Protein AF-A0A2A4SSK1-F1 (afdb_monomer)

Nearest PDB structures (foldseek):
  8apn-assembly1_AN  TM=1.372E-01  e=5.037E+00  Polytomella magna

pLDDT: mean 87.69, std 10.66, range [35.97, 97.88]

Foldseek 3Di:
DDPDQLVNLQQVLCVVVVHHPQQWDWDADDDDPPDPDPGAWIWIQRLLLQKIKTDDSDAFAKIWIFGHDDAPVNVVVDDPVVQCVDPRTQDIQTDDPPCSVVSSVVSNVSSPPDDDDGNDRANVVLLVVLLVVCVVDDPVNLLVDDLVNQVVQQVVCCVVPVGGPQVSCVNRVNDDPNHRQDVSVDSLSSLSVCCSRRNDDPSSVVVVVLVVLQVVLVVCCVPPNLVVVLVVCVVVVVDLLVLLVDDLVSLVVQQVSCCVRRVGGPLRVCVVLVHDDPPDRADVSVDSLSSLSSSCSRVNDDPNSVLLVVLVVLQVVLLPDDLVVNLVVVVVLCVVVVNDLLCLLVDDLVNLVVVQVSCCNRRVHGPFVSCVSNVNQDPVGRTQDVSPDSVSSLSVSCSNVPDDVSSVVVVVLVVLQVVLLPDDLVRNLVVVVVLCVVVVNDLVCLLVDDLVRLVVQQVSCCVRRVGGPQVSCVSSVVADPVRDRQDVSVDSVSSVSVSCSSVVPVPPDDDPPPPDDDDPDDRVVVVVVLVVLLVVLLPDDLLVVLVVVVVQCVVVVNDPVNLLVQDLVSLVVVQVSCCVRNVHGPQVSCVSSVVQPPVNDRQDLSPDSVSSLSVSCVSVPPDVVSVLVVQLVVLLVVLLPDDLVRVLVVVLVVCVVVVNDLVNLLVDDLVNQVVQQVVCCSRRVGGPQVSQVSNVHADPVRHGQDVSPDSLSSLVVSCSNPNDDPVSVVVVVLVVLQVVLVPDDPVRNLVVVLVVCVVVVVALVNLLVDDLVRLVVQQVSCCVRRVHGPQVVQVVNLPADPVSHGQDLSVDSLSSLSSNCSRVNDDPVSVQVVQLQVLLVVLVPDDLLVVLVVVQVLVVVVPQNDLVSQLPDDLVRQVVSQVVCCSRNVHGVQVLQVSLVHADPVRHRQDVNPDSVSSNVSSVSSVCSNDPD

Solvent-accessible surface area (backbone atoms only — not comparable to full-atom values): 52052 Å² total; per-residue (Å²): 133,81,94,69,59,52,61,61,52,49,53,52,42,34,48,77,69,78,39,54,81,82,48,47,49,83,46,78,56,80,66,57,88,89,50,101,56,93,67,43,53,31,41,38,34,26,72,42,68,40,27,25,36,38,44,41,72,53,87,73,46,51,32,40,36,30,57,34,49,80,29,71,65,56,66,73,76,48,53,78,70,57,49,69,70,34,94,41,49,71,50,76,49,68,51,50,92,98,38,59,67,62,41,39,51,52,51,48,54,56,68,60,57,84,76,75,90,53,87,60,84,48,54,55,71,59,51,53,52,50,30,61,72,45,63,88,55,51,72,65,56,62,73,64,55,48,73,65,52,45,51,52,50,26,51,52,40,25,71,76,71,74,45,37,56,53,52,48,34,56,62,64,66,47,60,55,97,91,38,80,44,48,37,82,85,27,71,68,36,37,44,56,52,41,35,72,54,66,14,67,48,70,64,56,51,55,49,50,50,42,52,49,34,30,55,50,40,58,57,43,41,77,76,50,31,62,63,52,52,47,49,53,33,49,75,72,63,52,36,80,74,48,60,81,66,55,50,54,68,55,35,48,51,50,24,48,52,34,29,76,69,36,50,36,36,56,52,53,48,36,55,75,67,72,49,71,44,100,90,46,85,45,46,44,55,86,29,69,67,38,33,44,54,50,47,39,69,63,73,40,89,48,69,70,52,54,53,48,51,51,28,51,50,38,32,50,58,54,67,71,43,53,76,69,53,45,32,53,51,51,49,54,54,34,55,76,68,72,57,47,78,81,49,60,87,68,58,46,64,68,53,42,49,54,51,26,52,51,41,25,71,71,38,45,44,45,60,47,53,50,34,56,75,68,70,45,62,49,99,92,39,84,69,48,51,42,70,85,28,70,67,39,37,45,54,52,44,42,69,55,70,39,90,47,69,65,57,51,54,49,48,53,32,50,48,32,39,48,59,52,66,74,37,52,74,68,51,41,44,54,50,51,52,50,53,33,55,76,69,72,47,48,74,80,51,62,77,60,53,48,66,68,53,31,50,49,51,27,52,52,38,25,70,70,37,49,44,37,54,41,56,50,31,58,75,69,68,49,55,50,100,81,76,48,81,41,41,45,59,86,29,73,65,41,34,47,54,52,43,47,68,70,50,79,71,62,91,80,60,94,72,80,74,87,80,80,78,89,86,86,86,74,57,73,55,56,58,51,44,49,56,45,44,38,53,49,55,69,68,42,53,74,68,52,45,32,53,53,50,50,53,51,34,53,74,72,67,49,44,73,77,51,62,76,65,48,47,59,69,52,30,50,51,50,27,52,52,41,25,69,75,50,73,46,37,57,52,57,47,36,59,76,66,64,58,59,56,99,78,76,52,82,56,46,43,51,85,32,70,67,38,32,48,54,52,49,50,68,55,51,64,92,43,66,68,57,54,53,50,50,53,24,52,49,40,35,53,54,52,68,72,41,52,76,67,53,46,33,53,54,50,46,52,53,34,53,78,67,73,46,48,78,71,52,59,78,63,55,47,62,70,51,38,52,52,48,24,48,54,39,25,68,65,39,62,44,36,58,53,54,48,29,58,78,68,69,42,54,44,100,82,73,41,72,39,47,40,70,84,30,71,67,35,36,45,53,53,43,39,71,53,70,43,90,48,71,69,54,54,52,50,49,54,29,51,51,31,36,56,56,53,68,70,43,53,76,67,51,46,47,51,53,50,38,52,50,33,54,76,70,63,50,42,76,68,49,56,78,64,54,46,81,66,54,43,54,50,52,35,47,54,41,25,70,70,39,46,45,41,61,50,56,52,26,49,77,69,66,38,52,42,102,82,72,44,63,32,49,42,87,84,30,73,71,37,33,43,55,53,43,40,69,57,74,38,91,45,71,67,53,55,53,52,48,53,16,48,50,45,32,51,55,49,67,74,41,54,73,51,54,39,28,46,51,52,51,51,54,37,38,76,72,73,33,78,42,66,67,51,51,33,64,52,49,68,68,54,33,53,49,52,32,50,50,38,29,67,58,35,65,43,38,62,44,54,52,30,57,74,72,70,42,57,43,102,81,76,43,71,41,48,38,62,82,38,58,68,38,24,34,54,51,38,51,54,37,47,45,60,64,55,69,132

Sequence (933 aa):
KVKFPKLSLFLSALREMDVFTDDIILRYGEVNKSEARNESYMAIEIPRLDKTVFLSNEYGEASFIFTGFISDKDLMDHGKQDFLQSPQFLSRIEFVEGKEDEWKVKMKEVLQREVGEKNEKVDLDLLESVREFFSYLGAEEWMGLSQKEKKELNQKVQRQYGFGIDSLCNQLGLNRKNKRLKPLGSSEAMMALGRCVLGSHKVFDEYQQQFNKKAQFDKLFINNGMSELVSFLNEHGYKVNKCMELTEKEREELDQKLKDNYGYGIRSVCTKLDLQGNKKQMNPIQSLEDMMIFGRRVFGPHVVFDEYETRLKKRRLFDALSDEEKRGSIVKFLEKNDYKVEWWMLLTEKEKKILEDRIYEEYGFKLSSLCTKLQLNRTNRPYLSPLTSSEDMMILGRNIFKSHQAFDEYKQKHNKIKRFDDLSHKNKRESIVRFLVKNSYITDELMELTQSEKKELDRKIQAEYGFGIISLCSKIELNLKHGRTMNPVNSAEDMLDFVEYISADNSTRSYDRSKLKPRIDKTSDEYKQKGQKIKRFDKLSHENKKKEIVAFLEKNGYIVAELIKLTVDKKKELDKKIQKEYGFGMISLCLKIKLNWESERNLNPVNSSEDMLDFIEYILENNNKITDYRKIFNEVKRFDNLSHEGKKSEIVEFLANNKYSVEEWMRLTEKQKKNLDFKIQEKYGFGICSLCTKLGLKTSNETWLKPITSPEDMMNLGKELFGSHAVFDECESRLRKIKRFDKLSHDDKKNDIVQFLKKNKYEAERLMNLTGKEKRELEKNIQEKYGVGIMFLCSAFELKGKHGRTLSPLSSLKEMLEFGEYFLGSHQIFTDYKKRFEKADWFNDLTEEKQAKEIIAFFERNGHKTKEKIIALNQKEKRRLDREMYNEYSFRMFSVCTKFGLQTNQSKNLAPVRTSSDMKILGEKIFNICFPS

Structure (mmCIF, N/CA/C/O backbone):
data_AF-A0A2A4SSK1-F1
#
_entry.id   AF-A0A2A4SSK1-F1
#
loop_
_atom_site.group_PDB
_atom_site.id
_atom_site.type_symbol
_atom_site.label_atom_id
_atom_site.label_alt_id
_atom_site.label_comp_id
_atom_site.label_asym_id
_atom_site.label_entity_id
_atom_site.label_seq_id
_atom_site.pdbx_PDB_ins_code
_atom_site.Cartn_x
_atom_site.Cartn_y
_atom_site.Cartn_z
_atom_site.occupancy
_atom_site.B_iso_or_equiv
_atom_site.auth_seq_id
_atom_site.auth_comp_id
_atom_site.auth_asym_id
_atom_site.auth_atom_id
_atom_site.pdbx_PDB_model_num
ATOM 1 N N . LYS A 1 1 ? -24.415 -63.038 -41.655 1.00 43.59 1 LYS A N 1
ATOM 2 C CA . LYS A 1 1 ? -23.078 -63.673 -41.532 1.00 43.59 1 LYS A CA 1
ATOM 3 C C . LYS A 1 1 ? -22.097 -62.798 -42.298 1.00 43.59 1 LYS A C 1
ATOM 5 O O . LYS A 1 1 ? -22.197 -62.749 -43.516 1.00 43.59 1 LYS A O 1
ATOM 10 N N . VAL A 1 2 ? -21.272 -62.026 -41.592 1.00 43.03 2 VAL A N 1
ATOM 11 C CA . VAL A 1 2 ? -20.353 -61.042 -42.190 1.00 43.03 2 VAL A CA 1
ATOM 12 C C . VAL A 1 2 ? -19.301 -61.774 -43.034 1.00 43.03 2 VAL A C 1
ATOM 14 O O . VAL A 1 2 ? -18.765 -62.785 -42.586 1.00 43.03 2 VAL A O 1
ATOM 17 N N . LYS A 1 3 ? -19.045 -61.304 -44.263 1.00 51.12 3 LYS A N 1
ATOM 18 C CA . LYS A 1 3 ? -18.131 -61.952 -45.227 1.00 51.12 3 LYS A CA 1
ATOM 19 C C . LYS A 1 3 ? -16.642 -61.757 -44.883 1.00 51.12 3 LYS A C 1
ATOM 21 O O . LYS A 1 3 ? -15.837 -62.582 -45.296 1.00 51.12 3 LYS A O 1
ATOM 26 N N . PHE A 1 4 ? -16.294 -60.732 -44.092 1.00 57.28 4 PHE A N 1
ATOM 27 C CA . PHE A 1 4 ? -14.943 -60.477 -43.571 1.00 57.28 4 PHE A CA 1
ATOM 28 C C . PHE A 1 4 ? -14.992 -59.857 -42.160 1.00 57.28 4 PHE A C 1
ATOM 30 O O . PHE A 1 4 ? -15.533 -58.763 -42.006 1.00 57.28 4 PHE A O 1
ATOM 37 N N . PRO A 1 5 ? -14.432 -60.500 -41.119 1.00 76.19 5 PRO A N 1
ATOM 38 C CA . PRO A 1 5 ? -14.308 -59.887 -39.798 1.00 76.19 5 PRO A CA 1
ATOM 39 C C . PRO A 1 5 ? -13.372 -58.671 -39.846 1.00 76.19 5 PRO A C 1
ATOM 41 O O . PRO A 1 5 ? -12.261 -58.771 -40.372 1.00 76.19 5 PRO A O 1
ATOM 44 N N . LYS A 1 6 ? -13.780 -57.539 -39.260 1.00 86.25 6 LYS A N 1
ATOM 45 C CA . LYS A 1 6 ? -13.001 -56.286 -39.218 1.00 86.25 6 LYS A CA 1
ATOM 46 C C . LYS A 1 6 ? -11.592 -56.485 -38.637 1.00 86.25 6 LYS A C 1
ATOM 48 O O . LYS A 1 6 ? -10.630 -55.913 -39.144 1.00 86.25 6 LYS A O 1
ATOM 53 N N . LEU A 1 7 ? -11.448 -57.368 -37.645 1.00 88.44 7 LEU A N 1
ATOM 54 C CA . LEU A 1 7 ? -10.152 -57.809 -37.115 1.00 88.44 7 LEU A CA 1
ATOM 55 C C . LEU A 1 7 ? -9.247 -58.453 -38.175 1.00 88.44 7 LEU A C 1
ATOM 57 O O . LEU A 1 7 ? -8.063 -58.143 -38.228 1.00 88.44 7 LEU A O 1
ATOM 61 N N . SER A 1 8 ? -9.776 -59.299 -39.062 1.00 87.75 8 SER A N 1
ATOM 62 C CA . SER A 1 8 ? -8.974 -59.915 -40.131 1.00 87.75 8 SER A CA 1
ATOM 63 C C . SER A 1 8 ? -8.438 -58.866 -41.106 1.00 87.75 8 SER A C 1
ATOM 65 O O . SER A 1 8 ? -7.302 -58.966 -41.571 1.00 87.75 8 SER A O 1
ATOM 67 N N . LEU A 1 9 ? -9.252 -57.854 -41.407 1.00 89.88 9 LEU A N 1
ATOM 68 C CA . LEU A 1 9 ? -8.865 -56.741 -42.267 1.00 89.88 9 LEU A CA 1
ATOM 69 C C . LEU A 1 9 ? -7.806 -55.858 -41.593 1.00 89.88 9 LEU A C 1
ATOM 71 O O . LEU A 1 9 ? -6.830 -55.471 -42.232 1.00 89.88 9 LEU A O 1
ATOM 75 N N . PHE A 1 10 ? -7.960 -55.607 -40.290 1.00 92.81 10 PHE A N 1
ATOM 76 C CA . PHE A 1 10 ? -6.982 -54.900 -39.468 1.00 92.81 10 PHE A CA 1
ATOM 77 C C . PHE A 1 10 ? -5.632 -55.627 -39.408 1.00 92.81 10 PHE A C 1
ATOM 79 O O . PHE A 1 10 ? -4.602 -55.031 -39.706 1.00 92.81 10 PHE A O 1
ATOM 86 N N . LEU A 1 11 ? -5.625 -56.932 -39.113 1.00 91.81 11 LEU A N 1
ATOM 87 C CA . LEU A 1 11 ? -4.401 -57.742 -39.092 1.00 91.81 11 LEU A CA 1
ATOM 88 C C . LEU A 1 11 ? -3.728 -57.796 -40.471 1.00 91.81 11 LEU A C 1
ATOM 90 O O . LEU A 1 11 ? -2.504 -57.781 -40.566 1.00 91.81 11 LEU A O 1
ATOM 94 N N . SER A 1 12 ? -4.511 -57.813 -41.555 1.00 90.75 12 SER A N 1
ATOM 95 C CA . SER A 1 12 ? -3.971 -57.678 -42.911 1.00 90.75 12 SER A CA 1
ATOM 96 C C . SER A 1 12 ? -3.333 -56.304 -43.144 1.00 90.75 12 SER A C 1
ATOM 98 O O . SER A 1 12 ? -2.280 -56.240 -43.773 1.00 90.75 12 SER A O 1
ATOM 100 N N . ALA A 1 13 ? -3.928 -55.224 -42.625 1.00 91.25 13 ALA A N 1
ATOM 101 C CA . ALA A 1 13 ? -3.355 -53.879 -42.685 1.00 91.25 13 ALA A CA 1
ATOM 102 C C . ALA A 1 13 ? -2.010 -53.800 -41.945 1.00 91.25 13 ALA A C 1
ATOM 104 O O . ALA A 1 13 ? -1.060 -53.243 -42.486 1.00 91.25 13 ALA A O 1
ATOM 105 N N . LEU A 1 14 ? -1.920 -54.401 -40.752 1.00 91.50 14 LEU A N 1
ATOM 106 C CA . LEU A 1 14 ? -0.688 -54.464 -39.961 1.00 91.50 14 LEU A CA 1
ATOM 107 C C . LEU A 1 14 ? 0.422 -55.244 -40.673 1.00 91.50 14 LEU A C 1
ATOM 109 O O . LEU A 1 14 ? 1.539 -54.743 -40.775 1.00 91.50 14 LEU A O 1
ATOM 113 N N . ARG A 1 15 ? 0.108 -56.409 -41.258 1.00 90.19 15 ARG A N 1
ATOM 114 C CA . ARG A 1 15 ? 1.088 -57.211 -42.018 1.00 90.19 15 ARG A CA 1
ATOM 115 C C . ARG A 1 15 ? 1.689 -56.449 -43.197 1.00 90.19 15 ARG A C 1
ATOM 117 O O . ARG A 1 15 ? 2.874 -56.586 -43.473 1.00 90.19 15 ARG A O 1
ATOM 124 N N . GLU A 1 16 ? 0.899 -55.622 -43.879 1.00 89.94 16 GLU A N 1
ATOM 125 C CA . GLU A 1 16 ? 1.403 -54.757 -44.957 1.00 89.94 16 GLU A CA 1
ATOM 126 C C . GLU A 1 16 ? 2.324 -53.629 -44.468 1.00 89.94 16 GLU A C 1
ATOM 128 O O . GLU A 1 16 ? 2.972 -52.978 -45.285 1.00 89.94 16 GLU A O 1
ATOM 133 N N . MET A 1 17 ? 2.362 -53.373 -43.161 1.00 87.12 17 MET A N 1
ATOM 134 C CA . MET A 1 17 ? 3.274 -52.432 -42.510 1.00 87.12 17 MET A CA 1
ATOM 135 C C . MET A 1 17 ? 4.403 -53.147 -41.755 1.00 87.12 17 MET A C 1
ATOM 137 O O . MET A 1 17 ? 5.052 -52.514 -40.928 1.00 87.12 17 MET A O 1
ATOM 141 N N . ASP A 1 18 ? 4.622 -54.443 -42.015 1.00 86.81 18 ASP A N 1
ATOM 142 C CA . ASP A 1 18 ? 5.613 -55.272 -41.314 1.00 86.81 18 ASP A CA 1
ATOM 143 C C . ASP A 1 18 ? 5.344 -55.411 -39.800 1.00 86.81 18 ASP A C 1
ATOM 145 O O . ASP A 1 18 ? 6.266 -55.608 -39.017 1.00 86.81 18 ASP A O 1
ATOM 149 N N . VAL A 1 19 ? 4.079 -55.297 -39.372 1.00 87.19 19 VAL A N 1
ATOM 150 C CA . VAL A 1 19 ? 3.639 -55.522 -37.984 1.00 87.19 19 VAL A CA 1
ATOM 151 C C . VAL A 1 19 ? 2.878 -56.842 -37.910 1.00 87.19 19 VAL A C 1
ATOM 153 O O . VAL A 1 19 ? 1.855 -57.033 -38.578 1.00 87.19 19 VAL A O 1
ATOM 156 N N . PHE A 1 20 ? 3.376 -57.764 -37.094 1.00 88.81 20 PHE A N 1
ATOM 157 C CA . PHE A 1 20 ? 2.837 -59.112 -36.956 1.00 88.81 20 PHE A CA 1
ATOM 158 C C . PHE A 1 20 ? 2.065 -59.280 -35.641 1.00 88.81 20 PHE A C 1
ATOM 160 O O . PHE A 1 20 ? 1.947 -58.367 -34.828 1.00 88.81 20 PHE A O 1
ATOM 167 N N . THR A 1 21 ? 1.446 -60.444 -35.446 1.00 85.94 21 THR A N 1
ATOM 168 C CA . THR A 1 21 ? 0.624 -60.716 -34.254 1.00 85.94 21 THR A CA 1
ATOM 169 C C . THR A 1 21 ? 1.437 -60.822 -32.965 1.00 85.94 21 THR A C 1
ATOM 171 O O . THR A 1 21 ? 0.868 -60.700 -31.892 1.00 85.94 21 THR A O 1
ATOM 174 N N . ASP A 1 22 ? 2.744 -61.047 -33.063 1.00 86.31 22 ASP A N 1
ATOM 175 C CA . ASP A 1 22 ? 3.711 -61.008 -31.962 1.00 86.31 22 ASP A CA 1
ATOM 176 C C . ASP A 1 22 ? 4.267 -59.595 -31.701 1.00 86.31 22 ASP A C 1
ATOM 178 O O . ASP A 1 22 ? 5.152 -59.435 -30.868 1.00 86.31 22 ASP A O 1
ATOM 182 N N . ASP A 1 23 ? 3.749 -58.573 -32.393 1.00 85.12 23 ASP A N 1
ATOM 183 C CA . ASP A 1 23 ? 4.034 -57.154 -32.143 1.00 85.12 23 ASP A CA 1
ATOM 184 C C . ASP A 1 23 ? 2.845 -56.424 -31.481 1.00 85.12 23 ASP A C 1
ATOM 186 O O . ASP A 1 23 ? 2.881 -55.198 -31.327 1.00 85.12 23 ASP A O 1
ATOM 190 N N . ILE A 1 24 ? 1.773 -57.146 -31.126 1.00 90.38 24 ILE A N 1
ATOM 191 C CA . ILE A 1 24 ? 0.551 -56.568 -30.557 1.00 90.38 24 ILE A CA 1
ATOM 192 C C . ILE A 1 24 ? 0.181 -57.194 -29.214 1.00 90.38 24 ILE A C 1
ATOM 194 O O . ILE A 1 24 ? 0.320 -58.397 -29.016 1.00 90.38 24 ILE A O 1
ATOM 198 N N . ILE A 1 25 ? -0.373 -56.374 -28.323 1.00 88.06 25 ILE A N 1
ATOM 199 C CA . ILE A 1 25 ? -0.982 -56.810 -27.063 1.00 88.06 25 ILE A CA 1
ATOM 200 C C . ILE A 1 25 ? -2.492 -56.595 -27.183 1.00 88.06 25 ILE A C 1
ATOM 202 O O . ILE A 1 25 ? -2.958 -55.509 -27.540 1.00 88.06 25 ILE A O 1
ATOM 206 N N . LEU A 1 26 ? -3.267 -57.646 -26.914 1.00 88.75 26 LEU A N 1
ATOM 207 C CA . LEU A 1 26 ? -4.725 -57.638 -27.031 1.00 88.75 26 LEU A CA 1
ATOM 208 C C . LEU A 1 26 ? -5.368 -57.660 -25.648 1.00 88.75 26 LEU A C 1
ATOM 210 O O . LEU A 1 26 ? -5.142 -58.581 -24.869 1.00 88.75 26 LEU A O 1
ATOM 214 N N . ARG A 1 27 ? -6.232 -56.681 -25.378 1.00 87.44 27 ARG A N 1
ATOM 215 C CA . ARG A 1 27 ? -7.066 -56.633 -24.172 1.00 87.44 27 ARG A CA 1
ATOM 216 C C . ARG A 1 27 ? -8.541 -56.628 -24.559 1.00 87.44 27 ARG A C 1
ATOM 218 O O . ARG A 1 27 ? -8.952 -55.907 -25.472 1.00 87.44 27 ARG A O 1
ATOM 225 N N . TYR A 1 28 ? -9.333 -57.432 -23.858 1.00 83.69 28 TYR A N 1
ATOM 226 C CA . TYR A 1 28 ? -10.761 -57.615 -24.113 1.00 83.69 28 TYR A CA 1
ATOM 227 C C . TYR A 1 28 ? -11.566 -57.112 -22.918 1.00 83.69 28 TYR A C 1
ATOM 229 O O . TYR A 1 28 ? -11.265 -57.471 -21.782 1.00 83.69 28 TYR A O 1
ATOM 237 N N . GLY A 1 29 ? -12.591 -56.300 -23.174 1.00 75.31 29 GLY A N 1
ATOM 238 C CA . GLY A 1 29 ? -13.561 -55.920 -22.147 1.00 75.31 29 GLY A CA 1
ATOM 239 C C . GLY A 1 29 ? -14.663 -56.969 -21.993 1.00 75.31 29 GLY A C 1
ATOM 240 O O . GLY A 1 29 ? -14.989 -57.680 -22.946 1.00 75.31 29 GLY A O 1
ATOM 241 N N . GLU A 1 30 ? -15.285 -57.034 -20.819 1.00 77.56 30 GLU A N 1
ATOM 242 C CA . GLU A 1 30 ? -16.499 -57.830 -20.624 1.00 77.56 30 GLU A CA 1
ATOM 243 C C . GLU A 1 30 ? -17.695 -57.188 -21.347 1.00 77.56 30 GLU A C 1
ATOM 245 O O . GLU A 1 30 ? -17.847 -55.966 -21.380 1.00 77.56 30 GLU A O 1
ATOM 250 N N . VAL A 1 31 ? -18.561 -58.010 -21.945 1.00 73.19 31 VAL A N 1
ATOM 251 C CA . VAL A 1 31 ? -19.781 -57.524 -22.603 1.00 73.19 31 VAL A CA 1
ATOM 252 C C . VAL A 1 31 ? -20.844 -57.262 -21.541 1.00 73.19 31 VAL A C 1
ATOM 254 O O . VAL A 1 31 ? -21.348 -58.195 -20.909 1.00 73.19 31 VAL A O 1
ATOM 257 N N . ASN A 1 32 ? -21.223 -55.997 -21.362 1.00 68.06 32 ASN A N 1
ATOM 258 C CA . ASN A 1 32 ? -22.322 -55.647 -20.476 1.00 68.06 32 ASN A CA 1
ATOM 259 C C . ASN A 1 32 ? -23.671 -55.975 -21.139 1.00 68.06 32 ASN A C 1
ATOM 261 O O . ASN A 1 32 ? -24.077 -55.334 -22.106 1.00 68.06 32 ASN A O 1
ATOM 265 N N . LYS A 1 33 ? -24.400 -56.951 -20.581 1.00 68.94 33 LYS A N 1
ATOM 266 C CA . LYS A 1 33 ? -25.699 -57.421 -21.099 1.00 68.94 33 LYS A CA 1
ATOM 267 C C . LYS A 1 33 ? -26.804 -56.353 -21.094 1.00 68.94 33 LYS A C 1
ATOM 269 O O . LYS A 1 33 ? -27.858 -56.595 -21.675 1.00 68.94 33 LYS A O 1
ATOM 274 N N . SER A 1 34 ? -26.606 -55.217 -20.417 1.00 65.06 34 SER A N 1
ATOM 275 C CA . SER A 1 34 ? -27.559 -54.099 -20.409 1.00 65.06 34 SER A CA 1
ATOM 276 C C . SER A 1 34 ? -27.351 -53.085 -21.539 1.00 65.06 34 SER A C 1
ATOM 278 O O . SER A 1 34 ? -28.144 -52.153 -21.659 1.00 65.06 34 SER A O 1
ATOM 280 N N . GLU A 1 35 ? -26.292 -53.212 -22.341 1.00 66.00 35 GLU A N 1
ATOM 281 C CA . GLU A 1 35 ? -26.021 -52.310 -23.462 1.00 66.00 35 GLU A CA 1
ATOM 282 C C . GLU A 1 35 ? -26.612 -52.842 -24.775 1.00 66.00 35 GLU A C 1
ATOM 284 O O . GLU A 1 35 ? -26.790 -54.041 -24.959 1.00 66.00 35 GLU A O 1
ATOM 289 N N . ALA A 1 36 ? -26.909 -51.945 -25.722 1.00 64.50 36 ALA A N 1
ATOM 290 C CA . ALA A 1 36 ? -27.471 -52.303 -27.032 1.00 64.50 36 ALA A CA 1
ATOM 291 C C . ALA A 1 36 ? -26.479 -53.039 -27.963 1.00 64.50 36 ALA A C 1
ATOM 293 O O . ALA A 1 36 ? -26.831 -53.366 -29.096 1.00 64.50 36 ALA A O 1
ATOM 294 N N . ARG A 1 37 ? -25.242 -53.258 -27.504 1.00 65.88 37 ARG A N 1
ATOM 295 C CA . ARG A 1 37 ? -24.160 -53.916 -28.241 1.00 65.88 37 ARG A CA 1
ATOM 296 C C . ARG A 1 37 ? -24.057 -55.383 -27.848 1.00 65.88 37 ARG A C 1
ATOM 298 O O . ARG A 1 37 ? -24.218 -55.734 -26.684 1.00 65.88 37 ARG A O 1
ATOM 305 N N . ASN A 1 38 ? -23.729 -56.223 -28.818 1.00 71.25 38 ASN A N 1
ATOM 306 C CA . ASN A 1 38 ? -23.483 -57.651 -28.638 1.00 71.25 38 ASN A CA 1
ATOM 307 C C . ASN A 1 38 ? -21.996 -57.970 -28.412 1.00 71.25 38 ASN A C 1
ATOM 309 O O . ASN A 1 38 ? -21.686 -59.069 -27.955 1.00 71.25 38 ASN A O 1
ATOM 313 N N . GLU A 1 39 ? -21.081 -57.036 -28.703 1.00 76.38 39 GLU A N 1
ATOM 314 C CA . GLU A 1 39 ? -19.639 -57.189 -28.467 1.00 76.38 39 GLU A CA 1
ATOM 315 C C . GLU A 1 39 ? -19.010 -55.936 -27.836 1.00 76.38 39 GLU A C 1
ATOM 317 O O . GLU A 1 39 ? -19.406 -54.798 -28.104 1.00 76.38 39 GLU A O 1
ATOM 322 N N . SER A 1 40 ? -17.987 -56.148 -27.006 1.00 80.56 40 SER A N 1
ATOM 323 C CA . SER A 1 40 ? -17.143 -55.089 -26.455 1.00 80.56 40 SER A CA 1
ATOM 324 C C . SER A 1 40 ? -16.073 -54.666 -27.470 1.00 80.56 40 SER A C 1
ATOM 326 O O . SER A 1 40 ? -15.743 -55.385 -28.416 1.00 80.56 40 SER A O 1
ATOM 328 N N . TYR A 1 41 ? -15.509 -53.472 -27.285 1.00 84.75 41 TYR A N 1
ATOM 329 C CA . TYR A 1 41 ? -14.323 -53.073 -28.037 1.00 84.75 41 TYR A CA 1
ATOM 330 C C . TYR A 1 41 ? -13.101 -53.860 -27.546 1.00 84.75 41 TYR A C 1
ATOM 332 O O . TYR A 1 41 ? -12.867 -53.976 -26.345 1.00 84.75 41 TYR A O 1
ATOM 340 N N . MET A 1 42 ? -12.290 -54.340 -28.484 1.00 88.56 42 MET A N 1
ATOM 341 C CA . MET A 1 42 ? -10.950 -54.857 -28.221 1.00 88.56 42 MET A CA 1
ATOM 342 C C . MET A 1 42 ? -9.965 -53.694 -28.214 1.00 88.56 42 MET A C 1
ATOM 344 O O . MET A 1 42 ? -9.954 -52.899 -29.157 1.00 88.56 42 MET A O 1
ATOM 348 N N . ALA A 1 43 ? -9.126 -53.604 -27.187 1.00 90.75 43 ALA A N 1
ATOM 349 C CA . ALA A 1 43 ? -8.001 -52.681 -27.162 1.00 90.75 43 ALA A CA 1
ATOM 350 C C . ALA A 1 43 ? -6.766 -53.397 -27.712 1.00 90.75 43 ALA A C 1
ATOM 352 O O . ALA A 1 43 ? -6.272 -54.351 -27.113 1.00 90.75 43 ALA A O 1
ATOM 353 N N . ILE A 1 44 ? -6.293 -52.945 -28.869 1.00 92.50 44 ILE A N 1
ATOM 354 C CA . ILE A 1 44 ? -5.130 -53.496 -29.556 1.00 92.50 44 ILE A CA 1
ATOM 355 C C . ILE A 1 44 ? -3.986 -52.506 -29.405 1.00 92.50 44 ILE A C 1
ATOM 357 O O . ILE A 1 44 ? -3.956 -51.470 -30.071 1.00 92.50 44 ILE A O 1
ATOM 361 N N . GLU A 1 45 ? -3.066 -52.800 -28.501 1.00 90.25 45 GLU A N 1
ATOM 362 C CA . GLU A 1 45 ? -1.843 -52.027 -28.340 1.00 90.25 45 GLU A CA 1
ATOM 363 C C . GLU A 1 45 ? -0.796 -52.523 -29.336 1.00 90.25 45 GLU A C 1
ATOM 365 O O . GLU A 1 45 ? -0.596 -53.724 -29.499 1.00 90.25 45 GLU A O 1
ATOM 370 N N . ILE A 1 46 ? -0.121 -51.585 -29.995 1.00 89.81 46 ILE A N 1
ATOM 371 C CA . ILE A 1 46 ? 0.962 -51.843 -30.938 1.00 89.81 46 ILE A CA 1
ATOM 372 C C . ILE A 1 46 ? 2.195 -51.079 -30.434 1.00 89.81 46 ILE A C 1
ATOM 374 O O . ILE A 1 46 ? 2.440 -49.952 -30.886 1.00 89.81 46 ILE A O 1
ATOM 378 N N . PRO A 1 47 ? 2.981 -51.641 -29.492 1.00 85.44 47 PRO A N 1
ATOM 379 C CA . PRO A 1 47 ? 4.100 -50.931 -28.865 1.00 85.44 47 PRO A CA 1
ATOM 380 C C . PRO A 1 47 ? 5.141 -50.432 -29.868 1.00 85.44 47 PRO A C 1
ATOM 382 O O . PRO A 1 47 ? 5.674 -49.335 -29.716 1.00 85.44 47 PRO A O 1
ATOM 385 N N . ARG A 1 48 ? 5.375 -51.196 -30.944 1.00 83.00 48 ARG A N 1
ATOM 386 C CA . ARG A 1 48 ? 6.289 -50.821 -32.033 1.00 83.00 48 ARG A CA 1
ATOM 387 C C . ARG A 1 48 ? 5.903 -49.504 -32.710 1.00 83.00 48 ARG A C 1
ATOM 389 O O . ARG A 1 48 ? 6.786 -48.755 -33.108 1.00 83.00 48 ARG A O 1
ATOM 396 N N . LEU A 1 49 ? 4.605 -49.214 -32.816 1.00 83.81 49 LEU A N 1
ATOM 397 C CA . LEU A 1 49 ? 4.090 -47.974 -33.409 1.00 83.81 49 LEU A CA 1
ATOM 398 C C . LEU A 1 49 ? 3.757 -46.904 -32.362 1.00 83.81 49 LEU A C 1
ATOM 400 O O . LEU A 1 49 ? 3.380 -45.795 -32.735 1.00 83.81 49 LEU A O 1
ATOM 404 N N . ASP A 1 50 ? 3.869 -47.232 -31.072 1.00 82.12 50 ASP A N 1
ATOM 405 C CA . ASP A 1 50 ? 3.378 -46.411 -29.964 1.00 82.12 50 ASP A CA 1
ATOM 406 C C . ASP A 1 50 ? 1.911 -45.992 -30.179 1.00 82.12 50 ASP A C 1
ATOM 408 O O . ASP A 1 50 ? 1.566 -44.811 -30.101 1.00 82.12 50 ASP A O 1
ATOM 412 N N . LYS A 1 51 ? 1.043 -46.955 -30.533 1.00 89.00 51 LYS A N 1
ATOM 413 C CA . LYS A 1 51 ? -0.394 -46.733 -30.784 1.00 89.00 51 LYS A CA 1
ATOM 414 C C . LYS A 1 51 ? -1.268 -47.728 -30.026 1.00 89.00 51 LYS A C 1
ATOM 416 O O . LYS A 1 51 ? -0.914 -48.896 -29.896 1.00 89.00 51 LYS A O 1
ATOM 421 N N . THR A 1 52 ? -2.464 -47.286 -29.643 1.00 91.19 52 THR A N 1
ATOM 422 C CA . THR A 1 52 ? -3.550 -48.158 -29.171 1.00 91.19 52 THR A CA 1
ATOM 423 C C . THR A 1 52 ? -4.775 -47.985 -30.068 1.00 91.19 52 THR A C 1
ATOM 425 O O . THR A 1 52 ? -5.196 -46.860 -30.346 1.00 91.19 52 THR A O 1
ATOM 428 N N . VAL A 1 53 ? -5.356 -49.092 -30.534 1.00 92.25 53 VAL A N 1
ATOM 429 C CA . VAL A 1 53 ? -6.541 -49.118 -31.402 1.00 92.25 53 VAL A CA 1
ATOM 430 C C . VAL A 1 53 ? -7.699 -49.790 -30.677 1.00 92.25 53 VAL A C 1
ATOM 432 O O . VAL A 1 53 ? -7.606 -50.962 -30.330 1.00 92.25 53 VAL A O 1
ATOM 435 N N . PHE A 1 54 ? -8.823 -49.091 -30.513 1.00 90.88 54 PHE A N 1
ATOM 436 C CA . PHE A 1 54 ? -10.078 -49.729 -30.121 1.00 90.88 54 PHE A CA 1
ATOM 437 C C . PHE A 1 54 ? -10.830 -50.215 -31.356 1.00 90.88 54 PHE A C 1
ATOM 439 O O . PHE A 1 54 ? -11.209 -49.428 -32.234 1.00 90.88 54 PHE A O 1
ATOM 446 N N . LEU A 1 55 ? -11.072 -51.523 -31.404 1.00 90.31 55 LEU A N 1
ATOM 447 C CA . LEU A 1 55 ? -11.701 -52.215 -32.519 1.00 90.31 55 LEU A CA 1
ATOM 448 C C . LEU A 1 55 ? -12.887 -53.058 -32.034 1.00 90.31 55 LEU A C 1
ATOM 450 O O . LEU A 1 55 ? -12.705 -53.983 -31.255 1.00 90.31 55 LEU A O 1
ATOM 454 N N . SER A 1 56 ? -14.090 -52.777 -32.533 1.00 86.56 56 SER A N 1
ATOM 455 C CA . SER A 1 56 ? -15.248 -53.681 -32.427 1.00 86.56 56 SER A CA 1
ATOM 456 C C . SER A 1 56 ? -15.483 -54.368 -33.774 1.00 86.56 56 SER A C 1
ATOM 458 O O . SER A 1 56 ? -15.347 -53.705 -34.808 1.00 86.56 56 SER A O 1
ATOM 460 N N . ASN A 1 57 ? -15.813 -55.668 -33.777 1.00 81.75 57 ASN A N 1
ATOM 461 C CA . ASN A 1 57 ? -16.194 -56.379 -35.005 1.00 81.75 57 ASN A CA 1
ATOM 462 C C . ASN A 1 57 ? -17.658 -56.129 -35.402 1.00 81.75 57 ASN A C 1
ATOM 464 O O . ASN A 1 57 ? -18.064 -56.566 -36.482 1.00 81.75 57 ASN A O 1
ATOM 468 N N . GLU A 1 58 ? -18.433 -55.412 -34.581 1.00 78.94 58 GLU A N 1
ATOM 469 C CA . GLU A 1 58 ? -19.799 -55.039 -34.925 1.00 78.94 58 GLU A CA 1
ATOM 470 C C . GLU A 1 58 ? -19.843 -54.085 -36.116 1.00 78.94 58 GLU A C 1
ATOM 472 O O . GLU A 1 58 ? -19.052 -53.148 -36.270 1.00 78.94 58 GLU A O 1
ATOM 477 N N . TYR A 1 59 ? -20.822 -54.334 -36.973 1.00 72.06 59 TYR A N 1
ATOM 478 C CA . TYR A 1 59 ? -21.042 -53.546 -38.164 1.00 72.06 59 TYR A CA 1
ATOM 479 C C . TYR A 1 59 ? -21.697 -52.199 -37.813 1.00 72.06 59 TYR A C 1
ATOM 481 O O . TYR A 1 59 ? -22.652 -52.154 -37.042 1.00 72.06 59 TYR A O 1
ATOM 489 N N . GLY A 1 60 ? -21.173 -51.096 -38.361 1.00 73.75 60 GLY A N 1
ATOM 490 C CA . GLY A 1 60 ? -21.582 -49.725 -38.019 1.00 73.75 60 GLY A CA 1
ATOM 491 C C . GLY A 1 60 ? -20.800 -49.086 -36.861 1.00 73.75 60 GLY A C 1
ATOM 492 O O . GLY A 1 60 ? -20.864 -47.869 -36.679 1.00 73.75 60 GLY A O 1
ATOM 493 N N . GLU A 1 61 ? -19.996 -49.852 -36.116 1.00 84.25 61 GLU A N 1
ATOM 494 C CA . GLU A 1 61 ? -19.121 -49.303 -35.076 1.00 84.25 61 GLU A CA 1
ATOM 495 C C . GLU A 1 61 ? -17.784 -48.819 -35.674 1.00 84.25 61 GLU A C 1
ATOM 497 O O . GLU A 1 61 ? -17.109 -49.498 -36.460 1.00 84.25 61 GLU A O 1
ATOM 502 N N . ALA A 1 62 ? -17.379 -47.603 -35.302 1.00 88.62 62 ALA A N 1
ATOM 503 C CA . ALA A 1 62 ? -16.125 -47.000 -35.755 1.00 88.62 62 ALA A CA 1
ATOM 504 C C . ALA A 1 62 ? -14.914 -47.584 -35.011 1.00 88.62 62 ALA A C 1
ATOM 506 O O . ALA A 1 62 ? -15.045 -48.156 -33.938 1.00 88.62 62 ALA A O 1
ATOM 507 N N . SER A 1 63 ? -13.720 -47.435 -35.575 1.00 91.50 63 SER A N 1
ATOM 508 C CA . SER A 1 63 ? -12.457 -47.687 -34.869 1.00 91.50 63 SER A CA 1
ATOM 509 C C . SER A 1 63 ? -11.869 -46.391 -34.344 1.00 91.50 63 SER A C 1
ATOM 511 O O . SER A 1 63 ? -11.969 -45.365 -35.015 1.00 91.50 63 SER A O 1
ATOM 513 N N . PHE A 1 64 ? -11.241 -46.447 -33.174 1.00 91.06 64 PHE A N 1
ATOM 514 C CA . PHE A 1 64 ? -10.628 -45.288 -32.524 1.00 91.06 64 PHE A CA 1
ATOM 515 C C . PHE A 1 64 ? -9.142 -45.549 -32.337 1.00 91.06 64 PHE A C 1
ATOM 517 O O . PHE A 1 64 ? -8.768 -46.638 -31.912 1.00 91.06 64 PHE A O 1
ATOM 524 N N . ILE A 1 65 ? -8.308 -44.573 -32.679 1.00 90.81 65 ILE A N 1
ATOM 525 C CA . ILE A 1 65 ? -6.851 -44.708 -32.651 1.00 90.81 65 ILE A CA 1
ATOM 526 C C . ILE A 1 65 ? -6.282 -43.627 -31.739 1.00 90.81 65 ILE A C 1
ATOM 528 O O . ILE A 1 65 ? -6.651 -42.456 -31.863 1.00 90.81 65 ILE A O 1
ATOM 532 N N . PHE A 1 66 ? -5.370 -44.030 -30.861 1.00 87.31 66 PHE A N 1
ATOM 533 C CA . PHE A 1 66 ? -4.698 -43.181 -29.885 1.00 87.31 66 PHE A CA 1
ATOM 534 C C . PHE A 1 66 ? -3.184 -43.310 -30.022 1.00 87.31 66 PHE A C 1
ATOM 536 O O . PHE A 1 66 ? -2.680 -44.375 -30.388 1.00 87.31 66 PHE A O 1
ATOM 543 N N . THR A 1 67 ? -2.461 -42.237 -29.712 1.00 85.12 67 THR A N 1
ATOM 544 C CA . THR A 1 67 ? -1.014 -42.288 -29.477 1.00 85.12 67 THR A CA 1
ATOM 545 C C . THR A 1 67 ? -0.741 -42.807 -28.071 1.00 85.12 67 THR A C 1
ATOM 547 O O . THR A 1 67 ? -1.386 -42.382 -27.115 1.00 85.12 67 THR A O 1
ATOM 550 N N . GLY A 1 68 ? 0.253 -43.679 -27.947 1.00 81.06 68 GLY A N 1
ATOM 551 C CA . GLY A 1 68 ? 0.702 -44.242 -26.687 1.00 81.06 68 GLY A CA 1
ATOM 552 C C . GLY A 1 68 ? -0.046 -45.495 -26.247 1.00 81.06 68 GLY A C 1
ATOM 553 O O . GLY A 1 68 ? -1.001 -45.969 -26.875 1.00 81.06 68 GLY A O 1
ATOM 554 N N . PHE A 1 69 ? 0.407 -46.005 -25.107 1.00 83.00 69 PHE A N 1
ATOM 555 C CA . PHE A 1 69 ? -0.283 -47.009 -24.309 1.00 83.00 69 PHE A CA 1
ATOM 556 C C . PHE A 1 69 ? -1.332 -46.343 -23.404 1.00 83.00 69 PHE A C 1
ATOM 558 O O . PHE A 1 69 ? -1.034 -45.356 -22.718 1.00 83.00 69 PHE A O 1
ATOM 565 N N . ILE A 1 70 ? -2.545 -46.904 -23.393 1.00 81.25 70 ILE A N 1
ATOM 566 C CA . ILE A 1 70 ? -3.630 -46.544 -22.466 1.00 81.25 70 ILE A CA 1
ATOM 567 C C . ILE A 1 70 ? -3.635 -47.551 -21.312 1.00 81.25 70 ILE A C 1
ATOM 569 O O . ILE A 1 70 ? -3.759 -48.754 -21.563 1.00 81.25 70 ILE A O 1
ATOM 573 N N . SER A 1 71 ? -3.508 -47.071 -20.072 1.00 77.81 71 SER A N 1
ATOM 574 C CA . SER A 1 71 ? -3.454 -47.923 -18.878 1.00 77.81 71 SER A CA 1
ATOM 575 C C . SER A 1 71 ? -4.795 -48.611 -18.591 1.00 77.81 71 SER A C 1
ATOM 577 O O . SER A 1 71 ? -5.849 -48.099 -18.965 1.00 77.81 71 SER A O 1
ATOM 579 N N . ASP A 1 72 ? -4.783 -49.755 -17.899 1.00 76.62 72 ASP A N 1
ATOM 580 C CA . ASP A 1 72 ? -6.027 -50.452 -17.529 1.00 76.62 72 ASP A CA 1
ATOM 581 C C . ASP A 1 72 ? -6.917 -49.595 -16.625 1.00 76.62 72 ASP A C 1
ATOM 583 O O . ASP A 1 72 ? -8.135 -49.601 -16.764 1.00 76.62 72 ASP A O 1
ATOM 587 N N . LYS A 1 73 ? -6.311 -48.791 -15.746 1.00 73.69 73 LYS A N 1
ATOM 588 C CA . LYS A 1 73 ? -7.045 -47.830 -14.924 1.00 73.69 73 LYS A CA 1
ATOM 589 C C . LYS A 1 73 ? -7.793 -46.818 -15.791 1.00 73.69 73 LYS A C 1
ATOM 591 O O . LYS A 1 73 ? -8.979 -46.599 -15.576 1.00 73.69 73 LYS A O 1
ATOM 596 N N . ASP A 1 74 ? -7.136 -46.249 -16.801 1.00 74.94 74 ASP A N 1
ATOM 597 C CA . ASP A 1 74 ? -7.790 -45.288 -17.692 1.00 74.94 74 ASP A CA 1
ATOM 598 C C . ASP A 1 74 ? -8.897 -45.940 -18.524 1.00 74.94 74 ASP A C 1
ATOM 600 O O . ASP A 1 74 ? -9.926 -45.306 -18.742 1.00 74.94 74 ASP A O 1
ATOM 604 N N . LEU A 1 75 ? -8.718 -47.199 -18.949 1.00 75.81 75 LEU A N 1
ATOM 605 C CA . LEU A 1 75 ? -9.761 -47.975 -19.633 1.00 75.81 75 LEU A CA 1
ATOM 606 C C . LEU A 1 75 ? -11.008 -48.193 -18.767 1.00 75.81 75 LEU A C 1
ATOM 608 O O . LEU A 1 75 ? -12.110 -48.243 -19.309 1.00 75.81 75 LEU A O 1
ATOM 612 N N . MET A 1 76 ? -10.834 -48.339 -17.451 1.00 73.38 76 MET A N 1
ATOM 613 C CA . MET A 1 76 ? -11.927 -48.578 -16.503 1.00 73.38 76 MET A CA 1
ATOM 614 C C . MET A 1 76 ? -12.589 -47.279 -16.023 1.00 73.38 76 MET A C 1
ATOM 616 O O . MET A 1 76 ? -13.799 -47.261 -15.802 1.00 73.38 76 MET A O 1
ATOM 620 N N . ASP A 1 77 ? -11.816 -46.200 -15.876 1.00 72.31 77 ASP A N 1
ATOM 621 C CA . 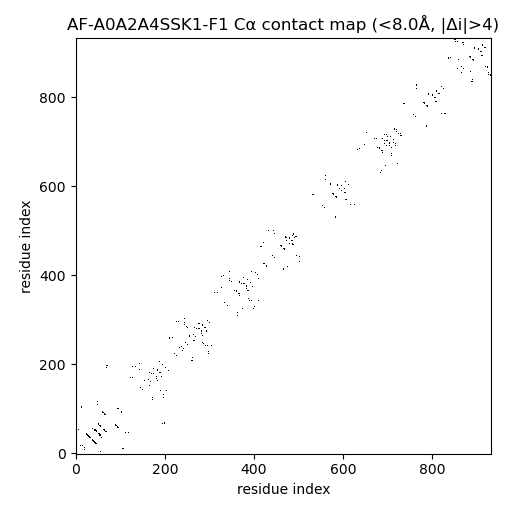ASP A 1 77 ? -12.277 -44.935 -15.289 1.00 72.31 77 ASP A CA 1
ATOM 622 C C . ASP A 1 77 ? -12.908 -43.972 -16.318 1.00 72.31 77 ASP A C 1
ATOM 624 O O . ASP A 1 77 ? -13.654 -43.071 -15.927 1.00 72.31 77 ASP A O 1
ATOM 628 N N . HIS A 1 78 ? -12.634 -44.135 -17.620 1.00 72.19 78 HIS A N 1
ATOM 629 C CA . HIS A 1 78 ? -13.051 -43.186 -18.661 1.00 72.19 78 HIS A CA 1
ATOM 630 C C . HIS A 1 78 ? -14.008 -43.791 -19.692 1.00 72.19 78 HIS A C 1
ATOM 632 O O . HIS A 1 78 ? -13.817 -44.894 -20.206 1.00 72.19 78 HIS A O 1
ATOM 638 N N . GLY A 1 79 ? -15.026 -43.016 -20.070 1.00 70.69 79 GLY A N 1
ATOM 639 C CA . GLY A 1 79 ? -15.934 -43.359 -21.154 1.00 70.69 79 GLY A CA 1
ATOM 640 C C . GLY A 1 79 ? -15.396 -42.961 -22.531 1.00 70.69 79 GLY A C 1
ATOM 641 O O . GLY A 1 79 ? -14.458 -42.179 -22.688 1.00 70.69 79 GLY A O 1
ATOM 642 N N . LYS A 1 80 ? -16.069 -43.436 -23.587 1.00 70.00 80 LYS A N 1
ATOM 643 C CA . LYS A 1 80 ? -15.747 -43.113 -24.992 1.00 70.00 80 LYS A CA 1
ATOM 644 C C . LYS A 1 80 ? -15.622 -41.604 -25.266 1.00 70.00 80 LYS A C 1
ATOM 646 O O . LYS A 1 80 ? -14.803 -41.210 -26.089 1.00 70.00 80 LYS A O 1
ATOM 651 N N . GLN A 1 81 ? -16.443 -40.770 -24.622 1.00 74.81 81 GLN A N 1
ATOM 652 C CA . GLN A 1 81 ? -16.425 -39.313 -24.817 1.00 74.81 81 GLN A CA 1
ATOM 653 C C . GLN A 1 81 ? -15.195 -38.649 -24.194 1.00 74.81 81 GLN A C 1
ATOM 655 O O . GLN A 1 81 ? -14.656 -37.714 -24.782 1.00 74.81 81 GLN A O 1
ATOM 660 N N . ASP A 1 82 ? -14.716 -39.165 -23.064 1.00 74.56 82 ASP A N 1
ATOM 661 C CA . ASP A 1 82 ? -13.539 -38.633 -22.378 1.00 74.56 82 ASP A CA 1
ATOM 662 C C . ASP A 1 82 ? -12.279 -38.896 -23.208 1.00 74.56 82 ASP A C 1
ATOM 664 O O . ASP A 1 82 ? -11.454 -38.008 -23.422 1.00 74.56 82 ASP A O 1
ATOM 668 N N . PHE A 1 83 ? -12.191 -40.090 -23.802 1.00 75.25 83 PHE A N 1
ATOM 669 C CA . PHE A 1 83 ? -11.112 -40.438 -24.719 1.00 75.25 83 PHE A CA 1
ATOM 670 C C . PHE A 1 83 ? -11.089 -39.560 -25.975 1.00 75.25 83 PHE A C 1
ATOM 672 O O . PHE A 1 83 ? -10.012 -39.164 -26.407 1.00 75.25 83 PHE A O 1
ATOM 679 N N . LEU A 1 84 ? -12.242 -39.188 -26.544 1.00 77.44 84 LEU A N 1
ATOM 680 C CA . LEU A 1 84 ? -12.292 -38.287 -27.708 1.00 77.44 84 LEU A CA 1
ATOM 681 C C . LEU A 1 84 ? -11.780 -36.870 -27.407 1.00 77.44 84 LEU A C 1
ATOM 683 O O . LEU A 1 84 ? -11.368 -36.171 -28.331 1.00 77.44 84 LEU A O 1
ATOM 687 N N . GLN A 1 85 ? -11.804 -36.446 -26.142 1.00 76.94 85 GLN A N 1
ATOM 688 C CA . GLN A 1 85 ? -11.254 -35.162 -25.697 1.00 76.94 85 GLN A CA 1
ATOM 689 C C . GLN A 1 85 ? -9.779 -35.259 -25.280 1.00 76.94 85 GLN A C 1
ATOM 691 O O . GLN A 1 85 ? -9.145 -34.235 -25.015 1.00 76.94 85 GLN A O 1
ATOM 696 N N . SER A 1 86 ? -9.219 -36.471 -25.224 1.00 74.19 86 SER A N 1
ATOM 697 C CA . SER A 1 86 ? -7.831 -36.691 -24.834 1.00 74.19 86 SER A CA 1
ATOM 698 C C . SER A 1 86 ? -6.869 -36.121 -25.882 1.00 74.19 86 SER A C 1
ATOM 700 O O . SER A 1 86 ? -7.058 -36.358 -27.078 1.00 74.19 86 SER A O 1
ATOM 702 N N . PRO A 1 87 ? -5.768 -35.462 -25.470 1.00 72.94 87 PRO A N 1
ATOM 703 C CA . PRO A 1 87 ? -4.702 -35.065 -26.391 1.00 72.94 87 PRO A CA 1
ATOM 704 C C . PRO A 1 87 ? -4.027 -36.259 -27.092 1.00 72.94 87 PRO A C 1
ATOM 706 O O . PRO A 1 87 ? -3.278 -36.056 -28.042 1.00 72.94 87 PRO A O 1
ATOM 709 N N . GLN A 1 88 ? -4.278 -37.494 -26.641 1.00 76.88 88 GLN A N 1
ATOM 710 C CA . GLN A 1 88 ? -3.786 -38.725 -27.268 1.00 76.88 88 GLN A CA 1
ATOM 711 C C . GLN A 1 88 ? -4.674 -39.211 -28.422 1.00 76.88 88 GLN A C 1
ATOM 713 O O . GLN A 1 88 ? -4.246 -40.080 -29.177 1.00 76.88 88 GLN A O 1
ATOM 718 N N . PHE A 1 89 ? -5.903 -38.704 -28.566 1.00 84.88 89 PHE A N 1
ATOM 719 C CA . PHE A 1 89 ? -6.817 -39.136 -29.622 1.00 84.88 89 PHE A CA 1
ATOM 720 C C . PHE A 1 89 ? -6.332 -38.676 -31.000 1.00 84.88 89 PHE A C 1
ATOM 722 O O . PHE A 1 89 ? -6.143 -37.485 -31.242 1.00 84.88 89 PHE A O 1
ATOM 729 N N . LEU A 1 90 ? -6.167 -39.626 -31.924 1.00 85.50 90 LEU A N 1
ATOM 730 C CA . LEU A 1 90 ? -5.694 -39.348 -33.280 1.00 85.50 90 LEU A CA 1
ATOM 731 C C . LEU A 1 90 ? -6.816 -39.336 -34.309 1.00 85.50 90 LEU A C 1
ATOM 733 O O . LEU A 1 90 ? -6.863 -38.457 -35.172 1.00 85.50 90 LEU A O 1
ATOM 737 N N . SER A 1 91 ? -7.671 -40.362 -34.304 1.00 89.50 91 SER A N 1
ATOM 738 C CA . SER A 1 91 ? -8.678 -40.511 -35.353 1.00 89.50 91 SER A CA 1
ATOM 739 C C . SER A 1 91 ? -9.807 -41.470 -34.997 1.00 89.50 91 SER A C 1
ATOM 741 O O . SER A 1 91 ? -9.632 -42.428 -34.241 1.00 89.50 91 SER A O 1
ATOM 743 N N . ARG A 1 92 ? -10.960 -41.229 -35.631 1.00 91.69 92 ARG A N 1
ATOM 744 C CA . ARG A 1 92 ? -12.123 -42.116 -35.684 1.00 91.69 92 ARG A CA 1
ATOM 745 C C . ARG A 1 92 ? -12.333 -42.545 -37.137 1.00 91.69 92 ARG A C 1
ATOM 747 O O . ARG A 1 92 ? -12.542 -41.692 -37.995 1.00 91.69 92 ARG A O 1
ATOM 754 N N . ILE A 1 93 ? -12.331 -43.850 -37.402 1.00 90.94 93 ILE A N 1
ATOM 755 C CA . ILE A 1 93 ? -12.483 -44.412 -38.753 1.00 90.94 93 ILE A CA 1
ATOM 756 C C . ILE A 1 93 ? -13.745 -45.277 -38.818 1.00 90.94 93 ILE A C 1
ATOM 758 O O . ILE A 1 93 ? -13.825 -46.327 -38.178 1.00 90.94 93 ILE A O 1
ATOM 762 N N . GLU A 1 94 ? -14.741 -44.834 -39.582 1.00 88.50 94 GLU A N 1
ATOM 763 C CA . GLU A 1 94 ? -16.021 -45.534 -39.755 1.00 88.50 94 GLU A CA 1
ATOM 764 C C . GLU A 1 94 ? -15.896 -46.736 -40.693 1.00 88.50 94 GLU A C 1
ATOM 766 O O . GLU A 1 94 ? -15.275 -46.632 -41.749 1.00 88.50 94 GLU A O 1
ATOM 771 N N . PHE A 1 95 ? -16.498 -47.867 -40.314 1.00 86.88 95 PHE A N 1
ATOM 772 C CA . PHE A 1 95 ? -16.513 -49.094 -41.110 1.00 86.88 95 PHE A CA 1
ATOM 773 C C . PHE A 1 95 ? -17.865 -49.247 -41.816 1.00 86.88 95 PHE A C 1
ATOM 775 O O . PHE A 1 95 ? -18.893 -49.355 -41.150 1.00 86.88 95 PHE A O 1
ATOM 782 N N . VAL A 1 96 ? -17.850 -49.229 -43.151 1.00 84.19 96 VAL A N 1
ATOM 783 C CA . VAL A 1 96 ? -19.038 -49.214 -44.025 1.00 84.19 96 VAL A CA 1
ATOM 784 C C . VAL A 1 96 ? -18.939 -50.371 -45.031 1.00 84.19 96 VAL A C 1
ATOM 786 O O . VAL A 1 96 ? -17.859 -50.594 -45.578 1.00 84.19 96 VAL A O 1
ATOM 789 N N . GLU A 1 97 ? -20.035 -51.100 -45.285 1.00 80.56 97 GLU A N 1
ATOM 790 C CA . GLU A 1 97 ? -20.109 -52.204 -46.270 1.00 80.56 97 GLU A CA 1
ATOM 791 C C . GLU A 1 97 ? -19.679 -51.714 -47.636 1.00 80.56 97 GLU A C 1
ATOM 793 O O . GLU A 1 97 ? -20.074 -50.633 -48.081 1.00 80.56 97 GLU A O 1
ATOM 798 N N . GLY A 1 98 ? -18.924 -52.564 -48.327 1.00 82.62 98 GLY A N 1
ATOM 799 C CA . GLY A 1 98 ? -18.457 -52.290 -49.679 1.00 82.62 98 GLY A CA 1
ATOM 800 C C . GLY A 1 98 ? -17.344 -51.243 -49.737 1.00 82.62 98 GLY A C 1
ATOM 801 O O . GLY A 1 98 ? -16.917 -50.883 -50.832 1.00 82.62 98 GLY A O 1
ATOM 802 N N . LYS A 1 99 ? -16.882 -50.740 -48.583 1.00 87.69 99 LYS A N 1
ATOM 803 C CA . LYS A 1 99 ? -15.775 -49.781 -48.432 1.00 87.69 99 LYS A CA 1
ATOM 804 C C . LYS A 1 99 ? -14.657 -50.321 -47.538 1.00 87.69 99 LYS A C 1
ATOM 806 O O . LYS A 1 99 ? -13.925 -49.556 -46.907 1.00 87.69 99 LYS A O 1
ATOM 811 N N . GLU A 1 100 ? -14.509 -51.637 -47.473 1.00 88.50 100 GLU A N 1
ATOM 812 C CA . GLU A 1 100 ? -13.515 -52.311 -46.640 1.00 88.50 100 GLU A CA 1
ATOM 813 C C . GLU A 1 100 ? -12.086 -51.874 -47.010 1.00 88.50 100 GLU A C 1
ATOM 815 O O . GLU A 1 100 ? -11.290 -51.539 -46.131 1.00 88.50 100 GLU A O 1
ATOM 820 N N . ASP A 1 101 ? -11.777 -51.772 -48.304 1.00 87.56 101 ASP A N 1
ATOM 821 C CA . ASP A 1 101 ? -10.461 -51.322 -48.771 1.00 87.56 101 ASP A CA 1
ATOM 822 C C . ASP A 1 101 ? -10.184 -49.850 -48.418 1.00 87.56 101 ASP A C 1
ATOM 824 O O . ASP A 1 101 ? -9.081 -49.520 -47.979 1.00 87.56 101 ASP A O 1
ATOM 828 N N . GLU A 1 102 ? -11.187 -48.964 -48.511 1.00 89.25 102 GLU A N 1
ATOM 829 C CA . GLU A 1 102 ? -11.051 -47.562 -48.077 1.00 89.25 102 GLU A CA 1
ATOM 830 C C . GLU A 1 102 ? -10.742 -47.471 -46.575 1.00 89.25 102 GLU A C 1
ATOM 832 O O . GLU A 1 102 ? -9.898 -46.677 -46.150 1.00 89.25 102 GLU A O 1
ATOM 837 N N . TRP A 1 103 ? -11.419 -48.289 -45.762 1.00 91.94 103 TRP A N 1
ATOM 838 C CA . TRP A 1 103 ? -11.175 -48.358 -44.323 1.00 91.94 103 TRP A CA 1
ATOM 839 C C . TRP A 1 103 ? -9.750 -48.831 -44.023 1.00 91.94 103 TRP A C 1
ATOM 841 O O . TRP A 1 103 ? -9.060 -48.227 -43.198 1.00 91.94 103 TRP A O 1
ATOM 851 N N . LYS A 1 104 ? -9.285 -49.870 -44.728 1.00 91.44 104 LYS A N 1
ATOM 852 C CA . LYS A 1 104 ? -7.935 -50.427 -44.584 1.00 91.44 104 LYS A CA 1
ATOM 853 C C . LYS A 1 104 ? -6.855 -49.400 -44.933 1.00 91.44 104 LYS A C 1
ATOM 855 O O . LYS A 1 104 ? -5.894 -49.259 -44.179 1.00 91.44 104 LYS A O 1
ATOM 860 N N . VAL A 1 105 ? -7.024 -48.654 -46.028 1.00 90.94 105 VAL A N 1
ATOM 861 C CA . VAL A 1 105 ? -6.094 -47.584 -46.432 1.00 90.94 105 VAL A CA 1
ATOM 862 C C . VAL A 1 105 ? -6.029 -46.488 -45.366 1.00 90.94 105 VAL A C 1
ATOM 864 O O . VAL A 1 105 ? -4.939 -46.175 -44.890 1.00 90.94 105 VAL A O 1
ATOM 867 N N . LYS A 1 106 ? -7.179 -45.976 -44.903 1.00 91.81 106 LYS A N 1
ATOM 868 C CA . LYS A 1 106 ? -7.224 -44.946 -43.847 1.00 91.81 106 LYS A CA 1
ATOM 869 C C . LYS A 1 106 ? -6.603 -45.421 -42.534 1.00 91.81 106 LYS A C 1
ATOM 871 O O . LYS A 1 106 ? -5.918 -44.651 -41.866 1.00 91.81 106 LYS A O 1
ATOM 876 N N . MET A 1 107 ? -6.829 -46.680 -42.156 1.00 92.62 107 MET A N 1
ATOM 877 C CA . MET A 1 107 ? -6.225 -47.272 -40.962 1.00 92.62 107 MET A CA 1
ATOM 878 C C . MET A 1 107 ? -4.694 -47.239 -41.047 1.00 92.62 107 MET A C 1
ATOM 880 O O . MET A 1 107 ? -4.045 -46.771 -40.115 1.00 92.62 107 MET A O 1
ATOM 884 N N . LYS A 1 108 ? -4.118 -47.654 -42.184 1.00 91.44 108 LYS A N 1
ATOM 885 C CA . LYS A 1 108 ? -2.666 -47.586 -42.414 1.00 91.44 108 LYS A CA 1
ATOM 886 C C . LYS A 1 108 ? -2.148 -46.151 -42.359 1.00 91.44 108 LYS A C 1
ATOM 888 O O . LYS A 1 108 ? -1.174 -45.891 -41.662 1.00 91.44 108 LYS A O 1
ATOM 893 N N . GLU A 1 109 ? -2.822 -45.218 -43.032 1.00 89.44 109 GLU A N 1
ATOM 894 C CA . GLU A 1 109 ? -2.430 -43.802 -43.042 1.00 89.44 109 GLU A CA 1
ATOM 895 C C . GLU A 1 109 ? -2.363 -43.204 -41.632 1.00 89.44 109 GLU A C 1
ATOM 897 O O . GLU A 1 109 ? -1.420 -42.479 -41.317 1.00 89.44 109 GLU A O 1
ATOM 902 N N . VAL A 1 110 ? -3.342 -43.500 -40.769 1.00 89.12 110 VAL A N 1
ATOM 903 C CA . VAL A 1 110 ? -3.354 -42.981 -39.394 1.00 89.12 110 VAL A CA 1
ATOM 904 C C . VAL A 1 110 ? -2.309 -43.675 -38.523 1.00 89.12 110 VAL A C 1
ATOM 906 O O . VAL A 1 110 ? -1.629 -42.995 -37.757 1.00 89.12 110 VAL A O 1
ATOM 909 N N . LEU A 1 111 ? -2.138 -44.994 -38.649 1.00 88.06 111 LEU A N 1
ATOM 910 C CA . LEU A 1 111 ? -1.110 -45.727 -37.901 1.00 88.06 111 LEU A CA 1
ATOM 911 C C . LEU A 1 111 ? 0.315 -45.295 -38.281 1.00 88.06 111 LEU A C 1
ATOM 913 O O . LEU A 1 111 ? 1.207 -45.339 -37.441 1.00 88.06 111 LEU A O 1
ATOM 917 N N . GLN A 1 112 ? 0.517 -44.834 -39.518 1.00 84.31 112 GLN A N 1
ATOM 918 C CA . GLN A 1 112 ? 1.788 -44.289 -40.008 1.00 84.31 112 GLN A CA 1
ATOM 919 C C . GLN A 1 112 ? 1.964 -42.785 -39.729 1.00 84.31 112 GLN A C 1
ATOM 921 O O . GLN A 1 112 ? 3.045 -42.234 -39.955 1.00 84.31 112 GLN A O 1
ATOM 926 N N . ARG A 1 113 ? 0.927 -42.086 -39.250 1.00 72.06 113 ARG A N 1
ATOM 927 C CA . ARG A 1 113 ? 1.000 -40.654 -38.940 1.00 72.06 113 ARG A CA 1
ATOM 928 C C . ARG A 1 113 ? 1.818 -40.453 -37.653 1.00 72.06 113 ARG A C 1
ATOM 930 O O . ARG A 1 113 ? 1.523 -41.055 -36.624 1.00 72.06 113 ARG A O 1
ATOM 937 N N . GLU A 1 114 ? 2.821 -39.572 -37.722 1.00 63.78 114 GLU A N 1
ATOM 938 C CA . GLU A 1 114 ? 3.763 -39.227 -36.632 1.00 63.78 114 GLU A CA 1
ATOM 939 C C . GLU A 1 114 ? 4.857 -40.264 -36.292 1.00 63.78 114 GLU A C 1
ATOM 941 O O . GLU A 1 114 ? 5.257 -40.385 -35.135 1.00 63.78 114 GLU A O 1
ATOM 946 N N . VAL A 1 115 ? 5.422 -40.978 -37.272 1.00 52.59 115 VAL A N 1
ATOM 947 C CA . VAL A 1 115 ? 6.612 -41.816 -37.014 1.00 52.59 115 VAL A CA 1
ATOM 948 C C . VAL A 1 115 ? 7.868 -40.944 -36.873 1.00 52.59 115 VAL A C 1
ATOM 950 O O . VAL A 1 115 ? 8.539 -40.605 -37.847 1.00 52.59 115 VAL A O 1
ATOM 953 N N . GLY A 1 116 ? 8.211 -40.594 -35.634 1.00 47.44 116 GLY A N 1
ATOM 954 C CA . GLY A 1 116 ? 9.591 -40.319 -35.245 1.00 47.44 116 GLY A CA 1
ATOM 955 C C . GLY A 1 116 ? 10.288 -41.638 -34.907 1.00 47.44 116 GLY A C 1
ATOM 956 O O . GLY A 1 116 ? 10.039 -42.182 -33.843 1.00 47.44 116 GLY A O 1
ATOM 957 N N . GLU A 1 117 ? 11.125 -42.149 -35.814 1.00 49.50 117 GLU A N 1
ATOM 958 C CA . GLU A 1 117 ? 12.143 -43.197 -35.584 1.00 49.50 117 GLU A CA 1
ATOM 959 C C . GLU A 1 117 ? 11.793 -44.310 -34.565 1.00 49.50 117 GLU A C 1
ATOM 961 O O . GLU A 1 117 ? 12.507 -44.464 -33.579 1.00 49.50 117 GLU A O 1
ATOM 966 N N . LYS A 1 118 ? 10.764 -45.137 -34.795 1.00 57.25 118 LYS A N 1
ATOM 967 C CA . LYS A 1 118 ? 10.701 -46.484 -34.190 1.00 57.25 118 LYS A CA 1
ATOM 968 C C . LYS A 1 118 ? 10.038 -47.488 -35.126 1.00 57.25 118 LYS A C 1
ATOM 970 O O . LYS A 1 118 ? 8.826 -47.607 -35.170 1.00 57.25 118 LYS A O 1
ATOM 975 N N . ASN A 1 119 ? 10.873 -48.224 -35.855 1.00 57.00 119 ASN A N 1
ATOM 976 C CA . ASN A 1 119 ? 10.498 -49.468 -36.534 1.00 57.00 119 ASN A CA 1
ATOM 977 C C . ASN A 1 119 ? 11.178 -50.682 -35.879 1.00 57.00 119 ASN A C 1
ATOM 979 O O . ASN A 1 119 ? 11.127 -51.775 -36.439 1.00 57.00 119 ASN A O 1
ATOM 983 N N . GLU A 1 120 ? 11.833 -50.511 -34.727 1.00 69.19 120 GLU A N 1
ATOM 984 C CA . GLU A 1 120 ? 12.506 -51.603 -34.022 1.00 69.19 120 GLU A CA 1
ATOM 985 C C . GLU A 1 120 ? 11.481 -52.442 -33.255 1.00 69.19 120 GLU A C 1
ATOM 987 O O . GLU A 1 120 ? 10.591 -51.903 -32.595 1.00 69.19 120 GLU A O 1
ATOM 992 N N . LYS A 1 121 ? 11.599 -53.767 -33.373 1.00 77.81 121 LYS A N 1
ATOM 993 C CA . LYS A 1 121 ? 10.759 -54.719 -32.648 1.00 77.81 121 LYS A CA 1
ATOM 994 C C . LYS A 1 121 ? 10.943 -54.524 -31.141 1.00 77.81 121 LYS A C 1
ATOM 996 O O . LYS A 1 121 ? 12.076 -54.475 -30.663 1.00 77.81 121 LYS A O 1
ATOM 1001 N N . VAL A 1 122 ? 9.835 -54.418 -30.414 1.00 81.19 122 VAL A N 1
ATOM 1002 C CA . VAL A 1 122 ? 9.823 -54.358 -28.947 1.00 81.19 122 VAL A CA 1
ATOM 1003 C C . VAL A 1 122 ? 9.633 -55.777 -28.424 1.00 81.19 122 VAL A C 1
ATOM 1005 O O . VAL A 1 122 ? 8.766 -56.497 -28.910 1.00 81.19 122 VAL A O 1
ATOM 1008 N N . ASP A 1 123 ? 10.444 -56.181 -27.450 1.00 85.94 123 ASP A N 1
ATOM 1009 C CA . ASP A 1 123 ? 10.267 -57.450 -26.743 1.00 85.94 123 ASP A CA 1
ATOM 1010 C C . ASP A 1 123 ? 9.016 -57.357 -25.850 1.00 85.94 123 ASP A C 1
ATOM 1012 O O . ASP A 1 123 ? 9.031 -56.679 -24.817 1.00 85.94 123 ASP A O 1
ATOM 1016 N N . LEU A 1 124 ? 7.910 -57.959 -26.303 1.00 85.38 124 LEU A N 1
ATOM 1017 C CA . LEU A 1 124 ? 6.622 -57.894 -25.609 1.00 85.38 124 LEU A CA 1
ATOM 1018 C C . LEU A 1 124 ? 6.641 -58.657 -24.285 1.00 85.38 124 LEU A C 1
ATOM 1020 O O . LEU A 1 124 ? 6.116 -58.139 -23.302 1.00 85.38 124 LEU A O 1
ATOM 1024 N N . ASP A 1 125 ? 7.296 -59.820 -24.237 1.00 85.69 125 ASP A N 1
ATOM 1025 C CA . ASP A 1 125 ? 7.403 -60.632 -23.021 1.00 85.69 125 ASP A CA 1
ATOM 1026 C C . ASP A 1 125 ? 8.135 -59.845 -21.928 1.00 85.69 125 ASP A C 1
ATOM 1028 O O . ASP A 1 125 ? 7.711 -59.788 -20.768 1.00 85.69 125 ASP A O 1
ATOM 1032 N N . LEU A 1 126 ? 9.221 -59.166 -22.312 1.00 87.38 126 LEU A N 1
ATOM 1033 C CA . LEU A 1 126 ? 9.935 -58.282 -21.404 1.00 87.38 126 LEU A CA 1
ATOM 1034 C C . LEU A 1 126 ? 9.077 -57.084 -20.983 1.00 87.38 126 LEU A C 1
ATOM 1036 O O . LEU A 1 126 ? 9.074 -56.734 -19.803 1.00 87.38 126 LEU A O 1
ATOM 1040 N N . LEU A 1 127 ? 8.374 -56.434 -21.915 1.00 86.81 127 LEU A N 1
ATOM 1041 C CA . LEU A 1 127 ? 7.535 -55.275 -21.606 1.00 86.81 127 LEU A CA 1
ATOM 1042 C C . LEU A 1 127 ? 6.420 -55.639 -20.616 1.00 86.81 127 LEU A C 1
ATOM 1044 O O . LEU A 1 127 ? 6.253 -54.929 -19.625 1.00 86.81 127 LEU A O 1
ATOM 1048 N N . GLU A 1 128 ? 5.695 -56.735 -20.842 1.00 85.75 128 GLU A N 1
ATOM 1049 C CA . GLU A 1 128 ? 4.638 -57.208 -19.941 1.00 85.75 128 GLU A CA 1
ATOM 1050 C C . GLU A 1 128 ? 5.195 -57.572 -18.562 1.00 85.75 128 GLU A C 1
ATOM 1052 O O . GLU A 1 128 ? 4.684 -57.090 -17.549 1.00 85.75 128 GLU A O 1
ATOM 1057 N N . SER A 1 129 ? 6.307 -58.313 -18.510 1.00 89.44 129 SER A N 1
ATOM 1058 C CA . SER A 1 129 ? 6.965 -58.658 -17.244 1.00 89.44 129 SER A CA 1
ATOM 1059 C C . SER A 1 129 ? 7.405 -57.409 -16.469 1.00 89.44 129 SER A C 1
ATOM 1061 O O . SER A 1 129 ? 7.199 -57.289 -15.258 1.00 89.44 129 SER A O 1
ATOM 1063 N N . VAL A 1 130 ? 7.951 -56.414 -17.170 1.00 88.62 130 VAL A N 1
ATOM 1064 C CA . VAL A 1 130 ? 8.375 -55.139 -16.585 1.00 88.62 130 VAL A CA 1
ATOM 1065 C C . VAL A 1 130 ? 7.183 -54.324 -16.079 1.00 88.62 130 VAL A C 1
ATOM 1067 O O . VAL A 1 130 ? 7.280 -53.723 -15.005 1.00 88.62 130 VAL A O 1
ATOM 1070 N N . ARG A 1 131 ? 6.060 -54.310 -16.805 1.00 88.25 131 ARG A N 1
ATOM 1071 C CA . ARG A 1 131 ? 4.812 -53.670 -16.359 1.00 88.25 131 ARG A CA 1
ATOM 1072 C C . ARG A 1 131 ? 4.288 -54.303 -15.082 1.00 88.25 131 ARG A C 1
ATOM 1074 O O . ARG A 1 131 ? 3.990 -53.582 -14.133 1.00 88.25 131 ARG A O 1
ATOM 1081 N N . GLU A 1 132 ? 4.251 -55.630 -15.029 1.00 86.25 132 GLU A N 1
ATOM 1082 C CA . GLU A 1 132 ? 3.853 -56.364 -13.830 1.00 86.25 132 GLU A CA 1
ATOM 1083 C C . GLU A 1 132 ? 4.781 -56.033 -12.655 1.00 86.25 132 GLU A C 1
ATOM 1085 O O . GLU A 1 132 ? 4.319 -55.673 -11.571 1.00 86.25 132 GLU A O 1
ATOM 1090 N N . PHE A 1 133 ? 6.095 -56.045 -12.882 1.00 89.56 133 PHE A N 1
ATOM 1091 C CA . PHE A 1 133 ? 7.081 -55.712 -11.857 1.00 89.56 133 PHE A CA 1
ATOM 1092 C C . PHE A 1 133 ? 6.926 -54.294 -11.300 1.00 89.56 133 PHE A C 1
ATOM 1094 O O . PHE A 1 133 ? 7.141 -54.088 -10.109 1.00 89.56 133 PHE A O 1
ATOM 1101 N N . PHE A 1 134 ? 6.564 -53.313 -12.130 1.00 90.50 134 PHE A N 1
ATOM 1102 C CA . PHE A 1 134 ? 6.373 -51.924 -11.706 1.00 90.50 134 PHE A CA 1
ATOM 1103 C C . PHE A 1 134 ? 4.933 -51.570 -11.326 1.00 90.50 134 PHE A C 1
ATOM 1105 O O . PHE A 1 134 ? 4.694 -50.430 -10.935 1.00 90.50 134 PHE A O 1
ATOM 1112 N N . SER A 1 135 ? 3.998 -52.520 -11.372 1.00 85.12 135 SER A N 1
ATOM 1113 C CA . SER A 1 135 ? 2.578 -52.302 -11.053 1.00 85.12 135 SER A CA 1
ATOM 1114 C C . SER A 1 135 ? 2.338 -51.722 -9.653 1.00 85.12 135 SER A C 1
ATOM 1116 O O . SER A 1 135 ? 1.320 -51.075 -9.416 1.00 85.12 135 SER A O 1
ATOM 1118 N N . TYR A 1 136 ? 3.292 -51.902 -8.734 1.00 85.50 136 TYR A N 1
ATOM 1119 C CA . TYR A 1 136 ? 3.239 -51.338 -7.386 1.00 85.50 136 TYR A CA 1
ATOM 1120 C C . TYR A 1 136 ? 3.539 -49.830 -7.316 1.00 85.50 136 TYR A C 1
ATOM 1122 O O . TYR A 1 136 ? 3.384 -49.259 -6.241 1.00 85.50 136 TYR A O 1
ATOM 1130 N N . LEU A 1 137 ? 4.004 -49.196 -8.403 1.00 88.19 137 LEU A N 1
ATOM 1131 C CA . LEU A 1 137 ? 4.326 -47.765 -8.452 1.00 88.19 137 LEU A CA 1
ATOM 1132 C C . LEU A 1 137 ? 3.310 -46.991 -9.287 1.00 88.19 137 LEU A C 1
ATOM 1134 O O . LEU A 1 137 ? 3.172 -47.212 -10.490 1.00 88.19 137 LEU A O 1
ATOM 1138 N N . GLY A 1 138 ? 2.680 -45.992 -8.672 1.00 85.75 138 GLY A N 1
ATOM 1139 C CA . GLY A 1 138 ? 1.886 -45.006 -9.406 1.00 85.75 138 GLY A CA 1
ATOM 1140 C C . GLY A 1 138 ? 2.755 -44.022 -10.201 1.00 85.75 138 GLY A C 1
ATOM 1141 O O . GLY A 1 138 ? 3.923 -43.793 -9.883 1.00 85.75 138 GLY A O 1
ATOM 1142 N N . ALA A 1 139 ? 2.180 -43.357 -11.210 1.00 85.44 139 ALA A N 1
ATOM 1143 C CA . ALA A 1 139 ? 2.888 -42.338 -11.997 1.00 85.44 139 ALA A CA 1
ATOM 1144 C C . ALA A 1 139 ? 3.367 -41.133 -11.152 1.00 85.44 139 ALA A C 1
ATOM 1146 O O . ALA A 1 139 ? 4.410 -40.542 -11.444 1.00 85.44 139 ALA A O 1
ATOM 1147 N N . GLU A 1 140 ? 2.633 -40.782 -10.089 1.00 85.81 140 GLU A N 1
ATOM 1148 C CA . GLU A 1 140 ? 3.023 -39.745 -9.119 1.00 85.81 140 GLU A CA 1
ATOM 1149 C C . GLU A 1 140 ? 4.272 -40.155 -8.330 1.00 85.81 140 GLU A C 1
ATOM 1151 O O . GLU A 1 140 ? 5.259 -39.416 -8.294 1.00 85.81 140 GLU A O 1
ATOM 1156 N N . GLU A 1 141 ? 4.263 -41.364 -7.765 1.00 90.19 141 GLU A N 1
ATOM 1157 C CA . GLU A 1 141 ? 5.398 -41.934 -7.034 1.00 90.19 141 GLU A CA 1
ATOM 1158 C C . GLU A 1 141 ? 6.619 -42.067 -7.944 1.00 90.19 141 GLU A C 1
ATOM 1160 O O . GLU A 1 141 ? 7.724 -41.689 -7.556 1.00 90.19 141 GLU A O 1
ATOM 1165 N N . TRP A 1 142 ? 6.410 -42.512 -9.187 1.00 92.25 142 TRP A N 1
ATOM 1166 C CA . TRP A 1 142 ? 7.450 -42.663 -10.201 1.00 92.25 142 TRP A CA 1
ATOM 1167 C C . TRP A 1 142 ? 8.217 -41.363 -10.457 1.00 92.25 142 TRP A C 1
ATOM 1169 O O . TRP A 1 142 ? 9.453 -41.346 -10.484 1.00 92.25 142 TRP A O 1
ATOM 1179 N N . MET A 1 143 ? 7.493 -40.254 -10.631 1.00 91.81 143 MET A N 1
ATOM 1180 C CA . MET A 1 143 ? 8.106 -38.941 -10.840 1.00 91.81 143 MET A CA 1
ATOM 1181 C C . MET A 1 143 ? 8.658 -38.329 -9.547 1.00 91.81 143 MET A C 1
ATOM 1183 O O . MET A 1 143 ? 9.568 -37.497 -9.617 1.00 91.81 143 MET A O 1
ATOM 1187 N N . GLY A 1 144 ? 8.159 -38.768 -8.389 1.00 89.38 144 GLY A N 1
ATOM 1188 C CA . GLY A 1 144 ? 8.608 -38.362 -7.058 1.00 89.38 144 GLY A CA 1
ATOM 1189 C C . GLY A 1 144 ? 9.893 -39.037 -6.565 1.00 89.38 144 GLY A C 1
ATOM 1190 O O . GLY A 1 144 ? 10.476 -38.558 -5.593 1.00 89.38 144 GLY A O 1
ATOM 1191 N N . LEU A 1 145 ? 10.372 -40.096 -7.231 1.00 90.69 145 LEU A N 1
ATOM 1192 C CA . LEU A 1 145 ? 11.549 -40.850 -6.786 1.00 90.69 145 LEU A CA 1
ATOM 1193 C C . LEU A 1 145 ? 12.795 -39.961 -6.631 1.00 90.69 145 LEU A C 1
ATOM 1195 O O . LEU A 1 145 ? 13.301 -39.349 -7.582 1.00 90.69 145 LEU A O 1
ATOM 1199 N N . SER A 1 146 ? 13.363 -39.967 -5.429 1.00 89.81 146 SER A N 1
ATOM 1200 C CA . SER A 1 146 ? 14.655 -39.365 -5.117 1.00 89.81 146 SER A CA 1
ATOM 1201 C C . SER A 1 146 ? 15.805 -40.094 -5.821 1.00 89.81 146 SER A C 1
ATOM 1203 O O . SER A 1 146 ? 15.693 -41.229 -6.281 1.00 89.81 146 SER A O 1
ATOM 1205 N N . GLN A 1 147 ? 16.984 -39.469 -5.863 1.00 88.75 147 GLN A N 1
ATOM 1206 C CA . GLN A 1 147 ? 18.187 -40.102 -6.424 1.00 88.75 147 GLN A CA 1
ATOM 1207 C C . GLN A 1 147 ? 18.592 -41.394 -5.699 1.00 88.75 147 GLN A C 1
ATOM 1209 O O . GLN A 1 147 ? 19.182 -42.285 -6.309 1.00 88.75 147 GLN A O 1
ATOM 1214 N N . LYS A 1 148 ? 18.281 -41.506 -4.404 1.00 91.81 148 LYS A N 1
ATOM 1215 C CA . LYS A 1 148 ? 18.520 -42.727 -3.633 1.00 91.81 148 LYS A CA 1
ATOM 1216 C C . LYS A 1 148 ? 17.542 -43.822 -4.059 1.00 91.81 148 LYS A C 1
ATOM 1218 O O . LYS A 1 148 ? 17.982 -44.910 -4.414 1.00 91.81 148 LYS A O 1
ATOM 1223 N N . GLU A 1 149 ? 16.254 -43.504 -4.125 1.00 92.69 149 GLU A N 1
ATOM 1224 C CA . GLU A 1 149 ? 15.210 -44.457 -4.523 1.00 92.69 149 GLU A CA 1
ATOM 1225 C C . GLU A 1 149 ? 15.377 -44.914 -5.975 1.00 92.69 149 GLU A C 1
ATOM 1227 O O . GLU A 1 149 ? 15.226 -46.095 -6.260 1.00 92.69 149 GLU A O 1
ATOM 1232 N N . LYS A 1 150 ? 15.804 -44.033 -6.890 1.00 93.12 150 LYS A N 1
ATOM 1233 C CA . LYS A 1 150 ? 16.158 -44.418 -8.270 1.00 93.12 150 LYS A CA 1
ATOM 1234 C C . LYS A 1 150 ? 17.277 -45.461 -8.315 1.00 93.12 150 LYS A C 1
ATOM 1236 O O . LYS A 1 150 ? 17.219 -46.397 -9.111 1.00 93.12 150 LYS A O 1
ATOM 1241 N N . LYS A 1 151 ? 18.298 -45.328 -7.459 1.00 92.62 151 LYS A N 1
ATOM 1242 C CA . LYS A 1 151 ? 19.387 -46.316 -7.354 1.00 92.62 151 LYS A CA 1
ATOM 1243 C C . LYS A 1 151 ? 18.900 -47.635 -6.761 1.00 92.62 151 LYS A C 1
ATOM 1245 O O . LYS A 1 151 ? 19.302 -48.689 -7.245 1.00 92.62 151 LYS A O 1
ATOM 1250 N N . GLU A 1 152 ? 18.040 -47.583 -5.749 1.00 93.44 152 GLU A N 1
ATOM 1251 C CA . GLU A 1 152 ? 17.420 -48.774 -5.159 1.00 93.44 152 GLU A CA 1
ATOM 1252 C C . GLU A 1 152 ? 16.531 -49.497 -6.179 1.00 93.44 152 GLU A C 1
ATOM 1254 O O . GLU A 1 152 ? 16.651 -50.710 -6.347 1.00 93.44 152 GLU A O 1
ATOM 1259 N N . LEU A 1 153 ? 15.717 -48.755 -6.934 1.00 92.50 153 LEU A N 1
ATOM 1260 C CA . LEU A 1 153 ? 14.904 -49.286 -8.025 1.00 92.50 153 LEU A CA 1
ATOM 1261 C C . LEU A 1 153 ? 15.783 -49.966 -9.078 1.00 92.50 153 LEU A C 1
ATOM 1263 O O . LEU A 1 153 ? 15.520 -51.103 -9.457 1.00 92.50 153 LEU A O 1
ATOM 1267 N N . ASN A 1 154 ? 16.883 -49.325 -9.480 1.00 94.44 154 ASN A N 1
ATOM 1268 C CA . ASN A 1 154 ? 17.842 -49.905 -10.418 1.00 94.44 154 ASN A CA 1
ATOM 1269 C C . ASN A 1 154 ? 18.448 -51.218 -9.919 1.00 94.44 154 ASN A C 1
ATOM 1271 O O . ASN A 1 154 ? 18.603 -52.149 -10.703 1.00 94.44 154 ASN A O 1
ATOM 1275 N N . GLN A 1 155 ? 18.765 -51.313 -8.626 1.00 94.12 155 GLN A N 1
ATOM 1276 C CA . GLN A 1 155 ? 19.249 -52.558 -8.031 1.00 94.12 155 GLN A CA 1
ATOM 1277 C C . GLN A 1 155 ? 18.174 -53.649 -8.027 1.00 94.12 155 GLN A C 1
ATOM 1279 O O . GLN A 1 155 ? 18.502 -54.808 -8.264 1.00 94.12 155 GLN A O 1
ATOM 1284 N N . LYS A 1 156 ? 16.903 -53.305 -7.775 1.00 93.69 156 LYS A N 1
ATOM 1285 C CA . LYS A 1 156 ? 15.799 -54.275 -7.835 1.00 93.69 156 LYS A CA 1
ATOM 1286 C C . LYS A 1 156 ? 15.609 -54.813 -9.257 1.00 93.69 156 LYS A C 1
ATOM 1288 O O . LYS A 1 156 ? 15.567 -56.026 -9.424 1.00 93.69 156 LYS A O 1
ATOM 1293 N N . VAL A 1 157 ? 15.595 -53.934 -10.264 1.00 92.19 157 VAL A N 1
ATOM 1294 C CA . VAL A 1 157 ? 15.531 -54.328 -11.687 1.00 92.19 157 VAL A CA 1
ATOM 1295 C C . VAL A 1 157 ? 16.723 -55.220 -12.046 1.00 92.19 157 VAL A C 1
ATOM 1297 O O . VAL A 1 157 ? 16.540 -56.284 -12.626 1.00 92.19 157 VAL A O 1
ATOM 1300 N N . GLN A 1 158 ? 17.930 -54.858 -11.601 1.00 93.19 158 GLN A N 1
ATOM 1301 C CA . GLN A 1 158 ? 19.133 -55.656 -11.841 1.00 93.19 158 GLN A CA 1
ATOM 1302 C C . GLN A 1 158 ? 19.079 -57.048 -11.206 1.00 93.19 158 GLN A C 1
ATOM 1304 O O . GLN A 1 158 ? 19.564 -57.998 -11.813 1.00 93.19 158 GLN A O 1
ATOM 1309 N N . ARG A 1 159 ? 18.496 -57.194 -10.011 1.00 93.44 159 ARG A N 1
ATOM 1310 C CA . ARG A 1 159 ? 18.311 -58.509 -9.373 1.00 93.44 159 ARG A CA 1
ATOM 1311 C C . ARG A 1 159 ? 17.266 -59.357 -10.089 1.00 93.44 159 ARG A C 1
ATOM 1313 O O . ARG A 1 159 ? 17.470 -60.557 -10.202 1.00 93.44 159 ARG A O 1
ATOM 1320 N N . GLN A 1 160 ? 16.177 -58.737 -10.542 1.00 93.12 160 GLN A N 1
ATOM 1321 C CA . GLN A 1 160 ? 15.067 -59.443 -11.176 1.00 93.12 160 GLN A CA 1
ATOM 1322 C C . GLN A 1 160 ? 15.405 -59.892 -12.602 1.00 93.12 160 GLN A C 1
ATOM 1324 O O . GLN A 1 160 ? 15.115 -61.023 -12.970 1.00 93.12 160 GLN A O 1
ATOM 1329 N N . TYR A 1 161 ? 16.037 -59.018 -13.388 1.00 90.50 161 TYR A N 1
ATOM 1330 C CA . TYR A 1 161 ? 16.219 -59.223 -14.827 1.00 90.50 161 TYR A CA 1
ATOM 1331 C C . TYR A 1 161 ? 17.684 -59.371 -15.264 1.00 90.50 161 TYR A C 1
ATOM 1333 O O . TYR A 1 161 ? 17.969 -59.606 -16.434 1.00 90.50 161 TYR A O 1
ATOM 1341 N N . GLY A 1 162 ? 18.645 -59.207 -14.349 1.00 90.50 162 GLY A N 1
ATOM 1342 C CA . GLY A 1 162 ? 20.078 -59.280 -14.660 1.00 90.50 162 GLY A CA 1
ATOM 1343 C C . GLY A 1 162 ? 20.667 -58.011 -15.293 1.00 90.50 162 GLY A C 1
ATOM 1344 O O . GLY A 1 162 ? 21.866 -57.964 -15.563 1.00 90.50 162 GLY A O 1
ATOM 1345 N N . PHE A 1 163 ? 19.872 -56.955 -15.491 1.00 91.81 163 PHE A N 1
ATOM 1346 C CA . PHE A 1 163 ? 20.315 -55.674 -16.052 1.00 91.81 163 PHE A CA 1
ATOM 1347 C C . PHE A 1 163 ? 19.660 -54.475 -15.347 1.00 91.81 163 PHE A C 1
ATOM 1349 O O . PHE A 1 163 ? 18.599 -54.587 -14.750 1.00 91.81 163 PHE A O 1
ATOM 1356 N N . GLY A 1 164 ? 20.302 -53.304 -15.387 1.00 92.88 164 GLY A N 1
ATOM 1357 C CA . GLY A 1 164 ? 19.785 -52.085 -14.744 1.00 92.88 164 GLY A CA 1
ATOM 1358 C C . GLY A 1 164 ? 18.766 -51.307 -15.589 1.00 92.88 164 GLY A C 1
ATOM 1359 O O . GLY A 1 164 ? 18.583 -51.576 -16.773 1.00 92.88 164 GLY A O 1
ATOM 1360 N N . ILE A 1 165 ? 18.177 -50.262 -15.006 1.00 92.31 165 ILE A N 1
ATOM 1361 C CA . ILE A 1 165 ? 17.189 -49.358 -15.623 1.00 92.31 165 ILE A CA 1
ATOM 1362 C C . ILE A 1 165 ? 17.715 -48.690 -16.903 1.00 92.31 165 ILE A C 1
ATOM 1364 O O . ILE A 1 165 ? 16.993 -48.592 -17.891 1.00 92.31 165 ILE A O 1
ATOM 1368 N N . ASP A 1 166 ? 18.979 -48.260 -16.921 1.00 90.44 166 ASP A N 1
ATOM 1369 C CA . ASP A 1 166 ? 19.582 -47.676 -18.129 1.00 90.44 166 ASP A CA 1
ATOM 1370 C C . ASP A 1 166 ? 19.632 -48.698 -19.286 1.00 90.44 166 ASP A C 1
ATOM 1372 O O . ASP A 1 166 ? 19.493 -48.334 -20.454 1.00 90.44 166 ASP A O 1
ATOM 1376 N N . SER A 1 167 ? 19.833 -49.986 -18.971 1.00 88.81 167 SER A N 1
ATOM 1377 C CA . SER A 1 167 ? 19.825 -51.077 -19.954 1.00 88.81 167 SER A CA 1
ATOM 1378 C C . SER A 1 167 ? 18.405 -51.433 -20.378 1.00 88.81 167 SER A C 1
ATOM 1380 O O . SER A 1 167 ? 18.166 -51.628 -21.568 1.00 88.81 167 SER A O 1
ATOM 1382 N N . LEU A 1 168 ? 17.471 -51.435 -19.423 1.00 89.81 168 LEU A N 1
ATOM 1383 C CA . LEU A 1 168 ? 16.049 -51.650 -19.662 1.00 89.81 168 LEU A CA 1
ATOM 1384 C C . LEU A 1 168 ? 15.509 -50.656 -20.698 1.00 89.81 168 LEU A C 1
ATOM 1386 O O . LEU A 1 168 ? 14.837 -51.065 -21.635 1.00 89.81 168 LEU A O 1
ATOM 1390 N N . CYS A 1 169 ? 15.871 -49.370 -20.609 1.00 88.62 169 CYS A N 1
ATOM 1391 C CA . CYS A 1 169 ? 15.491 -48.397 -21.638 1.00 88.62 169 CYS A CA 1
ATOM 1392 C C . CYS A 1 169 ? 15.929 -48.815 -23.045 1.00 88.62 169 CYS A C 1
ATOM 1394 O O . CYS A 1 169 ? 15.162 -48.635 -23.982 1.00 88.62 169 CYS A O 1
ATOM 1396 N N . ASN A 1 170 ? 17.129 -49.378 -23.209 1.00 84.31 170 ASN A N 1
ATOM 1397 C CA . ASN A 1 170 ? 17.603 -49.801 -24.529 1.00 84.31 170 ASN A CA 1
ATOM 1398 C C . ASN A 1 170 ? 16.858 -51.047 -25.022 1.00 84.31 170 ASN A C 1
ATOM 1400 O O . ASN A 1 170 ? 16.541 -51.123 -26.201 1.00 84.31 170 ASN A O 1
ATOM 1404 N N . GLN A 1 171 ? 16.568 -51.999 -24.131 1.00 85.25 171 GLN A N 1
ATOM 1405 C CA . GLN A 1 171 ? 15.822 -53.214 -24.478 1.00 85.25 171 GLN A CA 1
ATOM 1406 C C . GLN A 1 171 ? 14.361 -52.922 -24.834 1.00 85.25 171 GLN A C 1
ATOM 1408 O O . GLN A 1 171 ? 13.804 -53.573 -25.706 1.00 85.25 171 GLN A O 1
ATOM 1413 N N . LEU A 1 172 ? 13.773 -51.883 -24.236 1.00 84.38 172 LEU A N 1
ATOM 1414 C CA . LEU A 1 172 ? 12.457 -51.356 -24.611 1.00 84.38 172 LEU A CA 1
ATOM 1415 C C . LEU A 1 172 ? 12.518 -50.371 -25.800 1.00 84.38 172 LEU A C 1
ATOM 1417 O O . LEU A 1 172 ? 11.546 -49.670 -26.089 1.00 84.38 172 LEU A O 1
ATOM 1421 N N . GLY A 1 173 ? 13.674 -50.235 -26.462 1.00 78.81 173 GLY A N 1
ATOM 1422 C CA . GLY A 1 173 ? 13.854 -49.351 -27.618 1.00 78.81 173 GLY A CA 1
ATOM 1423 C C . GLY A 1 173 ? 13.654 -47.858 -27.314 1.00 78.81 173 GLY A C 1
ATOM 1424 O O . GLY A 1 173 ? 13.292 -47.078 -28.194 1.00 78.81 173 GLY A O 1
ATOM 1425 N N . LEU A 1 174 ? 13.815 -47.412 -26.066 1.00 82.56 174 LEU A N 1
ATOM 1426 C CA . LEU A 1 174 ? 13.662 -46.015 -25.650 1.00 82.56 174 LEU A CA 1
ATOM 1427 C C . LEU A 1 174 ? 14.947 -45.216 -25.930 1.00 82.56 174 LEU A C 1
ATOM 1429 O O . LEU A 1 174 ? 15.791 -45.024 -25.053 1.00 82.56 174 LEU A O 1
ATOM 1433 N N . ASN A 1 175 ? 15.068 -44.706 -27.157 1.00 75.81 175 ASN A N 1
ATOM 1434 C CA . ASN A 1 175 ? 16.164 -43.838 -27.596 1.00 75.81 175 ASN A CA 1
ATOM 1435 C C . ASN A 1 175 ? 15.653 -42.450 -28.014 1.00 75.81 175 ASN A C 1
ATOM 1437 O O . ASN A 1 175 ? 14.515 -42.299 -28.451 1.00 75.81 175 ASN A O 1
ATOM 1441 N N . ARG A 1 176 ? 16.500 -41.414 -27.903 1.00 67.75 176 ARG A N 1
ATOM 1442 C CA . ARG A 1 176 ? 16.182 -40.058 -28.392 1.00 67.75 176 ARG A CA 1
ATOM 1443 C C . ARG A 1 176 ? 17.293 -39.542 -29.295 1.00 67.75 176 ARG A C 1
ATOM 1445 O O . ARG A 1 176 ? 18.401 -39.317 -28.810 1.00 67.75 176 ARG A O 1
ATOM 1452 N N . LYS A 1 177 ? 17.002 -39.296 -30.579 1.00 68.25 177 LYS A N 1
ATOM 1453 C CA . LYS A 1 177 ? 17.989 -38.820 -31.574 1.00 68.25 177 LYS A CA 1
ATOM 1454 C C . LYS A 1 177 ? 19.279 -39.659 -31.545 1.00 68.25 177 LYS A C 1
ATOM 1456 O O . LYS A 1 177 ? 20.373 -39.106 -31.419 1.00 68.25 177 LYS A O 1
ATOM 1461 N N . ASN A 1 178 ? 19.140 -40.986 -31.534 1.00 67.75 178 ASN A N 1
ATOM 1462 C CA . ASN A 1 178 ? 20.243 -41.954 -31.421 1.00 67.75 178 ASN A CA 1
ATOM 1463 C C . ASN A 1 178 ? 21.090 -41.873 -30.133 1.00 67.75 178 ASN A C 1
ATOM 1465 O O . ASN A 1 178 ? 22.191 -42.420 -30.075 1.00 67.75 178 ASN A O 1
ATOM 1469 N N . LYS A 1 179 ? 20.604 -41.211 -29.074 1.00 78.69 179 LYS A N 1
ATOM 1470 C CA . LYS A 1 179 ? 21.244 -41.215 -27.751 1.00 78.69 179 LYS A CA 1
ATOM 1471 C C . LYS A 1 179 ? 20.467 -42.092 -26.775 1.00 78.69 179 LYS A C 1
ATOM 1473 O O . LYS A 1 179 ? 19.253 -41.938 -26.630 1.00 78.69 179 LYS A O 1
ATOM 1478 N N . ARG A 1 180 ? 21.210 -42.945 -26.062 1.00 82.25 180 ARG A N 1
ATOM 1479 C CA . ARG A 1 180 ? 20.698 -43.763 -24.956 1.00 82.25 180 ARG A CA 1
ATOM 1480 C C . ARG A 1 180 ? 20.157 -42.867 -23.848 1.00 82.25 180 ARG A C 1
ATOM 1482 O O . ARG A 1 180 ? 20.836 -41.925 -23.420 1.00 82.25 180 ARG A O 1
ATOM 1489 N N . LEU A 1 181 ? 18.954 -43.170 -23.374 1.00 87.25 181 LEU A N 1
ATOM 1490 C CA . LEU A 1 181 ? 18.378 -42.504 -22.214 1.00 87.25 181 LEU A CA 1
ATOM 1491 C C . LEU A 1 181 ? 19.114 -42.928 -20.935 1.00 87.25 181 LEU A C 1
ATOM 1493 O O . LEU A 1 181 ? 19.576 -44.057 -20.811 1.00 87.25 181 LEU A O 1
ATOM 1497 N N . LYS A 1 182 ? 19.233 -41.999 -19.980 1.00 90.44 182 LYS A N 1
ATOM 1498 C CA . LYS A 1 182 ? 19.851 -42.237 -18.664 1.00 90.44 182 LYS A CA 1
ATOM 1499 C C . LYS A 1 182 ? 18.882 -41.844 -17.545 1.00 90.44 182 LYS A C 1
ATOM 1501 O O . LYS A 1 182 ? 19.023 -40.746 -16.991 1.00 90.44 182 LYS A O 1
ATOM 1506 N N . PRO A 1 183 ? 17.868 -42.673 -17.238 1.00 89.56 183 PRO A N 1
ATOM 1507 C CA . PRO A 1 183 ? 16.819 -42.331 -16.275 1.00 89.56 183 PRO A CA 1
ATOM 1508 C C . PRO A 1 183 ? 17.349 -41.970 -14.882 1.00 89.56 183 PRO A C 1
ATOM 1510 O O . PRO A 1 183 ? 16.848 -41.049 -14.236 1.00 89.56 183 PRO A O 1
ATOM 1513 N N . LEU A 1 184 ? 18.444 -42.588 -14.438 1.00 89.31 184 LEU A N 1
ATOM 1514 C CA . LEU A 1 184 ? 19.029 -42.275 -13.130 1.00 89.31 184 LEU A CA 1
ATOM 1515 C C . LEU A 1 184 ? 19.437 -40.798 -12.998 1.00 89.31 184 LEU A C 1
ATOM 1517 O O . LEU A 1 184 ? 19.203 -40.171 -11.965 1.00 89.31 184 LEU A O 1
ATOM 1521 N N . GLY A 1 185 ? 19.986 -40.211 -14.064 1.00 85.88 185 GLY A N 1
ATOM 1522 C CA . GLY A 1 185 ? 20.451 -38.821 -14.077 1.00 85.88 185 GLY A CA 1
ATOM 1523 C C . GLY A 1 185 ? 19.453 -37.808 -14.640 1.00 85.88 185 GLY A C 1
ATOM 1524 O O . GLY A 1 185 ? 19.688 -36.608 -14.523 1.00 85.88 185 GLY A O 1
ATOM 1525 N N . SER A 1 186 ? 18.361 -38.257 -15.262 1.00 87.12 186 SER A N 1
ATOM 1526 C CA . SER A 1 186 ? 17.442 -37.383 -15.991 1.00 87.12 186 SER A CA 1
ATOM 1527 C C . SER A 1 186 ? 15.989 -37.732 -15.703 1.00 87.12 186 SER A C 1
ATOM 1529 O O . SER A 1 186 ? 15.509 -38.814 -16.035 1.00 87.12 186 SER A O 1
ATOM 1531 N N . SER A 1 187 ? 15.260 -36.778 -15.129 1.00 86.88 187 SER A N 1
ATOM 1532 C CA . SER A 1 187 ? 13.817 -36.906 -14.925 1.00 86.88 187 SER A CA 1
ATOM 1533 C C . SER A 1 187 ? 13.039 -36.978 -16.241 1.00 86.88 187 SER A C 1
ATOM 1535 O O . SER A 1 187 ? 12.009 -37.634 -16.290 1.00 86.88 187 SER A O 1
ATOM 1537 N N . GLU A 1 188 ? 13.553 -36.384 -17.322 1.00 86.12 188 GLU A N 1
ATOM 1538 C CA . GLU A 1 188 ? 12.964 -36.535 -18.660 1.00 86.12 188 GLU A CA 1
ATOM 1539 C C . GLU A 1 188 ? 13.085 -37.987 -19.152 1.00 86.12 188 GLU A C 1
ATOM 1541 O O . GLU A 1 188 ? 12.127 -38.553 -19.670 1.00 86.12 188 GLU A O 1
ATOM 1546 N N . ALA A 1 189 ? 14.238 -38.626 -18.926 1.00 89.44 189 ALA A N 1
ATOM 1547 C CA . ALA A 1 189 ? 14.424 -40.039 -19.248 1.00 89.44 189 ALA A CA 1
ATOM 1548 C C . ALA A 1 189 ? 13.581 -40.958 -18.342 1.00 89.44 189 ALA A C 1
ATOM 1550 O O . ALA A 1 189 ? 13.040 -41.945 -18.831 1.00 89.44 189 ALA A O 1
ATOM 1551 N N . MET A 1 190 ? 13.414 -40.617 -17.055 1.00 92.38 190 MET A N 1
ATOM 1552 C CA . MET A 1 190 ? 12.476 -41.328 -16.167 1.00 92.38 190 MET A CA 1
ATOM 1553 C C . MET A 1 190 ? 11.037 -41.205 -16.638 1.00 92.38 190 MET A C 1
ATOM 1555 O O . MET A 1 190 ? 10.322 -42.196 -16.613 1.00 92.38 190 MET A O 1
ATOM 1559 N N . MET A 1 191 ? 10.608 -40.022 -17.071 1.00 91.00 191 MET A N 1
ATOM 1560 C CA . MET A 1 191 ? 9.266 -39.818 -17.605 1.00 91.00 191 MET A CA 1
ATOM 1561 C C . MET A 1 191 ? 9.053 -40.631 -18.887 1.00 91.00 191 MET A C 1
ATOM 1563 O O . MET A 1 191 ? 8.011 -41.257 -19.030 1.00 91.00 191 MET A O 1
ATOM 1567 N N . ALA A 1 192 ? 10.033 -40.676 -19.797 1.00 87.81 192 ALA A N 1
ATOM 1568 C CA . ALA A 1 192 ? 9.940 -41.487 -21.013 1.00 87.81 192 ALA A CA 1
ATOM 1569 C C . ALA A 1 192 ? 9.814 -42.991 -20.706 1.00 87.81 192 ALA A C 1
ATOM 1571 O O . ALA A 1 192 ? 8.978 -43.670 -21.297 1.00 87.81 192 ALA A O 1
ATOM 1572 N N . LEU A 1 193 ? 10.597 -43.501 -19.748 1.00 90.69 193 LEU A N 1
ATOM 1573 C CA . LEU A 1 193 ? 10.459 -44.878 -19.265 1.00 90.69 193 LEU A CA 1
ATOM 1574 C C . LEU A 1 193 ? 9.114 -45.104 -18.563 1.00 90.69 193 LEU A C 1
ATOM 1576 O O . LEU A 1 193 ? 8.451 -46.100 -18.824 1.00 90.69 193 LEU A O 1
ATOM 1580 N N . GLY A 1 194 ? 8.685 -44.156 -17.730 1.00 89.88 194 GLY A N 1
ATOM 1581 C CA . GLY A 1 194 ? 7.402 -44.196 -17.034 1.00 89.88 194 GLY A CA 1
ATOM 1582 C C . GLY A 1 194 ? 6.222 -44.273 -17.998 1.00 89.88 194 GLY A C 1
ATOM 1583 O O . GLY A 1 194 ? 5.360 -45.114 -17.804 1.00 89.88 194 GLY A O 1
ATOM 1584 N N . ARG A 1 195 ? 6.219 -43.489 -19.085 1.00 85.69 195 ARG A N 1
ATOM 1585 C CA . ARG A 1 195 ? 5.187 -43.565 -20.137 1.00 85.69 195 ARG A CA 1
ATOM 1586 C C . ARG A 1 195 ? 5.144 -44.927 -20.832 1.00 85.69 195 ARG A C 1
ATOM 1588 O O . ARG A 1 195 ? 4.070 -45.410 -21.157 1.00 85.69 195 ARG A O 1
ATOM 1595 N N . CYS A 1 196 ? 6.302 -45.546 -21.053 1.00 85.56 196 CYS A N 1
ATOM 1596 C CA . CYS A 1 196 ? 6.391 -46.863 -21.687 1.00 85.56 196 CYS A CA 1
ATOM 1597 C C . CYS A 1 196 ? 5.824 -47.976 -20.788 1.00 85.56 196 CYS A C 1
ATOM 1599 O O . CYS A 1 196 ? 5.095 -48.853 -21.255 1.00 85.56 196 CYS A O 1
ATOM 1601 N N . VAL A 1 197 ? 6.131 -47.905 -19.491 1.00 87.38 197 VAL A N 1
ATOM 1602 C CA . VAL A 1 197 ? 5.735 -48.907 -18.496 1.00 87.38 197 VAL A CA 1
ATOM 1603 C C . VAL A 1 197 ? 4.309 -48.663 -17.996 1.00 87.38 197 VAL A C 1
ATOM 1605 O O . VAL A 1 197 ? 3.450 -49.521 -18.128 1.00 87.38 197 VAL A O 1
ATOM 1608 N N . LEU A 1 198 ? 4.038 -47.489 -17.435 1.00 84.56 198 LEU A N 1
ATOM 1609 C CA . LEU A 1 198 ? 2.781 -47.166 -16.751 1.00 84.56 198 LEU A CA 1
ATOM 1610 C C . LEU A 1 198 ? 1.707 -46.610 -17.694 1.00 84.56 198 LEU A C 1
ATOM 1612 O O . LEU A 1 198 ? 0.560 -46.438 -17.290 1.00 84.56 198 LEU A O 1
ATOM 1616 N N . GLY A 1 199 ? 2.072 -46.326 -18.943 1.00 79.00 199 GLY A N 1
ATOM 1617 C CA . GLY A 1 199 ? 1.187 -45.709 -19.920 1.00 79.00 199 GLY A CA 1
ATOM 1618 C C . GLY A 1 199 ? 1.125 -44.203 -19.812 1.00 79.00 199 GLY A C 1
ATOM 1619 O O . GLY A 1 199 ? 1.854 -43.545 -19.060 1.00 79.00 199 GLY A O 1
ATOM 1620 N N . SER A 1 200 ? 0.265 -43.640 -20.645 1.00 74.44 200 SER A N 1
ATOM 1621 C CA . SER A 1 200 ? 0.058 -42.205 -20.669 1.00 74.44 200 SER A CA 1
ATOM 1622 C C . SER A 1 200 ? -0.689 -41.773 -19.409 1.00 74.44 200 SER A C 1
ATOM 1624 O O . SER A 1 200 ? -1.734 -42.319 -19.089 1.00 74.44 200 SER A O 1
ATOM 1626 N N . HIS A 1 201 ? -0.156 -40.790 -18.685 1.00 79.44 201 HIS A N 1
ATOM 1627 C CA . HIS A 1 201 ? -0.738 -40.314 -17.432 1.00 79.44 201 HIS A CA 1
ATOM 1628 C C . HIS A 1 201 ? -0.605 -38.795 -17.341 1.00 79.44 201 HIS A C 1
ATOM 1630 O O . HIS A 1 201 ? 0.431 -38.238 -17.722 1.00 79.44 201 HIS A O 1
ATOM 1636 N N . LYS A 1 202 ? -1.605 -38.128 -16.751 1.00 78.75 202 LYS A N 1
ATOM 1637 C CA . LYS A 1 202 ? -1.656 -36.661 -16.610 1.00 78.75 202 LYS A CA 1
ATOM 1638 C C . LYS A 1 202 ? -0.372 -36.072 -16.014 1.00 78.75 202 LYS A C 1
ATOM 1640 O O . LYS A 1 202 ? 0.138 -35.071 -16.504 1.00 78.75 202 LYS A O 1
ATOM 1645 N N . VAL A 1 203 ? 0.200 -36.739 -15.011 1.00 81.94 203 VAL A N 1
ATOM 1646 C CA . VAL A 1 203 ? 1.473 -36.354 -14.366 1.00 81.94 203 VAL A CA 1
ATOM 1647 C C . VAL A 1 203 ? 2.624 -36.251 -15.370 1.00 81.94 203 VAL A C 1
ATOM 1649 O O . VAL A 1 203 ? 3.412 -35.307 -15.320 1.00 81.94 203 VAL A O 1
ATOM 1652 N N . PHE A 1 204 ? 2.734 -37.198 -16.306 1.00 85.31 204 PHE A N 1
ATOM 1653 C CA . PHE A 1 204 ? 3.780 -37.156 -17.325 1.00 85.31 204 PHE A CA 1
ATOM 1654 C C . PHE A 1 204 ? 3.534 -36.040 -18.342 1.00 85.31 204 PHE A C 1
ATOM 1656 O O . PHE A 1 204 ? 4.494 -35.490 -18.884 1.00 85.31 204 PHE A O 1
ATOM 1663 N N . ASP A 1 205 ? 2.278 -35.704 -18.629 1.00 79.69 205 ASP A N 1
ATOM 1664 C CA . ASP A 1 205 ? 1.927 -34.597 -19.522 1.00 79.69 205 ASP A CA 1
ATOM 1665 C C . ASP A 1 205 ? 2.214 -33.239 -18.877 1.00 79.69 205 ASP A C 1
ATOM 1667 O O . ASP A 1 205 ? 2.865 -32.392 -19.491 1.00 79.69 205 ASP A O 1
ATOM 1671 N N . GLU A 1 206 ? 1.835 -33.057 -17.612 1.00 80.50 206 GLU A N 1
ATOM 1672 C CA . GLU A 1 206 ? 2.164 -31.868 -16.820 1.00 80.50 206 GLU A CA 1
ATOM 1673 C C . GLU A 1 206 ? 3.686 -31.671 -16.722 1.00 80.50 206 GLU A C 1
ATOM 1675 O O . GLU A 1 206 ? 4.196 -30.567 -16.944 1.00 80.50 206 GLU A O 1
ATOM 1680 N N . TYR A 1 207 ? 4.440 -32.750 -16.480 1.00 84.38 207 TYR A N 1
ATOM 1681 C CA . TYR A 1 207 ? 5.902 -32.696 -16.432 1.00 84.38 207 TYR A CA 1
ATOM 1682 C C . TYR A 1 207 ? 6.522 -32.314 -17.785 1.00 84.38 207 TYR A C 1
ATOM 1684 O O . TYR A 1 207 ? 7.412 -31.460 -17.853 1.00 84.38 207 TYR A O 1
ATOM 1692 N N . GLN A 1 208 ? 6.033 -32.899 -18.883 1.00 83.12 208 GLN A N 1
ATOM 1693 C CA . GLN A 1 208 ? 6.484 -32.563 -20.235 1.00 83.12 208 GLN A CA 1
ATOM 1694 C C . GLN A 1 208 ? 6.194 -31.095 -20.575 1.00 83.12 208 GLN A C 1
ATOM 1696 O O . GLN A 1 208 ? 7.040 -30.422 -21.170 1.00 83.12 208 GLN A O 1
ATOM 1701 N N . GLN A 1 209 ? 5.034 -30.568 -20.172 1.00 80.94 209 GLN A N 1
ATOM 1702 C CA . GLN A 1 209 ? 4.694 -29.156 -20.354 1.00 80.94 209 GLN A CA 1
ATOM 1703 C C . GLN A 1 209 ? 5.651 -28.236 -19.588 1.00 80.94 209 GLN A C 1
ATOM 1705 O O . GLN A 1 209 ? 6.149 -27.268 -20.166 1.00 80.94 209 GLN A O 1
ATOM 1710 N N . GLN A 1 210 ? 5.972 -28.545 -18.326 1.00 80.19 210 GLN A N 1
ATOM 1711 C CA . GLN A 1 210 ? 6.955 -27.777 -17.550 1.00 80.19 210 GLN A CA 1
ATOM 1712 C C . GLN A 1 210 ? 8.339 -27.789 -18.209 1.00 80.19 210 GLN A C 1
ATOM 1714 O O . GLN A 1 210 ? 8.995 -26.749 -18.309 1.00 80.19 210 GLN A O 1
ATOM 1719 N N . PHE A 1 211 ? 8.776 -28.947 -18.709 1.00 81.81 211 PHE A N 1
ATOM 1720 C CA . PHE A 1 211 ? 10.044 -29.066 -19.423 1.00 81.81 211 PHE A CA 1
ATOM 1721 C C . PHE A 1 211 ? 10.056 -28.244 -20.719 1.00 81.81 211 PHE A C 1
ATOM 1723 O O . PHE A 1 211 ? 11.030 -27.546 -21.007 1.00 81.81 211 PHE A O 1
ATOM 1730 N N . ASN A 1 212 ? 8.957 -28.268 -21.476 1.00 80.56 212 ASN A N 1
ATOM 1731 C CA . ASN A 1 212 ? 8.812 -27.482 -22.698 1.00 80.56 212 ASN A CA 1
ATOM 1732 C C . ASN A 1 212 ? 8.842 -25.974 -22.408 1.00 80.56 212 ASN A C 1
ATOM 1734 O O . ASN A 1 212 ? 9.554 -25.250 -23.105 1.00 80.56 212 ASN A O 1
ATOM 1738 N N . LYS A 1 213 ? 8.155 -25.509 -21.354 1.00 80.19 213 LYS A N 1
ATOM 1739 C CA . LYS A 1 213 ? 8.220 -24.111 -20.887 1.00 80.19 213 LYS A CA 1
ATOM 1740 C C . LYS A 1 213 ? 9.650 -23.706 -20.534 1.00 80.19 213 LYS A C 1
ATOM 1742 O O . LYS A 1 213 ? 10.132 -22.676 -20.994 1.00 80.19 213 LYS A O 1
ATOM 1747 N N . LYS A 1 214 ? 10.363 -24.559 -19.795 1.00 81.06 214 LYS A N 1
ATOM 1748 C CA . LYS A 1 214 ? 11.768 -24.339 -19.429 1.00 81.06 214 LYS A CA 1
ATOM 1749 C C . LYS A 1 214 ? 12.673 -24.208 -20.658 1.00 81.06 214 LYS A C 1
ATOM 1751 O O . LYS A 1 214 ? 13.493 -23.297 -20.729 1.00 81.06 214 LYS A O 1
ATOM 1756 N N . ALA A 1 215 ? 12.502 -25.089 -21.644 1.00 81.25 215 ALA A N 1
ATOM 1757 C CA . ALA A 1 215 ? 13.264 -25.057 -22.891 1.00 81.25 215 ALA A CA 1
ATOM 1758 C C . ALA A 1 215 ? 12.925 -23.834 -23.763 1.00 81.25 215 ALA A C 1
ATOM 1760 O O . ALA A 1 215 ? 13.808 -23.293 -24.430 1.00 81.25 215 ALA A O 1
ATOM 1761 N N . GLN A 1 216 ? 11.663 -23.394 -23.768 1.00 80.44 216 GLN A N 1
ATOM 1762 C CA . GLN A 1 216 ? 11.250 -22.148 -24.415 1.00 80.44 216 GLN A CA 1
ATOM 1763 C C . GLN A 1 216 ? 11.899 -20.944 -23.737 1.00 80.44 216 GLN A C 1
ATOM 1765 O O . GLN A 1 216 ? 12.516 -20.136 -24.428 1.00 80.44 216 GLN A O 1
ATOM 1770 N N . PHE A 1 217 ? 11.845 -20.867 -22.405 1.00 77.19 217 PHE A N 1
ATOM 1771 C CA . PHE A 1 217 ? 12.493 -19.794 -21.663 1.00 77.19 217 PHE A CA 1
ATOM 1772 C C . PHE A 1 217 ? 14.002 -19.781 -21.893 1.00 77.19 217 PHE A C 1
ATOM 1774 O O . PHE A 1 217 ? 14.548 -18.726 -22.164 1.00 77.19 217 PHE A O 1
ATOM 1781 N N . ASP A 1 218 ? 14.688 -20.927 -21.886 1.00 80.56 218 ASP A N 1
ATOM 1782 C CA . ASP A 1 218 ? 16.127 -20.975 -22.186 1.00 80.56 218 ASP A CA 1
ATOM 1783 C C . ASP A 1 218 ? 16.464 -20.405 -23.574 1.00 80.56 218 ASP A C 1
ATOM 1785 O O . ASP A 1 218 ? 17.465 -19.704 -23.726 1.00 80.56 218 ASP A O 1
ATOM 1789 N N . LYS A 1 219 ? 15.619 -20.656 -24.584 1.00 80.81 219 LYS A N 1
ATOM 1790 C CA . LYS A 1 219 ? 15.778 -20.074 -25.927 1.00 80.81 219 LYS A CA 1
ATOM 1791 C C . LYS A 1 219 ? 15.506 -18.571 -25.941 1.00 80.81 219 LYS A C 1
ATOM 1793 O O . LYS A 1 219 ? 16.240 -17.827 -26.588 1.00 80.81 219 LYS A O 1
ATOM 1798 N N . LEU A 1 220 ? 14.458 -18.129 -25.248 1.00 75.25 220 LEU A N 1
ATOM 1799 C CA . LEU A 1 220 ? 14.099 -16.714 -25.132 1.00 75.25 220 LEU A CA 1
ATOM 1800 C C . LEU A 1 220 ? 15.162 -15.933 -24.360 1.00 75.25 220 LEU A C 1
ATOM 1802 O O . LEU A 1 220 ? 15.528 -14.822 -24.743 1.00 75.25 220 LEU A O 1
ATOM 1806 N N . PHE A 1 221 ? 15.724 -16.550 -23.324 1.00 78.06 221 PHE A N 1
ATOM 1807 C CA . PHE A 1 221 ? 16.672 -15.924 -22.426 1.00 78.06 221 PHE A CA 1
ATOM 1808 C C . PHE A 1 221 ? 17.969 -15.525 -23.132 1.00 78.06 221 PHE A C 1
ATOM 1810 O O . PHE A 1 221 ? 18.478 -14.434 -22.892 1.00 78.06 221 PHE A O 1
ATOM 1817 N N . ILE A 1 222 ? 18.441 -16.360 -24.064 1.00 75.56 222 ILE A N 1
ATOM 1818 C CA . ILE A 1 222 ? 19.619 -16.089 -24.904 1.00 75.56 222 ILE A CA 1
ATOM 1819 C C . ILE A 1 222 ? 19.408 -14.857 -25.799 1.00 75.56 222 ILE A C 1
ATOM 1821 O O . ILE A 1 222 ? 20.352 -14.106 -26.030 1.00 75.56 222 ILE A O 1
ATOM 1825 N N . ASN A 1 223 ? 18.183 -14.633 -26.282 1.00 72.06 223 ASN A N 1
ATOM 1826 C CA . ASN A 1 223 ? 17.905 -13.603 -27.283 1.00 72.06 223 ASN A CA 1
ATOM 1827 C C . ASN A 1 223 ? 17.416 -12.277 -26.677 1.00 72.06 223 ASN A C 1
ATOM 1829 O O . ASN A 1 223 ? 17.794 -11.227 -27.179 1.00 72.06 223 ASN A O 1
ATOM 1833 N N . ASN A 1 224 ? 16.578 -12.313 -25.631 1.00 81.75 224 ASN A N 1
ATOM 1834 C CA . ASN A 1 224 ? 15.896 -11.135 -25.063 1.00 81.75 224 ASN A CA 1
ATOM 1835 C C . ASN A 1 224 ? 15.527 -11.271 -23.566 1.00 81.75 224 ASN A C 1
ATOM 1837 O O . ASN A 1 224 ? 14.727 -10.480 -23.052 1.00 81.75 224 ASN A O 1
ATOM 1841 N N . GLY A 1 225 ? 16.114 -12.231 -22.844 1.00 79.31 225 GLY A N 1
ATOM 1842 C CA . GLY A 1 225 ? 15.648 -12.672 -21.519 1.00 79.31 225 GLY A CA 1
ATOM 1843 C C . GLY A 1 225 ? 15.434 -11.590 -20.468 1.00 79.31 225 GLY A C 1
ATOM 1844 O O . GLY A 1 225 ? 14.484 -11.659 -19.693 1.00 79.31 225 GLY A O 1
ATOM 1845 N N . MET A 1 226 ? 16.285 -10.563 -20.455 1.00 88.19 226 MET A N 1
ATOM 1846 C CA . MET A 1 226 ? 16.165 -9.459 -19.499 1.00 88.19 226 MET A CA 1
ATOM 1847 C C . MET A 1 226 ? 14.908 -8.622 -19.726 1.00 88.19 226 MET A C 1
ATOM 1849 O O . MET A 1 226 ? 14.224 -8.276 -18.768 1.00 88.19 226 MET A O 1
ATOM 1853 N N . SER A 1 227 ? 14.587 -8.311 -20.984 1.00 88.50 227 SER A N 1
ATOM 1854 C CA . SER A 1 227 ? 13.414 -7.496 -21.319 1.00 88.50 227 SER A CA 1
ATOM 1855 C C . SER A 1 227 ? 12.109 -8.213 -20.973 1.00 88.50 227 SER A C 1
ATOM 1857 O O . SER A 1 227 ? 11.196 -7.606 -20.416 1.00 88.50 227 SER A O 1
ATOM 1859 N N . GLU A 1 228 ? 12.059 -9.521 -21.217 1.00 89.44 228 GLU A N 1
ATOM 1860 C CA . GLU A 1 228 ? 10.913 -10.364 -20.900 1.00 89.44 228 GLU A CA 1
ATOM 1861 C C . GLU A 1 228 ? 10.732 -10.517 -19.388 1.00 89.44 228 GLU A C 1
ATOM 1863 O O . GLU A 1 228 ? 9.633 -10.309 -18.879 1.00 89.44 228 GLU A O 1
ATOM 1868 N N . LEU A 1 229 ? 11.819 -10.770 -18.649 1.00 92.38 229 LEU A N 1
ATOM 1869 C CA . LEU A 1 229 ? 11.783 -10.839 -17.189 1.00 92.38 229 LEU A CA 1
ATOM 1870 C C . LEU A 1 229 ? 11.312 -9.512 -16.570 1.00 92.38 229 LEU A C 1
ATOM 1872 O O . LEU A 1 229 ? 10.513 -9.515 -15.634 1.00 92.38 229 LEU A O 1
ATOM 1876 N N . VAL A 1 230 ? 11.756 -8.370 -17.104 1.00 93.81 230 VAL A N 1
ATOM 1877 C CA . VAL A 1 230 ? 11.274 -7.047 -16.676 1.00 93.81 230 VAL A CA 1
ATOM 1878 C C . VAL A 1 230 ? 9.788 -6.864 -17.002 1.00 93.81 230 VAL A C 1
ATOM 1880 O O . VAL A 1 230 ? 9.056 -6.350 -16.154 1.00 93.81 230 VAL A O 1
ATOM 1883 N N . SER A 1 231 ? 9.323 -7.279 -18.188 1.00 92.81 231 SER A N 1
ATOM 1884 C CA . SER A 1 231 ? 7.897 -7.217 -18.554 1.00 92.81 231 SER A CA 1
ATOM 1885 C C . SER A 1 231 ? 7.057 -8.034 -17.582 1.00 92.81 231 SER A C 1
ATOM 1887 O O . SER A 1 231 ? 6.132 -7.502 -16.974 1.00 92.81 231 SER A O 1
ATOM 1889 N N . PHE A 1 232 ? 7.463 -9.278 -17.329 1.00 94.31 232 PHE A N 1
ATOM 1890 C CA . PHE A 1 232 ? 6.797 -10.180 -16.401 1.00 94.31 232 PHE A CA 1
ATOM 1891 C C . PHE A 1 232 ? 6.664 -9.599 -14.996 1.00 94.31 232 PHE A C 1
ATOM 1893 O O . PHE A 1 232 ? 5.573 -9.587 -14.421 1.00 94.31 232 PHE A O 1
ATOM 1900 N N . LEU A 1 233 ? 7.768 -9.095 -14.436 1.00 94.88 233 LEU A N 1
ATOM 1901 C CA . LEU A 1 233 ? 7.754 -8.504 -13.101 1.00 94.88 233 LEU A CA 1
ATOM 1902 C C . LEU A 1 233 ? 6.840 -7.275 -13.057 1.00 94.88 233 LEU A C 1
ATOM 1904 O O . LEU A 1 233 ? 6.083 -7.109 -12.102 1.00 94.88 233 LEU A O 1
ATOM 1908 N N . ASN A 1 234 ? 6.853 -6.445 -14.101 1.00 92.75 234 ASN A N 1
ATOM 1909 C CA . ASN A 1 234 ? 5.988 -5.272 -14.188 1.00 92.75 234 ASN A CA 1
ATOM 1910 C C . ASN A 1 234 ? 4.500 -5.634 -14.317 1.00 92.75 234 ASN A C 1
ATOM 1912 O O . ASN A 1 234 ? 3.676 -5.004 -13.650 1.00 92.75 234 ASN A O 1
ATOM 1916 N N . GLU A 1 235 ? 4.162 -6.634 -15.132 1.00 94.31 235 GLU A N 1
ATOM 1917 C CA . GLU A 1 235 ? 2.796 -7.144 -15.326 1.00 94.31 235 GLU A CA 1
ATOM 1918 C C . GLU A 1 235 ? 2.205 -7.695 -14.025 1.00 94.31 235 GLU A C 1
ATOM 1920 O O . GLU A 1 235 ? 1.036 -7.462 -13.727 1.00 94.31 235 GLU A O 1
ATOM 1925 N N . HIS A 1 236 ? 3.035 -8.326 -13.193 1.00 93.25 236 HIS A N 1
ATOM 1926 C CA . HIS A 1 236 ? 2.629 -8.865 -11.894 1.00 93.25 236 HIS A CA 1
ATOM 1927 C C . HIS A 1 236 ? 2.785 -7.864 -10.733 1.00 93.25 236 HIS A C 1
ATOM 1929 O O . HIS A 1 236 ? 2.659 -8.237 -9.568 1.00 93.25 236 HIS A O 1
ATOM 1935 N N . GLY A 1 237 ? 3.059 -6.587 -11.026 1.00 92.88 237 GLY A N 1
ATOM 1936 C CA . GLY A 1 237 ? 3.132 -5.517 -10.026 1.00 92.88 237 GLY A CA 1
ATOM 1937 C C . GLY A 1 237 ? 4.435 -5.453 -9.217 1.00 92.88 237 GLY A C 1
ATOM 1938 O O . GLY A 1 237 ? 4.571 -4.580 -8.357 1.00 92.88 237 GLY A O 1
ATOM 1939 N N . TYR A 1 238 ? 5.426 -6.295 -9.516 1.00 94.19 238 TYR A N 1
ATOM 1940 C CA . TYR A 1 238 ? 6.757 -6.301 -8.899 1.00 94.19 238 TYR A CA 1
ATOM 1941 C C . TYR A 1 238 ? 7.665 -5.212 -9.493 1.00 94.19 238 TYR A C 1
ATOM 1943 O O . TYR A 1 238 ? 8.740 -5.483 -10.022 1.00 94.19 238 TYR A O 1
ATOM 1951 N N . LYS A 1 239 ? 7.230 -3.952 -9.408 1.00 93.12 239 LYS A N 1
ATOM 1952 C CA . LYS A 1 239 ? 8.014 -2.786 -9.851 1.00 93.12 239 LYS A CA 1
ATOM 1953 C C . LYS A 1 239 ? 9.267 -2.596 -8.989 1.00 93.12 239 LYS A C 1
ATOM 1955 O O . LYS A 1 239 ? 9.324 -3.062 -7.851 1.00 93.12 239 LYS A O 1
ATOM 1960 N N . VAL A 1 240 ? 10.220 -1.807 -9.489 1.00 91.81 240 VAL A N 1
ATOM 1961 C CA . VAL A 1 240 ? 11.513 -1.531 -8.832 1.00 91.81 240 VAL A CA 1
ATOM 1962 C C . VAL A 1 240 ? 11.397 -1.151 -7.344 1.00 91.81 240 VAL A C 1
ATOM 1964 O O . VAL A 1 240 ? 12.109 -1.721 -6.523 1.00 91.81 240 VAL A O 1
ATOM 1967 N N . ASN A 1 241 ? 10.445 -0.287 -6.966 1.00 89.56 241 ASN A N 1
ATOM 1968 C CA . ASN A 1 241 ? 10.230 0.103 -5.563 1.00 89.56 241 ASN A CA 1
ATOM 1969 C C . ASN A 1 241 ? 9.702 -1.060 -4.712 1.00 89.56 241 ASN A C 1
ATOM 1971 O O . ASN A 1 241 ? 10.186 -1.303 -3.610 1.00 89.56 241 ASN A O 1
ATOM 1975 N N . LYS A 1 242 ? 8.751 -1.827 -5.257 1.00 92.31 242 LYS A N 1
ATOM 1976 C CA . LYS A 1 242 ? 8.103 -2.941 -4.558 1.00 92.31 242 LYS A CA 1
ATOM 1977 C C . LYS A 1 242 ? 9.067 -4.109 -4.331 1.00 92.31 242 LYS A C 1
ATOM 1979 O O . LYS A 1 242 ? 8.925 -4.816 -3.341 1.00 92.31 242 LYS A O 1
ATOM 1984 N N . CYS A 1 243 ? 10.075 -4.275 -5.191 1.00 91.56 243 CYS A N 1
ATOM 1985 C CA . CYS A 1 243 ? 11.099 -5.322 -5.098 1.00 91.56 243 CYS A CA 1
ATOM 1986 C C . CYS A 1 243 ? 11.803 -5.360 -3.725 1.00 91.56 243 CYS A C 1
ATOM 1988 O O . CYS A 1 243 ? 11.986 -6.434 -3.153 1.00 91.56 243 CYS A O 1
ATOM 1990 N N . MET A 1 244 ? 12.127 -4.191 -3.158 1.00 93.38 244 MET A N 1
ATOM 1991 C CA . MET A 1 244 ? 12.783 -4.082 -1.845 1.00 93.38 244 MET A CA 1
ATOM 1992 C C . MET A 1 244 ? 11.813 -4.096 -0.657 1.00 93.38 244 MET A C 1
ATOM 1994 O O . MET A 1 244 ? 12.249 -4.165 0.492 1.00 93.38 244 MET A O 1
ATOM 1998 N N . GLU A 1 245 ? 10.509 -4.049 -0.924 1.00 92.44 245 GLU A N 1
ATOM 1999 C CA . GLU A 1 245 ? 9.440 -4.061 0.079 1.00 92.44 245 GLU A CA 1
ATOM 2000 C C . GLU A 1 245 ? 8.787 -5.439 0.232 1.00 92.44 245 GLU A C 1
ATOM 2002 O O . GLU A 1 245 ? 7.947 -5.617 1.115 1.00 92.44 245 GLU A O 1
ATOM 2007 N N . LEU A 1 246 ? 9.140 -6.409 -0.621 1.00 92.31 246 LEU A N 1
ATOM 2008 C CA . LEU A 1 246 ? 8.566 -7.749 -0.556 1.00 92.31 246 LEU A CA 1
ATOM 2009 C C . LEU A 1 246 ? 8.893 -8.407 0.784 1.00 92.31 246 LEU A C 1
ATOM 2011 O O . LEU A 1 246 ? 10.052 -8.487 1.194 1.00 92.31 246 LEU A O 1
ATOM 2015 N N . THR A 1 247 ? 7.865 -8.930 1.436 1.00 92.06 247 THR A N 1
ATOM 2016 C CA . THR A 1 247 ? 7.975 -9.870 2.552 1.00 92.06 247 THR A CA 1
ATOM 2017 C C . THR A 1 247 ? 8.525 -11.217 2.075 1.00 92.06 247 THR A C 1
ATOM 2019 O O . THR A 1 247 ? 8.550 -11.502 0.881 1.00 92.06 247 THR A O 1
ATOM 2022 N N . GLU A 1 248 ? 8.971 -12.075 2.996 1.00 92.06 248 GLU A N 1
ATOM 2023 C CA . GLU A 1 248 ? 9.445 -13.425 2.642 1.00 92.06 248 GLU A CA 1
ATOM 2024 C C . GLU A 1 248 ? 8.374 -14.229 1.890 1.00 92.06 248 GLU A C 1
ATOM 2026 O O . GLU A 1 248 ? 8.658 -14.752 0.818 1.00 92.06 248 GLU A O 1
ATOM 2031 N N . LYS A 1 249 ? 7.120 -14.185 2.362 1.00 93.75 249 LYS A N 1
ATOM 2032 C CA . LYS A 1 249 ? 5.970 -14.817 1.700 1.00 93.75 249 LYS A CA 1
ATOM 2033 C C . LYS A 1 249 ? 5.730 -14.281 0.283 1.00 93.75 249 LYS A C 1
ATOM 2035 O O . LYS A 1 249 ? 5.489 -15.057 -0.633 1.00 93.75 249 LYS A O 1
ATOM 2040 N N . GLU A 1 250 ? 5.813 -12.965 0.073 1.00 95.19 250 GLU A N 1
ATOM 2041 C CA . GLU A 1 250 ? 5.665 -12.387 -1.274 1.00 95.19 250 GLU A CA 1
ATOM 2042 C C . GLU A 1 250 ? 6.835 -12.775 -2.201 1.00 95.19 250 GLU A C 1
ATOM 2044 O O . GLU A 1 250 ? 6.647 -12.894 -3.412 1.00 95.19 250 GLU A O 1
ATOM 2049 N N . ARG A 1 251 ? 8.044 -12.991 -1.659 1.00 96.06 251 ARG A N 1
ATOM 2050 C CA . ARG A 1 251 ? 9.189 -13.497 -2.436 1.00 96.06 251 ARG A CA 1
ATOM 2051 C C . ARG A 1 251 ? 9.037 -14.978 -2.791 1.00 96.06 251 ARG A C 1
ATOM 2053 O O . ARG A 1 251 ? 9.442 -15.364 -3.883 1.00 96.06 251 ARG A O 1
ATOM 2060 N N . GLU A 1 252 ? 8.442 -15.787 -1.917 1.00 95.12 252 GLU A N 1
ATOM 2061 C CA . GLU A 1 252 ? 8.053 -17.173 -2.226 1.00 95.12 252 GLU A CA 1
ATOM 2062 C C . GLU A 1 252 ? 6.971 -17.226 -3.310 1.00 95.12 252 GLU A C 1
ATOM 2064 O O . GLU A 1 252 ? 7.065 -18.021 -4.242 1.00 95.12 252 GLU A O 1
ATOM 2069 N N . GLU A 1 253 ? 5.981 -16.335 -3.242 1.00 96.00 253 GLU A N 1
ATOM 2070 C CA . GLU A 1 253 ? 4.952 -16.212 -4.277 1.00 96.00 253 GLU A CA 1
ATOM 2071 C C . GLU A 1 253 ? 5.559 -15.818 -5.632 1.00 96.00 253 GLU A C 1
ATOM 2073 O O . GLU A 1 253 ? 5.212 -16.399 -6.660 1.00 96.00 253 GLU A O 1
ATOM 2078 N N . LEU A 1 254 ? 6.503 -14.871 -5.642 1.00 95.50 254 LEU A N 1
ATOM 2079 C CA . LEU A 1 254 ? 7.247 -14.514 -6.849 1.00 95.50 254 LEU A CA 1
ATOM 2080 C C . LEU A 1 254 ? 8.057 -15.704 -7.393 1.00 95.50 254 LEU A C 1
ATOM 2082 O O . LEU A 1 254 ? 8.052 -15.944 -8.600 1.00 95.50 254 LEU A O 1
ATOM 2086 N N . ASP A 1 255 ? 8.734 -16.462 -6.526 1.00 95.81 255 ASP A N 1
ATOM 2087 C CA . ASP A 1 255 ? 9.459 -17.677 -6.918 1.00 95.81 255 ASP A CA 1
ATOM 2088 C C . ASP A 1 255 ? 8.526 -18.707 -7.570 1.00 95.81 255 ASP A C 1
ATOM 2090 O O . ASP A 1 255 ? 8.876 -19.277 -8.606 1.00 95.81 255 ASP A O 1
ATOM 2094 N N . GLN A 1 256 ? 7.323 -18.894 -7.021 1.00 94.38 256 GLN A N 1
ATOM 2095 C CA . GLN A 1 256 ? 6.324 -19.798 -7.584 1.00 94.38 256 GLN A CA 1
ATOM 2096 C C . GLN A 1 256 ? 5.778 -19.295 -8.925 1.00 94.38 256 GLN A C 1
ATOM 2098 O O . GLN A 1 256 ? 5.751 -20.049 -9.893 1.00 94.38 256 GLN A O 1
ATOM 2103 N N . LYS A 1 257 ? 5.445 -18.005 -9.039 1.00 94.81 257 LYS A N 1
ATOM 2104 C CA . LYS A 1 257 ? 4.981 -17.410 -10.302 1.00 94.81 257 LYS A CA 1
ATOM 2105 C C . LYS A 1 257 ? 6.018 -17.542 -11.418 1.00 94.81 257 LYS A C 1
ATOM 2107 O O . LYS A 1 257 ? 5.653 -17.826 -12.559 1.00 94.81 257 LYS A O 1
ATOM 2112 N N . LEU A 1 258 ? 7.305 -17.370 -11.107 1.00 92.44 258 LEU A N 1
ATOM 2113 C CA . LEU A 1 258 ? 8.383 -17.607 -12.070 1.00 92.44 258 LEU A CA 1
ATOM 2114 C C . LEU A 1 258 ? 8.461 -19.092 -12.472 1.00 92.44 258 LEU A C 1
ATOM 2116 O O . LEU A 1 258 ? 8.616 -19.389 -13.658 1.00 92.44 258 LEU A O 1
ATOM 2120 N N . LYS A 1 259 ? 8.281 -20.031 -11.530 1.00 90.31 259 LYS A N 1
ATOM 2121 C CA . LYS A 1 259 ? 8.223 -21.473 -11.838 1.00 90.31 259 LYS A CA 1
ATOM 2122 C C . LYS A 1 259 ? 7.057 -21.816 -12.759 1.00 90.31 259 LYS A C 1
ATOM 2124 O O . LYS A 1 259 ? 7.259 -22.537 -13.731 1.00 90.31 259 LYS A O 1
ATOM 2129 N N . ASP A 1 260 ? 5.874 -21.276 -12.498 1.00 87.19 260 ASP A N 1
ATOM 2130 C CA . ASP A 1 260 ? 4.661 -21.614 -13.249 1.00 87.19 260 ASP A CA 1
ATOM 2131 C C . ASP A 1 260 ? 4.707 -21.095 -14.697 1.00 87.19 260 ASP A C 1
ATOM 2133 O O . ASP A 1 260 ? 4.245 -21.769 -15.629 1.00 87.19 260 ASP A O 1
ATOM 2137 N N . ASN A 1 261 ? 5.300 -19.912 -14.896 1.00 88.44 261 ASN A N 1
ATOM 2138 C CA . ASN A 1 261 ? 5.395 -19.265 -16.205 1.00 88.44 261 ASN A CA 1
ATOM 2139 C C . ASN A 1 261 ? 6.620 -19.723 -17.007 1.00 88.44 261 ASN A C 1
ATOM 2141 O O . ASN A 1 261 ? 6.501 -19.993 -18.200 1.00 88.44 261 ASN A O 1
ATOM 2145 N N . TYR A 1 262 ? 7.775 -19.875 -16.355 1.00 85.44 262 TYR A N 1
ATOM 2146 C CA . TYR A 1 262 ? 9.058 -20.096 -17.033 1.00 85.44 262 TYR A CA 1
ATOM 2147 C C . TYR A 1 262 ? 9.736 -21.430 -16.705 1.00 85.44 262 TYR A C 1
ATOM 2149 O O . TYR A 1 262 ? 10.782 -21.743 -17.270 1.00 85.44 262 TYR A O 1
ATOM 2157 N N . GLY A 1 263 ? 9.187 -22.228 -15.786 1.00 83.56 263 GLY A N 1
ATOM 2158 C CA . GLY A 1 263 ? 9.825 -23.461 -15.312 1.00 83.56 263 GLY A CA 1
ATOM 2159 C C . GLY A 1 263 ? 11.061 -23.220 -14.433 1.00 83.56 263 GLY A C 1
ATOM 2160 O O . GLY A 1 263 ? 11.828 -24.152 -14.177 1.00 83.56 263 GLY A O 1
ATOM 2161 N N . TYR A 1 264 ? 11.275 -21.981 -13.973 1.00 87.25 264 TYR A N 1
ATOM 2162 C CA . TYR A 1 264 ? 12.430 -21.565 -13.181 1.00 87.25 264 TYR A CA 1
ATOM 2163 C C . TYR A 1 264 ? 12.011 -20.753 -11.958 1.00 87.25 264 TYR A C 1
ATOM 2165 O O . TYR A 1 264 ? 11.307 -19.764 -12.087 1.00 87.25 264 TYR A O 1
ATOM 2173 N N . GLY A 1 265 ? 12.510 -21.118 -10.776 1.00 92.44 265 GLY A N 1
ATOM 2174 C CA . GLY A 1 265 ? 12.417 -20.254 -9.596 1.00 92.44 265 GLY A CA 1
ATOM 2175 C C . GLY A 1 265 ? 13.418 -19.098 -9.647 1.00 92.44 265 GLY A C 1
ATOM 2176 O O . GLY A 1 265 ? 14.391 -19.135 -10.408 1.00 92.44 265 GLY A O 1
ATOM 2177 N N . ILE A 1 266 ? 13.248 -18.104 -8.776 1.00 94.31 266 ILE A N 1
ATOM 2178 C CA . ILE A 1 266 ? 14.084 -16.896 -8.716 1.00 94.31 266 ILE A CA 1
ATOM 2179 C C . ILE A 1 266 ? 15.569 -17.232 -8.512 1.00 94.31 266 ILE A C 1
ATOM 2181 O O . ILE A 1 266 ? 16.437 -16.610 -9.117 1.00 94.31 266 ILE A O 1
ATOM 2185 N N . ARG A 1 267 ? 15.886 -18.286 -7.743 1.00 93.00 267 ARG A N 1
ATOM 2186 C CA . ARG A 1 267 ? 17.275 -18.758 -7.557 1.00 93.00 267 ARG A CA 1
ATOM 2187 C C . ARG A 1 267 ? 17.896 -19.277 -8.853 1.00 93.00 267 ARG A C 1
ATOM 2189 O O . ARG A 1 267 ? 19.074 -19.036 -9.127 1.00 93.00 267 ARG A O 1
ATOM 2196 N N . SER A 1 268 ? 17.115 -20.004 -9.650 1.00 90.56 268 SER A N 1
ATOM 2197 C CA . SER A 1 268 ? 17.571 -20.508 -10.945 1.00 90.56 268 SER A CA 1
ATOM 2198 C C . SER A 1 268 ? 17.760 -19.367 -11.938 1.00 90.56 268 SER A C 1
ATOM 2200 O O . SER A 1 268 ? 18.754 -19.366 -12.659 1.00 90.56 268 SER A O 1
ATOM 2202 N N . VAL A 1 269 ? 16.877 -18.364 -11.907 1.00 90.69 269 VAL A N 1
ATOM 2203 C CA . VAL A 1 269 ? 17.038 -17.130 -12.688 1.00 90.69 269 VAL A CA 1
ATOM 2204 C C . VAL A 1 269 ? 18.323 -16.396 -12.286 1.00 90.69 269 VAL A C 1
ATOM 2206 O O . VAL A 1 269 ? 19.110 -16.050 -13.160 1.00 90.69 269 VAL A O 1
ATOM 2209 N N . CYS A 1 270 ? 18.621 -16.237 -10.989 1.00 92.25 270 CYS A N 1
ATOM 2210 C CA . CYS A 1 270 ? 19.894 -15.651 -10.538 1.00 92.25 270 CYS A CA 1
ATOM 2211 C C . CYS A 1 270 ? 21.116 -16.413 -11.065 1.00 92.25 270 CYS A C 1
ATOM 2213 O O . CYS A 1 270 ? 22.082 -15.791 -11.494 1.00 92.25 270 CYS A O 1
ATOM 2215 N N . THR A 1 271 ? 21.058 -17.749 -11.065 1.00 89.38 271 THR A N 1
ATOM 2216 C CA . THR A 1 271 ? 22.146 -18.596 -11.582 1.00 89.38 271 THR A CA 1
ATOM 2217 C C . THR A 1 271 ? 22.329 -18.394 -13.089 1.00 89.38 271 THR A C 1
ATOM 2219 O O . THR A 1 271 ? 23.454 -18.319 -13.559 1.00 89.38 271 THR A O 1
ATOM 2222 N N . LYS A 1 272 ? 21.234 -18.253 -13.845 1.00 88.25 272 LYS A N 1
ATOM 2223 C CA . LYS A 1 272 ? 21.261 -17.961 -15.289 1.00 88.25 272 LYS A CA 1
ATOM 2224 C C . LYS A 1 272 ? 21.771 -16.556 -15.613 1.00 88.25 272 LYS A C 1
ATOM 2226 O O . LYS A 1 272 ? 22.265 -16.333 -16.709 1.00 88.25 272 LYS A O 1
ATOM 2231 N N . LEU A 1 273 ? 21.644 -15.624 -14.673 1.00 87.75 273 LEU A N 1
ATOM 2232 C CA . LEU A 1 273 ? 22.166 -14.262 -14.779 1.00 87.75 273 LEU A CA 1
ATOM 2233 C C . LEU A 1 273 ? 23.626 -14.131 -14.320 1.00 87.75 273 LEU A C 1
ATOM 2235 O O . LEU A 1 273 ? 24.112 -13.002 -14.217 1.00 87.75 273 LEU A O 1
ATOM 2239 N N . ASP A 1 274 ? 24.287 -15.251 -14.005 1.00 89.00 274 ASP A N 1
ATOM 2240 C CA . ASP A 1 274 ? 25.627 -15.315 -13.413 1.00 89.00 274 ASP A CA 1
ATOM 2241 C C . ASP A 1 274 ? 25.773 -14.444 -12.155 1.00 89.00 274 ASP A C 1
ATOM 2243 O O . ASP A 1 274 ? 26.839 -13.907 -11.849 1.00 89.00 274 ASP A O 1
ATOM 2247 N N . LEU A 1 275 ? 24.683 -14.291 -11.396 1.00 88.06 275 LEU A N 1
ATOM 2248 C CA . LEU A 1 275 ? 24.700 -13.513 -10.169 1.00 88.06 275 LEU A CA 1
ATOM 2249 C C . LEU A 1 275 ? 25.224 -14.366 -9.013 1.00 88.06 275 LEU A C 1
ATOM 2251 O O . LEU A 1 275 ? 24.677 -15.423 -8.683 1.00 88.06 275 LEU A O 1
ATOM 2255 N N . GLN A 1 276 ? 26.284 -13.877 -8.376 1.00 81.62 276 GLN A N 1
ATOM 2256 C CA . GLN A 1 276 ? 26.886 -14.485 -7.197 1.00 81.62 276 GLN A CA 1
ATOM 2257 C C . GLN A 1 276 ? 26.725 -13.554 -5.995 1.00 81.62 276 GLN A C 1
ATOM 2259 O O . GLN A 1 276 ? 26.973 -12.352 -6.090 1.00 81.62 276 GLN A O 1
ATOM 2264 N N . GLY A 1 277 ? 26.311 -14.116 -4.857 1.00 77.25 277 GLY A N 1
ATOM 2265 C CA . GLY A 1 277 ? 26.317 -13.411 -3.576 1.00 77.25 277 GLY A CA 1
ATOM 2266 C C . GLY A 1 277 ? 27.708 -13.442 -2.937 1.00 77.25 277 GLY A C 1
ATOM 2267 O O . GLY A 1 277 ? 28.686 -13.866 -3.555 1.00 77.25 277 GLY A O 1
ATOM 2268 N N . ASN A 1 278 ? 27.805 -13.066 -1.659 1.00 66.38 278 ASN A N 1
ATOM 2269 C CA . ASN A 1 278 ? 29.049 -13.122 -0.879 1.00 66.38 278 ASN A CA 1
ATOM 2270 C C . ASN A 1 278 ? 29.517 -14.584 -0.648 1.00 66.38 278 ASN A C 1
ATOM 2272 O O . ASN A 1 278 ? 29.382 -15.127 0.448 1.00 66.38 278 ASN A O 1
ATOM 2276 N N . LYS A 1 279 ? 30.089 -15.213 -1.686 1.00 60.38 279 LYS A N 1
ATOM 2277 C CA . LYS A 1 279 ? 30.701 -16.561 -1.727 1.00 60.38 279 LYS A CA 1
ATOM 2278 C C . LYS A 1 279 ? 29.748 -17.770 -1.663 1.00 60.38 279 LYS A C 1
ATOM 2280 O O . LYS A 1 279 ? 30.209 -18.888 -1.442 1.00 60.38 279 LYS A O 1
ATOM 2285 N N . LYS A 1 280 ? 28.439 -17.589 -1.870 1.00 76.06 280 LYS A N 1
ATOM 2286 C CA . LYS A 1 280 ? 27.445 -18.681 -1.956 1.00 76.06 280 LYS A CA 1
ATOM 2287 C C . LYS A 1 280 ? 26.453 -18.438 -3.094 1.00 76.06 280 LYS A C 1
ATOM 2289 O O . LYS A 1 280 ? 26.313 -17.312 -3.573 1.00 76.06 280 LYS A O 1
ATOM 2294 N N . GLN A 1 281 ? 25.759 -19.502 -3.504 1.00 84.56 281 GLN A N 1
ATOM 2295 C CA . GLN A 1 281 ? 24.607 -19.408 -4.400 1.00 84.56 281 GLN A CA 1
ATOM 2296 C C . GLN A 1 281 ? 23.576 -18.442 -3.801 1.00 84.56 281 GLN A C 1
ATOM 2298 O O . GLN A 1 281 ? 23.242 -18.555 -2.620 1.00 84.56 281 GLN A O 1
ATOM 2303 N N . MET A 1 282 ? 23.101 -17.491 -4.608 1.00 91.69 282 MET A N 1
ATOM 2304 C CA . MET A 1 282 ? 22.149 -16.483 -4.149 1.00 91.69 282 MET A CA 1
ATOM 2305 C C . MET A 1 282 ? 20.830 -17.105 -3.707 1.00 91.69 282 MET A C 1
ATOM 2307 O O . MET A 1 282 ? 20.309 -18.041 -4.321 1.00 91.69 282 MET A O 1
ATOM 2311 N N . ASN A 1 283 ? 20.251 -16.516 -2.669 1.00 93.50 283 ASN A N 1
ATOM 2312 C CA . ASN A 1 283 ? 18.952 -16.873 -2.143 1.00 93.50 283 ASN A CA 1
ATOM 2313 C C . ASN A 1 283 ? 18.099 -15.615 -1.896 1.00 93.50 283 ASN A C 1
ATOM 2315 O O . ASN A 1 283 ? 17.879 -15.236 -0.741 1.00 93.50 283 ASN A O 1
ATOM 2319 N N . PRO A 1 284 ? 17.564 -14.993 -2.968 1.00 93.25 284 PRO A N 1
ATOM 2320 C CA . PRO A 1 284 ? 16.745 -13.782 -2.860 1.00 93.25 284 PRO A CA 1
ATOM 2321 C C . PRO A 1 284 ? 15.512 -13.940 -1.963 1.00 93.25 284 PRO A C 1
ATOM 2323 O O . PRO A 1 284 ? 15.032 -12.967 -1.396 1.00 93.25 284 PRO A O 1
ATOM 2326 N N . ILE A 1 285 ? 15.016 -15.169 -1.786 1.00 92.62 285 ILE A N 1
ATOM 2327 C CA . ILE A 1 285 ? 13.869 -15.465 -0.918 1.00 92.62 285 ILE A CA 1
ATOM 2328 C C . ILE A 1 285 ? 14.202 -15.149 0.549 1.00 92.62 285 ILE A C 1
ATOM 2330 O O . ILE A 1 285 ? 13.418 -14.489 1.229 1.00 92.62 285 ILE A O 1
ATOM 2334 N N . GLN A 1 286 ? 15.386 -15.546 1.023 1.00 91.25 286 GLN A N 1
ATOM 2335 C CA . GLN A 1 286 ? 15.790 -15.397 2.430 1.00 91.25 286 GLN A CA 1
ATOM 2336 C C . GLN A 1 286 ? 16.679 -14.172 2.688 1.00 91.25 286 GLN A C 1
ATOM 2338 O O . GLN A 1 286 ? 16.789 -13.717 3.826 1.00 91.25 286 GLN A O 1
ATOM 2343 N N . SER A 1 287 ? 17.316 -13.623 1.651 1.00 92.06 287 SER A N 1
ATOM 2344 C CA . SER A 1 287 ? 18.270 -12.518 1.764 1.00 92.06 287 SER A CA 1
ATOM 2345 C C . SER A 1 287 ? 17.798 -11.300 0.975 1.00 92.06 287 SER A C 1
ATOM 2347 O O . SER A 1 287 ? 17.762 -11.309 -0.253 1.00 92.06 287 SER A O 1
ATOM 2349 N N . LEU A 1 288 ? 17.496 -10.209 1.687 1.00 91.06 288 LEU A N 1
ATOM 2350 C CA . LEU A 1 288 ? 17.200 -8.914 1.062 1.00 91.06 288 LEU A CA 1
ATOM 2351 C C . LEU A 1 288 ? 18.412 -8.326 0.323 1.00 91.06 288 LEU A C 1
ATOM 2353 O O . LEU A 1 288 ? 18.226 -7.593 -0.642 1.00 91.06 288 LEU A O 1
ATOM 2357 N N . GLU A 1 289 ? 19.639 -8.653 0.739 1.00 93.00 289 GLU A N 1
ATOM 2358 C CA . GLU A 1 289 ? 20.848 -8.263 0.001 1.00 93.00 289 GLU A CA 1
ATOM 2359 C C . GLU A 1 289 ? 20.889 -8.966 -1.362 1.00 93.00 289 GLU A C 1
ATOM 2361 O O . GLU A 1 289 ? 21.112 -8.318 -2.383 1.00 93.0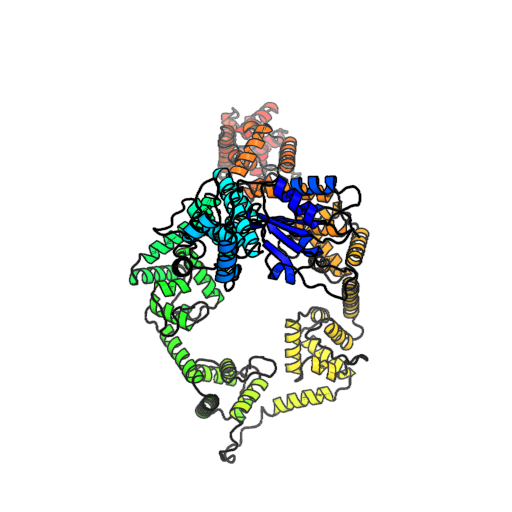0 289 GLU A O 1
ATOM 2366 N N . ASP A 1 290 ? 20.576 -10.263 -1.398 1.00 94.88 290 ASP A N 1
ATOM 2367 C CA . ASP A 1 290 ? 20.512 -11.009 -2.656 1.00 94.88 290 ASP A CA 1
ATOM 2368 C C . ASP A 1 290 ? 19.349 -10.513 -3.526 1.00 94.88 290 ASP A C 1
ATOM 2370 O O . ASP A 1 290 ? 19.488 -10.401 -4.743 1.00 94.88 290 ASP A O 1
ATOM 2374 N N . MET A 1 291 ? 18.217 -10.154 -2.909 1.00 95.38 291 MET A N 1
ATOM 2375 C CA . MET A 1 291 ? 17.090 -9.534 -3.608 1.00 95.38 291 MET A CA 1
ATOM 2376 C C . MET A 1 291 ? 17.462 -8.173 -4.208 1.00 95.38 291 MET A C 1
ATOM 2378 O O . MET A 1 291 ? 17.072 -7.884 -5.335 1.00 95.38 291 MET A O 1
ATOM 2382 N N . MET A 1 292 ? 18.254 -7.355 -3.507 1.00 95.50 292 MET A N 1
ATOM 2383 C CA . MET A 1 292 ? 18.771 -6.090 -4.035 1.00 95.50 292 MET A CA 1
ATOM 2384 C C . MET A 1 292 ? 19.686 -6.325 -5.241 1.00 95.50 292 MET A C 1
ATOM 2386 O O . MET A 1 292 ? 19.534 -5.648 -6.254 1.00 95.50 292 MET A O 1
ATOM 2390 N N . ILE A 1 293 ? 20.617 -7.282 -5.159 1.00 94.94 293 ILE A N 1
ATOM 2391 C CA . ILE A 1 293 ? 21.529 -7.614 -6.268 1.00 94.94 293 ILE A CA 1
ATOM 2392 C C . ILE A 1 293 ? 20.730 -8.110 -7.481 1.00 94.94 293 ILE A C 1
ATOM 2394 O O . ILE A 1 293 ? 20.960 -7.650 -8.601 1.00 94.94 293 ILE A O 1
ATOM 2398 N N . PHE A 1 294 ? 19.754 -8.994 -7.254 1.00 95.31 294 PHE A N 1
ATOM 2399 C CA . PHE A 1 294 ? 18.821 -9.447 -8.283 1.00 95.31 294 PHE A CA 1
ATOM 2400 C C . PHE A 1 294 ? 18.047 -8.271 -8.894 1.00 95.31 294 PHE A C 1
ATOM 2402 O O . PHE A 1 294 ? 18.087 -8.072 -10.105 1.00 95.31 294 PHE A O 1
ATOM 2409 N N . GLY A 1 295 ? 17.412 -7.440 -8.065 1.00 95.94 295 GLY A N 1
ATOM 2410 C CA . GLY A 1 295 ? 16.641 -6.279 -8.499 1.00 95.94 295 GLY A CA 1
ATOM 2411 C C . GLY A 1 295 ? 17.473 -5.283 -9.304 1.00 95.94 295 GLY A C 1
ATOM 2412 O O . GLY A 1 295 ? 17.050 -4.875 -10.381 1.00 95.94 295 GLY A O 1
ATOM 2413 N N . ARG A 1 296 ? 18.684 -4.946 -8.847 1.00 95.88 296 ARG A N 1
ATOM 2414 C CA . ARG A 1 296 ? 19.602 -4.047 -9.563 1.00 95.88 296 ARG A CA 1
ATOM 2415 C C . ARG A 1 296 ? 20.051 -4.638 -10.898 1.00 95.88 296 ARG A C 1
ATOM 2417 O O . ARG A 1 296 ? 20.200 -3.897 -11.866 1.00 95.88 296 ARG A O 1
ATOM 2424 N N . ARG A 1 297 ? 20.246 -5.960 -10.988 1.00 94.94 297 ARG A N 1
ATOM 2425 C CA . ARG A 1 297 ? 20.557 -6.612 -12.270 1.00 94.94 297 ARG A CA 1
ATOM 2426 C C . ARG A 1 297 ? 19.386 -6.525 -13.242 1.00 94.94 297 ARG A C 1
ATOM 2428 O O . ARG A 1 297 ? 19.618 -6.283 -14.421 1.00 94.94 297 ARG A O 1
ATOM 2435 N N . VAL A 1 298 ? 18.168 -6.743 -12.748 1.00 94.31 298 VAL A N 1
ATOM 2436 C CA . VAL A 1 298 ? 16.951 -6.814 -13.564 1.00 94.31 298 VAL A CA 1
ATOM 2437 C C . VAL A 1 298 ? 16.469 -5.436 -14.009 1.00 94.31 298 VAL A C 1
ATOM 2439 O O . VAL A 1 298 ? 16.224 -5.234 -15.192 1.00 94.31 298 VAL A O 1
ATOM 2442 N N . PHE A 1 299 ? 16.377 -4.478 -13.089 1.00 94.75 299 PHE A N 1
ATOM 2443 C CA . PHE A 1 299 ? 15.830 -3.142 -13.351 1.00 94.75 299 PHE A CA 1
ATOM 2444 C C . PHE A 1 299 ? 16.892 -2.079 -13.665 1.00 94.75 299 PHE A C 1
ATOM 2446 O O . PHE A 1 299 ? 16.538 -0.971 -14.059 1.00 94.75 299 PHE A O 1
ATOM 2453 N N . GLY A 1 300 ? 18.177 -2.396 -13.494 1.00 94.25 300 GLY A N 1
ATOM 2454 C CA . GLY A 1 300 ? 19.268 -1.428 -13.591 1.00 94.25 300 GLY A CA 1
ATOM 2455 C C . GLY A 1 300 ? 19.471 -0.602 -12.309 1.00 94.25 300 GLY A C 1
ATOM 2456 O O . GLY A 1 300 ? 18.864 -0.885 -11.269 1.00 94.25 300 GLY A O 1
ATOM 2457 N N . PRO A 1 301 ? 20.366 0.405 -12.351 1.00 94.38 301 PRO A N 1
ATOM 2458 C CA . PRO A 1 301 ? 20.595 1.326 -11.239 1.00 94.38 301 PRO A CA 1
ATOM 2459 C C . PRO A 1 301 ? 19.312 2.074 -10.859 1.00 94.38 301 PRO A C 1
ATOM 2461 O O . PRO A 1 301 ? 18.597 2.574 -11.725 1.00 94.38 301 PRO A O 1
ATOM 2464 N N . HIS A 1 302 ? 19.019 2.158 -9.562 1.00 96.38 302 HIS A N 1
ATOM 2465 C CA . HIS A 1 302 ? 17.840 2.855 -9.056 1.00 96.38 302 HIS A CA 1
ATOM 2466 C C . HIS A 1 302 ? 18.075 3.329 -7.620 1.00 96.38 302 HIS A C 1
ATOM 2468 O O . HIS A 1 302 ? 18.656 2.593 -6.817 1.00 96.38 302 HIS A O 1
ATOM 2474 N N . VAL A 1 303 ? 17.536 4.506 -7.276 1.00 93.12 303 VAL A N 1
ATOM 2475 C CA . VAL A 1 303 ? 17.734 5.160 -5.968 1.00 93.12 303 VAL A CA 1
ATOM 2476 C C . VAL A 1 303 ? 17.395 4.247 -4.787 1.00 93.12 303 VAL A C 1
ATOM 2478 O O . VAL A 1 303 ? 18.133 4.195 -3.814 1.00 93.12 303 VAL A O 1
ATOM 2481 N N . VAL A 1 304 ? 16.345 3.429 -4.906 1.00 93.38 304 VAL A N 1
ATOM 2482 C CA . VAL A 1 304 ? 15.935 2.473 -3.859 1.00 93.38 304 VAL A CA 1
ATOM 2483 C C . VAL A 1 304 ? 17.022 1.434 -3.548 1.00 93.38 304 VAL A C 1
ATOM 2485 O O . VAL A 1 304 ? 17.209 1.064 -2.385 1.00 93.38 304 VAL A O 1
ATOM 2488 N N . PHE A 1 305 ? 17.763 0.966 -4.560 1.00 95.44 305 PHE A N 1
ATOM 2489 C CA . PHE A 1 305 ? 18.879 0.042 -4.344 1.00 95.44 305 PHE A CA 1
ATOM 2490 C C . PHE A 1 305 ? 20.074 0.764 -3.721 1.00 95.44 305 PHE A C 1
ATOM 2492 O O . PHE A 1 305 ? 20.705 0.216 -2.824 1.00 95.44 305 PHE A O 1
ATOM 2499 N N . ASP A 1 306 ? 20.345 2.002 -4.133 1.00 93.19 306 ASP A N 1
ATOM 2500 C CA . ASP A 1 306 ? 21.451 2.808 -3.601 1.00 93.19 306 ASP A CA 1
ATOM 2501 C C . ASP A 1 306 ? 21.210 3.209 -2.135 1.00 93.19 306 ASP A C 1
ATOM 2503 O O . ASP A 1 306 ? 22.111 3.128 -1.295 1.00 93.19 306 ASP A O 1
ATOM 2507 N N . GLU A 1 307 ? 19.970 3.553 -1.786 1.00 91.44 307 GLU A N 1
ATOM 2508 C CA . GLU A 1 307 ? 19.524 3.787 -0.412 1.00 91.44 307 GLU A CA 1
ATOM 2509 C C . GLU A 1 307 ? 19.634 2.521 0.443 1.00 91.44 307 GLU A C 1
ATOM 2511 O O . GLU A 1 307 ? 20.062 2.573 1.600 1.00 91.44 307 GLU A O 1
ATOM 2516 N N . TYR A 1 308 ? 19.246 1.359 -0.093 1.00 92.50 308 TYR A N 1
ATOM 2517 C CA . TYR A 1 308 ? 19.420 0.089 0.612 1.00 92.50 308 TYR A CA 1
ATOM 2518 C C . TYR A 1 308 ? 20.900 -0.262 0.799 1.00 92.50 308 TYR A C 1
ATOM 2520 O O . TYR A 1 308 ? 21.300 -0.629 1.901 1.00 92.50 308 TYR A O 1
ATOM 2528 N N . GLU A 1 309 ? 21.730 -0.091 -0.228 1.00 93.56 309 GLU A N 1
ATOM 2529 C CA . GLU A 1 309 ? 23.171 -0.330 -0.152 1.00 93.56 309 GLU A CA 1
ATOM 2530 C C . GLU A 1 309 ? 23.836 0.596 0.877 1.00 93.56 309 GLU A C 1
ATOM 2532 O O . GLU A 1 309 ? 24.652 0.151 1.685 1.00 93.56 309 GLU A O 1
ATOM 2537 N N . THR A 1 310 ? 23.442 1.870 0.912 1.00 91.56 310 THR A N 1
ATOM 2538 C CA . THR A 1 310 ? 23.914 2.843 1.908 1.00 91.56 310 THR A CA 1
ATOM 2539 C C . THR A 1 310 ? 23.518 2.420 3.324 1.00 91.56 310 THR A C 1
ATOM 2541 O O . THR A 1 310 ? 24.353 2.433 4.232 1.00 91.56 310 THR A O 1
ATOM 2544 N N . ARG A 1 311 ? 22.273 1.965 3.522 1.00 90.94 311 ARG A N 1
ATOM 2545 C CA . ARG A 1 311 ? 21.814 1.405 4.807 1.00 90.94 311 ARG A CA 1
ATOM 2546 C C . ARG A 1 311 ? 22.590 0.150 5.197 1.00 90.94 311 ARG A C 1
ATOM 2548 O O . ARG A 1 311 ? 22.976 0.003 6.354 1.00 90.94 311 ARG A O 1
ATOM 2555 N N . LEU A 1 312 ? 22.865 -0.736 4.246 1.00 90.62 312 LEU A N 1
ATOM 2556 C CA . LEU A 1 312 ? 23.642 -1.949 4.482 1.00 90.62 312 LEU A CA 1
ATOM 2557 C C . LEU A 1 312 ? 25.089 -1.620 4.872 1.00 90.62 312 LEU A C 1
ATOM 2559 O O . LEU A 1 312 ? 25.626 -2.242 5.788 1.00 90.62 312 LEU A O 1
ATOM 2563 N N . LYS A 1 313 ? 25.702 -0.610 4.239 1.00 92.38 313 LYS A N 1
ATOM 2564 C CA . LYS A 1 313 ? 27.027 -0.088 4.612 1.00 92.38 313 LYS A CA 1
ATOM 2565 C C . LYS A 1 313 ? 27.025 0.450 6.043 1.00 92.38 313 LYS A C 1
ATOM 2567 O O . LYS A 1 313 ? 27.862 0.023 6.832 1.00 92.38 313 LYS A O 1
ATOM 2572 N N . LYS A 1 314 ? 26.054 1.295 6.412 1.00 92.69 314 LYS A N 1
ATOM 2573 C CA . LYS A 1 314 ? 25.878 1.786 7.795 1.00 92.69 314 LYS A CA 1
ATOM 2574 C C . LYS A 1 314 ? 25.745 0.638 8.801 1.00 92.69 314 LYS A C 1
ATOM 2576 O O . LYS A 1 314 ? 26.440 0.620 9.814 1.00 92.69 314 LYS A O 1
ATOM 2581 N N . ARG A 1 315 ? 24.925 -0.368 8.482 1.00 93.06 315 ARG A N 1
ATOM 2582 C CA . ARG A 1 315 ? 24.749 -1.566 9.313 1.00 93.06 315 ARG A CA 1
ATOM 2583 C C . ARG A 1 315 ? 26.052 -2.346 9.487 1.00 93.06 315 ARG A C 1
ATOM 2585 O O . ARG A 1 315 ? 26.359 -2.740 10.605 1.00 93.06 315 ARG A O 1
ATOM 2592 N N . ARG A 1 316 ? 26.815 -2.566 8.410 1.00 92.25 316 ARG A N 1
ATOM 2593 C CA . ARG A 1 316 ? 28.113 -3.264 8.458 1.00 92.25 316 ARG A CA 1
ATOM 2594 C C . ARG A 1 316 ? 29.146 -2.499 9.278 1.00 92.25 316 ARG A C 1
ATOM 2596 O O . ARG A 1 316 ? 29.875 -3.121 10.039 1.00 92.25 316 ARG A O 1
ATOM 2603 N N . LEU A 1 317 ? 29.173 -1.170 9.154 1.00 94.75 317 LEU A N 1
ATOM 2604 C CA . LEU A 1 317 ? 30.026 -0.315 9.981 1.00 94.75 317 LEU A CA 1
ATOM 2605 C C . LEU A 1 317 ? 29.679 -0.465 11.464 1.00 94.75 317 LEU A C 1
ATOM 2607 O O . LEU A 1 317 ? 30.580 -0.650 12.270 1.00 94.75 317 LEU A O 1
ATOM 2611 N N . PHE A 1 318 ? 28.390 -0.466 11.817 1.00 95.19 318 PHE A N 1
ATOM 2612 C CA . PHE A 1 318 ? 27.960 -0.713 13.194 1.00 95.19 318 PHE A CA 1
ATOM 2613 C C . PHE A 1 318 ? 28.295 -2.136 13.672 1.00 95.19 318 PHE A C 1
ATOM 2615 O O . PHE A 1 318 ? 28.706 -2.325 14.812 1.00 95.19 318 PHE A O 1
ATOM 2622 N N . ASP A 1 319 ? 28.137 -3.146 12.813 1.00 93.69 319 ASP A N 1
ATOM 2623 C CA . ASP A 1 319 ? 28.442 -4.544 13.143 1.00 93.69 319 ASP A CA 1
ATOM 2624 C C . ASP A 1 319 ? 29.934 -4.799 13.376 1.00 93.69 319 ASP A C 1
ATOM 2626 O O . ASP A 1 319 ? 30.273 -5.688 14.156 1.00 93.69 319 ASP A O 1
ATOM 2630 N N . ALA A 1 320 ? 30.800 -4.003 12.745 1.00 95.31 320 ALA A N 1
ATOM 2631 C CA . ALA A 1 320 ? 32.247 -4.052 12.925 1.00 95.31 320 ALA A CA 1
ATOM 2632 C C . ALA A 1 320 ? 32.733 -3.417 14.242 1.00 95.31 320 ALA A C 1
ATOM 2634 O O . ALA A 1 320 ? 33.881 -3.636 14.619 1.00 95.31 320 ALA A O 1
ATOM 2635 N N . LEU A 1 321 ? 31.887 -2.647 14.937 1.00 95.75 321 LEU A N 1
ATOM 2636 C CA . LEU A 1 321 ? 32.219 -2.065 16.238 1.00 95.75 321 LEU A CA 1
ATOM 2637 C C . LEU A 1 321 ? 32.263 -3.144 17.333 1.00 95.75 321 LEU A C 1
ATOM 2639 O O . LEU A 1 321 ? 31.466 -4.090 17.331 1.00 95.75 321 LEU A O 1
ATOM 2643 N N . SER A 1 322 ? 33.142 -2.963 18.318 1.00 95.88 322 SER A N 1
ATOM 2644 C CA . SER A 1 322 ? 33.095 -3.725 19.573 1.00 95.88 322 SER A CA 1
ATOM 2645 C C . SER A 1 322 ? 31.815 -3.421 20.367 1.00 95.88 322 SER A C 1
ATOM 2647 O O . SER A 1 322 ? 31.131 -2.424 20.126 1.00 95.88 322 SER A O 1
ATOM 2649 N N . ASP A 1 323 ? 31.458 -4.266 21.337 1.00 93.44 323 ASP A N 1
ATOM 2650 C CA . ASP A 1 323 ? 30.208 -4.101 22.093 1.00 93.44 323 ASP A CA 1
ATOM 2651 C C . ASP A 1 323 ? 30.183 -2.810 22.940 1.00 93.44 323 ASP A C 1
ATOM 2653 O O . ASP A 1 323 ? 29.131 -2.176 23.076 1.00 93.44 323 ASP A O 1
ATOM 2657 N N . GLU A 1 324 ? 31.326 -2.365 23.467 1.00 93.44 324 GLU A N 1
ATOM 2658 C CA . GLU A 1 324 ? 31.480 -1.061 24.127 1.00 93.44 324 GLU A CA 1
ATOM 2659 C C . GLU A 1 324 ? 31.304 0.110 23.147 1.00 93.44 324 GLU A C 1
ATOM 2661 O O . GLU A 1 324 ? 30.601 1.075 23.459 1.00 93.44 324 GLU A O 1
ATOM 2666 N N . GLU A 1 325 ? 31.886 0.029 21.948 1.00 96.62 325 GLU A N 1
ATOM 2667 C CA . GLU A 1 325 ? 31.757 1.067 20.918 1.00 96.62 325 GLU A CA 1
ATOM 2668 C C . GLU A 1 325 ? 30.331 1.162 20.371 1.00 96.62 325 GLU A C 1
ATOM 2670 O O . GLU A 1 325 ? 29.822 2.269 20.177 1.00 96.62 325 GLU A O 1
ATOM 2675 N N . LYS A 1 326 ? 29.650 0.022 20.181 1.00 96.50 326 LYS A N 1
ATOM 2676 C CA . LYS A 1 326 ? 28.225 -0.019 19.819 1.00 96.50 326 LYS A CA 1
ATOM 2677 C C . LYS A 1 326 ? 27.393 0.734 20.847 1.00 96.50 326 LYS A C 1
ATOM 2679 O O . LYS A 1 326 ? 26.609 1.608 20.479 1.00 96.50 326 LYS A O 1
ATOM 2684 N N . ARG A 1 327 ? 27.593 0.446 22.138 1.00 95.44 327 ARG A N 1
ATOM 2685 C CA . ARG A 1 327 ? 26.892 1.137 23.232 1.00 95.44 327 ARG A CA 1
ATOM 2686 C C . ARG A 1 327 ? 27.193 2.633 23.242 1.00 95.44 327 ARG A C 1
ATOM 2688 O O . ARG A 1 327 ? 26.261 3.431 23.280 1.00 95.44 327 ARG A O 1
ATOM 2695 N N . GLY A 1 328 ? 28.465 3.016 23.125 1.00 95.50 328 GLY A N 1
ATOM 2696 C CA . GLY A 1 328 ? 28.874 4.421 23.058 1.00 95.50 328 GLY A CA 1
ATOM 2697 C C . GLY A 1 328 ? 28.281 5.171 21.860 1.00 95.50 328 GLY A C 1
ATOM 2698 O O . GLY A 1 328 ? 27.872 6.322 21.999 1.00 95.50 328 GLY A O 1
ATOM 2699 N N . SER A 1 329 ? 28.182 4.520 20.696 1.00 96.81 329 SER A N 1
ATOM 2700 C CA . SER A 1 329 ? 27.536 5.085 19.506 1.00 96.81 329 SER A CA 1
ATOM 2701 C C . SER A 1 329 ? 26.051 5.361 19.752 1.00 96.81 329 SER A C 1
ATOM 2703 O O . SER A 1 329 ? 25.585 6.468 19.488 1.00 96.81 329 SER A O 1
ATOM 2705 N N . ILE A 1 330 ? 25.329 4.396 20.333 1.00 97.19 330 ILE A N 1
ATOM 2706 C CA . ILE A 1 330 ? 23.901 4.547 20.638 1.00 97.19 330 ILE A CA 1
ATOM 2707 C C . ILE A 1 330 ? 23.662 5.643 21.680 1.00 97.19 330 ILE A C 1
ATOM 2709 O O . ILE A 1 330 ? 22.755 6.446 21.493 1.00 97.19 330 ILE A O 1
ATOM 2713 N N . VAL A 1 331 ? 24.481 5.736 22.734 1.00 95.88 331 VAL A N 1
ATOM 2714 C CA . VAL A 1 331 ? 24.364 6.817 23.733 1.00 95.88 331 VAL A CA 1
ATOM 2715 C C . VAL A 1 331 ? 24.489 8.190 23.066 1.00 95.88 331 VAL A C 1
ATOM 2717 O O . VAL A 1 331 ? 23.596 9.018 23.226 1.00 95.88 331 VAL A O 1
ATOM 2720 N N . LYS A 1 332 ? 25.517 8.402 22.231 1.00 96.31 332 LYS A N 1
ATOM 2721 C CA . LYS A 1 332 ? 25.700 9.665 21.491 1.00 96.31 332 LYS A CA 1
ATOM 2722 C C . LYS A 1 332 ? 24.513 9.987 20.579 1.00 96.31 332 LYS A C 1
ATOM 2724 O O . LYS A 1 332 ? 24.108 11.142 20.469 1.00 96.31 332 LYS A O 1
ATOM 2729 N N . PHE A 1 333 ? 23.950 8.976 19.915 1.00 96.94 333 PHE A N 1
ATOM 2730 C CA . PHE A 1 333 ? 22.757 9.144 19.085 1.00 96.94 333 PHE A CA 1
ATOM 2731 C C . PHE A 1 333 ? 21.531 9.559 19.909 1.00 96.94 333 PHE A C 1
ATOM 2733 O O . PHE A 1 333 ? 20.785 10.445 19.487 1.00 96.94 333 PHE A O 1
ATOM 2740 N N . LEU A 1 334 ? 21.324 8.941 21.074 1.00 95.44 334 LEU A N 1
ATOM 2741 C CA . LEU A 1 334 ? 20.202 9.249 21.960 1.00 95.44 334 LEU A CA 1
ATOM 2742 C C . LEU A 1 334 ? 20.324 10.661 22.545 1.00 95.44 334 LEU A C 1
ATOM 2744 O O . LEU A 1 334 ? 19.344 11.403 22.512 1.00 95.44 334 LEU A O 1
ATOM 2748 N N . GLU A 1 335 ? 21.524 11.064 22.969 1.00 93.81 335 GLU A N 1
ATOM 2749 C CA . GLU A 1 335 ? 21.822 12.423 23.443 1.00 93.81 335 GLU A CA 1
ATOM 2750 C C . GLU A 1 335 ? 21.562 13.477 22.359 1.00 93.81 335 GLU A C 1
ATOM 2752 O O . GLU A 1 335 ? 20.884 14.467 22.617 1.00 93.81 335 GLU A O 1
ATOM 2757 N N . LYS A 1 336 ? 22.007 13.234 21.116 1.00 96.19 336 LYS A N 1
ATOM 2758 C CA . LYS A 1 336 ? 21.750 14.120 19.962 1.00 96.19 336 LYS A CA 1
ATOM 2759 C C . LYS A 1 336 ? 20.254 14.311 19.667 1.00 96.19 336 LYS A C 1
ATOM 2761 O O . LYS A 1 336 ? 19.876 15.285 19.023 1.00 96.19 336 LYS A O 1
ATOM 2766 N N . ASN A 1 337 ? 19.415 13.366 20.086 1.00 94.69 337 ASN A N 1
ATOM 2767 C CA . ASN A 1 337 ? 17.974 13.352 19.843 1.00 94.69 337 ASN A CA 1
ATOM 2768 C C . ASN A 1 337 ? 17.140 13.673 21.099 1.00 94.69 337 ASN A C 1
ATOM 2770 O O . ASN A 1 337 ? 15.934 13.421 21.085 1.00 94.69 337 ASN A O 1
ATOM 2774 N N . ASP A 1 338 ? 17.767 14.202 22.156 1.00 92.94 338 ASP A N 1
ATOM 2775 C CA . ASP A 1 338 ? 17.147 14.580 23.434 1.00 92.94 338 ASP A CA 1
ATOM 2776 C C . ASP A 1 338 ? 16.453 13.428 24.192 1.00 92.94 338 ASP A C 1
ATOM 2778 O O . ASP A 1 338 ? 15.567 13.649 25.023 1.00 92.94 338 ASP A O 1
ATOM 2782 N N . TYR A 1 339 ? 16.867 12.177 23.962 1.00 93.50 339 TYR A N 1
ATOM 2783 C CA . TYR A 1 339 ? 16.388 11.040 24.749 1.00 93.50 339 TYR A CA 1
ATOM 2784 C C . TYR A 1 339 ? 17.186 10.912 26.047 1.00 93.50 339 TYR A C 1
ATOM 2786 O O . TYR A 1 339 ? 18.323 10.442 26.053 1.00 93.50 339 TYR A O 1
ATOM 2794 N N . LYS A 1 340 ? 16.560 11.291 27.165 1.00 92.38 340 LYS A N 1
ATOM 2795 C CA . LYS A 1 340 ? 17.136 11.158 28.509 1.00 92.38 340 LYS A CA 1
ATOM 2796 C C . LYS A 1 340 ? 16.778 9.821 29.163 1.00 92.38 340 LYS A C 1
ATOM 2798 O O . LYS A 1 340 ? 15.709 9.258 28.911 1.00 92.38 340 LYS A O 1
ATOM 2803 N N . VAL A 1 341 ? 17.652 9.329 30.043 1.00 92.19 341 VAL A N 1
ATOM 2804 C CA . VAL A 1 341 ? 17.472 8.043 30.744 1.00 92.19 341 VAL A CA 1
ATOM 2805 C C . VAL A 1 341 ? 16.205 8.026 31.609 1.00 92.19 341 VAL A C 1
ATOM 2807 O O . VAL A 1 341 ? 15.525 7.003 31.691 1.00 92.19 341 VAL A O 1
ATOM 2810 N N . GLU A 1 342 ? 15.820 9.170 32.181 1.00 88.19 342 GLU A N 1
ATOM 2811 C CA . GLU A 1 342 ? 14.612 9.336 32.994 1.00 88.19 342 GLU A CA 1
ATOM 2812 C C . GLU A 1 342 ? 13.329 9.178 32.169 1.00 88.19 342 GLU A C 1
ATOM 2814 O O . GLU A 1 342 ? 12.295 8.766 32.694 1.00 88.19 342 GLU A O 1
ATOM 2819 N N . TRP A 1 343 ? 13.384 9.475 30.869 1.00 90.50 343 TRP A N 1
ATOM 2820 C CA . TRP A 1 343 ? 12.235 9.386 29.966 1.00 90.50 343 TRP A CA 1
ATOM 2821 C C . TRP A 1 343 ? 12.136 8.034 29.267 1.00 90.50 343 TRP A C 1
ATOM 2823 O O . TRP A 1 343 ? 11.068 7.679 28.775 1.00 90.50 343 TRP A O 1
ATOM 2833 N N . TRP A 1 344 ? 13.210 7.242 29.269 1.00 93.81 344 TRP A N 1
ATOM 2834 C CA . TRP A 1 344 ? 13.280 5.962 28.562 1.00 93.81 344 TRP A CA 1
ATOM 2835 C C . TRP A 1 344 ? 12.141 5.004 28.932 1.00 93.81 344 TRP A C 1
ATOM 2837 O O . TRP A 1 344 ? 11.528 4.380 28.066 1.00 93.81 344 TRP A O 1
ATOM 2847 N N . MET A 1 345 ? 11.818 4.922 30.226 1.00 92.81 345 MET A N 1
ATOM 2848 C CA . MET A 1 345 ? 10.741 4.064 30.733 1.00 92.81 345 MET A CA 1
ATOM 2849 C C . MET A 1 345 ? 9.342 4.679 30.593 1.00 92.81 345 MET A C 1
ATOM 2851 O O . MET A 1 345 ? 8.354 3.994 30.863 1.00 92.81 345 MET A O 1
ATOM 2855 N N . LEU A 1 346 ? 9.255 5.946 30.180 1.00 91.19 346 LEU A N 1
ATOM 2856 C CA . LEU A 1 346 ? 8.010 6.691 29.982 1.00 91.19 346 LEU A CA 1
ATOM 2857 C C . LEU A 1 346 ? 7.583 6.757 28.510 1.00 91.19 346 LEU A C 1
ATOM 2859 O O . LEU A 1 346 ? 6.472 7.204 28.237 1.00 91.19 346 LEU A O 1
ATOM 2863 N N . LEU A 1 347 ? 8.425 6.287 27.581 1.00 91.94 347 LEU A N 1
ATOM 2864 C CA . LEU A 1 347 ? 8.120 6.291 26.152 1.00 91.94 347 LEU A CA 1
ATOM 2865 C C . LEU A 1 347 ? 6.835 5.509 25.852 1.00 91.94 347 LEU A C 1
ATOM 2867 O O . LEU A 1 347 ? 6.726 4.303 26.107 1.00 91.94 347 LEU A O 1
ATOM 2871 N N . THR A 1 348 ? 5.879 6.203 25.247 1.00 91.50 348 THR A N 1
ATOM 2872 C CA . THR A 1 348 ? 4.655 5.626 24.684 1.00 91.50 348 THR A CA 1
ATOM 2873 C C . THR A 1 348 ? 4.971 4.757 23.462 1.00 91.50 348 THR A C 1
ATOM 2875 O O . THR A 1 348 ? 6.022 4.897 22.841 1.00 91.50 348 THR A O 1
ATOM 2878 N N . GLU A 1 349 ? 4.055 3.877 23.041 1.00 90.25 349 GLU A N 1
ATOM 2879 C CA . GLU A 1 349 ? 4.249 3.059 21.825 1.00 90.25 349 GLU A CA 1
ATOM 2880 C C . GLU A 1 349 ? 4.529 3.907 20.574 1.00 90.25 349 GLU A C 1
ATOM 2882 O O . GLU A 1 349 ? 5.363 3.543 19.743 1.00 90.25 349 GLU A O 1
ATOM 2887 N N . LYS A 1 350 ? 3.879 5.074 20.464 1.00 92.31 350 LYS A N 1
ATOM 2888 C CA . LYS A 1 350 ? 4.105 6.019 19.366 1.00 92.31 350 LYS A CA 1
ATOM 2889 C C . LYS A 1 350 ? 5.525 6.586 19.398 1.00 92.31 350 LYS A C 1
ATOM 2891 O O . LYS A 1 350 ? 6.171 6.647 18.357 1.00 92.31 350 LYS A O 1
ATOM 2896 N N . GLU A 1 351 ? 6.023 6.973 20.570 1.00 95.12 351 GLU A N 1
ATOM 2897 C CA . GLU A 1 351 ? 7.389 7.489 20.723 1.00 95.12 351 GLU A CA 1
ATOM 2898 C C . GLU A 1 351 ? 8.439 6.394 20.519 1.00 95.12 351 GLU A C 1
ATOM 2900 O O . GLU A 1 351 ? 9.449 6.639 19.867 1.00 95.12 351 GLU A O 1
ATOM 2905 N N . LYS A 1 352 ? 8.176 5.160 20.973 1.00 95.94 352 LYS A N 1
ATOM 2906 C CA . LYS A 1 352 ? 9.037 4.004 20.677 1.00 95.94 352 LYS A CA 1
ATOM 2907 C C . LYS A 1 352 ? 9.137 3.739 19.174 1.00 95.94 352 LYS A C 1
ATOM 2909 O O . LYS A 1 352 ? 10.215 3.402 18.695 1.00 95.94 352 LYS A O 1
ATOM 2914 N N . LYS A 1 353 ? 8.040 3.915 18.427 1.00 94.88 353 LYS A N 1
ATOM 2915 C CA . LYS A 1 353 ? 8.038 3.796 16.963 1.00 94.88 353 LYS A CA 1
ATOM 2916 C C . LYS A 1 353 ? 8.869 4.898 16.302 1.00 94.88 353 LYS A C 1
ATOM 2918 O O . LYS A 1 353 ? 9.695 4.594 15.455 1.00 94.88 353 LYS A O 1
ATOM 2923 N N . ILE A 1 354 ? 8.723 6.147 16.752 1.00 95.56 354 ILE A N 1
ATOM 2924 C CA . ILE A 1 354 ? 9.556 7.268 16.281 1.00 95.56 354 ILE A CA 1
ATOM 2925 C C . ILE A 1 354 ? 11.042 6.994 16.557 1.00 95.56 354 ILE A C 1
ATOM 2927 O O . ILE A 1 354 ? 11.884 7.237 15.696 1.00 95.56 354 ILE A O 1
ATOM 2931 N N . LEU A 1 355 ? 11.378 6.474 17.741 1.00 95.69 355 LEU A N 1
ATOM 2932 C CA . LEU A 1 355 ? 12.745 6.078 18.074 1.00 95.69 355 LEU A CA 1
ATOM 2933 C C . LEU A 1 355 ? 13.250 4.952 17.158 1.00 95.69 355 LEU A C 1
ATOM 2935 O O . LEU A 1 355 ? 14.371 5.038 16.663 1.00 95.69 355 LEU A O 1
ATOM 2939 N N . GLU A 1 356 ? 12.441 3.917 16.914 1.00 96.25 356 GLU A N 1
ATOM 2940 C CA . GLU A 1 356 ? 12.783 2.830 15.989 1.00 96.25 356 GLU A CA 1
ATOM 2941 C C . GLU A 1 356 ? 13.069 3.350 14.575 1.00 96.25 356 GLU A C 1
ATOM 2943 O O . GLU A 1 356 ? 14.082 2.963 13.991 1.00 96.25 356 GLU A O 1
ATOM 2948 N N . ASP A 1 357 ? 12.230 4.251 14.060 1.00 94.25 357 ASP A N 1
ATOM 2949 C CA . ASP A 1 357 ? 12.398 4.853 12.735 1.00 94.25 357 ASP A CA 1
ATOM 2950 C C . ASP A 1 357 ? 13.706 5.665 12.657 1.00 94.25 357 ASP A C 1
ATOM 2952 O O . ASP A 1 357 ? 14.486 5.495 11.721 1.00 94.25 357 ASP A O 1
ATOM 2956 N N . ARG A 1 358 ? 14.033 6.462 13.687 1.00 95.69 358 ARG A N 1
ATOM 2957 C CA . ARG A 1 358 ? 15.299 7.220 13.727 1.00 95.69 358 ARG A CA 1
ATOM 2958 C C . ARG A 1 358 ? 16.536 6.322 13.841 1.00 95.69 358 ARG A C 1
ATOM 2960 O O . ARG A 1 358 ? 17.551 6.601 13.206 1.00 95.69 358 ARG A O 1
ATOM 2967 N N . ILE A 1 359 ? 16.481 5.240 14.627 1.00 94.94 359 ILE A N 1
ATOM 2968 C CA . ILE A 1 359 ? 17.580 4.253 14.679 1.00 94.94 359 ILE A CA 1
ATOM 2969 C C . ILE A 1 359 ? 17.740 3.576 13.316 1.00 94.94 359 ILE A C 1
ATOM 2971 O O . ILE A 1 359 ? 18.864 3.351 12.860 1.00 94.94 359 ILE A O 1
ATOM 2975 N N . TYR A 1 360 ? 16.627 3.285 12.646 1.00 93.00 360 TYR A N 1
ATOM 2976 C CA . TYR A 1 360 ? 16.638 2.703 11.314 1.00 93.00 360 TYR A CA 1
ATOM 2977 C C . TYR A 1 360 ? 17.288 3.630 10.278 1.00 93.00 360 TYR A C 1
ATOM 2979 O O . TYR A 1 360 ? 18.100 3.163 9.479 1.00 93.00 360 TYR A O 1
ATOM 2987 N N . GLU A 1 361 ? 17.002 4.930 10.315 1.00 91.50 361 GLU A N 1
ATOM 2988 C CA . GLU A 1 361 ? 17.637 5.935 9.451 1.00 91.50 361 GLU A CA 1
ATOM 2989 C C . GLU A 1 361 ? 19.146 6.083 9.718 1.00 91.50 361 GLU A C 1
ATOM 2991 O O . GLU A 1 361 ? 19.954 6.127 8.778 1.00 91.50 361 GLU A O 1
ATOM 2996 N N . GLU A 1 362 ? 19.545 6.129 10.993 1.00 95.44 362 GLU A N 1
ATOM 2997 C CA . GLU A 1 362 ? 20.942 6.336 11.387 1.00 95.44 362 GLU A CA 1
ATOM 2998 C C . GLU A 1 362 ? 21.804 5.103 11.083 1.00 95.44 362 GLU A C 1
ATOM 3000 O O . GLU A 1 362 ? 22.853 5.232 10.449 1.00 95.44 362 GLU A O 1
ATOM 3005 N N . TYR A 1 363 ? 21.337 3.908 11.464 1.00 94.56 363 TYR A N 1
ATOM 3006 C CA . TYR A 1 363 ? 22.145 2.684 11.486 1.00 94.56 363 TYR A CA 1
ATOM 3007 C C . TYR A 1 363 ? 21.695 1.585 10.512 1.00 94.56 363 TYR A C 1
ATOM 3009 O O . TYR A 1 363 ? 22.402 0.591 10.333 1.00 94.56 363 TYR A O 1
ATOM 3017 N N . GLY A 1 364 ? 20.537 1.727 9.860 1.00 92.12 364 GLY A N 1
ATOM 3018 C CA . GLY A 1 364 ? 20.030 0.754 8.885 1.00 92.12 364 GLY A CA 1
ATOM 3019 C C . GLY A 1 364 ? 19.381 -0.497 9.494 1.00 92.12 364 GLY A C 1
ATOM 3020 O O . GLY A 1 364 ? 19.244 -1.512 8.805 1.00 92.12 364 GLY A O 1
ATOM 3021 N N . PHE A 1 365 ? 19.000 -0.474 10.775 1.00 93.81 365 PHE A N 1
ATOM 3022 C CA . PHE A 1 365 ? 18.303 -1.578 11.445 1.00 93.81 365 PHE A CA 1
ATOM 3023 C C . PHE A 1 365 ? 17.330 -1.086 12.526 1.00 93.81 365 PHE A C 1
ATOM 3025 O O . PHE A 1 365 ? 17.446 0.026 13.018 1.00 93.81 365 PHE A O 1
ATOM 3032 N N . LYS A 1 366 ? 16.346 -1.921 12.880 1.00 94.62 366 LYS A N 1
ATOM 3033 C CA . LYS A 1 366 ? 15.271 -1.587 13.832 1.00 94.62 366 LYS A CA 1
ATOM 3034 C C . LYS A 1 366 ? 15.663 -1.825 15.295 1.00 94.62 366 LYS A C 1
ATOM 3036 O O . LYS A 1 366 ? 16.670 -2.477 15.574 1.00 94.62 366 LYS A O 1
ATOM 3041 N N . LEU A 1 367 ? 14.818 -1.385 16.229 1.00 94.75 367 LEU A N 1
ATOM 3042 C CA . LEU A 1 367 ? 15.035 -1.490 17.677 1.00 94.75 367 LEU A CA 1
ATOM 3043 C C . LEU A 1 367 ? 15.198 -2.949 18.147 1.00 94.75 367 LEU A C 1
ATOM 3045 O O . LEU A 1 367 ? 16.067 -3.256 18.957 1.00 94.75 367 LEU A O 1
ATOM 3049 N N . SER A 1 368 ? 14.412 -3.876 17.593 1.00 92.81 368 SER A N 1
ATOM 3050 C CA . SER A 1 368 ? 14.550 -5.314 17.877 1.00 92.81 368 SER A CA 1
ATOM 3051 C C . SER A 1 368 ? 15.886 -5.885 17.390 1.00 92.81 368 SER A C 1
ATOM 3053 O O . SER A 1 368 ? 16.515 -6.689 18.073 1.00 92.81 368 SER A O 1
ATOM 3055 N N . SER A 1 369 ? 16.364 -5.428 16.228 1.00 93.19 369 SER A N 1
ATOM 3056 C CA . SER A 1 369 ? 17.673 -5.818 15.696 1.00 93.19 369 SER A CA 1
ATOM 3057 C C . SER A 1 369 ? 18.816 -5.248 16.530 1.00 93.19 369 SER A C 1
ATOM 3059 O O . SER A 1 369 ? 19.838 -5.914 16.678 1.00 93.19 369 SER A O 1
ATOM 3061 N N . LEU A 1 370 ? 18.646 -4.050 17.101 1.00 95.25 370 LEU A N 1
ATOM 3062 C CA . LEU A 1 370 ? 19.612 -3.471 18.032 1.00 95.25 370 LEU A CA 1
ATOM 3063 C C . LEU A 1 370 ? 19.823 -4.385 19.247 1.00 95.25 370 LEU A C 1
ATOM 3065 O O . LEU A 1 370 ? 20.966 -4.634 19.618 1.00 95.25 370 LEU A O 1
ATOM 3069 N N . CYS A 1 371 ? 18.754 -4.954 19.816 1.00 94.75 371 CYS A N 1
ATOM 3070 C CA . CYS A 1 371 ? 18.865 -5.915 20.916 1.00 94.75 371 CYS A CA 1
ATOM 3071 C C . CYS A 1 371 ? 19.745 -7.117 20.556 1.00 94.75 371 CYS A C 1
ATOM 3073 O O . CYS A 1 371 ? 20.667 -7.440 21.300 1.00 94.75 371 CYS A O 1
ATOM 3075 N N . THR A 1 372 ? 19.515 -7.741 19.398 1.00 92.12 372 THR A N 1
ATOM 3076 C CA . THR A 1 372 ? 20.334 -8.874 18.934 1.00 92.12 372 THR A CA 1
ATOM 3077 C C . THR A 1 372 ? 21.786 -8.465 18.689 1.00 92.12 372 THR A C 1
ATOM 3079 O O . THR A 1 372 ? 22.701 -9.208 19.032 1.00 92.12 372 THR A O 1
ATOM 3082 N N . LYS A 1 373 ? 22.020 -7.268 18.137 1.00 93.50 373 LYS A N 1
ATOM 3083 C CA . LYS A 1 373 ? 23.372 -6.739 17.883 1.00 93.50 373 LYS A CA 1
ATOM 3084 C C . LYS A 1 373 ? 24.159 -6.430 19.156 1.00 93.50 373 LYS A C 1
ATOM 3086 O O . LYS A 1 373 ? 25.384 -6.464 19.117 1.00 93.50 373 LYS A O 1
ATOM 3091 N N . LEU A 1 374 ? 23.455 -6.152 20.251 1.00 93.69 374 LEU A N 1
ATOM 3092 C CA . LEU A 1 374 ? 24.000 -5.995 21.601 1.00 93.69 374 LEU A CA 1
ATOM 3093 C C . LEU A 1 374 ? 23.979 -7.310 22.406 1.00 93.69 374 LEU A C 1
ATOM 3095 O O . LEU A 1 374 ? 24.201 -7.288 23.614 1.00 93.69 374 LEU A O 1
ATOM 3099 N N . GLN A 1 375 ? 23.689 -8.443 21.751 1.00 93.19 375 GLN A N 1
ATOM 3100 C CA . GLN A 1 375 ? 23.638 -9.786 22.346 1.00 93.19 375 GLN A CA 1
ATOM 3101 C C . GLN A 1 375 ? 22.659 -9.899 23.530 1.00 93.19 375 GLN A C 1
ATOM 3103 O O . GLN A 1 375 ? 22.877 -10.638 24.492 1.00 93.19 375 GLN A O 1
ATOM 3108 N N . LEU A 1 376 ? 21.561 -9.144 23.471 1.00 90.44 376 LEU A N 1
ATOM 3109 C CA . LEU A 1 376 ? 20.544 -9.115 24.512 1.00 90.44 376 LEU A CA 1
ATOM 3110 C C . LEU A 1 376 ? 19.486 -10.183 24.262 1.00 90.44 376 LEU A C 1
ATOM 3112 O O . LEU A 1 376 ? 18.593 -10.013 23.430 1.00 90.44 376 LEU A O 1
ATOM 3116 N N . ASN A 1 377 ? 19.559 -11.256 25.045 1.00 84.31 377 ASN A N 1
ATOM 3117 C CA . ASN A 1 377 ? 18.662 -12.401 24.946 1.00 84.31 377 ASN A CA 1
ATOM 3118 C C . ASN A 1 377 ? 18.005 -12.659 26.312 1.00 84.31 377 ASN A C 1
ATOM 3120 O O . ASN A 1 377 ? 18.596 -12.373 27.356 1.00 84.31 377 ASN A O 1
ATOM 3124 N N . ARG A 1 378 ? 16.802 -13.249 26.332 1.00 78.75 378 ARG A N 1
ATOM 3125 C CA . ARG A 1 378 ? 16.251 -13.858 27.556 1.00 78.75 378 ARG A CA 1
ATOM 3126 C C . ARG A 1 378 ? 16.513 -15.357 27.535 1.00 78.75 378 ARG A C 1
ATOM 3128 O O . ARG A 1 378 ? 16.433 -15.979 26.482 1.00 78.75 378 ARG A O 1
ATOM 3135 N N . THR A 1 379 ? 16.676 -15.959 28.709 1.00 77.69 379 THR A N 1
ATOM 3136 C CA . THR A 1 379 ? 16.715 -17.424 28.871 1.00 77.69 379 THR A CA 1
ATOM 3137 C C . THR A 1 379 ? 15.494 -18.123 28.267 1.00 77.69 379 THR A C 1
ATOM 3139 O O . THR A 1 379 ? 15.629 -19.209 27.721 1.00 77.69 379 THR A O 1
ATOM 3142 N N . ASN A 1 380 ? 14.320 -17.478 28.292 1.00 76.19 380 ASN A N 1
ATOM 3143 C CA . ASN A 1 380 ? 13.062 -18.076 27.826 1.00 76.19 380 ASN A CA 1
ATOM 3144 C C . ASN A 1 380 ? 12.589 -17.561 26.453 1.00 76.19 380 ASN A C 1
ATOM 3146 O O . ASN A 1 380 ? 11.572 -18.036 25.951 1.00 76.19 380 ASN A O 1
ATOM 3150 N N . ARG A 1 381 ? 13.255 -16.554 25.864 1.00 78.62 381 ARG A N 1
ATOM 3151 C CA . ARG A 1 381 ? 12.900 -15.989 24.548 1.00 78.62 381 ARG A CA 1
ATOM 3152 C C . ARG A 1 381 ? 14.158 -15.506 23.817 1.00 78.62 381 ARG A C 1
ATOM 3154 O O . ARG A 1 381 ? 14.820 -14.599 24.326 1.00 78.62 381 ARG A O 1
ATOM 3161 N N . PRO A 1 382 ? 14.456 -16.035 22.616 1.00 78.44 382 PRO A N 1
ATOM 3162 C CA . PRO A 1 382 ? 15.660 -15.659 21.876 1.00 78.44 382 PRO A CA 1
ATOM 3163 C C . PRO A 1 382 ? 15.633 -14.216 21.348 1.00 78.44 382 PRO A C 1
ATOM 3165 O O . PRO A 1 382 ? 16.686 -13.679 21.025 1.00 78.44 382 PRO A O 1
ATOM 3168 N N . TYR A 1 383 ? 14.462 -13.568 21.293 1.00 87.75 383 TYR A N 1
ATOM 3169 C CA . TYR A 1 383 ? 14.307 -12.214 20.757 1.00 87.75 383 TYR A CA 1
ATOM 3170 C C . TYR A 1 383 ? 13.572 -11.293 21.737 1.00 87.75 383 TYR A C 1
ATOM 3172 O O . TYR A 1 383 ? 12.533 -11.660 22.290 1.00 87.75 383 TYR A O 1
ATOM 3180 N N . LEU A 1 384 ? 14.112 -10.085 21.919 1.00 91.56 384 LEU A N 1
ATOM 3181 C CA . LEU A 1 384 ? 13.470 -8.984 22.639 1.00 91.56 384 LEU A CA 1
ATOM 3182 C C . LEU A 1 384 ? 12.588 -8.170 21.678 1.00 91.56 384 LEU A C 1
ATOM 3184 O O . LEU A 1 384 ? 12.967 -7.930 20.531 1.00 91.56 384 LEU A O 1
ATOM 3188 N N . SER A 1 385 ? 11.435 -7.699 22.157 1.00 93.62 385 SER A N 1
ATOM 3189 C CA . SER A 1 385 ? 10.510 -6.830 21.417 1.00 93.62 385 SER A CA 1
ATOM 3190 C C . SER A 1 385 ? 10.251 -5.537 22.199 1.00 93.62 385 SER A C 1
ATOM 3192 O O . SER A 1 385 ? 9.186 -5.369 22.802 1.00 93.62 385 SER A O 1
ATOM 3194 N N . PRO A 1 386 ? 11.203 -4.584 22.223 1.00 93.44 386 PRO A N 1
ATOM 3195 C CA . PRO A 1 386 ? 11.097 -3.420 23.104 1.00 93.44 386 PRO A CA 1
ATOM 3196 C C . PRO A 1 386 ? 9.979 -2.447 22.695 1.00 93.44 386 PRO A C 1
ATOM 3198 O O . PRO A 1 386 ? 9.478 -1.686 23.530 1.00 93.44 386 PRO A O 1
ATOM 3201 N N . LEU A 1 387 ? 9.523 -2.529 21.438 1.00 92.12 387 LEU A N 1
ATOM 3202 C CA . LEU A 1 387 ? 8.368 -1.789 20.934 1.00 92.12 387 LEU A CA 1
ATOM 3203 C C . LEU A 1 387 ? 7.098 -2.131 21.736 1.00 92.12 387 LEU A C 1
ATOM 3205 O O . LEU A 1 387 ? 6.391 -1.229 22.179 1.00 92.12 387 LEU A O 1
ATOM 3209 N N . THR A 1 388 ? 6.866 -3.420 22.004 1.00 90.44 388 THR A N 1
ATOM 3210 C CA . THR A 1 388 ? 5.649 -3.932 22.661 1.00 90.44 388 THR A CA 1
ATOM 3211 C C . THR A 1 388 ? 5.856 -4.323 24.128 1.00 90.44 388 THR A C 1
ATOM 3213 O O . THR A 1 388 ? 4.887 -4.491 24.861 1.00 90.44 388 THR A O 1
ATOM 3216 N N . SER A 1 389 ? 7.101 -4.483 24.584 1.00 92.25 389 SER A N 1
ATOM 3217 C CA . SER A 1 389 ? 7.438 -4.928 25.940 1.00 92.25 389 SER A CA 1
ATOM 3218 C C . SER A 1 389 ? 8.269 -3.876 26.666 1.00 92.25 389 SER A C 1
ATOM 3220 O O . SER A 1 389 ? 9.427 -3.623 26.334 1.00 92.25 389 SER A O 1
ATOM 3222 N N . SER A 1 390 ? 7.692 -3.262 27.699 1.00 89.81 390 SER A N 1
ATOM 3223 C CA . SER A 1 390 ? 8.420 -2.309 28.547 1.00 89.81 390 SER A CA 1
ATOM 3224 C C . SER A 1 390 ? 9.536 -2.975 29.358 1.00 89.81 390 SER A C 1
ATOM 3226 O O . SER A 1 390 ? 10.544 -2.337 29.637 1.00 89.81 390 SER A O 1
ATOM 3228 N N . GLU A 1 391 ? 9.423 -4.266 29.678 1.00 91.12 391 GLU A N 1
ATOM 3229 C CA . GLU A 1 391 ? 10.510 -5.009 30.322 1.00 91.12 391 GLU A CA 1
ATOM 3230 C C . GLU A 1 391 ? 11.694 -5.212 29.356 1.00 91.12 391 GLU A C 1
ATOM 3232 O O . GLU A 1 391 ? 12.843 -5.030 29.753 1.00 91.12 391 GLU A O 1
ATOM 3237 N N . ASP A 1 392 ? 11.436 -5.490 28.072 1.00 94.50 392 ASP A N 1
ATOM 3238 C CA . ASP A 1 392 ? 12.493 -5.559 27.047 1.00 94.50 392 ASP A CA 1
ATOM 3239 C C . ASP A 1 392 ? 13.138 -4.187 26.817 1.00 94.50 392 ASP A C 1
ATOM 3241 O O . ASP A 1 392 ? 14.355 -4.088 26.661 1.00 94.50 392 ASP A O 1
ATOM 3245 N N . MET A 1 393 ? 12.333 -3.121 26.877 1.00 95.19 393 MET A N 1
ATOM 3246 C CA . MET A 1 393 ? 12.818 -1.742 26.823 1.00 95.19 393 MET A CA 1
ATOM 3247 C C . MET A 1 393 ? 13.719 -1.407 28.018 1.00 95.19 393 MET A C 1
ATOM 3249 O O . MET A 1 393 ? 14.755 -0.771 27.839 1.00 95.19 393 MET A O 1
ATOM 3253 N N . MET A 1 394 ? 13.388 -1.885 29.223 1.00 94.69 394 MET A N 1
ATOM 3254 C CA . MET A 1 394 ? 14.252 -1.755 30.401 1.00 94.69 394 MET A CA 1
ATOM 3255 C C . MET A 1 394 ? 15.569 -2.525 30.226 1.00 94.69 394 MET A C 1
ATOM 3257 O O . MET A 1 394 ? 16.621 -1.992 30.572 1.00 94.69 394 MET A O 1
ATOM 3261 N N . ILE A 1 395 ? 15.536 -3.763 29.717 1.00 94.19 395 ILE A N 1
ATOM 3262 C CA . ILE A 1 395 ? 16.751 -4.568 29.483 1.00 94.19 395 ILE A CA 1
ATOM 3263 C C . ILE A 1 395 ? 17.680 -3.847 28.500 1.00 94.19 395 ILE A C 1
ATOM 3265 O O . ILE A 1 395 ? 18.870 -3.692 28.782 1.00 94.19 395 ILE A O 1
ATOM 3269 N N . LEU A 1 396 ? 17.122 -3.349 27.392 1.00 95.62 396 LEU A N 1
ATOM 3270 C CA . LEU A 1 396 ? 17.852 -2.541 26.418 1.00 95.62 396 LEU A CA 1
ATOM 3271 C C . LEU A 1 396 ? 18.423 -1.266 27.063 1.00 95.62 396 LEU A C 1
ATOM 3273 O O . LEU A 1 396 ? 19.610 -0.984 26.917 1.00 95.62 396 LEU A O 1
ATOM 3277 N N . GLY A 1 397 ? 17.613 -0.547 27.845 1.00 95.38 397 GLY A N 1
ATOM 3278 C CA . GLY A 1 397 ? 18.024 0.670 28.548 1.00 95.38 397 GLY A CA 1
ATOM 3279 C C . GLY A 1 397 ? 19.168 0.441 29.540 1.00 95.38 397 GLY A C 1
ATOM 3280 O O . GLY A 1 397 ? 20.160 1.159 29.494 1.00 95.38 397 GLY A O 1
ATOM 3281 N N . ARG A 1 398 ? 19.094 -0.600 30.380 1.00 94.50 398 ARG A N 1
ATOM 3282 C CA . ARG A 1 398 ? 20.174 -0.965 31.321 1.00 94.50 398 ARG A CA 1
ATOM 3283 C C . ARG A 1 398 ? 21.479 -1.308 30.608 1.00 94.50 398 ARG A C 1
ATOM 3285 O O . ARG A 1 398 ? 22.551 -1.059 31.152 1.00 94.50 398 ARG A O 1
ATOM 3292 N N . ASN A 1 399 ? 21.403 -1.911 29.422 1.00 95.44 399 ASN A N 1
ATOM 3293 C CA . ASN A 1 399 ? 22.595 -2.232 28.647 1.00 95.44 399 ASN A CA 1
ATOM 3294 C C . ASN A 1 399 ? 23.250 -0.969 28.061 1.00 95.44 399 ASN A C 1
ATOM 3296 O O . ASN A 1 399 ? 24.471 -0.852 28.127 1.00 95.44 399 ASN A O 1
ATOM 3300 N N . ILE A 1 400 ? 22.445 -0.026 27.556 1.00 94.94 400 ILE A N 1
ATOM 3301 C CA . ILE A 1 400 ? 22.906 1.229 26.939 1.00 94.94 400 ILE A CA 1
ATOM 3302 C C . ILE A 1 400 ? 23.393 2.234 27.996 1.00 94.94 400 ILE A C 1
ATOM 3304 O O . ILE A 1 400 ? 24.523 2.707 27.926 1.00 94.94 400 ILE A O 1
ATOM 3308 N N . PHE A 1 401 ? 22.557 2.546 28.989 1.00 93.56 401 PHE A N 1
ATOM 3309 C CA . PHE A 1 401 ? 22.789 3.614 29.972 1.00 93.56 401 PHE A CA 1
ATOM 3310 C C . PHE A 1 401 ? 23.456 3.133 31.268 1.00 93.56 401 PHE A C 1
ATOM 3312 O O . PHE A 1 401 ? 23.640 3.922 32.192 1.00 93.56 401 PHE A O 1
ATOM 3319 N N . LYS A 1 402 ? 23.821 1.846 31.350 1.00 91.69 402 LYS A N 1
ATOM 3320 C CA . LYS A 1 402 ? 24.276 1.181 32.583 1.00 91.69 402 LYS A CA 1
ATOM 3321 C C . LYS A 1 402 ? 23.182 1.195 33.669 1.00 91.69 402 LYS A C 1
ATOM 3323 O O . LYS A 1 402 ? 21.993 1.375 33.393 1.00 91.69 402 LYS A O 1
ATOM 3328 N N . SER A 1 403 ? 23.552 0.901 34.915 1.00 88.06 403 SER A N 1
ATOM 3329 C CA . SER A 1 403 ? 22.632 0.953 36.055 1.00 88.06 403 SER A CA 1
ATOM 3330 C C . SER A 1 403 ? 22.174 2.389 36.313 1.00 88.06 403 SER A C 1
ATOM 3332 O O . SER A 1 403 ? 23.003 3.267 36.535 1.00 88.06 403 SER A O 1
ATOM 3334 N N . HIS A 1 404 ? 20.860 2.605 36.330 1.00 93.38 404 HIS A N 1
ATOM 3335 C CA . HIS A 1 404 ? 20.237 3.886 36.647 1.00 93.38 404 HIS A CA 1
ATOM 3336 C C . HIS A 1 404 ? 19.045 3.657 37.580 1.00 93.38 404 HIS A C 1
ATOM 3338 O O . HIS A 1 404 ? 18.305 2.683 37.396 1.00 93.38 404 HIS A O 1
ATOM 3344 N N . GLN A 1 405 ? 18.822 4.574 38.528 1.00 90.75 405 GLN A N 1
ATOM 3345 C CA . GLN A 1 405 ? 17.754 4.472 39.530 1.00 90.75 405 GLN A CA 1
ATOM 3346 C C . GLN A 1 405 ? 16.377 4.241 38.888 1.00 90.75 405 GLN A C 1
ATOM 3348 O O . GLN A 1 405 ? 15.632 3.375 39.336 1.00 90.75 405 GLN A O 1
ATOM 3353 N N . ALA A 1 406 ? 16.080 4.915 37.771 1.00 88.44 406 ALA A N 1
ATOM 3354 C CA . ALA A 1 406 ? 14.824 4.736 37.032 1.00 88.44 406 ALA A CA 1
ATOM 3355 C C . ALA A 1 406 ? 14.560 3.271 36.610 1.00 88.44 406 ALA A C 1
ATOM 3357 O O . ALA A 1 406 ? 13.421 2.799 36.641 1.00 88.44 406 ALA A O 1
ATOM 3358 N N . PHE A 1 407 ? 15.603 2.511 36.247 1.00 92.88 407 PHE A N 1
ATOM 3359 C CA . PHE A 1 407 ? 15.449 1.095 35.904 1.00 92.88 407 PHE A CA 1
ATOM 3360 C C . PHE A 1 407 ? 15.271 0.216 37.136 1.00 92.88 407 PHE A C 1
ATOM 3362 O O . PHE A 1 407 ? 14.635 -0.835 37.041 1.00 92.88 407 PHE A O 1
ATOM 3369 N N . ASP A 1 408 ? 15.868 0.578 38.269 1.00 90.12 408 ASP A N 1
ATOM 3370 C CA . ASP A 1 408 ? 15.705 -0.150 39.526 1.00 90.12 408 ASP A CA 1
ATOM 3371 C C . ASP A 1 408 ? 14.319 0.084 40.121 1.00 90.12 408 ASP A C 1
ATOM 3373 O O . ASP A 1 408 ? 13.663 -0.884 40.498 1.00 90.12 408 ASP A O 1
ATOM 3377 N N . GLU A 1 409 ? 13.811 1.314 40.074 1.00 88.38 409 GLU A N 1
ATOM 3378 C CA . GLU A 1 409 ? 12.427 1.649 40.419 1.00 88.38 409 GLU A CA 1
ATOM 3379 C C . GLU A 1 409 ? 11.433 0.893 39.536 1.00 88.38 409 GLU A C 1
ATOM 3381 O O . GLU A 1 409 ? 10.503 0.261 40.045 1.00 88.38 409 GLU A O 1
ATOM 3386 N N . TYR A 1 410 ? 11.656 0.869 38.215 1.00 89.25 410 TYR A N 1
ATOM 3387 C CA . TYR A 1 410 ? 10.819 0.078 37.317 1.00 89.25 410 TYR A CA 1
ATOM 3388 C C . TYR A 1 410 ? 10.910 -1.421 37.624 1.00 89.25 410 TYR A C 1
ATOM 3390 O O . TYR A 1 410 ? 9.880 -2.086 37.683 1.00 89.25 410 TYR A O 1
ATOM 3398 N N . LYS A 1 411 ? 12.109 -1.970 37.863 1.00 90.19 411 LYS A N 1
ATOM 3399 C CA . LYS A 1 411 ? 12.288 -3.392 38.205 1.00 90.19 411 LYS A CA 1
ATOM 3400 C C . LYS A 1 411 ? 11.611 -3.741 39.529 1.00 90.19 411 LYS A C 1
ATOM 3402 O O . LYS A 1 411 ? 10.975 -4.786 39.621 1.00 90.19 411 LYS A O 1
ATOM 3407 N N . GLN A 1 412 ? 11.705 -2.882 40.542 1.00 88.50 412 GLN A N 1
ATOM 3408 C CA . GLN A 1 412 ? 11.002 -3.052 41.814 1.00 88.50 412 GLN A CA 1
ATOM 3409 C C . GLN A 1 412 ? 9.488 -3.021 41.613 1.00 88.50 412 GLN A C 1
ATOM 3411 O O . GLN A 1 412 ? 8.795 -3.918 42.092 1.00 88.50 412 GLN A O 1
ATOM 3416 N N . LYS A 1 413 ? 8.984 -2.038 40.857 1.00 87.62 413 LYS A N 1
ATOM 3417 C CA . LYS A 1 413 ? 7.574 -1.944 40.474 1.00 87.62 413 LYS A CA 1
ATOM 3418 C C . LYS A 1 413 ? 7.135 -3.221 39.762 1.00 87.62 413 LYS A C 1
ATOM 3420 O O . LYS A 1 413 ? 6.234 -3.888 40.245 1.00 87.62 413 LYS A O 1
ATOM 3425 N N . HIS A 1 414 ? 7.824 -3.624 38.699 1.00 86.75 414 HIS A N 1
ATOM 3426 C CA . HIS A 1 414 ? 7.548 -4.834 37.924 1.00 86.75 414 HIS A CA 1
ATOM 3427 C C . HIS A 1 414 ? 7.591 -6.110 38.778 1.00 86.75 414 HIS A C 1
ATOM 3429 O O . HIS A 1 414 ? 6.727 -6.968 38.641 1.00 86.75 414 HIS A O 1
ATOM 3435 N N . ASN A 1 415 ? 8.543 -6.230 39.705 1.00 88.62 415 ASN A N 1
ATOM 3436 C CA . ASN A 1 415 ? 8.607 -7.356 40.636 1.00 88.62 415 ASN A CA 1
ATOM 3437 C C . ASN A 1 415 ? 7.405 -7.391 41.587 1.00 88.62 415 ASN A C 1
ATOM 3439 O O . ASN A 1 415 ? 6.921 -8.479 41.884 1.00 88.62 415 ASN A O 1
ATOM 3443 N N . LYS A 1 416 ? 6.903 -6.235 42.048 1.00 89.44 416 LYS A N 1
ATOM 3444 C CA . LYS A 1 416 ? 5.644 -6.164 42.811 1.00 89.44 416 LYS A CA 1
ATOM 3445 C C . LYS A 1 416 ? 4.463 -6.637 41.962 1.00 89.44 416 LYS A C 1
ATOM 3447 O O . LYS A 1 416 ? 3.689 -7.465 42.433 1.00 89.44 416 LYS A O 1
ATOM 3452 N N . ILE A 1 417 ? 4.397 -6.201 40.698 1.00 88.88 417 ILE A N 1
ATOM 3453 C CA . ILE A 1 417 ? 3.360 -6.639 39.753 1.00 88.88 417 ILE A CA 1
ATOM 3454 C C . ILE A 1 417 ? 3.398 -8.157 39.569 1.00 88.88 417 ILE A C 1
ATOM 3456 O O . ILE A 1 417 ? 2.386 -8.824 39.752 1.00 88.88 417 ILE A O 1
ATOM 3460 N N . LYS A 1 418 ? 4.577 -8.705 39.261 1.00 88.50 418 LYS A N 1
ATOM 3461 C CA . LYS A 1 418 ? 4.767 -10.134 39.012 1.00 88.50 418 LYS A CA 1
ATOM 3462 C C . LYS A 1 418 ? 4.452 -10.976 40.246 1.00 88.50 418 LYS A C 1
ATOM 3464 O O . LYS A 1 418 ? 3.723 -11.949 40.140 1.00 88.50 418 LYS A O 1
ATOM 3469 N N . ARG A 1 419 ? 4.917 -10.554 41.430 1.00 90.75 419 ARG A N 1
ATOM 3470 C CA . ARG A 1 419 ? 4.573 -11.215 42.700 1.00 90.75 419 ARG A CA 1
ATOM 3471 C C . ARG A 1 419 ? 3.069 -11.285 42.919 1.00 90.75 419 ARG A C 1
ATOM 3473 O O . ARG A 1 419 ? 2.612 -12.278 43.460 1.00 90.75 419 ARG A O 1
ATOM 3480 N N . PHE A 1 420 ? 2.325 -10.247 42.537 1.00 92.81 420 PHE A N 1
ATOM 3481 C CA . PHE A 1 420 ? 0.868 -10.257 42.617 1.00 92.81 420 PHE A CA 1
ATOM 3482 C C . PHE A 1 420 ? 0.236 -11.159 41.547 1.00 92.81 420 PHE A C 1
ATOM 3484 O O . PHE A 1 420 ? -0.704 -11.889 41.847 1.00 92.81 420 PHE A O 1
ATOM 3491 N N . ASP A 1 421 ? 0.746 -11.136 40.314 1.00 89.56 421 ASP A N 1
ATOM 3492 C CA . ASP A 1 421 ? 0.246 -11.975 39.217 1.00 89.56 421 ASP A CA 1
ATOM 3493 C C . ASP A 1 421 ? 0.452 -13.474 39.473 1.00 89.56 421 ASP A C 1
ATOM 3495 O O . ASP A 1 421 ? -0.430 -14.258 39.128 1.00 89.56 421 ASP A O 1
ATOM 3499 N N . ASP A 1 422 ? 1.554 -13.842 40.133 1.00 91.88 422 ASP A N 1
ATOM 3500 C CA . ASP A 1 422 ? 1.902 -15.218 40.514 1.00 91.88 422 ASP A CA 1
ATOM 3501 C C . ASP A 1 422 ? 1.020 -15.765 41.663 1.00 91.88 422 ASP A C 1
ATOM 3503 O O . ASP A 1 422 ? 1.067 -16.956 41.981 1.00 91.88 422 ASP A O 1
ATOM 3507 N N . LEU A 1 423 ? 0.200 -14.924 42.308 1.00 92.50 423 LEU A N 1
ATOM 3508 C CA . LEU A 1 423 ? -0.761 -15.375 43.316 1.00 92.50 423 LEU A CA 1
ATOM 3509 C C . LEU A 1 423 ? -1.961 -16.067 42.651 1.00 92.50 423 LEU A C 1
ATOM 3511 O O . LEU A 1 423 ? -2.518 -15.585 41.665 1.00 92.50 423 LEU A O 1
ATOM 3515 N N . SER A 1 424 ? -2.443 -17.155 43.258 1.00 91.44 424 SER A N 1
ATOM 3516 C CA . SER A 1 424 ? -3.753 -17.727 42.913 1.00 91.44 424 SER A CA 1
ATOM 3517 C C . SER A 1 424 ? -4.871 -16.697 43.126 1.00 91.44 424 SER A C 1
ATOM 3519 O O . SER A 1 424 ? -4.718 -15.776 43.928 1.00 91.44 424 SER A O 1
ATOM 3521 N N . HIS A 1 425 ? -6.028 -16.853 42.473 1.00 87.88 425 HIS A N 1
ATOM 3522 C CA . HIS A 1 425 ? -7.165 -15.929 42.643 1.00 87.88 425 HIS A CA 1
ATOM 3523 C C . HIS A 1 425 ? -7.544 -15.697 44.115 1.00 87.88 425 HIS A C 1
ATOM 3525 O O . HIS A 1 425 ? -7.737 -14.554 44.541 1.00 87.88 425 HIS A O 1
ATOM 3531 N N . LYS A 1 426 ? -7.564 -16.775 44.911 1.00 90.38 426 LYS A N 1
ATOM 3532 C CA . LYS A 1 426 ? -7.790 -16.719 46.360 1.00 90.38 426 LYS A CA 1
ATOM 3533 C C . LYS A 1 426 ? -6.716 -15.885 47.066 1.00 90.38 426 LYS A C 1
ATOM 3535 O O . LYS A 1 426 ? -7.042 -14.974 47.820 1.00 90.38 426 LYS A O 1
ATOM 3540 N N . ASN A 1 427 ? -5.442 -16.128 46.762 1.00 92.12 427 ASN A N 1
ATOM 3541 C CA . ASN A 1 427 ? -4.329 -15.410 47.384 1.00 92.12 427 ASN A CA 1
ATOM 3542 C C . ASN A 1 427 ? -4.261 -13.935 46.949 1.00 92.12 427 ASN A C 1
ATOM 3544 O O . ASN A 1 427 ? -3.922 -13.083 47.770 1.00 92.12 427 ASN A O 1
ATOM 3548 N N . LYS A 1 428 ? -4.614 -13.609 45.695 1.00 93.31 428 LYS A N 1
ATOM 3549 C CA . LYS A 1 428 ? -4.763 -12.222 45.214 1.00 93.31 428 LYS A CA 1
ATOM 3550 C C . LYS A 1 428 ? -5.790 -11.488 46.063 1.00 93.31 428 LYS A C 1
ATOM 3552 O O . LYS A 1 428 ? -5.514 -10.409 46.577 1.00 93.31 428 LYS A O 1
ATOM 3557 N N . ARG A 1 429 ? -6.951 -12.109 46.273 1.00 90.50 429 ARG A N 1
ATOM 3558 C CA . ARG A 1 429 ? -8.018 -11.557 47.106 1.00 90.50 429 ARG A CA 1
ATOM 3559 C C . ARG A 1 429 ? -7.597 -11.393 48.568 1.00 90.50 429 ARG A C 1
ATOM 3561 O O . ARG A 1 429 ? -7.759 -10.309 49.115 1.00 90.50 429 ARG A O 1
ATOM 3568 N N . GLU A 1 430 ? -7.007 -12.412 49.190 1.00 91.88 430 GLU A N 1
ATOM 3569 C CA . GLU A 1 430 ? -6.500 -12.318 50.569 1.00 91.88 430 GLU A CA 1
ATOM 3570 C C . GLU A 1 430 ? -5.413 -11.248 50.731 1.00 91.88 430 GLU A C 1
ATOM 3572 O O . GLU A 1 430 ? -5.327 -10.602 51.777 1.00 91.88 430 GLU A O 1
ATOM 3577 N N . SER A 1 431 ? -4.566 -11.066 49.713 1.00 93.44 431 SER A N 1
ATOM 3578 C CA . SER A 1 431 ? -3.573 -9.994 49.683 1.00 93.44 431 SER A CA 1
ATOM 3579 C C . SER A 1 431 ? -4.251 -8.625 49.682 1.00 93.44 431 SER A C 1
ATOM 3581 O O . SER A 1 431 ? -3.871 -7.777 50.488 1.00 93.44 431 SER A O 1
ATOM 3583 N N . ILE A 1 432 ? -5.287 -8.435 48.853 1.00 93.75 432 ILE A N 1
ATOM 3584 C CA . ILE A 1 432 ? -6.083 -7.200 48.808 1.00 93.75 432 ILE A CA 1
ATOM 3585 C C . ILE A 1 432 ? -6.757 -6.945 50.162 1.00 93.75 432 ILE A C 1
ATOM 3587 O O . ILE A 1 432 ? -6.621 -5.853 50.704 1.00 93.75 432 ILE A O 1
ATOM 3591 N N . VAL A 1 433 ? -7.415 -7.949 50.757 1.00 91.38 433 VAL A N 1
ATOM 3592 C CA . VAL A 1 433 ? -8.048 -7.829 52.087 1.00 91.38 433 VAL A CA 1
ATOM 3593 C C . VAL A 1 433 ? -7.024 -7.397 53.137 1.00 91.38 433 VAL A C 1
ATOM 3595 O O . VAL A 1 433 ? -7.260 -6.442 53.873 1.00 91.38 433 VAL A O 1
ATOM 3598 N N . ARG A 1 434 ? -5.860 -8.059 53.194 1.00 92.38 434 ARG A N 1
ATOM 3599 C CA . ARG A 1 434 ? -4.789 -7.709 54.141 1.00 92.38 434 ARG A CA 1
ATOM 3600 C C . ARG A 1 434 ? -4.280 -6.287 53.936 1.00 92.38 434 ARG A C 1
ATOM 3602 O O . ARG A 1 434 ? -4.053 -5.589 54.920 1.00 92.38 434 ARG A O 1
ATOM 3609 N N . PHE A 1 435 ? -4.112 -5.854 52.688 1.00 94.94 435 PHE A N 1
ATOM 3610 C CA . PHE A 1 435 ? -3.719 -4.483 52.371 1.00 94.94 435 PHE A CA 1
ATOM 3611 C C . PHE A 1 435 ? -4.763 -3.464 52.838 1.00 94.94 435 PHE A C 1
ATOM 3613 O O . PHE A 1 435 ? -4.393 -2.452 53.436 1.00 94.94 435 PHE A O 1
ATOM 3620 N N . LEU A 1 436 ? -6.047 -3.738 52.604 1.00 92.38 436 LEU A N 1
ATOM 3621 C CA . LEU A 1 436 ? -7.144 -2.861 53.009 1.00 92.38 436 LEU A CA 1
ATOM 3622 C C . LEU A 1 436 ? -7.215 -2.737 54.532 1.00 92.38 436 LEU A C 1
ATOM 3624 O O . LEU A 1 436 ? -7.169 -1.623 55.048 1.00 92.38 436 LEU A O 1
ATOM 3628 N N . VAL A 1 437 ? -7.175 -3.863 55.250 1.00 89.00 437 VAL A N 1
ATOM 3629 C CA . VAL A 1 437 ? -7.150 -3.895 56.722 1.00 89.00 437 VAL A CA 1
ATOM 3630 C C . VAL A 1 437 ? -5.922 -3.164 57.277 1.00 89.00 437 VAL A C 1
ATOM 3632 O O . VAL A 1 437 ? -6.055 -2.349 58.185 1.00 89.00 437 VAL A O 1
ATOM 3635 N N . LYS A 1 438 ? -4.729 -3.391 56.706 1.00 92.25 438 LYS A N 1
ATOM 3636 C CA . LYS A 1 438 ? -3.479 -2.712 57.105 1.00 92.25 438 LYS A CA 1
ATOM 3637 C C . LYS A 1 438 ? -3.560 -1.189 56.957 1.00 92.25 438 LYS A C 1
ATOM 3639 O O . LYS A 1 438 ? -2.898 -0.474 57.700 1.00 92.25 438 LYS A O 1
ATOM 3644 N N . ASN A 1 439 ? -4.339 -0.699 55.995 1.00 92.12 439 ASN A N 1
ATOM 3645 C CA . ASN A 1 439 ? -4.524 0.728 55.734 1.00 92.12 439 ASN A CA 1
ATOM 3646 C C . ASN A 1 439 ? -5.815 1.294 56.349 1.00 92.12 439 ASN A C 1
ATOM 3648 O O . ASN A 1 439 ? -6.206 2.405 55.990 1.00 92.12 439 ASN A O 1
ATOM 3652 N N . SER A 1 440 ? -6.448 0.553 57.266 1.00 90.69 440 SER A N 1
ATOM 3653 C CA . SER A 1 440 ? -7.690 0.930 57.951 1.00 90.69 440 SER A CA 1
ATOM 3654 C C . SER A 1 440 ? -8.873 1.187 57.013 1.00 90.69 440 SER A C 1
ATOM 3656 O O . SER A 1 440 ? -9.735 1.998 57.325 1.00 90.69 440 SER A O 1
ATOM 3658 N N . TYR A 1 441 ? -8.927 0.504 55.867 1.00 87.69 441 TYR A N 1
ATOM 3659 C CA . TYR A 1 441 ? -10.111 0.480 55.012 1.00 87.69 441 TYR A CA 1
ATOM 3660 C C . TYR A 1 441 ? -10.980 -0.721 55.398 1.00 87.69 441 TYR A C 1
ATOM 3662 O O . TYR A 1 441 ? -10.631 -1.866 55.098 1.00 87.69 441 TYR A O 1
ATOM 3670 N N . ILE A 1 442 ? -12.104 -0.469 56.070 1.00 80.00 442 ILE A N 1
ATOM 3671 C CA . ILE A 1 442 ? -13.117 -1.495 56.348 1.00 80.00 442 ILE A CA 1
ATOM 3672 C C . ILE A 1 442 ? -13.964 -1.690 55.082 1.00 80.00 442 ILE A C 1
ATOM 3674 O O . ILE A 1 442 ? -14.268 -0.727 54.382 1.00 80.00 442 ILE A O 1
ATOM 3678 N N . THR A 1 443 ? -14.349 -2.929 54.760 1.00 73.94 443 THR A N 1
ATOM 3679 C CA . THR A 1 443 ? -15.109 -3.254 53.535 1.00 73.94 443 THR A CA 1
ATOM 3680 C C . THR A 1 443 ? -16.395 -2.437 53.393 1.00 73.94 443 THR A C 1
ATOM 3682 O O . THR A 1 443 ? -16.700 -1.990 52.291 1.00 73.94 443 THR A O 1
ATOM 3685 N N . ASP A 1 444 ? -17.088 -2.170 54.502 1.00 71.69 444 ASP A N 1
ATOM 3686 C CA . ASP A 1 444 ? -18.314 -1.362 54.517 1.00 71.69 444 ASP A CA 1
ATOM 3687 C C . ASP A 1 444 ? -18.024 0.140 54.288 1.00 71.69 444 ASP A C 1
ATOM 3689 O O . ASP A 1 444 ? -18.829 0.844 53.684 1.00 71.69 444 ASP A O 1
ATOM 3693 N N . GLU A 1 445 ? -16.838 0.621 54.679 1.00 80.56 445 GLU A N 1
ATOM 3694 C CA . GLU A 1 445 ? -16.396 2.019 54.518 1.00 80.56 445 GLU A CA 1
ATOM 3695 C C . GLU A 1 445 ? -15.828 2.307 53.117 1.00 80.56 445 GLU A C 1
ATOM 3697 O O . GLU A 1 445 ? -15.807 3.457 52.674 1.00 80.56 445 GLU A O 1
ATOM 3702 N N . LEU A 1 446 ? -15.405 1.282 52.365 1.00 81.62 446 LEU A N 1
ATOM 3703 C CA . LEU A 1 446 ? -14.916 1.447 50.986 1.00 81.62 446 LEU A CA 1
ATOM 3704 C C . LEU A 1 446 ? -15.964 2.072 50.058 1.00 81.62 446 LEU A C 1
ATOM 3706 O O . LEU A 1 446 ? -15.621 2.825 49.140 1.00 81.62 446 LEU A O 1
ATOM 3710 N N . MET A 1 447 ? -17.240 1.791 50.324 1.00 83.69 447 MET A N 1
ATOM 3711 C CA . MET A 1 447 ? -18.376 2.358 49.600 1.00 83.69 447 MET A CA 1
ATOM 3712 C C . MET A 1 447 ? -18.626 3.832 49.926 1.00 83.69 447 MET A C 1
ATOM 3714 O O . MET A 1 447 ? -19.248 4.534 49.125 1.00 83.69 447 MET A O 1
ATOM 3718 N N . GLU A 1 448 ? -18.115 4.302 51.063 1.00 83.56 448 GLU A N 1
ATOM 3719 C CA . GLU A 1 448 ? -18.295 5.661 51.570 1.00 83.56 448 GLU A CA 1
ATOM 3720 C C . GLU A 1 448 ? -17.117 6.590 51.233 1.00 83.56 448 GLU A C 1
ATOM 3722 O O . GLU A 1 448 ? -17.208 7.793 51.475 1.00 83.56 448 GLU A O 1
ATOM 3727 N N . LEU A 1 449 ? -16.038 6.069 50.626 1.00 80.31 449 LEU A N 1
ATOM 3728 C CA . LEU A 1 449 ? -14.876 6.878 50.254 1.00 80.31 449 LEU A CA 1
ATOM 3729 C C . LEU A 1 449 ? -15.254 8.008 49.285 1.00 80.31 449 LEU A C 1
ATOM 3731 O O . LEU A 1 449 ? -15.790 7.788 48.19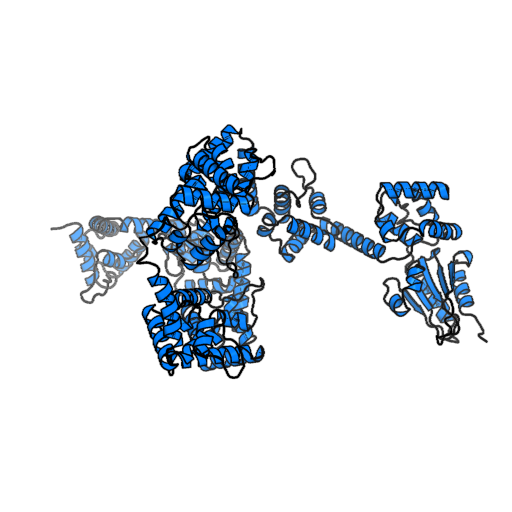1 1.00 80.31 449 LEU A O 1
ATOM 3735 N N . THR A 1 450 ? -14.871 9.229 49.644 1.00 88.19 450 THR A N 1
ATOM 3736 C CA . THR A 1 450 ? -14.921 10.402 48.768 1.00 88.19 450 THR A CA 1
ATOM 3737 C C . THR A 1 450 ? -13.999 10.233 47.559 1.00 88.19 450 THR A C 1
ATOM 3739 O O . THR A 1 450 ? -13.072 9.422 47.546 1.00 88.19 450 THR A O 1
ATOM 3742 N N . GLN A 1 451 ? -14.179 11.062 46.528 1.00 85.31 451 GLN A N 1
ATOM 3743 C CA . GLN A 1 451 ? -13.315 11.032 45.343 1.00 85.31 451 GLN A CA 1
ATOM 3744 C C . GLN A 1 451 ? -11.827 11.253 45.677 1.00 85.31 451 GLN A C 1
ATOM 3746 O O . GLN A 1 451 ? -10.951 10.653 45.052 1.00 85.31 451 GLN A O 1
ATOM 3751 N N . SER A 1 452 ? -11.525 12.117 46.651 1.00 86.44 452 SER A N 1
ATOM 3752 C CA . SER A 1 452 ? -10.163 12.339 47.150 1.00 86.44 452 SER A CA 1
ATOM 3753 C C . SER A 1 452 ? -9.603 11.109 47.855 1.00 86.44 452 SER A C 1
ATOM 3755 O O . SER A 1 452 ? -8.455 10.748 47.607 1.00 86.44 452 SER A O 1
ATOM 3757 N N . GLU A 1 453 ? -10.406 10.429 48.673 1.00 90.31 453 GLU A N 1
ATOM 3758 C CA . GLU A 1 453 ? -9.981 9.222 49.388 1.00 90.31 453 GLU A CA 1
ATOM 3759 C C . GLU A 1 453 ? -9.834 8.021 48.454 1.00 90.31 453 GLU A C 1
ATOM 3761 O O . GLU A 1 453 ? -8.914 7.230 48.627 1.00 90.31 453 GLU A O 1
ATOM 3766 N N . LYS A 1 454 ? -10.660 7.918 47.406 1.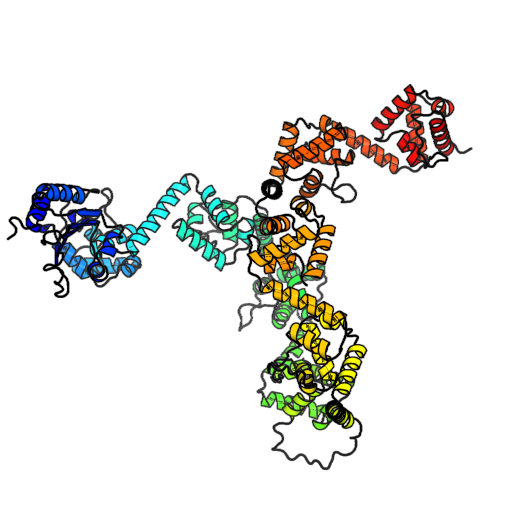00 92.06 454 LYS A N 1
ATOM 3767 C CA . LYS A 1 454 ? -10.494 6.927 46.332 1.00 92.06 454 LYS A CA 1
ATOM 3768 C C . LYS A 1 454 ? -9.195 7.128 45.560 1.00 92.06 454 LYS A C 1
ATOM 3770 O O . LYS A 1 454 ? -8.507 6.158 45.259 1.00 92.06 454 LYS A O 1
ATOM 3775 N N . LYS A 1 455 ? -8.832 8.382 45.264 1.00 91.38 455 LYS A N 1
ATOM 3776 C CA . LYS A 1 455 ? -7.526 8.710 44.666 1.00 91.38 455 LYS A CA 1
ATOM 3777 C C . LYS A 1 455 ? -6.374 8.381 45.613 1.00 91.38 455 LYS A C 1
ATOM 3779 O O . LYS A 1 455 ? -5.332 7.931 45.155 1.00 91.38 455 LYS A O 1
ATOM 3784 N N . GLU A 1 456 ? -6.544 8.602 46.913 1.00 93.88 456 GLU A N 1
ATOM 3785 C CA . GLU A 1 456 ? -5.534 8.237 47.908 1.00 93.88 456 GLU A CA 1
ATOM 3786 C C . GLU A 1 456 ? -5.388 6.714 48.047 1.00 93.88 456 GLU A C 1
ATOM 3788 O O . GLU A 1 456 ? -4.271 6.202 48.054 1.00 93.88 456 GLU A O 1
ATOM 3793 N N . LEU A 1 457 ? -6.499 5.972 48.058 1.00 93.94 457 LEU A N 1
ATOM 3794 C CA . LEU A 1 457 ? -6.500 4.512 47.999 1.00 93.94 457 LEU A CA 1
ATOM 3795 C C . LEU A 1 457 ? -5.790 4.016 46.732 1.00 93.94 457 LEU A C 1
ATOM 3797 O O . LEU A 1 457 ? -4.942 3.134 46.824 1.00 93.94 457 LEU A O 1
ATOM 3801 N N . ASP A 1 458 ? -6.076 4.605 45.568 1.00 94.75 458 ASP A N 1
ATOM 3802 C CA . ASP A 1 458 ? -5.406 4.279 44.303 1.00 94.75 458 ASP A CA 1
ATOM 3803 C C . ASP A 1 458 ? -3.886 4.505 44.380 1.00 94.75 458 ASP A C 1
ATOM 3805 O O . ASP A 1 458 ? -3.119 3.618 44.004 1.00 94.75 458 ASP A O 1
ATOM 3809 N N . ARG A 1 459 ? -3.432 5.625 44.967 1.00 93.69 459 ARG A N 1
ATOM 3810 C CA . ARG A 1 459 ? -1.999 5.878 45.223 1.00 93.69 459 ARG A CA 1
ATOM 3811 C C . ARG A 1 459 ? -1.382 4.843 46.161 1.00 93.69 459 ARG A C 1
ATOM 3813 O O . ARG A 1 459 ? -0.278 4.371 45.893 1.00 93.69 459 ARG A O 1
ATOM 3820 N N . LYS A 1 460 ? -2.069 4.472 47.246 1.00 95.00 460 LYS A N 1
ATOM 3821 C CA . LYS A 1 460 ? -1.588 3.454 48.197 1.00 95.00 460 LYS A CA 1
ATOM 3822 C C . LYS A 1 460 ? -1.514 2.068 47.553 1.00 95.00 460 LYS A C 1
ATOM 3824 O O . LYS A 1 460 ? -0.522 1.369 47.742 1.00 95.00 460 LYS A O 1
ATOM 3829 N N . ILE A 1 461 ? -2.509 1.694 46.745 1.00 92.44 461 ILE A N 1
ATOM 3830 C CA . ILE A 1 461 ? -2.507 0.455 45.949 1.00 92.44 461 ILE A CA 1
ATOM 3831 C C . ILE A 1 461 ? -1.339 0.486 44.955 1.00 92.44 461 ILE A C 1
ATOM 3833 O O . ILE A 1 461 ? -0.584 -0.481 44.860 1.00 92.44 461 ILE A O 1
ATOM 3837 N N . GLN A 1 462 ? -1.120 1.616 44.277 1.00 90.69 462 GLN A N 1
ATOM 3838 C CA . GLN A 1 462 ? 0.006 1.799 43.365 1.00 90.69 462 GLN A CA 1
ATOM 3839 C C . GLN A 1 462 ? 1.362 1.682 44.072 1.00 90.69 462 GLN A C 1
ATOM 3841 O O . GLN A 1 462 ? 2.285 1.084 43.513 1.00 90.69 462 GLN A O 1
ATOM 3846 N N . ALA A 1 463 ? 1.488 2.199 45.294 1.00 89.38 463 ALA A N 1
ATOM 3847 C CA . ALA A 1 463 ? 2.694 2.072 46.105 1.00 89.38 463 ALA A CA 1
ATOM 3848 C C . ALA A 1 463 ? 2.946 0.621 46.563 1.00 89.38 463 ALA A C 1
ATOM 3850 O O . ALA A 1 463 ? 4.089 0.154 46.500 1.00 89.38 463 ALA A O 1
ATOM 3851 N N . GLU A 1 464 ? 1.906 -0.109 46.978 1.00 93.94 464 GLU A N 1
ATOM 3852 C CA . GLU A 1 464 ? 2.011 -1.501 47.445 1.00 93.94 464 GLU A CA 1
ATOM 3853 C C . GLU A 1 464 ? 2.274 -2.476 46.285 1.00 93.94 464 GLU A C 1
ATOM 3855 O O . GLU A 1 464 ? 3.251 -3.226 46.313 1.00 93.94 464 GLU A O 1
ATOM 3860 N N . TYR A 1 465 ? 1.449 -2.431 45.236 1.00 91.19 465 TYR A N 1
ATOM 3861 C CA . TYR A 1 465 ? 1.417 -3.442 44.171 1.00 91.19 465 TYR A CA 1
ATOM 3862 C C . TYR A 1 465 ? 2.125 -3.024 42.878 1.00 91.19 465 TYR A C 1
ATOM 3864 O O . TYR A 1 465 ? 2.373 -3.855 42.005 1.00 91.19 465 TYR A O 1
ATOM 3872 N N . GLY A 1 466 ? 2.480 -1.746 42.732 1.00 87.94 466 GLY A N 1
ATOM 3873 C CA . GLY A 1 466 ? 3.093 -1.215 41.514 1.00 87.94 466 GLY A CA 1
ATOM 3874 C C . GLY A 1 466 ? 2.095 -0.888 40.396 1.00 87.94 466 GLY A C 1
ATOM 3875 O O . GLY A 1 466 ? 2.515 -0.526 39.299 1.00 87.94 466 GLY A O 1
ATOM 3876 N N . PHE A 1 467 ? 0.789 -0.969 40.643 1.00 91.06 467 PHE A N 1
ATOM 3877 C CA . PHE A 1 467 ? -0.271 -0.566 39.712 1.00 91.06 467 PHE A CA 1
ATOM 3878 C C . PHE A 1 467 ? -1.490 -0.041 40.485 1.00 91.06 467 PHE A C 1
ATOM 3880 O O . PHE A 1 467 ? -1.657 -0.390 41.645 1.00 91.06 467 PHE A O 1
ATOM 3887 N N . GLY A 1 468 ? -2.321 0.804 39.867 1.00 94.19 468 GLY A N 1
ATOM 3888 C CA . GLY A 1 468 ? -3.518 1.375 40.507 1.00 94.19 468 GLY A CA 1
ATOM 3889 C C . GLY A 1 468 ? -4.712 0.411 40.565 1.00 94.19 468 GLY A C 1
ATOM 3890 O O . GLY A 1 468 ? -4.695 -0.669 39.969 1.00 94.19 468 GLY A O 1
ATOM 3891 N N . ILE A 1 469 ? -5.788 0.821 41.236 1.00 94.25 469 ILE A N 1
ATOM 3892 C CA . ILE A 1 469 ? -6.992 0.017 41.503 1.00 94.25 469 ILE A CA 1
ATOM 3893 C C . ILE A 1 469 ? -7.723 -0.431 40.224 1.00 94.25 469 ILE A C 1
ATOM 3895 O O . ILE A 1 469 ? -8.314 -1.506 40.186 1.00 94.25 469 ILE A O 1
ATOM 3899 N N . ILE A 1 470 ? -7.625 0.343 39.138 1.00 91.81 470 ILE A N 1
ATOM 3900 C CA . ILE A 1 470 ? -8.171 -0.013 37.813 1.00 91.81 470 ILE A CA 1
ATOM 3901 C C . ILE A 1 470 ? -7.467 -1.264 37.262 1.00 91.81 470 ILE A C 1
ATOM 3903 O O . ILE A 1 470 ? -8.101 -2.236 36.845 1.00 91.81 470 ILE A O 1
ATOM 3907 N N . SER A 1 471 ? -6.131 -1.261 37.290 1.00 90.56 471 SER A N 1
ATOM 3908 C CA . SER A 1 471 ? -5.331 -2.415 36.872 1.00 90.56 471 SER A CA 1
ATOM 3909 C C . SER A 1 471 ? -5.478 -3.584 37.839 1.00 90.56 471 SER A C 1
ATOM 3911 O O . SER A 1 471 ? -5.480 -4.726 37.388 1.00 90.56 471 SER A O 1
ATOM 3913 N N . LEU A 1 472 ? -5.647 -3.314 39.138 1.00 92.88 472 LEU A N 1
ATOM 3914 C CA . LEU A 1 472 ? -5.944 -4.339 40.138 1.00 92.88 472 LEU A CA 1
ATOM 3915 C C . LEU A 1 472 ? -7.218 -5.111 39.771 1.00 92.88 472 LEU A C 1
ATOM 3917 O O . LEU A 1 472 ? -7.177 -6.337 39.728 1.00 92.88 472 LEU A O 1
ATOM 3921 N N . CYS A 1 473 ? -8.303 -4.410 39.424 1.00 92.06 473 CYS A N 1
ATOM 3922 C CA . CYS A 1 473 ? -9.561 -5.030 38.992 1.00 92.06 473 CYS A CA 1
ATOM 3923 C C . CYS A 1 473 ? -9.381 -5.906 37.749 1.00 92.06 473 CYS A C 1
ATOM 3925 O O . CYS A 1 473 ? -9.863 -7.033 37.701 1.00 92.06 473 CYS A O 1
ATOM 3927 N N . SER A 1 474 ? -8.611 -5.428 36.769 1.00 88.25 474 SER A N 1
ATOM 3928 C CA . SER A 1 474 ? -8.318 -6.213 35.563 1.00 88.25 474 SER A CA 1
ATOM 3929 C C . SER A 1 474 ? -7.526 -7.492 35.887 1.00 88.25 474 SER A C 1
ATOM 3931 O O . SER A 1 474 ? -7.782 -8.543 35.311 1.00 88.25 474 SER A O 1
ATOM 3933 N N . LYS A 1 475 ? -6.577 -7.422 36.833 1.00 91.25 475 LYS A N 1
ATOM 3934 C CA . LYS A 1 475 ? -5.697 -8.541 37.235 1.00 91.25 475 LYS A CA 1
ATOM 3935 C C . LYS A 1 475 ? -6.360 -9.606 38.104 1.00 91.25 475 LYS A C 1
ATOM 3937 O O . LYS A 1 475 ? -5.811 -10.704 38.239 1.00 91.25 475 LYS A O 1
ATOM 3942 N N . ILE A 1 476 ? -7.491 -9.270 38.714 1.00 92.12 476 ILE A N 1
ATOM 3943 C CA . ILE A 1 476 ? -8.362 -10.207 39.431 1.00 92.12 476 ILE A CA 1
ATOM 3944 C C . ILE A 1 476 ? -9.599 -10.569 38.595 1.00 92.12 476 ILE A C 1
ATOM 3946 O O . ILE A 1 476 ? -10.584 -11.038 39.152 1.00 92.12 476 ILE A O 1
ATOM 3950 N N . GLU A 1 477 ? -9.536 -10.347 37.274 1.00 89.75 477 GLU A N 1
ATOM 3951 C CA . GLU A 1 477 ? -10.560 -10.718 36.280 1.00 89.75 477 GLU A CA 1
ATOM 3952 C C . GLU A 1 477 ? -11.960 -10.180 36.592 1.00 89.75 477 GLU A C 1
ATOM 3954 O O . GLU A 1 477 ? -12.988 -10.704 36.170 1.00 89.75 477 GLU A O 1
ATOM 3959 N N . LEU A 1 478 ? -11.984 -9.067 37.310 1.00 85.25 478 LEU A N 1
ATOM 3960 C CA . LEU A 1 478 ? -13.174 -8.358 37.719 1.00 85.25 478 LEU A CA 1
ATOM 3961 C C . LEU A 1 478 ? -13.578 -7.442 36.559 1.00 85.25 478 LEU A C 1
ATOM 3963 O O . LEU A 1 478 ? -13.296 -6.242 36.527 1.00 85.25 478 LEU A O 1
ATOM 3967 N N . ASN A 1 479 ? -14.160 -8.065 35.537 1.00 76.25 479 ASN A N 1
ATOM 3968 C CA . ASN A 1 479 ? -14.701 -7.397 34.363 1.00 76.25 479 ASN A CA 1
ATOM 3969 C C . ASN A 1 479 ? -16.228 -7.387 34.443 1.00 76.25 479 ASN A C 1
ATOM 3971 O O . ASN A 1 479 ? -16.857 -8.400 34.744 1.00 76.25 479 ASN A O 1
ATOM 3975 N N . LEU A 1 480 ? -16.837 -6.251 34.105 1.00 67.25 480 LEU A N 1
ATOM 3976 C CA . LEU A 1 480 ? -18.287 -6.169 33.935 1.00 67.25 480 LEU A CA 1
ATOM 3977 C C . LEU A 1 480 ? -18.722 -7.094 32.783 1.00 67.25 480 LEU A C 1
ATOM 3979 O O . LEU A 1 480 ? -17.990 -7.236 31.799 1.00 67.25 480 LEU A O 1
ATOM 3983 N N . LYS A 1 481 ? -19.948 -7.644 32.843 1.00 64.19 481 LYS A N 1
ATOM 3984 C CA . LYS A 1 481 ? -20.540 -8.558 31.829 1.00 64.19 481 LYS A CA 1
ATOM 3985 C C . LYS A 1 481 ? -20.478 -8.055 30.372 1.00 64.19 481 LYS A C 1
ATOM 3987 O O . LYS A 1 481 ? -20.719 -8.824 29.449 1.00 64.19 481 LYS A O 1
ATOM 3992 N N . HIS A 1 482 ? -20.151 -6.783 30.151 1.00 64.00 482 HIS A N 1
ATOM 3993 C CA . HIS A 1 482 ? -20.056 -6.138 28.839 1.00 64.00 482 HIS A CA 1
ATOM 3994 C C . HIS A 1 482 ? -18.615 -5.856 28.365 1.00 64.00 482 HIS A C 1
ATOM 3996 O O . HIS A 1 482 ? -18.427 -5.078 27.432 1.00 64.00 482 HIS A O 1
ATOM 4002 N N . GLY A 1 483 ? -17.587 -6.424 29.008 1.00 72.94 483 GLY A N 1
ATOM 4003 C CA . GLY A 1 483 ? -16.182 -6.254 28.596 1.00 72.94 483 GLY A CA 1
ATOM 4004 C C . GLY A 1 483 ? -15.593 -4.862 28.872 1.00 72.94 483 GLY A C 1
ATOM 4005 O O . GLY A 1 483 ? -14.526 -4.522 28.365 1.00 72.94 483 GLY A O 1
ATOM 4006 N N . ARG A 1 484 ? -16.278 -4.034 29.671 1.00 81.25 484 ARG A N 1
ATOM 4007 C CA . ARG A 1 484 ? -15.777 -2.730 30.122 1.00 81.25 484 ARG A CA 1
ATOM 4008 C C . ARG A 1 484 ? -14.807 -2.915 31.295 1.00 81.25 484 ARG A C 1
ATOM 4010 O O . ARG A 1 484 ? -15.147 -3.575 32.272 1.00 81.25 484 ARG A O 1
ATOM 4017 N N . THR A 1 485 ? -13.651 -2.251 31.228 1.00 82.56 485 THR A N 1
ATOM 4018 C CA . THR A 1 485 ? -12.692 -2.156 32.340 1.00 82.56 485 THR A CA 1
ATOM 4019 C C . THR A 1 485 ? -13.297 -1.380 33.510 1.00 82.56 485 THR A C 1
ATOM 4021 O O . THR A 1 485 ? -13.779 -0.256 33.324 1.00 82.56 485 THR A O 1
ATOM 4024 N N . MET A 1 486 ? -13.249 -1.960 34.708 1.00 88.00 486 MET A N 1
ATOM 4025 C CA . MET A 1 486 ? -13.718 -1.302 35.926 1.00 88.00 486 MET A CA 1
ATOM 4026 C C . MET A 1 486 ? -12.834 -0.121 36.329 1.00 88.00 486 MET A C 1
ATOM 4028 O O . MET A 1 486 ? -11.609 -0.184 36.262 1.00 88.00 486 MET A O 1
ATOM 4032 N N . ASN A 1 487 ? -13.463 0.956 36.791 1.00 92.56 487 ASN A N 1
ATOM 4033 C CA . ASN A 1 487 ? -12.833 2.156 37.317 1.00 92.56 487 ASN A CA 1
ATOM 4034 C C . ASN A 1 487 ? -13.394 2.538 38.701 1.00 92.56 487 ASN A C 1
ATOM 4036 O O . ASN A 1 487 ? -14.135 3.522 38.809 1.00 92.56 487 ASN A O 1
ATOM 4040 N N . PRO A 1 488 ? -12.997 1.824 39.771 1.00 91.25 488 PRO A N 1
ATOM 4041 C CA . PRO A 1 488 ? -13.478 2.088 41.132 1.00 91.25 488 PRO A CA 1
ATOM 4042 C C . PRO A 1 488 ? -13.149 3.495 41.654 1.00 91.25 488 PRO A C 1
ATOM 4044 O O . PRO A 1 488 ? -13.825 4.005 42.546 1.00 91.25 488 PRO A O 1
ATOM 4047 N N . VAL A 1 489 ? -12.136 4.162 41.077 1.00 88.44 489 VAL A N 1
ATOM 4048 C CA . VAL A 1 489 ? -11.790 5.547 41.434 1.00 88.44 489 VAL A CA 1
ATOM 4049 C C . VAL A 1 489 ? -12.906 6.505 41.037 1.00 88.44 489 VAL A C 1
ATOM 4051 O O . VAL A 1 489 ? -13.212 7.418 41.791 1.00 88.44 489 VAL A O 1
ATOM 4054 N N . ASN A 1 490 ? -13.511 6.323 39.860 1.00 87.19 490 ASN A N 1
ATOM 4055 C CA . ASN A 1 490 ? -14.485 7.266 39.294 1.00 87.19 490 ASN A CA 1
ATOM 4056 C C . ASN A 1 490 ? -15.925 6.728 39.256 1.00 87.19 490 ASN A C 1
ATOM 4058 O O . ASN A 1 490 ? -16.843 7.482 38.930 1.00 87.19 490 ASN A O 1
ATOM 4062 N N . SER A 1 491 ? -16.129 5.443 39.548 1.00 87.56 491 SER A N 1
ATOM 4063 C CA . SER A 1 491 ? -17.426 4.769 39.505 1.00 87.56 491 SER A CA 1
ATOM 4064 C C . SER A 1 491 ? -17.715 4.109 40.845 1.00 87.56 491 SER A C 1
ATOM 4066 O O . SER A 1 491 ? -16.921 3.331 41.362 1.00 87.56 491 SER A O 1
ATOM 4068 N N . ALA A 1 492 ? -18.855 4.459 41.431 1.00 79.00 492 ALA A N 1
ATOM 4069 C CA . ALA A 1 492 ? -19.282 3.902 42.706 1.00 79.00 492 ALA A CA 1
ATOM 4070 C C . ALA A 1 492 ? -19.850 2.475 42.544 1.00 79.00 492 ALA A C 1
ATOM 4072 O O . ALA A 1 492 ? -19.706 1.665 43.447 1.00 79.00 492 ALA A O 1
ATOM 4073 N N . GLU A 1 493 ? -20.404 2.165 41.367 1.00 81.94 493 GLU A N 1
ATOM 4074 C CA . GLU A 1 493 ? -20.841 0.818 40.970 1.00 81.94 493 GLU A CA 1
ATOM 4075 C C . GLU A 1 493 ? -19.636 -0.126 40.840 1.00 81.94 493 GLU A C 1
ATOM 4077 O O . GLU A 1 493 ? -19.575 -1.136 41.523 1.00 81.94 493 GLU A O 1
ATOM 4082 N N . ASP A 1 494 ? -18.594 0.282 40.109 1.00 87.81 494 ASP A N 1
ATOM 4083 C CA . ASP A 1 494 ? -17.360 -0.507 39.969 1.00 87.81 494 ASP A CA 1
ATOM 4084 C C . ASP A 1 494 ? -16.637 -0.689 41.327 1.00 87.81 494 ASP A C 1
ATOM 4086 O O . ASP A 1 494 ? -15.907 -1.657 41.534 1.00 87.81 494 ASP A O 1
ATOM 4090 N N . MET A 1 495 ? -16.823 0.249 42.266 1.00 90.56 495 MET A N 1
ATOM 4091 C CA . MET A 1 495 ? -16.340 0.111 43.644 1.00 90.56 495 MET A CA 1
ATOM 4092 C C . MET A 1 495 ? -17.160 -0.910 44.440 1.00 90.56 495 MET A C 1
ATOM 4094 O O . MET A 1 495 ? -16.577 -1.651 45.226 1.00 90.56 495 MET A O 1
ATOM 4098 N N . LEU A 1 496 ? -18.477 -0.984 44.217 1.00 84.88 496 LEU A N 1
ATOM 4099 C CA . LEU A 1 496 ? -19.333 -2.010 44.812 1.00 84.88 496 LEU A CA 1
ATOM 4100 C C . LEU A 1 496 ? -18.915 -3.397 44.343 1.00 84.88 496 LEU A C 1
ATOM 4102 O O . LEU A 1 496 ? -18.664 -4.251 45.181 1.00 84.88 496 LEU A O 1
ATOM 4106 N N . ASP A 1 497 ? -18.740 -3.592 43.039 1.00 86.31 497 ASP A N 1
ATOM 4107 C CA . ASP A 1 497 ? -18.301 -4.875 42.479 1.00 86.31 497 ASP A CA 1
ATOM 4108 C C . ASP A 1 497 ? -16.928 -5.298 43.032 1.00 86.31 497 ASP A C 1
ATOM 4110 O O . ASP A 1 497 ? -16.692 -6.466 43.355 1.00 86.31 497 ASP A O 1
ATOM 4114 N N . PHE A 1 498 ? -16.016 -4.333 43.202 1.00 90.50 498 PHE A N 1
ATOM 4115 C CA . PHE A 1 498 ? -14.729 -4.563 43.857 1.00 90.50 498 PHE A CA 1
ATOM 4116 C C . PHE A 1 498 ? -14.902 -4.999 45.323 1.00 90.50 498 PHE A C 1
ATOM 4118 O O . PHE A 1 498 ? -14.279 -5.972 45.751 1.00 90.50 498 PHE A O 1
ATOM 4125 N N . VAL A 1 499 ? -15.770 -4.330 46.088 1.00 88.19 499 VAL A N 1
ATOM 4126 C CA . VAL A 1 499 ? -16.079 -4.668 47.489 1.00 88.19 499 VAL A CA 1
ATOM 4127 C C . VAL A 1 499 ? -16.776 -6.025 47.608 1.00 88.19 499 VAL A C 1
ATOM 4129 O O . VAL A 1 499 ? -16.420 -6.816 48.485 1.00 88.19 499 VAL A O 1
ATOM 4132 N N . GLU A 1 500 ? -17.722 -6.336 46.724 1.00 85.88 500 GLU A N 1
ATOM 4133 C CA . GLU A 1 500 ? -18.425 -7.618 46.676 1.00 85.88 500 GLU A CA 1
ATOM 4134 C C . GLU A 1 500 ? -17.452 -8.764 46.408 1.00 85.88 500 GLU A C 1
ATOM 4136 O O . GLU A 1 500 ? -17.442 -9.745 47.157 1.00 85.88 500 GLU A O 1
ATOM 4141 N N . TYR A 1 501 ? -16.555 -8.607 45.428 1.00 88.94 501 TYR A N 1
ATOM 4142 C CA . TYR A 1 501 ? -15.493 -9.580 45.171 1.00 88.94 501 TYR A CA 1
ATOM 4143 C C . TYR A 1 501 ? -14.635 -9.825 46.408 1.00 88.94 501 TYR A C 1
ATOM 4145 O O . TYR A 1 501 ? -14.305 -10.968 46.712 1.00 88.94 501 TYR A O 1
ATOM 4153 N N . ILE A 1 502 ? -14.287 -8.770 47.147 1.00 89.25 502 ILE A N 1
ATOM 4154 C CA . ILE A 1 502 ? -13.495 -8.875 48.376 1.00 89.25 502 ILE A CA 1
ATOM 4155 C C . ILE A 1 502 ? -14.299 -9.553 49.502 1.00 89.25 502 ILE A C 1
ATOM 4157 O O . ILE A 1 502 ? -13.707 -10.271 50.315 1.00 89.25 502 ILE A O 1
ATOM 4161 N N . SER A 1 503 ? -15.629 -9.423 49.513 1.00 82.38 503 SER A N 1
ATOM 4162 C CA . SER A 1 503 ? -16.528 -9.854 50.600 1.00 82.38 503 SER A CA 1
ATOM 4163 C C . SER A 1 503 ? -17.133 -11.259 50.447 1.00 82.38 503 SER A C 1
ATOM 4165 O O . SER A 1 503 ? -17.442 -11.892 51.456 1.00 82.38 503 SER A O 1
ATOM 4167 N N . ALA A 1 504 ? -17.237 -11.794 49.226 1.00 74.62 504 ALA A N 1
ATOM 4168 C CA . ALA A 1 504 ? -17.922 -13.042 48.839 1.00 74.62 504 ALA A CA 1
ATOM 4169 C C . ALA A 1 504 ? -17.481 -14.388 49.496 1.00 74.62 504 ALA A C 1
ATOM 4171 O O . ALA A 1 504 ? -17.824 -15.442 48.988 1.00 74.62 504 ALA A O 1
ATOM 4172 N N . ASP A 1 505 ? -16.694 -14.403 50.579 1.00 58.00 505 ASP A N 1
ATOM 4173 C CA . ASP A 1 505 ? -16.156 -15.636 51.215 1.00 58.00 505 ASP A CA 1
ATOM 4174 C C . ASP A 1 505 ? -15.991 -15.493 52.745 1.00 58.00 505 ASP A C 1
ATOM 4176 O O . ASP A 1 505 ? -15.491 -16.378 53.433 1.00 58.00 505 ASP A O 1
ATOM 4180 N N . ASN A 1 506 ? -16.465 -14.381 53.327 1.00 51.47 506 ASN A N 1
ATOM 4181 C CA . ASN A 1 506 ? -16.452 -14.168 54.779 1.00 51.47 506 ASN A CA 1
ATOM 4182 C C . ASN A 1 506 ? -17.579 -14.915 55.520 1.00 51.47 506 ASN A C 1
ATOM 4184 O O . ASN A 1 506 ? -17.835 -14.637 56.689 1.00 51.47 506 ASN A O 1
ATOM 4188 N N . SER A 1 507 ? -18.227 -15.903 54.897 1.00 46.19 507 SER A N 1
ATOM 4189 C CA . SER A 1 507 ? -19.217 -16.758 55.566 1.00 46.19 507 SER A CA 1
ATOM 4190 C C . SER A 1 507 ? -18.601 -17.722 56.596 1.00 46.19 507 SER A C 1
ATOM 4192 O O . SER A 1 507 ? -19.344 -18.451 57.246 1.00 46.19 507 SER A O 1
ATOM 4194 N N . THR A 1 508 ? -17.273 -17.715 56.808 1.00 40.44 508 THR A N 1
ATOM 4195 C CA . THR A 1 508 ? -16.587 -18.640 57.739 1.00 40.44 508 THR A CA 1
ATOM 4196 C C . THR A 1 508 ? -15.772 -18.010 58.878 1.00 40.44 508 THR A C 1
ATOM 4198 O O . THR A 1 508 ? -15.159 -18.752 59.644 1.00 40.44 508 THR A O 1
ATOM 4201 N N . ARG A 1 509 ? -15.780 -16.686 59.103 1.00 41.12 509 ARG A N 1
ATOM 4202 C CA . ARG A 1 509 ? -15.162 -16.109 60.322 1.00 41.12 509 ARG A CA 1
ATOM 4203 C C . ARG A 1 509 ? -16.026 -15.029 60.962 1.00 41.12 509 ARG A C 1
ATOM 4205 O O . ARG A 1 509 ? -16.188 -13.941 60.419 1.00 41.12 509 ARG A O 1
ATOM 4212 N N . SER A 1 510 ? -16.540 -15.342 62.153 1.00 37.66 510 SER A N 1
ATOM 4213 C CA . SER A 1 510 ? -17.263 -14.423 63.029 1.00 37.66 510 SER A CA 1
ATOM 4214 C C . SER A 1 510 ? -16.336 -13.297 63.500 1.00 37.66 510 SER A C 1
ATOM 4216 O O . SER A 1 510 ? -15.630 -13.429 64.500 1.00 37.66 510 SER A O 1
ATOM 4218 N N . TYR A 1 511 ? -16.324 -12.184 62.775 1.00 37.53 511 TYR A N 1
ATOM 4219 C CA . TYR A 1 511 ? -15.852 -10.921 63.325 1.00 37.53 511 TYR A CA 1
ATOM 4220 C C . TYR A 1 511 ? -17.006 -10.252 64.074 1.00 37.53 511 TYR A C 1
ATOM 4222 O O . TYR A 1 511 ? -18.088 -10.037 63.526 1.00 37.53 511 TYR A O 1
ATOM 4230 N N . ASP A 1 512 ? -16.763 -9.982 65.352 1.00 41.94 512 ASP A N 1
ATOM 4231 C CA . ASP A 1 512 ? -17.701 -9.391 66.300 1.00 41.94 512 ASP A CA 1
ATOM 4232 C C . ASP A 1 512 ? -18.116 -7.975 65.854 1.00 41.94 512 ASP A C 1
ATOM 4234 O O . ASP A 1 512 ? -17.346 -7.014 65.932 1.00 41.94 512 ASP A O 1
ATOM 4238 N N . ARG A 1 513 ? -19.352 -7.869 65.349 1.00 38.03 513 ARG A N 1
ATOM 4239 C CA . ARG A 1 513 ? -19.982 -6.642 64.826 1.00 38.03 513 ARG A CA 1
ATOM 4240 C C . ARG A 1 513 ? -20.330 -5.613 65.912 1.00 38.03 513 ARG A C 1
ATOM 4242 O O . ARG A 1 513 ? -20.807 -4.532 65.579 1.00 38.03 513 ARG A O 1
ATOM 4249 N N . SER A 1 514 ? -20.102 -5.904 67.193 1.00 39.06 514 SER A N 1
ATOM 4250 C CA . SER A 1 514 ? -20.533 -5.037 68.300 1.00 39.06 514 SER A CA 1
ATOM 4251 C C . SER A 1 514 ? -19.668 -3.785 68.531 1.00 39.06 514 SER A C 1
ATOM 4253 O O . SER A 1 514 ? -20.053 -2.928 69.324 1.00 39.06 514 SER A O 1
ATOM 4255 N N . LYS A 1 515 ? -18.535 -3.618 67.826 1.00 40.81 515 LYS A N 1
ATOM 4256 C CA . LYS A 1 515 ? -17.585 -2.505 68.061 1.00 40.81 515 LYS A CA 1
ATOM 4257 C C . LYS A 1 515 ? -17.602 -1.354 67.044 1.00 40.81 515 LYS A C 1
ATOM 4259 O O . LYS A 1 515 ? -16.795 -0.440 67.175 1.00 40.81 515 LYS A O 1
ATOM 4264 N N . LEU A 1 516 ? -18.505 -1.347 66.061 1.00 36.97 516 LEU A N 1
ATOM 4265 C CA . LEU A 1 516 ? -18.537 -0.319 65.006 1.00 36.97 516 LEU A CA 1
ATOM 4266 C C . LEU A 1 516 ? -19.900 0.385 64.907 1.00 36.97 516 LEU A C 1
ATOM 4268 O O . LEU A 1 516 ? -20.727 0.106 64.045 1.00 36.97 516 LEU A O 1
ATOM 4272 N N . LYS A 1 517 ? -20.105 1.344 65.811 1.00 35.97 517 LYS A N 1
ATOM 4273 C CA . LYS A 1 517 ? -20.949 2.543 65.651 1.00 35.97 517 LYS A CA 1
ATOM 4274 C C . LYS A 1 517 ? -20.380 3.594 66.617 1.00 35.97 517 LYS A C 1
ATOM 4276 O O . LYS A 1 517 ? -20.124 3.209 67.755 1.00 35.97 517 LYS A O 1
ATOM 4281 N N . PRO A 1 518 ? -20.179 4.874 66.233 1.00 43.34 518 PRO A N 1
ATOM 4282 C CA . PRO A 1 518 ? -21.022 5.625 65.296 1.00 43.34 518 PRO A CA 1
ATOM 4283 C C . PRO A 1 518 ? -20.250 6.580 64.351 1.00 43.34 518 PRO A C 1
ATOM 4285 O O . PRO A 1 518 ? -19.588 7.510 64.806 1.00 43.34 518 PRO A O 1
ATOM 4288 N N . ARG A 1 519 ? -20.389 6.429 63.026 1.00 37.06 519 ARG A N 1
ATOM 4289 C CA . ARG A 1 519 ? -20.099 7.521 62.065 1.00 37.06 519 ARG A CA 1
ATOM 4290 C C . ARG A 1 519 ? -20.749 7.319 60.689 1.00 37.06 519 ARG A C 1
ATOM 4292 O O . ARG A 1 519 ? -20.210 7.725 59.674 1.00 37.06 519 ARG A O 1
ATOM 4299 N N . ILE A 1 520 ? -21.933 6.715 60.667 1.00 46.59 520 ILE A N 1
ATOM 4300 C CA . ILE A 1 520 ? -22.787 6.651 59.478 1.00 46.59 520 ILE A CA 1
ATOM 4301 C C . ILE A 1 520 ? -23.770 7.801 59.624 1.00 46.59 520 ILE A C 1
ATOM 4303 O O . ILE A 1 520 ? -24.557 7.730 60.556 1.00 46.59 520 ILE A O 1
ATOM 4307 N N . ASP A 1 521 ? -23.697 8.831 58.775 1.00 41.16 521 ASP A N 1
ATOM 4308 C CA . ASP A 1 521 ? -24.837 9.744 58.538 1.00 41.16 521 ASP A CA 1
ATOM 4309 C C . ASP A 1 521 ? -24.688 10.675 57.306 1.00 41.16 521 ASP A C 1
ATOM 4311 O O . ASP A 1 521 ? -25.381 11.683 57.219 1.00 41.16 521 ASP A O 1
ATOM 4315 N N . LYS A 1 522 ? -23.824 10.387 56.307 1.00 42.34 522 LYS A N 1
ATOM 4316 C CA . LYS A 1 522 ? -23.761 11.237 55.084 1.00 42.34 522 LYS A CA 1
ATOM 4317 C C . LYS A 1 522 ? -23.744 10.538 53.712 1.00 42.34 522 LYS A C 1
ATOM 4319 O O . LYS A 1 522 ? -24.086 11.188 52.731 1.00 42.34 522 LYS A O 1
ATOM 4324 N N . THR A 1 523 ? -23.432 9.244 53.596 1.00 43.47 523 THR A N 1
ATOM 4325 C CA . THR A 1 523 ? -23.259 8.540 52.292 1.00 43.47 523 THR A CA 1
ATOM 4326 C C . THR A 1 523 ? -24.312 7.462 51.988 1.00 43.47 523 THR A C 1
ATOM 4328 O O . THR A 1 523 ? -24.547 7.154 50.818 1.00 43.47 523 THR A O 1
ATOM 4331 N N . SER A 1 524 ? -25.072 6.989 52.990 1.00 47.59 524 SER A N 1
ATOM 4332 C CA . SER A 1 524 ? -26.343 6.246 52.790 1.00 47.59 524 SER A CA 1
ATOM 4333 C C . SER A 1 524 ? -27.335 7.040 51.925 1.00 47.59 524 SER A C 1
ATOM 4335 O O . SER A 1 524 ? -28.148 6.470 51.191 1.00 47.59 524 SER A O 1
ATOM 4337 N N . ASP A 1 525 ? -27.246 8.366 51.988 1.00 50.34 525 ASP A N 1
ATOM 4338 C CA . ASP A 1 525 ? -28.188 9.262 51.339 1.00 50.34 525 ASP A CA 1
ATOM 4339 C C . ASP A 1 525 ? -27.970 9.360 49.834 1.00 50.34 525 ASP A C 1
ATOM 4341 O O . ASP A 1 525 ? -28.945 9.542 49.124 1.00 50.34 525 ASP A O 1
ATOM 4345 N N . GLU A 1 526 ? -26.763 9.149 49.301 1.00 47.91 526 GLU A N 1
ATOM 4346 C CA . GLU A 1 526 ? -26.512 9.274 47.856 1.00 47.91 526 GLU A CA 1
ATOM 4347 C C . GLU A 1 526 ? -27.012 8.043 47.067 1.00 47.91 526 GLU A C 1
ATOM 4349 O O . GLU A 1 526 ? -27.590 8.169 45.984 1.00 47.91 526 GLU A O 1
ATOM 4354 N N . TYR A 1 527 ? -26.889 6.839 47.641 1.00 48.69 527 TYR A N 1
ATOM 4355 C CA . TYR A 1 527 ? -27.465 5.608 47.077 1.00 48.69 527 TYR A CA 1
ATOM 4356 C C . TYR A 1 527 ? -28.977 5.532 47.273 1.00 48.69 527 TYR A C 1
ATOM 4358 O O . TYR A 1 527 ? -29.701 5.153 46.346 1.00 48.69 527 TYR A O 1
ATOM 4366 N N . LYS A 1 528 ? -29.480 5.979 48.434 1.00 58.59 528 LYS A N 1
ATOM 4367 C CA . LYS A 1 528 ? -30.914 6.234 48.607 1.00 58.59 528 LYS A CA 1
ATOM 4368 C C . LYS A 1 528 ? -31.393 7.293 47.622 1.00 58.59 528 LYS A C 1
ATOM 4370 O O . LYS A 1 528 ? -32.442 7.080 47.034 1.00 58.59 528 LYS A O 1
ATOM 4375 N N . GLN A 1 529 ? -30.630 8.353 47.352 1.00 61.28 529 GLN A N 1
ATOM 4376 C CA . GLN A 1 529 ? -30.971 9.381 46.364 1.00 61.28 529 GLN A CA 1
ATOM 4377 C C . GLN A 1 529 ? -30.981 8.828 44.937 1.00 61.28 529 GLN A C 1
ATOM 4379 O O . GLN A 1 529 ? -31.911 9.136 44.204 1.00 61.28 529 GLN A O 1
ATOM 4384 N N . LYS A 1 530 ? -30.032 7.977 44.521 1.00 63.00 530 LYS A N 1
ATOM 4385 C CA . LYS A 1 530 ? -30.066 7.334 43.189 1.00 63.00 530 LYS A CA 1
ATOM 4386 C C . LYS A 1 530 ? -31.242 6.367 43.040 1.00 63.00 530 LYS A C 1
ATOM 4388 O O . LYS A 1 530 ? -31.982 6.448 42.061 1.00 63.00 530 LYS A O 1
ATOM 4393 N N . GLY A 1 531 ? -31.482 5.515 44.038 1.00 70.62 531 GLY A N 1
ATOM 4394 C CA . GLY A 1 531 ? -32.665 4.650 44.072 1.00 70.62 531 GLY A CA 1
ATOM 4395 C C . GLY A 1 531 ? -33.976 5.446 44.132 1.00 70.62 531 GLY A C 1
ATOM 4396 O O . GLY A 1 531 ? -34.965 5.069 43.504 1.00 70.62 531 GLY A O 1
ATOM 4397 N N . GLN A 1 532 ? -33.987 6.583 44.833 1.00 75.44 532 GLN A N 1
ATOM 4398 C CA . GLN A 1 532 ? -35.106 7.526 44.863 1.00 75.44 532 GLN A CA 1
ATOM 4399 C C . GLN A 1 532 ? -35.273 8.254 43.532 1.00 75.44 532 GLN A C 1
ATOM 4401 O O . GLN A 1 532 ? -36.413 8.469 43.146 1.00 75.44 532 GLN A O 1
ATOM 4406 N N . LYS A 1 533 ? -34.201 8.588 42.802 1.00 79.88 533 LYS A N 1
ATOM 4407 C CA . LYS A 1 533 ? -34.266 9.178 41.456 1.00 79.88 533 LYS A CA 1
ATOM 4408 C C . LYS A 1 533 ? -34.875 8.206 40.449 1.00 79.88 533 LYS A C 1
ATOM 4410 O O . LYS A 1 533 ? -35.784 8.609 39.737 1.00 79.88 533 LYS A O 1
ATOM 4415 N N . ILE A 1 534 ? -34.477 6.928 40.454 1.00 83.19 534 ILE A N 1
ATOM 4416 C CA . ILE A 1 534 ? -35.103 5.891 39.608 1.00 83.19 534 ILE A CA 1
ATOM 4417 C C . ILE A 1 534 ? -36.590 5.764 39.947 1.00 83.19 534 ILE A C 1
ATOM 4419 O O . ILE A 1 534 ? -37.441 5.865 39.067 1.00 83.19 534 ILE A O 1
ATOM 4423 N N . LYS A 1 535 ? -36.919 5.615 41.238 1.00 83.75 535 LYS A N 1
ATOM 4424 C CA . LYS A 1 535 ? -38.314 5.524 41.700 1.00 83.75 535 LYS A CA 1
ATOM 4425 C C . LYS A 1 535 ? -39.110 6.794 41.397 1.00 83.75 535 LYS A C 1
ATOM 4427 O O . LYS A 1 535 ? -40.300 6.701 41.120 1.00 83.75 535 LYS A O 1
ATOM 4432 N N . ARG A 1 536 ? -38.484 7.972 41.467 1.00 90.06 536 ARG A N 1
ATOM 4433 C CA . ARG A 1 536 ? -39.090 9.262 41.119 1.00 90.06 536 ARG A CA 1
ATOM 4434 C C . ARG A 1 536 ? -39.392 9.296 39.631 1.00 90.06 536 ARG A C 1
ATOM 4436 O O . ARG A 1 536 ? -40.539 9.545 39.293 1.00 90.06 536 ARG A O 1
ATOM 4443 N N . PHE A 1 537 ? -38.410 8.987 38.786 1.00 90.69 537 PHE A N 1
ATOM 4444 C CA . PHE A 1 537 ? -38.570 8.947 37.337 1.00 90.69 537 PHE A CA 1
ATOM 4445 C C . PHE A 1 537 ? -39.656 7.948 36.924 1.00 90.69 537 PHE A C 1
ATOM 4447 O O . PHE A 1 537 ? -40.537 8.286 36.143 1.00 90.69 537 PHE A O 1
ATOM 4454 N N . ASP A 1 538 ? -39.670 6.745 37.505 1.00 89.25 538 ASP A N 1
ATOM 4455 C CA . ASP A 1 538 ? -40.678 5.720 37.209 1.00 89.25 538 ASP A CA 1
ATOM 4456 C C . ASP A 1 538 ? -42.101 6.137 37.607 1.00 89.25 538 ASP A C 1
ATOM 4458 O O . ASP A 1 538 ? -43.050 5.756 36.920 1.00 89.25 538 ASP A O 1
ATOM 4462 N N . LYS A 1 539 ? -42.244 6.951 38.663 1.00 92.19 539 LYS A N 1
ATOM 4463 C CA . LYS A 1 539 ? -43.522 7.522 39.122 1.00 92.19 539 LYS A CA 1
ATOM 4464 C C . LYS A 1 539 ? -44.008 8.711 38.292 1.00 92.19 539 LYS A C 1
ATOM 4466 O O . LYS A 1 539 ? -45.156 9.119 38.459 1.00 92.19 539 LYS A O 1
ATOM 4471 N N . LEU A 1 540 ? -43.168 9.296 37.440 1.00 91.62 540 LEU A N 1
ATOM 4472 C CA . LEU A 1 540 ? -43.598 10.387 36.571 1.00 91.62 540 LEU A CA 1
ATOM 4473 C C . LEU A 1 540 ? -44.616 9.878 35.550 1.00 91.62 540 LEU A C 1
ATOM 4475 O O . LEU A 1 540 ? -44.486 8.779 35.001 1.00 91.62 540 LEU A O 1
ATOM 4479 N N . SER A 1 541 ? -45.603 10.724 35.255 1.00 92.88 541 SER A N 1
ATOM 4480 C CA . SER A 1 541 ? -46.457 10.533 34.089 1.00 92.88 541 SER A CA 1
ATOM 4481 C C . SER A 1 541 ? -45.613 10.515 32.815 1.00 92.88 541 SER A C 1
ATOM 4483 O O . SER A 1 541 ? -44.481 11.005 32.782 1.00 92.88 541 SER A O 1
ATOM 4485 N N . HIS A 1 542 ? -46.185 9.969 31.747 1.00 89.00 542 HIS A N 1
ATOM 4486 C CA . HIS A 1 542 ? -45.495 9.848 30.471 1.00 89.00 542 HIS A CA 1
ATOM 4487 C C . HIS A 1 542 ? -44.931 11.185 29.966 1.00 89.00 542 HIS A C 1
ATOM 4489 O O . HIS A 1 542 ? -43.778 11.270 29.548 1.00 89.00 542 HIS A O 1
ATOM 4495 N N . GLU A 1 543 ? -45.741 12.231 30.080 1.00 89.31 543 GLU A N 1
ATOM 4496 C CA . GLU A 1 543 ? -45.410 13.586 29.659 1.00 89.31 543 GLU A CA 1
ATOM 4497 C C . GLU A 1 543 ? -44.305 14.210 30.516 1.00 89.31 543 GLU A C 1
ATOM 4499 O O . GLU A 1 543 ? -43.386 14.862 30.022 1.00 89.31 543 GLU A O 1
ATOM 4504 N N . ASN A 1 544 ? -44.332 13.942 31.822 1.00 92.50 544 ASN A N 1
ATOM 4505 C CA . ASN A 1 544 ? -43.312 14.444 32.733 1.00 92.50 544 ASN A CA 1
ATOM 4506 C C . ASN A 1 544 ? -41.967 13.734 32.535 1.00 92.50 544 ASN A C 1
ATOM 4508 O O . ASN A 1 544 ? -40.930 14.383 32.652 1.00 92.50 544 ASN A O 1
ATOM 4512 N N . LYS A 1 545 ? -41.963 12.443 32.167 1.00 93.88 545 LYS A N 1
ATOM 4513 C CA . LYS A 1 545 ? -40.732 11.741 31.764 1.00 93.88 545 LYS A CA 1
ATOM 4514 C C . LYS A 1 545 ? -40.102 12.399 30.540 1.00 93.88 545 LYS A C 1
ATOM 4516 O O . LYS A 1 545 ? -38.898 12.634 30.551 1.00 93.88 545 LYS A O 1
ATOM 4521 N N . LYS A 1 546 ? -40.901 12.742 29.517 1.00 93.31 546 LYS A N 1
ATOM 4522 C CA . LYS A 1 546 ? -40.409 13.454 28.323 1.00 93.31 546 LYS A CA 1
ATOM 4523 C C . LYS A 1 546 ? -39.763 14.782 28.704 1.00 93.31 546 LYS A C 1
ATOM 4525 O O . LYS A 1 546 ? -38.588 14.982 28.412 1.00 93.31 546 LYS A O 1
ATOM 4530 N N . LYS A 1 547 ? -40.484 15.637 29.437 1.00 93.00 547 LYS A N 1
ATOM 4531 C CA . LYS A 1 547 ? -39.978 16.945 29.897 1.00 93.00 547 LYS A CA 1
ATOM 4532 C C . LYS A 1 547 ? -38.683 16.828 30.697 1.00 93.00 547 LYS A C 1
ATOM 4534 O O . LYS A 1 547 ? -37.772 17.627 30.506 1.00 93.00 547 LYS A O 1
ATOM 4539 N N . GLU A 1 548 ? -38.579 15.822 31.563 1.00 94.44 548 GLU A N 1
ATOM 4540 C CA . GLU A 1 548 ? -37.370 15.591 32.352 1.00 94.44 548 GLU A CA 1
ATOM 4541 C C . GLU A 1 548 ? -36.174 15.176 31.482 1.00 94.44 548 GLU A C 1
ATOM 4543 O O . GLU A 1 548 ? -35.063 15.655 31.713 1.00 94.44 548 GLU A O 1
ATOM 4548 N N . ILE A 1 549 ? -36.389 14.348 30.453 1.00 94.31 549 ILE A N 1
ATOM 4549 C CA . ILE A 1 549 ? -35.334 13.979 29.498 1.00 94.31 549 ILE A CA 1
ATOM 4550 C C . ILE A 1 549 ? -34.909 15.193 28.667 1.00 94.31 549 ILE A C 1
ATOM 4552 O O . ILE A 1 549 ? -33.711 15.418 28.509 1.00 94.31 549 ILE A O 1
ATOM 4556 N N . VAL A 1 550 ? -35.857 15.998 28.173 1.00 93.31 550 VAL A N 1
ATOM 4557 C CA . VAL A 1 550 ? -35.554 17.236 27.431 1.00 93.31 550 VAL A CA 1
ATOM 4558 C C . VAL A 1 550 ? -34.680 18.160 28.272 1.00 93.31 550 VAL A C 1
ATOM 4560 O O . VAL A 1 550 ? -33.599 18.547 27.831 1.00 93.31 550 VAL A O 1
ATOM 4563 N N . ALA A 1 551 ? -35.081 18.417 29.519 1.00 93.56 551 ALA A N 1
ATOM 4564 C CA . ALA A 1 551 ? -34.319 19.254 30.438 1.00 93.56 551 ALA A CA 1
ATOM 4565 C C . ALA A 1 551 ? -32.903 18.706 30.687 1.00 93.56 551 ALA A C 1
ATOM 4567 O O . ALA A 1 551 ? -31.942 19.469 30.794 1.00 93.56 551 ALA A O 1
ATOM 4568 N N . PHE A 1 552 ? -32.740 17.382 30.759 1.00 95.25 552 PHE A N 1
ATOM 4569 C CA . PHE A 1 552 ? -31.422 16.764 30.882 1.00 95.25 552 PHE A CA 1
ATOM 4570 C C . PHE A 1 552 ? -30.559 16.942 29.630 1.00 95.25 552 PHE A C 1
ATOM 4572 O O . PHE A 1 552 ? -29.367 17.241 29.755 1.00 95.25 552 PHE A O 1
ATOM 4579 N N . LEU A 1 553 ? -31.133 16.763 28.439 1.00 94.44 553 LEU A N 1
ATOM 4580 C CA . LEU A 1 553 ? -30.421 16.938 27.175 1.00 94.44 553 LEU A CA 1
ATOM 4581 C C . LEU A 1 553 ? -29.950 18.390 27.027 1.00 94.44 553 LEU A C 1
ATOM 4583 O O . LEU A 1 553 ? -28.761 18.618 26.803 1.00 94.44 553 LEU A O 1
ATOM 4587 N N . GLU A 1 554 ? -30.833 19.355 27.292 1.00 92.12 554 GLU A N 1
ATOM 4588 C CA . GLU A 1 554 ? -30.519 20.788 27.286 1.00 92.12 554 GLU A CA 1
ATOM 4589 C C . GLU A 1 554 ? -29.437 21.148 28.311 1.00 92.12 554 GLU A C 1
ATOM 4591 O O . GLU A 1 554 ? -28.449 21.799 27.969 1.00 92.12 554 GLU A O 1
ATOM 4596 N N . LYS A 1 555 ? -29.552 20.648 29.550 1.00 94.69 555 LYS A N 1
ATOM 4597 C CA . LYS A 1 555 ? -28.555 20.859 30.616 1.00 94.69 555 LYS A CA 1
ATOM 4598 C C . LYS A 1 555 ? -27.160 20.361 30.230 1.00 94.69 555 LYS A C 1
ATOM 4600 O O . LYS A 1 555 ? -26.163 20.903 30.703 1.00 94.69 555 LYS A O 1
ATOM 4605 N N . ASN A 1 556 ? -27.075 19.323 29.401 1.00 93.75 556 ASN A N 1
ATOM 4606 C CA . ASN A 1 556 ? -25.809 18.753 28.941 1.00 93.75 556 ASN A CA 1
ATOM 4607 C C . ASN A 1 556 ? -25.354 19.303 27.578 1.00 93.75 556 ASN A C 1
ATOM 4609 O O . ASN A 1 556 ? -24.389 18.784 27.015 1.00 93.75 556 ASN A O 1
ATOM 4613 N N . GLY A 1 557 ? -26.018 20.345 27.069 1.00 92.00 557 GLY A N 1
ATOM 4614 C CA . GLY A 1 557 ? -25.677 21.017 25.816 1.00 92.00 557 GLY A CA 1
ATOM 4615 C C . GLY A 1 557 ? -26.169 20.309 24.555 1.00 92.00 557 GLY A C 1
ATOM 4616 O O . GLY A 1 557 ? -25.910 20.799 23.465 1.00 92.00 557 GLY A O 1
ATOM 4617 N N . TYR A 1 558 ? -26.903 19.199 24.672 1.00 92.38 558 TYR A N 1
ATOM 4618 C CA . TYR A 1 558 ? -27.389 18.446 23.520 1.00 92.38 558 TYR A CA 1
ATOM 4619 C C . TYR A 1 558 ? -28.619 19.115 22.908 1.00 92.38 558 TYR A C 1
ATOM 4621 O O . TYR A 1 558 ? -29.760 18.806 23.251 1.00 92.38 558 TYR A O 1
ATOM 4629 N N . ILE A 1 559 ? -28.389 20.013 21.954 1.00 89.00 559 ILE A N 1
ATOM 4630 C CA . ILE A 1 559 ? -29.459 20.542 21.104 1.00 89.00 559 ILE A CA 1
ATOM 4631 C C . ILE A 1 559 ? -29.863 19.513 20.036 1.00 89.00 559 ILE A C 1
ATOM 4633 O O . ILE A 1 559 ? -29.080 18.645 19.653 1.00 89.00 559 ILE A O 1
ATOM 4637 N N . VAL A 1 560 ? -31.072 19.642 19.482 1.00 85.56 560 VAL A N 1
ATOM 4638 C CA . VAL A 1 560 ? -31.630 18.720 18.463 1.00 85.56 560 VAL A CA 1
ATOM 4639 C C . VAL A 1 560 ? -30.659 18.447 17.311 1.00 85.56 560 VAL A C 1
ATOM 4641 O O . VAL A 1 560 ? -30.460 17.307 16.903 1.00 85.56 560 VAL A O 1
ATOM 4644 N N . ALA A 1 561 ? -30.004 19.498 16.813 1.00 82.19 561 ALA A N 1
ATOM 4645 C CA . ALA A 1 561 ? -29.049 19.389 15.714 1.00 82.19 561 ALA A CA 1
ATOM 4646 C C . ALA A 1 561 ? -27.793 18.576 16.078 1.00 82.19 561 ALA A C 1
ATOM 4648 O O . ALA A 1 561 ? -27.198 17.962 15.195 1.00 82.19 561 ALA A O 1
ATOM 4649 N N . GLU A 1 562 ? -27.386 18.571 17.348 1.00 86.50 562 GLU A N 1
ATOM 4650 C CA . GLU A 1 562 ? -26.259 17.771 17.829 1.00 86.50 562 GLU A CA 1
ATOM 4651 C C . GLU A 1 562 ? -26.657 16.314 18.036 1.00 86.50 562 GLU A C 1
ATOM 4653 O O . GLU A 1 562 ? -25.910 15.428 17.629 1.00 86.50 562 GLU A O 1
ATOM 4658 N N . LEU A 1 563 ? -27.848 16.066 18.593 1.00 87.12 563 LEU A N 1
ATOM 4659 C CA . LEU A 1 563 ? -28.372 14.718 18.837 1.00 87.12 563 LEU A CA 1
ATOM 4660 C C . LEU A 1 563 ? -28.457 13.885 17.556 1.00 87.12 563 LEU A C 1
ATOM 4662 O O . LEU A 1 563 ? -28.066 12.718 17.541 1.00 87.12 563 LEU A O 1
ATOM 4666 N N . ILE A 1 564 ? -28.902 14.506 16.465 1.00 85.31 564 ILE A N 1
ATOM 4667 C CA . ILE A 1 564 ? -29.034 13.846 15.162 1.00 85.31 564 ILE A CA 1
ATOM 4668 C C . ILE A 1 564 ? -27.661 13.539 14.541 1.00 85.31 564 ILE A C 1
ATOM 4670 O O . ILE A 1 564 ? -27.502 12.557 13.819 1.00 85.31 564 ILE A O 1
ATOM 4674 N N . LYS A 1 565 ? -26.644 14.349 14.852 1.00 84.44 565 LYS A N 1
ATOM 4675 C CA . LYS A 1 565 ? -25.277 14.212 14.326 1.00 84.44 565 LYS A CA 1
ATOM 4676 C C . LYS A 1 565 ? -24.360 13.367 15.209 1.00 84.44 565 LYS A C 1
ATOM 4678 O O . LYS A 1 565 ? -23.165 13.277 14.918 1.00 84.44 565 LYS A O 1
ATOM 4683 N N . LEU A 1 566 ? -24.867 12.762 16.287 1.00 87.69 566 LEU A N 1
ATOM 4684 C CA . LEU A 1 566 ? -24.021 11.959 17.163 1.00 87.69 566 LEU A CA 1
ATOM 4685 C C . LEU A 1 566 ? -23.462 10.753 16.401 1.00 87.69 566 LEU A C 1
ATOM 4687 O O . LEU A 1 566 ? -24.195 9.908 15.884 1.00 87.69 566 LEU A O 1
ATOM 4691 N N . THR A 1 567 ? -22.136 10.643 16.392 1.00 86.12 567 THR A N 1
ATOM 4692 C CA . THR A 1 567 ? -21.451 9.407 16.008 1.00 86.12 567 THR A CA 1
ATOM 4693 C C . THR A 1 567 ? -21.780 8.296 17.007 1.00 86.12 567 THR A C 1
ATOM 4695 O O . THR A 1 567 ? -22.206 8.571 18.129 1.00 86.12 567 THR A O 1
ATOM 4698 N N . VAL A 1 568 ? -21.532 7.034 16.646 1.00 82.81 568 VAL A N 1
ATOM 4699 C CA . VAL A 1 568 ? -21.729 5.889 17.560 1.00 82.81 568 VAL A CA 1
ATOM 4700 C C . VAL A 1 568 ? -21.010 6.103 18.903 1.00 82.81 568 VAL A C 1
ATOM 4702 O O . VAL A 1 568 ? -21.583 5.853 19.960 1.00 82.81 568 VAL A O 1
ATOM 4705 N N . ASP A 1 569 ? -19.795 6.656 18.899 1.00 82.50 569 ASP A N 1
ATOM 4706 C CA . ASP A 1 569 ? -19.052 6.933 20.136 1.00 82.50 569 ASP A CA 1
ATOM 4707 C C . ASP A 1 569 ? -19.666 8.064 20.964 1.00 82.50 569 ASP A C 1
ATOM 4709 O O . ASP A 1 569 ? -19.720 7.986 22.192 1.00 82.50 569 ASP A O 1
ATOM 4713 N N . LYS A 1 570 ? -20.191 9.101 20.304 1.00 90.88 570 LYS A N 1
ATOM 4714 C CA . LYS A 1 570 ? -20.893 10.197 20.977 1.00 90.88 570 LYS A CA 1
ATOM 4715 C C . LYS A 1 570 ? -22.255 9.766 21.524 1.00 90.88 570 LYS A C 1
ATOM 4717 O O . LYS A 1 570 ? -22.634 10.219 22.602 1.00 90.88 570 LYS A O 1
ATOM 4722 N N . LYS A 1 571 ? -22.942 8.834 20.857 1.00 93.31 571 LYS A N 1
ATOM 4723 C CA . LYS A 1 571 ? -24.144 8.165 21.379 1.00 93.31 571 LYS A CA 1
ATOM 4724 C C . LYS A 1 571 ? -23.822 7.342 22.628 1.00 93.31 571 LYS A C 1
ATOM 4726 O O . LYS A 1 571 ? -24.540 7.447 23.615 1.00 93.31 571 LYS A O 1
ATOM 4731 N N . LYS A 1 572 ? -22.704 6.602 22.640 1.00 89.94 572 LYS A N 1
ATOM 4732 C CA . LYS A 1 572 ? -22.204 5.899 23.841 1.00 89.94 572 LYS A CA 1
ATOM 4733 C C . LYS A 1 572 ? -21.819 6.859 24.973 1.00 89.94 572 LYS A C 1
ATOM 4735 O O . LYS A 1 572 ? -21.986 6.531 26.144 1.00 89.94 572 LYS A O 1
ATOM 4740 N N . GLU A 1 573 ? -21.279 8.038 24.658 1.00 92.19 573 GLU A N 1
ATOM 4741 C CA . GLU A 1 573 ? -21.004 9.078 25.661 1.00 92.19 573 GLU A CA 1
ATOM 4742 C C . GLU A 1 573 ? -22.303 9.609 26.286 1.00 92.19 573 GLU A C 1
ATOM 4744 O O . GLU A 1 573 ? -22.399 9.706 27.510 1.00 92.19 573 GLU A O 1
ATOM 4749 N N . LEU A 1 574 ? -23.309 9.911 25.457 1.00 93.94 574 LEU A N 1
ATOM 4750 C CA . LEU A 1 574 ? -24.636 10.325 25.912 1.00 93.94 574 LEU A CA 1
ATOM 4751 C C . LEU A 1 574 ? -25.295 9.239 26.777 1.00 93.94 574 LEU A C 1
ATOM 4753 O O . LEU A 1 574 ? -25.782 9.542 27.863 1.00 93.94 574 LEU A O 1
ATOM 4757 N N . ASP A 1 575 ? -25.233 7.979 26.345 1.00 93.75 575 ASP A N 1
ATOM 4758 C CA . ASP A 1 575 ? -25.725 6.815 27.089 1.00 93.75 575 ASP A CA 1
ATOM 4759 C C . ASP A 1 575 ? -25.125 6.737 28.503 1.00 93.75 575 ASP A C 1
ATOM 4761 O O . ASP A 1 575 ? -25.855 6.625 29.488 1.00 93.75 575 ASP A O 1
ATOM 4765 N N . LYS A 1 576 ? -23.807 6.942 28.635 1.00 91.31 576 LYS A N 1
ATOM 4766 C CA . LYS A 1 576 ? -23.130 7.016 29.942 1.00 91.31 576 LYS A CA 1
ATOM 4767 C C . LYS A 1 576 ? -23.603 8.193 30.798 1.00 91.31 576 LYS A C 1
ATOM 4769 O O . LYS A 1 576 ? -23.695 8.054 32.017 1.00 91.31 576 LYS A O 1
ATOM 4774 N N . LYS A 1 577 ? -23.874 9.361 30.202 1.00 93.19 577 LYS A N 1
ATOM 4775 C CA . LYS A 1 577 ? -24.393 10.526 30.944 1.00 93.19 577 LYS A CA 1
ATOM 4776 C C . LYS A 1 577 ? -25.814 10.267 31.450 1.00 93.19 577 LYS A C 1
ATOM 4778 O O . LYS A 1 577 ? -26.100 10.589 32.600 1.00 93.19 577 LYS A O 1
ATOM 4783 N N . ILE A 1 578 ? -26.662 9.641 30.634 1.00 89.81 578 ILE A N 1
ATOM 4784 C CA . ILE A 1 578 ? -28.018 9.218 31.018 1.00 89.81 578 ILE A CA 1
ATOM 4785 C C . ILE A 1 578 ? -27.936 8.184 32.148 1.00 89.81 578 ILE A C 1
ATOM 4787 O O . ILE A 1 578 ? -28.574 8.365 33.185 1.00 89.81 578 ILE A O 1
ATOM 4791 N N . GLN A 1 579 ? -27.061 7.180 32.022 1.00 88.00 579 GLN A N 1
ATOM 4792 C CA . GLN A 1 579 ? -26.814 6.195 33.078 1.00 88.00 579 GLN A CA 1
ATOM 4793 C C . GLN A 1 579 ? -26.354 6.853 34.383 1.00 88.00 579 GLN A C 1
ATOM 4795 O O . GLN A 1 579 ? -26.795 6.459 35.460 1.00 88.00 579 GLN A O 1
ATOM 4800 N N . LYS A 1 580 ? -25.516 7.891 34.309 1.00 87.31 580 LYS A N 1
ATOM 4801 C CA . LYS A 1 580 ? -25.055 8.632 35.488 1.00 87.31 580 LYS A CA 1
ATOM 4802 C C . LYS A 1 580 ? -26.170 9.434 36.170 1.00 87.31 580 LYS A C 1
ATOM 4804 O O . LYS A 1 580 ? -26.195 9.473 37.399 1.00 87.31 580 LYS A O 1
ATOM 4809 N N . GLU A 1 581 ? -27.047 10.092 35.411 1.00 91.75 581 GLU A N 1
ATOM 4810 C CA . GLU A 1 581 ? -28.123 10.925 35.975 1.00 91.75 581 GLU A CA 1
ATOM 4811 C C . GLU A 1 581 ? -29.279 10.081 36.520 1.00 91.75 581 GLU A C 1
ATOM 4813 O O . GLU A 1 581 ? -29.746 10.324 37.635 1.00 91.75 581 GLU A O 1
ATOM 4818 N N . TYR A 1 582 ? -29.707 9.077 35.754 1.00 86.88 582 TYR A N 1
ATOM 4819 C CA . TYR A 1 582 ? -30.930 8.323 36.020 1.00 86.88 582 TYR A CA 1
ATOM 4820 C C . TYR A 1 582 ? -30.692 6.920 36.576 1.00 86.88 582 TYR A C 1
ATOM 4822 O O . TYR A 1 582 ? -31.632 6.307 37.064 1.00 86.88 582 TYR A O 1
ATOM 4830 N N . GLY A 1 583 ? -29.463 6.398 36.528 1.00 83.38 583 GLY A N 1
ATOM 4831 C CA . GLY A 1 583 ? -29.141 5.037 36.975 1.00 83.38 583 GLY A CA 1
ATOM 4832 C C . GLY A 1 583 ? -29.452 3.937 35.953 1.00 83.38 583 GLY A C 1
ATOM 4833 O O . GLY A 1 583 ? -29.403 2.762 36.300 1.00 83.38 583 GLY A O 1
ATOM 4834 N N . PHE A 1 584 ? -29.779 4.286 34.706 1.00 88.75 584 PHE A N 1
ATOM 4835 C CA . PHE A 1 584 ? -30.005 3.346 33.600 1.00 88.75 584 PHE A CA 1
ATOM 4836 C C . PHE A 1 584 ? -29.664 3.996 32.245 1.00 88.75 584 PHE A C 1
ATOM 4838 O O . PHE A 1 584 ? -29.736 5.213 32.124 1.00 88.75 584 PHE A O 1
ATOM 4845 N N . GLY A 1 585 ? -29.274 3.205 31.236 1.00 91.62 585 GLY A N 1
ATOM 4846 C CA . GLY A 1 585 ? -28.875 3.701 29.902 1.00 91.62 585 GLY A CA 1
ATOM 4847 C C . GLY A 1 585 ? -30.044 4.004 28.946 1.00 91.62 585 GLY A C 1
ATOM 4848 O O . GLY A 1 585 ? -31.208 3.793 29.284 1.00 91.62 585 GLY A O 1
ATOM 4849 N N . MET A 1 586 ? -29.741 4.455 27.724 1.00 92.38 586 MET A N 1
ATOM 4850 C CA . MET A 1 586 ? -30.693 4.848 26.671 1.00 92.38 586 MET A CA 1
ATOM 4851 C C . MET A 1 586 ? -31.658 3.737 26.260 1.00 92.38 586 MET A C 1
ATOM 4853 O O . MET A 1 586 ? -32.833 4.018 26.041 1.00 92.38 586 MET A O 1
ATOM 4857 N N . ILE A 1 587 ? -31.203 2.484 26.162 1.00 90.00 587 ILE A N 1
ATOM 4858 C CA . ILE A 1 587 ? -32.086 1.360 25.795 1.00 90.00 587 ILE A CA 1
ATOM 4859 C C . ILE A 1 587 ? -33.164 1.181 26.875 1.00 90.00 587 ILE A C 1
ATOM 4861 O O . ILE A 1 587 ? -34.359 1.160 26.583 1.00 90.00 587 ILE A O 1
ATOM 4865 N N . SER A 1 588 ? -32.754 1.149 28.147 1.00 89.81 588 SER A N 1
ATOM 4866 C CA . SER A 1 588 ? -33.679 1.086 29.283 1.00 89.81 588 SER A CA 1
ATOM 4867 C C . SER A 1 588 ? -34.559 2.331 29.385 1.00 89.81 588 SER A C 1
ATOM 4869 O O . SER A 1 588 ? -35.719 2.224 29.777 1.00 89.81 588 SER A O 1
ATOM 4871 N N . LEU A 1 589 ? -34.034 3.504 29.018 1.00 91.75 589 LEU A N 1
ATOM 4872 C CA . LEU A 1 589 ? -34.805 4.741 28.947 1.00 91.75 589 LEU A CA 1
ATOM 4873 C C . LEU A 1 589 ? -35.939 4.622 27.918 1.00 91.75 589 LEU A C 1
ATOM 4875 O O . LEU A 1 589 ? -37.070 4.941 28.271 1.00 91.75 589 LEU A O 1
ATOM 4879 N N . CYS A 1 590 ? -35.673 4.096 26.713 1.00 91.19 590 CYS A N 1
ATOM 4880 C CA . CYS A 1 590 ? -36.689 3.854 25.676 1.00 91.19 590 CYS A CA 1
ATOM 4881 C C . CYS A 1 590 ? -37.814 2.939 26.182 1.00 91.19 590 CYS A C 1
ATOM 4883 O O . CYS A 1 590 ? -38.991 3.273 26.048 1.00 91.19 590 CYS A O 1
ATOM 4885 N N . LEU A 1 591 ? -37.465 1.839 26.858 1.00 87.12 591 LEU A N 1
ATOM 4886 C CA . LEU A 1 591 ? -38.444 0.928 27.465 1.00 87.12 591 LEU A CA 1
ATOM 4887 C C . LEU A 1 591 ? -39.279 1.619 28.558 1.00 87.12 591 LEU A C 1
ATOM 4889 O O . LEU A 1 591 ? -40.498 1.461 28.623 1.00 87.12 591 LEU A O 1
ATOM 4893 N N . LYS A 1 592 ? -38.640 2.429 29.413 1.00 89.00 592 LYS A N 1
ATOM 4894 C CA . LYS A 1 592 ? -39.298 3.137 30.529 1.00 89.00 592 LYS A CA 1
ATOM 4895 C C . LYS A 1 592 ? -40.238 4.259 30.087 1.00 89.00 592 LYS A C 1
ATOM 4897 O O . LYS A 1 592 ? -41.152 4.609 30.847 1.00 89.00 592 LYS A O 1
ATOM 4902 N N . ILE A 1 593 ? -40.020 4.808 28.895 1.00 89.81 593 ILE A N 1
ATOM 4903 C CA . ILE A 1 593 ? -40.921 5.753 28.225 1.00 89.81 593 ILE A CA 1
ATOM 4904 C C . ILE A 1 593 ? -41.807 5.057 27.182 1.00 89.81 593 ILE A C 1
ATOM 4906 O O . ILE A 1 593 ? -42.303 5.717 26.282 1.00 89.81 593 ILE A O 1
ATOM 4910 N N . LYS A 1 594 ? -41.982 3.730 27.271 1.00 86.38 594 LYS A N 1
ATOM 4911 C CA . LYS A 1 594 ? -42.861 2.942 26.391 1.00 86.38 594 LYS A CA 1
ATOM 4912 C C . LYS A 1 594 ? -42.681 3.257 24.901 1.00 86.38 594 LYS A C 1
ATOM 4914 O O . LYS A 1 594 ? -43.640 3.222 24.136 1.00 86.38 594 LYS A O 1
ATOM 4919 N N . LEU A 1 595 ? -41.445 3.527 24.488 1.00 82.25 595 LEU A N 1
ATOM 4920 C CA . LEU A 1 595 ? -41.080 3.717 23.091 1.00 82.25 595 LEU A CA 1
ATOM 4921 C C . LEU A 1 595 ? -40.930 2.357 22.397 1.00 82.25 595 LEU A C 1
ATOM 4923 O O . LEU A 1 595 ? -39.885 2.049 21.834 1.00 82.25 595 LEU A O 1
ATOM 4927 N N . ASN A 1 596 ? -41.960 1.521 22.489 1.00 64.62 596 ASN A N 1
ATOM 4928 C CA . ASN A 1 596 ? -42.073 0.301 21.706 1.00 64.62 596 ASN A CA 1
ATOM 4929 C C . ASN A 1 596 ? -43.116 0.570 20.628 1.00 64.62 596 ASN A C 1
ATOM 4931 O O . ASN A 1 596 ? -44.265 0.884 20.938 1.00 64.62 596 ASN A O 1
ATOM 4935 N N . TRP A 1 597 ? -42.696 0.497 19.368 1.00 58.28 597 TRP A N 1
ATOM 4936 C CA . TRP A 1 597 ? -43.616 0.549 18.238 1.00 58.28 597 TRP A CA 1
ATOM 4937 C C . TRP A 1 597 ? -44.524 -0.688 18.241 1.00 58.28 597 TRP A C 1
ATOM 4939 O O . TRP A 1 597 ? -44.178 -1.721 18.817 1.00 58.28 597 TRP A O 1
ATOM 4949 N N . GLU A 1 598 ? -45.643 -0.609 17.520 1.00 52.34 598 GLU A N 1
ATOM 4950 C CA . GLU A 1 598 ? -46.558 -1.733 17.249 1.00 52.34 598 GLU A CA 1
ATOM 4951 C C . GLU A 1 598 ? -45.855 -2.972 16.649 1.00 52.34 598 GLU A C 1
ATOM 4953 O O . GLU A 1 598 ? -46.419 -4.058 16.633 1.00 52.34 598 GLU A O 1
ATOM 4958 N N . SER A 1 599 ? -44.609 -2.831 16.184 1.00 51.56 599 SER A N 1
ATOM 4959 C CA . SER A 1 599 ? -43.796 -3.872 15.551 1.00 51.56 599 SER A CA 1
ATOM 4960 C C . SER A 1 599 ? -42.967 -4.749 16.507 1.00 51.56 599 SER A C 1
ATOM 4962 O O . SER A 1 599 ? -42.110 -5.489 16.030 1.00 51.56 599 SER A O 1
ATOM 4964 N N . GLU A 1 600 ? -43.152 -4.653 17.832 1.00 69.94 600 GLU A N 1
ATOM 4965 C CA . GLU A 1 600 ? -42.396 -5.401 18.869 1.00 69.94 600 GLU A CA 1
ATOM 4966 C C . GLU A 1 600 ? -40.857 -5.227 18.832 1.00 69.94 600 GLU A C 1
ATOM 4968 O O . GLU A 1 600 ? -40.117 -5.876 19.577 1.00 69.94 600 GLU A O 1
ATOM 4973 N N . ARG A 1 601 ? -40.329 -4.322 17.998 1.00 81.44 601 ARG A N 1
ATOM 4974 C CA . ARG A 1 601 ? -38.885 -4.108 17.849 1.00 81.44 601 ARG A CA 1
ATOM 4975 C C . ARG A 1 601 ? -38.325 -3.290 19.017 1.00 81.44 601 ARG A C 1
ATOM 4977 O O . ARG A 1 601 ? -38.703 -2.139 19.219 1.00 81.44 601 ARG A O 1
ATOM 4984 N N . ASN A 1 602 ? -37.338 -3.849 19.723 1.00 83.19 602 ASN A N 1
ATOM 4985 C CA . ASN A 1 602 ? -36.540 -3.116 20.710 1.00 83.19 602 ASN A CA 1
ATOM 4986 C C . ASN A 1 602 ? -35.630 -2.092 20.010 1.00 83.19 602 ASN A C 1
ATOM 4988 O O . ASN A 1 602 ? -34.737 -2.473 19.248 1.00 83.19 602 ASN A O 1
ATOM 4992 N N . LEU A 1 603 ? -35.830 -0.803 20.294 1.00 88.25 603 LEU A N 1
ATOM 4993 C CA . LEU A 1 603 ? -34.986 0.270 19.768 1.00 88.25 603 LEU A CA 1
ATOM 4994 C C . LEU A 1 603 ? -33.586 0.239 20.394 1.00 88.25 603 LEU A C 1
ATOM 4996 O O . LEU A 1 603 ? -33.418 0.088 21.606 1.00 88.25 603 LEU A O 1
ATOM 5000 N N . ASN A 1 604 ? -32.568 0.459 19.563 1.00 91.25 604 ASN A N 1
ATOM 5001 C CA . ASN A 1 604 ? -31.179 0.626 19.973 1.00 91.25 604 ASN A CA 1
ATOM 5002 C C . ASN A 1 604 ? -30.599 1.963 19.466 1.00 91.25 604 ASN A C 1
ATOM 5004 O O . ASN A 1 604 ? -29.776 1.977 18.540 1.00 91.25 604 ASN A O 1
ATOM 5008 N N . PRO A 1 605 ? -30.958 3.097 20.103 1.00 91.31 605 PRO A N 1
ATOM 5009 C CA . PRO A 1 605 ? -30.487 4.429 19.708 1.00 91.31 605 PRO A CA 1
ATOM 5010 C C . PRO A 1 605 ? -28.965 4.585 19.756 1.00 91.31 605 PRO A C 1
ATOM 5012 O O . PRO A 1 605 ? -28.409 5.457 19.094 1.00 91.31 605 PRO A O 1
ATOM 5015 N N . VAL A 1 606 ? -28.271 3.743 20.535 1.00 88.44 606 VAL A N 1
ATOM 5016 C CA . VAL A 1 606 ? -26.808 3.774 20.670 1.00 88.44 606 VAL A CA 1
ATOM 5017 C C . VAL A 1 606 ? -26.128 3.339 19.369 1.00 88.44 606 VAL A C 1
ATOM 5019 O O . VAL A 1 606 ? -25.133 3.943 18.965 1.00 88.44 606 VAL A O 1
ATOM 5022 N N . ASN A 1 607 ? -26.677 2.323 18.697 1.00 86.75 607 ASN A N 1
ATOM 5023 C CA . ASN A 1 607 ? -26.057 1.694 17.527 1.00 86.75 607 ASN A CA 1
ATOM 5024 C C . ASN A 1 607 ? -26.775 1.995 16.201 1.00 86.75 607 ASN A C 1
ATOM 5026 O O . ASN A 1 607 ? -26.176 1.814 15.145 1.00 86.75 607 ASN A O 1
ATOM 5030 N N . SER A 1 608 ? -28.018 2.482 16.234 1.00 89.69 608 SER A N 1
ATOM 5031 C CA . SER A 1 608 ? -28.816 2.809 15.048 1.00 89.69 608 SER A CA 1
ATOM 5032 C C . SER A 1 608 ? -29.110 4.308 14.991 1.00 89.69 608 SER A C 1
ATOM 5034 O O . SER A 1 608 ? -29.408 4.948 15.999 1.00 89.69 608 SER A O 1
ATOM 5036 N N . SER A 1 609 ? -28.961 4.921 13.816 1.00 86.31 609 SER A N 1
ATOM 5037 C CA . SER A 1 609 ? -29.370 6.319 13.606 1.00 86.31 609 SER A CA 1
ATOM 5038 C C . SER A 1 609 ? -30.865 6.457 13.342 1.00 86.31 609 SER A C 1
ATOM 5040 O O . SER A 1 609 ? -31.418 7.489 13.698 1.00 86.31 609 SER A O 1
ATOM 5042 N N . GLU A 1 610 ? -31.509 5.419 12.801 1.00 89.06 610 GLU A N 1
ATOM 5043 C CA . GLU A 1 610 ? -32.969 5.352 12.661 1.00 89.06 610 GLU A CA 1
ATOM 5044 C C . GLU A 1 610 ? -33.617 5.349 14.052 1.00 89.06 610 GLU A C 1
ATOM 5046 O O . GLU A 1 610 ? -34.379 6.251 14.376 1.00 89.06 610 GLU A O 1
ATOM 5051 N N . ASP A 1 611 ? -33.170 4.444 14.926 1.00 91.44 611 ASP A N 1
ATOM 5052 C CA . ASP A 1 611 ? -33.699 4.298 16.285 1.00 91.44 611 ASP A CA 1
ATOM 5053 C C . ASP A 1 611 ? -33.393 5.533 17.155 1.00 91.44 611 ASP A C 1
ATOM 5055 O O . ASP A 1 611 ? -34.148 5.877 18.062 1.00 91.44 611 ASP A O 1
ATOM 5059 N N . MET A 1 612 ? -32.279 6.227 16.881 1.00 92.69 612 MET A N 1
ATOM 5060 C CA . MET A 1 612 ? -31.975 7.513 17.513 1.00 92.69 612 MET A CA 1
ATOM 5061 C C . MET A 1 612 ? -32.929 8.610 17.034 1.00 92.69 612 MET A C 1
ATOM 5063 O O . MET A 1 612 ? -33.374 9.409 17.852 1.00 92.69 612 MET A O 1
ATOM 5067 N N . LEU A 1 613 ? -33.262 8.662 15.741 1.00 89.94 613 LEU A N 1
ATOM 5068 C CA . LEU A 1 613 ? -34.261 9.604 15.234 1.00 89.94 613 LEU A CA 1
ATOM 5069 C C . LEU A 1 613 ? -35.639 9.320 15.836 1.00 89.94 613 LEU A C 1
ATOM 5071 O O . LEU A 1 613 ? -36.275 10.267 16.283 1.00 89.94 613 LEU A O 1
ATOM 5075 N N . ASP A 1 614 ? -36.043 8.050 15.944 1.00 90.00 614 ASP A N 1
ATOM 5076 C CA . ASP A 1 614 ? -37.297 7.646 16.601 1.00 90.00 614 ASP A CA 1
ATOM 5077 C C . ASP A 1 614 ? -37.349 8.128 18.059 1.00 90.00 614 ASP A C 1
ATOM 5079 O O . ASP A 1 614 ? -38.345 8.692 18.512 1.00 90.00 614 ASP A O 1
ATOM 5083 N N . PHE A 1 615 ? -36.246 7.951 18.792 1.00 92.38 615 PHE A N 1
ATOM 5084 C CA . PHE A 1 615 ? -36.103 8.419 20.169 1.00 92.38 615 PHE A CA 1
ATOM 5085 C C . PHE A 1 615 ? -36.217 9.944 20.291 1.00 92.38 615 PHE A C 1
ATOM 5087 O O . PHE A 1 615 ? -36.937 10.446 21.156 1.00 92.38 615 PHE A O 1
ATOM 5094 N N . ILE A 1 616 ? -35.526 10.691 19.427 1.00 91.69 616 ILE A N 1
ATOM 5095 C CA . ILE A 1 616 ? -35.542 12.160 19.441 1.00 91.69 616 ILE A CA 1
ATOM 5096 C C . ILE A 1 616 ? -36.934 12.682 19.040 1.00 91.69 616 ILE A C 1
ATOM 5098 O O . ILE A 1 616 ? -37.451 13.575 19.709 1.00 91.69 616 ILE A O 1
ATOM 5102 N N . GLU A 1 617 ? -37.549 12.124 17.992 1.00 90.81 617 GLU A N 1
ATOM 5103 C CA . GLU A 1 617 ? -38.887 12.495 17.502 1.00 90.81 617 GLU A CA 1
ATOM 5104 C C . GLU A 1 617 ? -39.947 12.317 18.585 1.00 90.81 617 GLU A C 1
ATOM 5106 O O . GLU A 1 617 ? -40.790 13.187 18.793 1.00 90.81 617 GLU A O 1
ATOM 5111 N N . TYR A 1 618 ? -39.841 11.230 19.344 1.00 91.06 618 TYR A N 1
ATOM 5112 C CA . TYR A 1 618 ? -40.751 10.962 20.439 1.00 91.06 618 TYR A CA 1
ATOM 5113 C C . TYR A 1 618 ? -40.632 11.933 21.615 1.00 91.06 618 TYR A C 1
ATOM 5115 O O . TYR A 1 618 ? -41.634 12.259 22.258 1.00 91.06 618 TYR A O 1
ATOM 5123 N N . ILE A 1 619 ? -39.407 12.338 21.952 1.00 91.25 619 ILE A N 1
ATOM 5124 C CA . ILE A 1 619 ? -39.141 13.181 23.122 1.00 91.25 619 ILE A CA 1
ATOM 5125 C C . ILE A 1 619 ? -39.407 14.656 22.820 1.00 91.25 619 ILE A C 1
ATOM 5127 O O . ILE A 1 619 ? -39.849 15.384 23.705 1.00 91.25 619 ILE A O 1
ATOM 5131 N N . LEU A 1 620 ? -39.134 15.098 21.593 1.00 88.75 620 LEU A N 1
ATOM 5132 C CA . LEU A 1 620 ? -39.142 16.506 21.191 1.00 88.75 620 LEU A CA 1
ATOM 5133 C C . LEU A 1 620 ? -40.276 16.837 20.215 1.00 88.75 620 LEU A C 1
ATOM 5135 O O . LEU A 1 620 ? -40.063 17.640 19.310 1.00 88.75 620 LEU A O 1
ATOM 5139 N N . GLU A 1 621 ? -41.431 16.188 20.376 1.00 82.75 621 GLU A N 1
ATOM 5140 C CA . GLU A 1 621 ? -42.635 16.298 19.537 1.00 82.75 621 GLU A CA 1
ATOM 5141 C C . GLU A 1 621 ? -42.759 17.620 18.748 1.00 82.75 621 GLU A C 1
ATOM 5143 O O . GLU A 1 621 ? -42.613 18.714 19.297 1.00 82.75 621 GLU A O 1
ATOM 5148 N N . ASN A 1 622 ? -43.093 17.527 17.456 1.00 77.31 622 ASN A N 1
ATOM 5149 C CA . ASN A 1 622 ? -43.306 18.675 16.558 1.00 77.31 622 ASN A CA 1
ATOM 5150 C C . ASN A 1 622 ? -42.067 19.557 16.290 1.00 77.31 622 ASN A C 1
ATOM 5152 O O . ASN A 1 622 ? -42.195 20.732 15.938 1.00 77.31 622 ASN A O 1
ATOM 5156 N N . ASN A 1 623 ? -40.846 19.020 16.396 1.00 86.25 623 ASN A N 1
ATOM 5157 C CA . ASN A 1 623 ? -39.658 19.757 15.964 1.00 86.25 623 ASN A CA 1
ATOM 5158 C C . ASN A 1 623 ? -39.455 19.669 14.439 1.00 86.25 623 ASN A C 1
ATOM 5160 O O . ASN A 1 623 ? -39.063 18.625 13.907 1.00 86.25 623 ASN A O 1
ATOM 5164 N N . ASN A 1 624 ? -39.633 20.794 13.740 1.00 84.31 624 ASN A N 1
ATOM 5165 C CA . ASN A 1 624 ? -39.449 20.882 12.283 1.00 84.31 624 ASN A CA 1
ATOM 5166 C C . ASN A 1 624 ? -38.082 20.352 11.817 1.00 84.31 624 ASN A C 1
ATOM 5168 O O . ASN A 1 624 ? -38.010 19.676 10.798 1.00 84.31 624 ASN A O 1
ATOM 5172 N N . LYS A 1 625 ? -37.009 20.549 12.601 1.00 83.00 625 LYS A N 1
ATOM 5173 C CA . LYS A 1 625 ? -35.677 20.042 12.230 1.00 83.00 625 LYS A CA 1
ATOM 5174 C C . LYS A 1 625 ? -35.639 18.516 12.205 1.00 83.00 625 LYS A C 1
ATOM 5176 O O . LYS A 1 625 ? -35.000 17.953 11.327 1.00 83.00 625 LYS A O 1
ATOM 5181 N N . ILE A 1 626 ? -36.302 17.837 13.145 1.00 84.44 626 ILE A N 1
ATOM 5182 C CA . ILE A 1 626 ? -36.370 16.364 13.159 1.00 84.44 626 ILE A CA 1
ATOM 5183 C C . ILE A 1 626 ? -37.117 15.875 11.922 1.00 84.44 626 ILE A C 1
ATOM 5185 O O . ILE A 1 626 ? -36.655 14.947 11.266 1.00 84.44 626 ILE A O 1
ATOM 5189 N N . THR A 1 627 ? -38.214 16.550 11.572 1.00 85.94 627 THR A N 1
ATOM 5190 C CA . THR A 1 627 ? -39.001 16.252 10.367 1.00 85.94 627 THR A CA 1
ATOM 5191 C C . THR A 1 627 ? -38.148 16.399 9.103 1.00 85.94 627 THR A C 1
ATOM 5193 O O . THR A 1 627 ? -38.135 15.501 8.260 1.00 85.94 627 THR A O 1
ATOM 5196 N N . ASP A 1 628 ? -37.355 17.470 9.004 1.00 85.00 628 ASP A N 1
ATOM 5197 C CA . ASP A 1 628 ? -36.422 17.688 7.892 1.00 85.00 628 ASP A CA 1
ATOM 5198 C C . ASP A 1 628 ? -35.361 16.578 7.814 1.00 85.00 628 ASP A C 1
ATOM 5200 O O . ASP A 1 628 ? -35.112 16.016 6.746 1.00 85.00 628 ASP A O 1
ATOM 5204 N N . TYR A 1 629 ? -34.766 16.194 8.947 1.00 84.81 629 TYR A N 1
ATOM 5205 C CA . TYR A 1 629 ? -33.794 15.098 8.989 1.00 84.81 629 TYR A CA 1
ATOM 5206 C C . TYR A 1 629 ? -34.413 13.738 8.670 1.00 84.81 629 TYR A C 1
ATOM 5208 O O . TYR A 1 629 ? -33.775 12.935 7.993 1.00 84.81 629 TYR A O 1
ATOM 5216 N N . ARG A 1 630 ? -35.643 13.470 9.116 1.00 87.50 630 ARG A N 1
ATOM 5217 C CA . ARG A 1 630 ? -36.380 12.248 8.783 1.00 87.50 630 ARG A CA 1
ATOM 5218 C C . ARG A 1 630 ? -36.647 12.173 7.286 1.00 87.50 630 ARG A C 1
ATOM 5220 O O . ARG A 1 630 ? -36.444 11.119 6.689 1.00 87.50 630 ARG A O 1
ATOM 5227 N N . LYS A 1 631 ? -37.033 13.294 6.670 1.00 88.62 631 LYS A N 1
ATOM 5228 C CA . LYS A 1 631 ? -37.187 13.399 5.218 1.00 88.62 631 LYS A CA 1
ATOM 5229 C C . LYS A 1 631 ? -35.880 13.044 4.508 1.00 88.62 631 LYS A C 1
ATOM 5231 O O . LYS A 1 631 ? -35.891 12.171 3.650 1.00 88.62 631 LYS A O 1
ATOM 5236 N N . ILE A 1 632 ? -34.755 13.630 4.925 1.00 86.06 632 ILE A N 1
ATOM 5237 C CA . ILE A 1 632 ? -33.430 13.313 4.366 1.00 86.06 632 ILE A CA 1
ATOM 5238 C C . ILE A 1 632 ? -33.075 11.832 4.574 1.00 86.06 632 ILE A C 1
ATOM 5240 O O . ILE A 1 632 ? -32.631 11.169 3.643 1.00 86.06 632 ILE A O 1
ATOM 5244 N N . PHE A 1 633 ? -33.286 11.284 5.772 1.00 87.06 633 PHE A N 1
ATOM 5245 C CA . PHE A 1 633 ? -32.999 9.880 6.079 1.00 87.06 633 PHE A CA 1
ATOM 5246 C C . PHE A 1 633 ? -33.820 8.918 5.206 1.00 87.06 633 PHE A C 1
ATOM 5248 O O . PHE A 1 633 ? -33.288 7.942 4.677 1.00 87.06 633 PHE A O 1
ATOM 5255 N N . ASN A 1 634 ? -35.103 9.219 5.005 1.00 88.69 634 ASN A N 1
ATOM 5256 C CA . ASN A 1 634 ? -35.977 8.442 4.132 1.00 88.69 634 ASN A CA 1
ATOM 5257 C C . ASN A 1 634 ? -35.552 8.545 2.661 1.00 88.69 634 ASN A C 1
ATOM 5259 O O . ASN A 1 634 ? -35.599 7.540 1.957 1.00 88.69 634 ASN A O 1
ATOM 5263 N N . GLU A 1 635 ? -35.080 9.709 2.209 1.00 88.69 635 GLU A N 1
ATOM 5264 C CA . GLU A 1 635 ? -34.486 9.873 0.875 1.00 88.69 635 GLU A CA 1
ATOM 5265 C C . GLU A 1 635 ? -33.209 9.028 0.714 1.00 88.69 635 GLU A C 1
ATOM 5267 O O . GLU A 1 635 ? -33.073 8.341 -0.297 1.00 88.69 635 GLU A O 1
ATOM 5272 N N . VAL A 1 636 ? -32.321 8.970 1.723 1.00 90.62 636 VAL A N 1
ATOM 5273 C CA . VAL A 1 636 ? -31.145 8.067 1.714 1.00 90.62 636 VAL A CA 1
ATOM 5274 C C . VAL A 1 636 ? -31.591 6.613 1.542 1.00 90.62 636 VAL A C 1
ATOM 5276 O O . VAL A 1 636 ? -31.054 5.896 0.701 1.00 90.62 636 VAL A O 1
ATOM 5279 N N . LYS A 1 637 ? -32.578 6.175 2.334 1.00 90.12 637 LYS A N 1
ATOM 5280 C CA . LYS A 1 637 ? -33.087 4.795 2.329 1.00 90.12 637 LYS A CA 1
ATOM 5281 C C . LYS A 1 637 ? -33.766 4.453 1.002 1.00 90.12 637 LYS A C 1
ATOM 5283 O O . LYS A 1 637 ? -33.526 3.380 0.455 1.00 90.12 637 LYS A O 1
ATOM 5288 N N . ARG A 1 638 ? -34.569 5.377 0.456 1.00 95.31 638 ARG A N 1
ATOM 5289 C CA . ARG A 1 638 ? -35.163 5.254 -0.883 1.00 95.31 638 ARG A CA 1
ATOM 5290 C C . ARG A 1 638 ? -34.069 5.081 -1.927 1.00 95.31 638 ARG A C 1
ATOM 5292 O O . ARG A 1 638 ? -34.134 4.131 -2.698 1.00 95.31 638 ARG A O 1
ATOM 5299 N N . PHE A 1 639 ? -33.066 5.958 -1.911 1.00 94.31 639 PHE A N 1
ATOM 5300 C CA . PHE A 1 639 ? -31.949 5.915 -2.845 1.00 94.31 639 PHE A CA 1
ATOM 5301 C C . PHE A 1 639 ? -31.174 4.597 -2.744 1.00 94.31 639 PHE A C 1
ATOM 5303 O O . PHE A 1 639 ? -30.851 3.991 -3.762 1.00 94.31 639 PHE A O 1
ATOM 5310 N N . ASP A 1 640 ? -30.905 4.108 -1.532 1.00 92.56 640 ASP A N 1
ATOM 5311 C CA . ASP A 1 640 ? -30.178 2.852 -1.318 1.00 92.56 640 ASP A CA 1
ATOM 5312 C C . ASP A 1 640 ? -30.908 1.627 -1.871 1.00 92.56 640 ASP A C 1
ATOM 5314 O O . ASP A 1 640 ? -30.242 0.718 -2.378 1.00 92.56 640 ASP A O 1
ATOM 5318 N N . ASN A 1 641 ? -32.242 1.654 -1.852 1.00 94.38 641 ASN A N 1
ATOM 5319 C CA . ASN A 1 641 ? -33.107 0.602 -2.382 1.00 94.38 641 ASN A CA 1
ATOM 5320 C C . ASN A 1 641 ? -33.253 0.623 -3.914 1.00 94.38 641 ASN A C 1
ATOM 5322 O O . ASN A 1 641 ? -33.813 -0.316 -4.479 1.00 94.38 641 ASN A O 1
ATOM 5326 N N . LEU A 1 642 ? -32.769 1.661 -4.604 1.00 94.56 642 LEU A N 1
ATOM 5327 C CA . LEU A 1 642 ? -32.766 1.691 -6.067 1.00 94.56 642 LEU A CA 1
ATOM 5328 C C . LEU A 1 642 ? -31.755 0.688 -6.636 1.00 94.56 642 LEU A C 1
ATOM 5330 O O . LEU A 1 642 ? -30.685 0.446 -6.064 1.00 94.56 642 LEU A O 1
ATOM 5334 N N . SER A 1 643 ? -32.069 0.156 -7.820 1.00 96.44 643 SER A N 1
ATOM 5335 C CA . SER A 1 643 ? -31.098 -0.581 -8.631 1.00 96.44 643 SER A CA 1
ATOM 5336 C C . SER A 1 643 ? -29.919 0.321 -9.015 1.00 96.44 643 SER A C 1
ATOM 5338 O O . SER A 1 643 ? -30.008 1.547 -8.941 1.00 96.44 643 SER A O 1
ATOM 5340 N N . HIS A 1 644 ? -28.805 -0.272 -9.452 1.00 95.00 644 HIS A N 1
ATOM 5341 C CA . HIS A 1 644 ? -27.628 0.494 -9.881 1.00 95.00 644 HIS A CA 1
ATOM 5342 C C . HIS A 1 644 ? -27.965 1.524 -10.971 1.00 95.00 644 HIS A C 1
ATOM 5344 O O . HIS A 1 644 ? -27.625 2.697 -10.842 1.00 95.00 644 HIS A O 1
ATOM 5350 N N . GLU A 1 645 ? -28.729 1.116 -11.986 1.00 95.75 645 GLU A N 1
ATOM 5351 C CA . GLU A 1 645 ? -29.200 2.019 -13.044 1.00 95.75 645 GLU A CA 1
ATOM 5352 C C . GLU A 1 645 ? -30.202 3.058 -12.520 1.00 95.75 645 GLU A C 1
ATOM 5354 O O . GLU A 1 645 ? -30.108 4.229 -12.878 1.00 95.75 645 GLU A O 1
ATOM 5359 N N . GLY A 1 646 ? -31.085 2.685 -11.586 1.00 97.19 646 GLY A N 1
ATOM 5360 C CA . GLY A 1 646 ? -31.990 3.637 -10.932 1.00 97.19 646 GLY A CA 1
ATOM 5361 C C . GLY A 1 646 ? -31.243 4.742 -10.177 1.00 97.19 646 GLY A C 1
ATOM 5362 O O . GLY A 1 646 ? -31.581 5.918 -10.308 1.00 97.19 646 GLY A O 1
ATOM 5363 N N . LYS A 1 647 ? -30.170 4.387 -9.454 1.00 97.31 647 LYS A N 1
ATOM 5364 C CA . LYS A 1 647 ? -29.291 5.349 -8.764 1.00 97.31 647 LYS A CA 1
ATOM 5365 C C . LYS A 1 647 ? -28.634 6.314 -9.748 1.00 97.31 647 LYS A C 1
ATOM 5367 O O . LYS A 1 647 ? -28.577 7.511 -9.472 1.00 97.31 647 LYS A O 1
ATOM 5372 N N . LYS A 1 648 ? -28.152 5.816 -10.892 1.00 97.38 648 LYS A N 1
ATOM 5373 C CA . LYS A 1 648 ? -27.562 6.661 -11.943 1.00 97.38 648 LYS A CA 1
ATOM 5374 C C . LYS A 1 648 ? -28.577 7.639 -12.508 1.00 97.38 648 LYS A C 1
ATOM 5376 O O . LYS A 1 648 ? -28.312 8.838 -12.491 1.00 97.38 648 LYS A O 1
ATOM 5381 N N . SER A 1 649 ? -29.726 7.145 -12.973 1.00 97.00 649 SER A N 1
ATOM 5382 C CA . SER A 1 649 ? -30.759 7.978 -13.595 1.00 97.00 649 SER A CA 1
ATOM 5383 C C . SER A 1 649 ? -31.210 9.102 -12.664 1.00 97.00 649 SER A C 1
ATOM 5385 O O . SER A 1 649 ? -31.280 10.253 -13.088 1.00 97.00 649 SER A O 1
ATOM 5387 N N . GLU A 1 650 ? -31.412 8.803 -11.379 1.00 97.56 650 GLU A N 1
ATOM 5388 C CA . GLU A 1 650 ? -31.833 9.798 -10.391 1.00 97.56 650 GLU A CA 1
ATOM 5389 C C . GLU A 1 650 ? -30.776 10.892 -10.147 1.00 97.56 650 GLU A C 1
ATOM 5391 O O . GLU A 1 650 ? -31.109 12.075 -10.011 1.00 97.56 650 GLU A O 1
ATOM 5396 N N . ILE A 1 651 ? -29.487 10.530 -10.119 1.00 97.88 651 ILE A N 1
ATOM 5397 C CA . ILE A 1 651 ? -28.402 11.513 -10.002 1.00 97.88 651 ILE A CA 1
ATOM 5398 C C . ILE A 1 651 ? -28.262 12.336 -11.281 1.00 97.88 651 ILE A C 1
ATOM 5400 O O . ILE A 1 651 ? -28.095 13.551 -11.194 1.00 97.88 651 ILE A O 1
ATOM 5404 N N . VAL A 1 652 ? -28.350 11.721 -12.460 1.00 97.2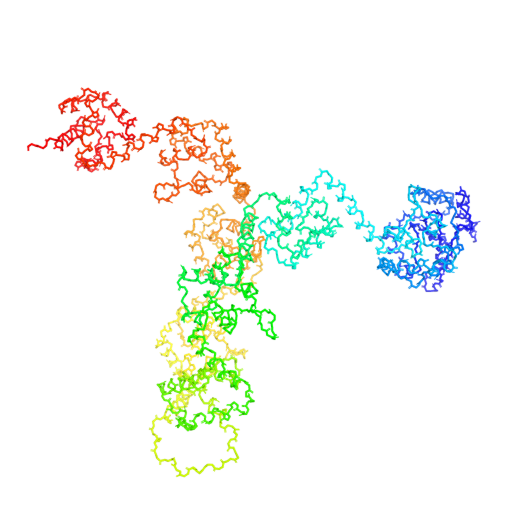5 652 VAL A N 1
ATOM 5405 C CA . VAL A 1 652 ? -28.290 12.440 -13.743 1.00 97.25 652 VAL A CA 1
ATOM 5406 C C . VAL A 1 652 ? -29.424 13.457 -13.841 1.00 97.25 652 VAL A C 1
ATOM 5408 O O . VAL A 1 652 ? -29.176 14.612 -14.187 1.00 97.25 652 VAL A O 1
ATOM 5411 N N . GLU A 1 653 ? -30.642 13.079 -13.452 1.00 97.56 653 GLU A N 1
ATOM 5412 C CA . GLU A 1 653 ? -31.787 13.990 -13.397 1.00 97.56 653 GLU A CA 1
ATOM 5413 C C . GLU A 1 653 ? -31.542 15.146 -12.412 1.00 97.56 653 GLU A C 1
ATOM 5415 O O . GLU A 1 653 ? -31.792 16.313 -12.721 1.00 97.56 653 GLU A O 1
ATOM 5420 N N . PHE A 1 654 ? -30.984 14.861 -11.231 1.00 97.50 654 PHE A N 1
ATOM 5421 C CA . PHE A 1 654 ? -30.602 15.903 -10.277 1.00 97.50 654 PHE A CA 1
ATOM 5422 C C . PHE A 1 654 ? -29.555 16.875 -10.831 1.00 97.50 654 PHE A C 1
ATOM 5424 O O . PHE A 1 654 ? -29.669 18.086 -10.610 1.00 97.50 654 PHE A O 1
ATOM 5431 N N . LEU A 1 655 ? -28.542 16.359 -11.529 1.00 97.00 655 LEU A N 1
ATOM 5432 C CA . LEU A 1 655 ? -27.488 17.164 -12.139 1.00 97.00 655 LEU A CA 1
ATOM 5433 C C . LEU A 1 655 ? -28.052 18.030 -13.270 1.00 97.00 655 LEU A C 1
ATOM 5435 O O . LEU A 1 655 ? -27.771 19.230 -13.299 1.00 97.00 655 LEU A O 1
ATOM 5439 N N . ALA A 1 656 ? -28.927 17.477 -14.113 1.00 96.00 656 ALA A N 1
ATOM 5440 C CA . ALA A 1 656 ? -29.632 18.215 -15.159 1.00 96.00 656 ALA A CA 1
ATOM 5441 C C . ALA A 1 656 ? -30.491 19.352 -14.576 1.00 96.00 656 ALA A C 1
ATOM 5443 O O . ALA A 1 656 ? -30.360 20.505 -14.992 1.00 96.00 656 ALA A O 1
ATOM 5444 N N . ASN A 1 657 ? -31.277 19.070 -13.531 1.00 96.94 657 ASN A N 1
ATOM 5445 C CA . ASN A 1 657 ? -32.096 20.066 -12.828 1.00 96.94 657 ASN A CA 1
ATOM 5446 C C . ASN A 1 657 ? -31.262 21.179 -12.167 1.00 96.94 657 ASN A C 1
ATOM 5448 O O . ASN A 1 657 ? -31.745 22.294 -11.966 1.00 96.94 657 ASN A O 1
ATOM 5452 N N . ASN A 1 658 ? -29.994 20.902 -11.851 1.00 96.06 658 ASN A N 1
ATOM 5453 C CA . ASN A 1 658 ? -29.051 21.880 -11.312 1.00 96.06 658 ASN A CA 1
ATOM 5454 C C . ASN A 1 658 ? -28.138 22.521 -12.369 1.00 96.06 658 ASN A C 1
ATOM 5456 O O . ASN A 1 658 ? -27.218 23.247 -11.988 1.00 96.06 658 ASN A O 1
ATOM 5460 N N . LYS A 1 659 ? -28.414 22.304 -13.664 1.00 96.31 659 LYS A N 1
ATOM 5461 C CA . LYS A 1 659 ? -27.636 22.829 -14.797 1.00 96.31 659 LYS A CA 1
ATOM 5462 C C . LYS A 1 659 ? -26.165 22.406 -14.743 1.00 96.31 659 LYS A C 1
ATOM 5464 O O . LYS A 1 659 ? -25.275 23.239 -14.850 1.00 96.31 659 LYS A O 1
ATOM 5469 N N . TYR A 1 660 ? -25.918 21.120 -14.513 1.00 96.50 660 TYR A N 1
ATOM 5470 C CA . TYR A 1 660 ? -24.599 20.517 -14.684 1.00 96.50 660 TYR A CA 1
ATOM 5471 C C . TYR A 1 660 ? -24.608 19.654 -15.946 1.00 96.50 660 TYR A C 1
ATOM 5473 O O . TYR A 1 660 ? -24.995 18.488 -15.906 1.00 96.50 660 TYR A O 1
ATOM 5481 N N . SER A 1 661 ? -24.183 20.243 -17.064 1.00 95.94 661 SER A N 1
ATOM 5482 C CA . SER A 1 661 ? -23.835 19.505 -18.286 1.00 95.94 661 SER A CA 1
ATOM 5483 C C . SER A 1 661 ? -22.547 18.687 -18.108 1.00 95.94 661 SER A C 1
ATOM 5485 O O . SER A 1 661 ? -21.793 18.886 -17.149 1.00 95.94 661 SER A O 1
ATOM 5487 N N . VAL A 1 662 ? -22.252 17.788 -19.054 1.00 95.75 662 VAL A N 1
ATOM 5488 C CA . VAL A 1 662 ? -21.007 16.996 -19.053 1.00 95.75 662 VAL A CA 1
ATOM 5489 C C . VAL A 1 662 ? -19.774 17.906 -19.158 1.00 95.75 662 VAL A C 1
ATOM 5491 O O . VAL A 1 662 ? -18.760 17.689 -18.489 1.00 95.75 662 VAL A O 1
ATOM 5494 N N . GLU A 1 663 ? -19.865 18.976 -19.949 1.00 95.00 663 GLU A N 1
ATOM 5495 C CA . GLU A 1 663 ? -18.831 19.999 -20.092 1.00 95.00 663 GLU A CA 1
ATOM 5496 C C . GLU A 1 663 ? -18.612 20.766 -18.788 1.00 95.00 663 GLU A C 1
ATOM 5498 O O . GLU A 1 663 ? -17.469 20.986 -18.376 1.00 95.00 663 GLU A O 1
ATOM 5503 N N . GLU A 1 664 ? -19.694 21.187 -18.128 1.00 94.88 664 GLU A N 1
ATOM 5504 C CA . GLU A 1 664 ? -19.613 21.897 -16.851 1.00 94.88 664 GLU A CA 1
ATOM 5505 C C . GLU A 1 664 ? -19.065 20.999 -15.746 1.00 94.88 664 GLU A C 1
ATOM 5507 O O . GLU A 1 664 ? -18.221 21.457 -14.976 1.00 94.88 664 GLU A O 1
ATOM 5512 N N . TRP A 1 665 ? -19.461 19.721 -15.712 1.00 95.25 665 TRP A N 1
ATOM 5513 C CA . TRP A 1 665 ? -18.972 18.718 -14.764 1.00 95.25 665 TRP A CA 1
ATOM 5514 C C . TRP A 1 665 ? -17.442 18.645 -14.745 1.00 95.25 665 TRP A C 1
ATOM 5516 O O . TRP A 1 665 ? -16.814 18.714 -13.684 1.00 95.25 665 TRP A O 1
ATOM 5526 N N . MET A 1 666 ? -16.826 18.587 -15.928 1.00 94.50 666 MET A N 1
ATOM 5527 C CA . MET A 1 666 ? -15.368 18.520 -16.067 1.00 94.50 666 MET A CA 1
ATOM 5528 C C . MET A 1 666 ? -14.658 19.860 -15.841 1.00 94.50 666 MET A C 1
ATOM 5530 O O . MET A 1 666 ? -13.439 19.883 -15.657 1.00 94.50 666 MET A O 1
ATOM 5534 N N . ARG A 1 667 ? -15.400 20.973 -15.807 1.00 93.94 667 ARG A N 1
ATOM 5535 C CA . ARG A 1 667 ? -14.883 22.326 -15.541 1.00 93.94 667 ARG A CA 1
ATOM 5536 C C . ARG A 1 667 ? -15.059 22.777 -14.090 1.00 93.94 667 ARG A C 1
ATOM 5538 O O . ARG A 1 667 ? -14.619 23.876 -13.753 1.00 93.94 667 ARG A O 1
ATOM 5545 N N . LEU A 1 668 ? -15.657 21.957 -13.222 1.00 93.50 668 LEU A N 1
ATOM 5546 C CA . LEU A 1 668 ? -15.853 22.317 -11.819 1.00 93.50 668 LEU A CA 1
ATOM 5547 C C . LEU A 1 668 ? -14.514 22.518 -11.096 1.00 93.50 668 LEU A C 1
ATOM 5549 O O . LEU A 1 668 ? -13.711 21.597 -10.932 1.00 93.50 668 LEU A O 1
ATOM 5553 N N . THR A 1 669 ? -14.314 23.734 -10.591 1.00 92.12 669 THR A N 1
ATOM 5554 C CA . THR A 1 669 ? -13.252 24.054 -9.627 1.00 92.12 669 THR A CA 1
ATOM 5555 C C . THR A 1 669 ? -13.473 23.312 -8.309 1.00 92.12 669 THR A C 1
ATOM 5557 O O . THR A 1 669 ? -14.595 22.929 -7.989 1.00 92.12 669 THR A O 1
ATOM 5560 N N . GLU A 1 670 ? -12.440 23.163 -7.476 1.00 91.00 670 GLU A N 1
ATOM 5561 C CA . GLU A 1 670 ? -12.576 22.498 -6.168 1.00 91.00 670 GLU A CA 1
ATOM 5562 C C . GLU A 1 670 ? -13.673 23.136 -5.291 1.00 91.00 670 GLU A C 1
ATOM 5564 O O . GLU A 1 670 ? -14.455 22.431 -4.654 1.00 91.00 670 GLU A O 1
ATOM 5569 N N . LYS A 1 671 ? -13.801 24.472 -5.314 1.00 93.75 671 LYS A N 1
ATOM 5570 C CA . LYS A 1 671 ? -14.878 25.193 -4.615 1.00 93.75 671 LYS A CA 1
ATOM 5571 C C . LYS A 1 671 ? -16.260 24.822 -5.163 1.00 93.75 671 LYS A C 1
ATOM 5573 O O . LYS A 1 671 ? -17.181 24.597 -4.384 1.00 93.75 671 LYS A O 1
ATOM 5578 N N . GLN A 1 672 ? -16.409 24.732 -6.486 1.00 95.62 672 GLN A N 1
ATOM 5579 C CA . GLN A 1 672 ? -17.670 24.320 -7.111 1.00 95.62 672 GLN A CA 1
ATOM 5580 C C . GLN A 1 672 ? -17.983 22.841 -6.861 1.00 95.62 672 GLN A C 1
ATOM 5582 O O . GLN A 1 672 ? -19.144 22.516 -6.642 1.00 95.62 672 GLN A O 1
ATOM 5587 N N . LYS A 1 673 ? -16.971 21.965 -6.819 1.00 96.31 673 LYS A N 1
ATOM 5588 C CA . LYS A 1 673 ? -17.129 20.556 -6.432 1.00 96.31 673 LYS A CA 1
ATOM 5589 C C . LYS A 1 673 ? -17.625 20.423 -4.996 1.00 96.31 673 LYS A C 1
ATOM 5591 O O . LYS A 1 673 ? -18.560 19.675 -4.765 1.00 96.31 673 LYS A O 1
ATOM 5596 N N . LYS A 1 674 ? -17.062 21.185 -4.050 1.00 93.94 674 LYS A N 1
ATOM 5597 C CA . LYS A 1 674 ? -17.549 21.240 -2.656 1.00 93.94 674 LYS A CA 1
ATOM 5598 C C . LYS A 1 674 ? -18.976 21.784 -2.564 1.00 93.94 674 LYS A C 1
ATOM 5600 O O . LYS A 1 674 ? -19.768 21.295 -1.773 1.00 93.94 674 LYS A O 1
ATOM 5605 N N . ASN A 1 675 ? -19.323 22.769 -3.392 1.00 95.44 675 ASN A N 1
ATOM 5606 C CA . ASN A 1 675 ? -20.693 23.273 -3.461 1.00 95.44 675 ASN A CA 1
ATOM 5607 C C . ASN A 1 675 ? -21.671 22.224 -4.017 1.00 95.44 675 ASN A C 1
ATOM 5609 O O . ASN A 1 675 ? -22.777 22.085 -3.512 1.00 95.44 675 ASN A O 1
ATOM 5613 N N . LEU A 1 676 ? -21.269 21.472 -5.043 1.00 95.50 676 LEU A N 1
ATOM 5614 C CA . LEU A 1 676 ? -22.058 20.356 -5.561 1.00 95.50 676 LEU A CA 1
ATOM 5615 C C . LEU A 1 676 ? -22.183 19.228 -4.527 1.00 95.50 676 LEU A C 1
ATOM 5617 O O . LEU A 1 676 ? -23.273 18.702 -4.342 1.00 95.50 676 LEU A O 1
ATOM 5621 N N . ASP A 1 677 ? -21.095 18.897 -3.831 1.00 95.88 677 ASP A N 1
ATOM 5622 C CA . ASP A 1 677 ? -21.072 17.936 -2.724 1.00 95.88 677 ASP A CA 1
ATOM 5623 C C . ASP A 1 677 ? -22.088 18.309 -1.647 1.00 95.88 677 ASP A C 1
ATOM 5625 O O . ASP A 1 677 ? -22.905 17.478 -1.262 1.00 95.88 677 ASP A O 1
ATOM 5629 N N . PHE A 1 678 ? -22.119 19.588 -1.270 1.00 93.44 678 PHE A N 1
ATOM 5630 C CA . PHE A 1 678 ? -23.108 20.135 -0.352 1.00 93.44 678 PHE A CA 1
ATOM 5631 C C . PHE A 1 678 ? -24.541 20.021 -0.891 1.00 93.44 678 PHE A C 1
ATOM 5633 O O . PHE A 1 678 ? -25.410 19.542 -0.174 1.00 93.44 678 PHE A O 1
ATOM 5640 N N . LYS A 1 679 ? -24.801 20.365 -2.160 1.00 95.19 679 LYS A N 1
ATOM 5641 C CA . LYS A 1 679 ? -26.142 20.223 -2.761 1.00 95.19 679 LYS A CA 1
ATOM 5642 C C . LYS A 1 679 ? -26.626 18.768 -2.812 1.00 95.19 679 LYS A C 1
ATOM 5644 O O . LYS A 1 679 ? -27.807 18.503 -2.594 1.00 95.19 679 LYS A O 1
ATOM 5649 N N . ILE A 1 680 ? -25.733 17.824 -3.119 1.00 93.69 680 ILE A N 1
ATOM 5650 C CA . ILE A 1 680 ? -26.045 16.386 -3.086 1.00 93.69 680 ILE A CA 1
ATOM 5651 C C . ILE A 1 680 ? -26.315 15.971 -1.637 1.00 93.69 680 ILE A C 1
ATOM 5653 O O . ILE A 1 680 ? -27.303 15.288 -1.379 1.00 93.69 680 ILE A O 1
ATOM 5657 N N . GLN A 1 681 ? -25.515 16.454 -0.683 1.00 91.81 681 GLN A N 1
ATOM 5658 C CA . GLN A 1 681 ? -25.715 16.194 0.739 1.00 91.81 681 GLN A CA 1
ATOM 5659 C C . GLN A 1 681 ? -27.042 16.756 1.266 1.00 91.81 681 GLN A C 1
ATOM 5661 O O . GLN A 1 681 ? -27.700 16.083 2.052 1.00 91.81 681 GLN A O 1
ATOM 5666 N N . GLU A 1 682 ? -27.464 17.941 0.828 1.00 88.19 682 GLU A N 1
ATOM 5667 C CA . GLU A 1 682 ? -28.758 18.525 1.196 1.00 88.19 682 GLU A CA 1
ATOM 5668 C C . GLU A 1 682 ? -29.934 17.712 0.652 1.00 88.19 682 GLU A C 1
ATOM 5670 O O . GLU A 1 682 ? -30.898 17.476 1.378 1.00 88.19 682 GLU A O 1
ATOM 5675 N N . LYS A 1 683 ? -29.863 17.262 -0.609 1.00 92.94 683 LYS A N 1
ATOM 5676 C CA . LYS A 1 683 ? -30.959 16.501 -1.225 1.00 92.94 683 LYS A CA 1
ATOM 5677 C C . LYS A 1 683 ? -31.023 15.057 -0.731 1.00 92.94 683 LYS A C 1
ATOM 5679 O O . LYS A 1 683 ? -32.109 14.553 -0.467 1.00 92.94 683 LYS A O 1
ATOM 5684 N N . TYR A 1 684 ? -29.873 14.396 -0.640 1.00 90.88 684 TYR A N 1
ATOM 5685 C CA . TYR A 1 684 ? -29.783 12.948 -0.458 1.00 90.88 684 TYR A CA 1
ATOM 5686 C C . TYR A 1 684 ? -29.206 12.526 0.888 1.00 90.88 684 TYR A C 1
ATOM 5688 O O . TYR A 1 684 ? -29.119 11.335 1.145 1.00 90.88 684 TYR A O 1
ATOM 5696 N N . GLY A 1 685 ? -28.750 13.451 1.734 1.00 87.62 685 GLY A N 1
ATOM 5697 C CA . GLY A 1 685 ? -28.135 13.131 3.027 1.00 87.62 685 GLY A CA 1
ATOM 5698 C C . GLY A 1 685 ? -26.698 12.608 2.955 1.00 87.62 685 GLY A C 1
ATOM 5699 O O . GLY A 1 685 ? -26.122 12.270 3.988 1.00 87.62 685 GLY A O 1
ATOM 5700 N N . PHE A 1 686 ? -26.091 12.552 1.767 1.00 93.12 686 PHE A N 1
ATOM 5701 C CA . PHE A 1 686 ? -24.711 12.107 1.559 1.00 93.12 686 PHE A CA 1
ATOM 5702 C C . PHE A 1 686 ? -24.007 12.916 0.460 1.00 93.12 686 PHE A C 1
ATOM 5704 O O . PHE A 1 686 ? -24.655 13.423 -0.443 1.00 93.12 686 PHE A O 1
ATOM 5711 N N . GLY A 1 687 ? -22.677 13.034 0.521 1.00 95.69 687 GLY A N 1
ATOM 5712 C CA . GLY A 1 687 ? -21.879 13.762 -0.481 1.00 95.69 687 GLY A CA 1
ATOM 5713 C C . GLY A 1 687 ? -21.419 12.908 -1.678 1.00 95.69 687 GLY A C 1
ATOM 5714 O O . GLY A 1 687 ? -21.608 11.692 -1.709 1.00 95.69 687 GLY A O 1
ATOM 5715 N N . ILE A 1 688 ? -20.717 13.524 -2.632 1.00 96.38 688 ILE A N 1
ATOM 5716 C CA . ILE A 1 688 ? -20.133 12.930 -3.851 1.00 96.38 688 ILE A CA 1
ATOM 5717 C C . ILE A 1 688 ? -19.242 11.719 -3.544 1.00 96.38 688 ILE A C 1
ATOM 5719 O O . ILE A 1 688 ? -19.289 10.712 -4.250 1.00 96.38 688 ILE A O 1
ATOM 5723 N N . CYS A 1 689 ? -18.419 11.776 -2.494 1.00 93.88 689 CYS A N 1
ATOM 5724 C CA . CYS A 1 689 ? -17.564 10.636 -2.139 1.00 93.88 689 CYS A CA 1
ATOM 5725 C C . CYS A 1 689 ? -18.397 9.428 -1.680 1.00 93.88 689 CYS A C 1
ATOM 5727 O O . CYS A 1 689 ? -18.096 8.295 -2.038 1.00 93.88 689 CYS A O 1
ATOM 5729 N N . SER A 1 690 ? -19.471 9.668 -0.921 1.00 94.00 690 SER A N 1
ATOM 5730 C CA . SER A 1 690 ? -20.393 8.603 -0.503 1.00 94.00 690 SER A CA 1
ATOM 5731 C C . SER A 1 690 ? -21.227 8.086 -1.673 1.00 94.00 690 SER A C 1
ATOM 5733 O O . SER A 1 690 ? -21.512 6.892 -1.729 1.00 94.00 690 SER A O 1
ATOM 5735 N N . LEU A 1 691 ? -21.561 8.952 -2.635 1.00 96.44 691 LEU A N 1
ATOM 5736 C CA . LEU A 1 691 ? -22.194 8.547 -3.886 1.00 96.44 691 LEU A CA 1
ATOM 5737 C C . LEU A 1 691 ? -21.336 7.520 -4.642 1.00 96.44 691 LEU A C 1
ATOM 5739 O O . LEU A 1 691 ? -21.869 6.513 -5.095 1.00 96.44 691 LEU A O 1
ATOM 5743 N N . CYS A 1 692 ? -20.011 7.707 -4.708 1.00 96.69 692 CYS A N 1
ATOM 5744 C CA . CYS A 1 692 ? -19.106 6.729 -5.329 1.00 96.69 692 CYS A CA 1
ATOM 5745 C C . CYS A 1 692 ? -19.196 5.353 -4.654 1.00 96.69 692 CYS A C 1
ATOM 5747 O O . CYS A 1 692 ? -19.267 4.337 -5.341 1.00 96.69 692 CYS A O 1
ATOM 5749 N N . THR A 1 693 ? -19.254 5.316 -3.318 1.00 94.00 693 THR A N 1
ATOM 5750 C CA . THR A 1 693 ? -19.447 4.073 -2.557 1.00 94.00 693 THR A CA 1
ATOM 5751 C C . THR A 1 693 ? -20.796 3.427 -2.863 1.00 94.00 693 THR A C 1
ATOM 5753 O O . THR A 1 693 ? -20.863 2.219 -3.074 1.00 94.00 693 THR A O 1
ATOM 5756 N N . LYS A 1 694 ? -21.870 4.225 -2.933 1.00 95.06 694 LYS A N 1
ATOM 5757 C CA . LYS A 1 694 ? -23.227 3.740 -3.240 1.00 95.06 694 LYS A CA 1
ATOM 5758 C C . LYS A 1 694 ? -23.373 3.212 -4.672 1.00 95.06 694 LYS A C 1
ATOM 5760 O O . LYS A 1 694 ? -24.226 2.359 -4.900 1.00 95.06 694 LYS A O 1
ATOM 5765 N N . LEU A 1 695 ? -22.535 3.685 -5.597 1.00 95.62 695 LEU A N 1
ATOM 5766 C CA . LEU A 1 695 ? -22.409 3.195 -6.975 1.00 95.62 695 LEU A CA 1
ATOM 5767 C C . LEU A 1 695 ? -21.340 2.092 -7.133 1.00 95.62 695 LEU A C 1
ATOM 5769 O O . LEU A 1 695 ? -21.081 1.648 -8.243 1.00 95.62 695 LEU A O 1
ATOM 5773 N N . GLY A 1 696 ? -20.671 1.657 -6.060 1.00 94.69 696 GLY A N 1
ATOM 5774 C CA . GLY A 1 696 ? -19.657 0.600 -6.146 1.00 94.69 696 GLY A CA 1
ATOM 5775 C C . GLY A 1 696 ? -18.380 0.985 -6.910 1.00 94.69 696 GLY A C 1
ATOM 5776 O O . GLY A 1 696 ? -17.635 0.103 -7.332 1.00 94.69 696 GLY A O 1
ATOM 5777 N N . LEU A 1 697 ? -18.092 2.280 -7.075 1.00 94.94 697 LEU A N 1
ATOM 5778 C CA . LEU A 1 697 ? -16.974 2.757 -7.889 1.00 94.94 697 LEU A CA 1
ATOM 5779 C C . LEU A 1 697 ? -15.656 2.793 -7.114 1.00 94.94 697 LEU A C 1
ATOM 5781 O O . LEU A 1 697 ? -15.478 3.577 -6.176 1.00 94.94 697 LEU A O 1
ATOM 5785 N N . LYS A 1 698 ? -14.692 1.994 -7.569 1.00 93.56 698 LYS A N 1
ATOM 5786 C CA . LYS A 1 698 ? -13.329 1.936 -7.032 1.00 93.56 698 LYS A CA 1
ATOM 5787 C C . LYS A 1 698 ? -12.298 2.264 -8.111 1.00 93.56 698 LYS A C 1
ATOM 5789 O O . LYS A 1 698 ? -12.550 2.109 -9.302 1.00 93.56 698 LYS A O 1
ATOM 5794 N N . THR A 1 699 ? -11.123 2.715 -7.687 1.00 89.31 699 THR A N 1
ATOM 5795 C CA . THR A 1 699 ? -9.937 2.817 -8.543 1.00 89.31 699 THR A CA 1
ATOM 5796 C C . THR A 1 699 ? -9.425 1.421 -8.921 1.00 89.31 699 THR A C 1
ATOM 5798 O O . THR A 1 699 ? -9.803 0.420 -8.309 1.00 89.31 699 THR A O 1
ATOM 5801 N N . SER A 1 700 ? -8.479 1.348 -9.864 1.00 82.25 700 SER A N 1
ATOM 5802 C CA . SER A 1 700 ? -7.767 0.104 -10.207 1.00 82.25 700 SER A CA 1
ATOM 5803 C C . SER A 1 700 ? -7.021 -0.538 -9.029 1.00 82.25 700 SER A C 1
ATOM 5805 O O . SER A 1 700 ? -6.656 -1.703 -9.110 1.00 82.25 700 SER A O 1
ATOM 5807 N N . ASN A 1 701 ? -6.779 0.215 -7.949 1.00 83.31 701 ASN A N 1
ATOM 5808 C CA . ASN A 1 701 ? -6.109 -0.256 -6.735 1.00 83.31 701 ASN A CA 1
ATOM 5809 C C . ASN A 1 701 ? -7.115 -0.587 -5.613 1.00 83.31 701 ASN A C 1
ATOM 5811 O O . ASN A 1 701 ? -6.756 -0.550 -4.440 1.00 83.31 701 ASN A O 1
ATOM 5815 N N . GLU A 1 702 ? -8.387 -0.810 -5.956 1.00 89.06 702 GLU A N 1
ATOM 5816 C CA . GLU A 1 702 ? -9.495 -1.127 -5.040 1.00 89.06 702 GLU A CA 1
ATOM 5817 C C . GLU A 1 702 ? -9.826 -0.062 -3.975 1.00 89.06 702 GLU A C 1
ATOM 5819 O O . GLU A 1 702 ? -10.609 -0.310 -3.053 1.00 89.06 702 GLU A O 1
ATOM 5824 N N . THR A 1 703 ? -9.296 1.157 -4.102 1.00 90.50 703 THR A N 1
ATOM 5825 C CA . THR A 1 703 ? -9.648 2.278 -3.217 1.00 90.50 703 THR A CA 1
ATOM 5826 C C . THR A 1 703 ? -10.869 3.030 -3.743 1.00 90.50 703 THR A C 1
ATOM 5828 O O . THR A 1 703 ? -11.050 3.160 -4.950 1.00 90.50 703 THR A O 1
ATOM 5831 N N . TRP A 1 704 ? -11.720 3.551 -2.855 1.00 92.62 704 TRP A N 1
ATOM 5832 C CA . TRP A 1 704 ? -12.870 4.369 -3.258 1.00 92.62 704 TRP A CA 1
ATOM 5833 C C . TRP A 1 704 ? -12.426 5.657 -3.961 1.00 92.62 704 TRP A C 1
ATOM 5835 O O . TRP A 1 704 ? -11.467 6.303 -3.525 1.00 92.62 704 TRP A O 1
ATOM 5845 N N . LEU A 1 705 ? -13.146 6.033 -5.021 1.00 94.56 705 LEU A N 1
ATOM 5846 C CA . LEU A 1 705 ? -12.911 7.278 -5.755 1.00 94.56 705 LEU A CA 1
ATOM 5847 C C . LEU A 1 705 ? -13.009 8.505 -4.826 1.00 94.56 705 LEU A C 1
ATOM 5849 O O . LEU A 1 705 ? -13.862 8.565 -3.937 1.00 94.56 705 LEU A O 1
ATOM 5853 N N . LYS A 1 706 ? -12.174 9.525 -5.065 1.00 95.62 706 LYS A N 1
ATOM 5854 C CA . LYS A 1 706 ? -12.178 10.826 -4.368 1.00 95.62 706 LYS A CA 1
ATOM 5855 C C . LYS A 1 706 ? -12.349 12.002 -5.353 1.00 95.62 706 LYS A C 1
ATOM 5857 O O . LYS A 1 706 ? -11.427 12.809 -5.521 1.00 95.62 706 LYS A O 1
ATOM 5862 N N . PRO A 1 707 ? -13.533 12.171 -5.978 1.00 93.38 707 PRO A N 1
ATOM 5863 C CA . PRO A 1 707 ? -13.750 13.120 -7.084 1.00 93.38 707 PRO A CA 1
ATOM 5864 C C . PRO A 1 707 ? -13.496 14.598 -6.751 1.00 93.38 707 PRO A C 1
ATOM 5866 O O . PRO A 1 707 ? -13.155 15.406 -7.624 1.00 93.38 707 PRO A O 1
ATOM 5869 N N . ILE A 1 708 ? -13.645 14.971 -5.475 1.00 92.50 708 ILE A N 1
ATOM 5870 C CA . ILE A 1 708 ? -13.412 16.344 -5.009 1.00 92.50 708 ILE A CA 1
ATOM 5871 C C . ILE A 1 708 ? -11.943 16.731 -5.222 1.00 92.50 708 ILE A C 1
ATOM 5873 O O . ILE A 1 708 ? -11.664 17.797 -5.770 1.00 92.50 708 ILE A O 1
ATOM 5877 N N . THR A 1 709 ? -11.014 15.844 -4.854 1.00 91.94 709 THR A N 1
ATOM 5878 C CA . THR A 1 709 ? -9.565 16.102 -4.871 1.00 91.94 709 THR A CA 1
ATOM 5879 C C . THR A 1 709 ? -8.850 15.531 -6.095 1.00 91.94 709 THR A C 1
ATOM 5881 O O . THR A 1 709 ? -7.752 15.976 -6.408 1.00 91.94 709 THR A O 1
ATOM 5884 N N . SER A 1 710 ? -9.447 14.561 -6.793 1.00 93.19 710 SER A N 1
ATOM 5885 C CA . SER A 1 710 ? -8.848 13.892 -7.953 1.00 93.19 710 SER A CA 1
ATOM 5886 C C . SER A 1 710 ? -9.642 14.196 -9.232 1.00 93.19 710 SER A C 1
ATOM 5888 O O . SER A 1 710 ? -10.811 13.819 -9.339 1.00 93.19 710 SER A O 1
ATOM 5890 N N . PRO A 1 711 ? -9.042 14.881 -10.226 1.00 90.06 711 PRO A N 1
ATOM 5891 C CA . PRO A 1 711 ? -9.664 15.079 -11.536 1.00 90.06 711 PRO A CA 1
ATOM 5892 C C . PRO A 1 711 ? -9.940 13.767 -12.280 1.00 90.06 711 PRO A C 1
ATOM 5894 O O . PRO A 1 711 ? -10.943 13.675 -12.980 1.00 90.06 711 PRO A O 1
ATOM 5897 N N . GLU A 1 712 ? -9.079 12.758 -12.111 1.00 93.75 712 GLU A N 1
ATOM 5898 C CA . GLU A 1 712 ? -9.266 11.427 -12.705 1.00 93.75 712 GLU A CA 1
ATOM 5899 C C . GLU A 1 712 ? -10.488 10.724 -12.101 1.00 93.75 712 GLU A C 1
ATOM 5901 O O . GLU A 1 712 ? -11.328 10.206 -12.830 1.00 93.75 712 GLU A O 1
ATOM 5906 N N . ASP A 1 713 ? -10.661 10.797 -10.782 1.00 95.69 713 ASP A N 1
ATOM 5907 C CA . ASP A 1 713 ? -11.819 10.199 -10.111 1.00 95.69 713 ASP A CA 1
ATOM 5908 C C . ASP A 1 713 ? -13.120 10.929 -10.468 1.00 95.69 713 ASP A C 1
ATOM 5910 O O . ASP A 1 713 ? -14.169 10.305 -10.600 1.00 95.69 713 ASP A O 1
ATOM 5914 N N . MET A 1 714 ? -13.050 12.250 -10.671 1.00 95.81 714 MET A N 1
ATOM 5915 C CA . MET A 1 714 ? -14.173 13.054 -11.166 1.00 95.81 714 MET A CA 1
ATOM 5916 C C . MET A 1 714 ? -14.576 12.670 -12.591 1.00 95.81 714 MET A C 1
ATOM 5918 O O . MET A 1 714 ? -15.767 12.608 -12.894 1.00 95.81 714 MET A O 1
ATOM 5922 N N . MET A 1 715 ? -13.596 12.386 -13.451 1.00 96.25 715 MET A N 1
ATOM 5923 C CA . MET A 1 715 ? -13.835 11.864 -14.795 1.00 96.25 715 MET A CA 1
ATOM 5924 C C . MET A 1 715 ? -14.471 10.473 -14.736 1.00 96.25 715 MET A C 1
ATOM 5926 O O . MET A 1 715 ? -15.447 10.238 -15.435 1.00 96.25 715 MET A O 1
ATOM 5930 N N . ASN A 1 716 ? -13.964 9.570 -13.892 1.00 96.00 716 ASN A N 1
ATOM 5931 C CA . ASN A 1 716 ? -14.491 8.208 -13.769 1.00 96.00 716 ASN A CA 1
ATOM 5932 C C . ASN A 1 716 ? -15.931 8.193 -13.237 1.00 96.00 716 ASN A C 1
ATOM 5934 O O . ASN A 1 716 ? -16.778 7.513 -13.807 1.00 96.00 716 ASN A O 1
ATOM 5938 N N . LEU A 1 717 ? -16.235 9.001 -12.213 1.00 97.12 717 LEU A N 1
ATOM 5939 C CA . LEU A 1 717 ? -17.616 9.202 -11.765 1.00 97.12 717 LEU A CA 1
ATOM 5940 C C . LEU A 1 717 ? -18.481 9.812 -12.881 1.00 97.12 717 LEU A C 1
ATOM 5942 O O . LEU A 1 717 ? -19.618 9.399 -13.070 1.00 97.12 717 LEU A O 1
ATOM 5946 N N . GLY A 1 718 ? -17.939 10.766 -13.644 1.00 97.19 718 GLY A N 1
ATOM 5947 C CA . GLY A 1 718 ? -18.625 11.354 -14.794 1.00 97.19 718 GLY A CA 1
ATOM 5948 C C . GLY A 1 718 ? -18.966 10.323 -15.874 1.00 97.19 718 GLY A C 1
ATOM 5949 O O . GLY A 1 718 ? -20.101 10.293 -16.333 1.00 97.19 718 GLY A O 1
ATOM 5950 N N . LYS A 1 719 ? -18.028 9.441 -16.234 1.00 96.81 719 LYS A N 1
ATOM 5951 C CA . LYS A 1 719 ? -18.264 8.347 -17.190 1.00 96.81 719 LYS A CA 1
ATOM 5952 C C . LYS A 1 719 ? -19.342 7.381 -16.701 1.00 96.81 719 LYS A C 1
ATOM 5954 O O . LYS A 1 719 ? -20.157 6.945 -17.505 1.00 96.81 719 LYS A O 1
ATOM 5959 N N . GLU A 1 720 ? -19.372 7.080 -15.402 1.00 97.19 720 GLU A N 1
ATOM 5960 C CA . GLU A 1 720 ? -20.410 6.215 -14.829 1.00 97.19 720 GLU A CA 1
ATOM 5961 C C . GLU A 1 720 ? -21.806 6.848 -14.919 1.00 97.19 720 GLU A C 1
ATOM 5963 O O . GLU A 1 720 ? -22.781 6.152 -15.191 1.00 97.19 720 GLU A O 1
ATOM 5968 N N . LEU A 1 721 ? -21.905 8.161 -14.683 1.00 97.19 721 LEU A N 1
ATOM 5969 C CA . LEU A 1 721 ? -23.181 8.880 -14.669 1.00 97.19 721 LEU A CA 1
ATOM 5970 C C . LEU A 1 721 ? -23.677 9.225 -16.079 1.00 97.19 721 LEU A C 1
ATOM 5972 O O . LEU A 1 721 ? -24.847 9.029 -16.381 1.00 97.19 721 LEU A O 1
ATOM 5976 N N . PHE A 1 722 ? -22.804 9.747 -16.938 1.00 96.38 722 PHE A N 1
ATOM 5977 C CA . PHE A 1 722 ? -23.179 10.320 -18.235 1.00 96.38 722 PHE A CA 1
ATOM 5978 C C . PHE A 1 722 ? -22.851 9.419 -19.434 1.00 96.38 722 PHE A C 1
ATOM 5980 O O . PHE A 1 722 ? -23.201 9.757 -20.563 1.00 96.38 722 PHE A O 1
ATOM 5987 N N . GLY A 1 723 ? -22.168 8.292 -19.217 1.00 95.81 723 GLY A N 1
ATOM 5988 C CA . GLY A 1 723 ? -21.661 7.439 -20.289 1.00 95.81 723 GLY A CA 1
ATOM 5989 C C . GLY A 1 723 ? -20.427 8.018 -20.992 1.00 95.81 723 GLY A C 1
ATOM 5990 O O . GLY A 1 723 ? -19.721 8.891 -20.478 1.00 95.81 723 GLY A O 1
ATOM 5991 N N . SER A 1 724 ? -20.127 7.498 -22.183 1.00 93.94 724 SER A N 1
ATOM 5992 C CA . SER A 1 724 ? -19.015 7.976 -23.014 1.00 93.94 724 SER A CA 1
ATOM 5993 C C . SER A 1 724 ? -19.293 9.374 -23.568 1.00 93.94 724 SER A C 1
ATOM 5995 O O . SER A 1 724 ? -20.369 9.624 -24.107 1.00 93.94 724 SER A O 1
ATOM 5997 N N . HIS A 1 725 ? -18.304 10.267 -23.501 1.00 97.19 725 HIS A N 1
ATOM 5998 C CA . HIS A 1 725 ? -18.406 11.629 -24.020 1.00 97.19 725 HIS A CA 1
ATOM 5999 C C . HIS A 1 725 ? -17.032 12.143 -24.467 1.00 97.19 725 HIS A C 1
ATOM 6001 O O . HIS A 1 725 ? -16.034 11.888 -23.790 1.00 97.19 725 HIS A O 1
ATOM 6007 N N . ALA A 1 726 ? -16.982 12.947 -25.535 1.00 94.88 726 ALA A N 1
ATOM 6008 C CA . ALA A 1 726 ? -15.726 13.433 -26.124 1.00 94.88 726 ALA A CA 1
ATOM 6009 C C . ALA A 1 726 ? -14.839 14.196 -25.120 1.00 94.88 726 ALA A C 1
ATOM 6011 O O . ALA A 1 726 ? -13.615 14.091 -25.146 1.00 94.88 726 ALA A O 1
ATOM 6012 N N . VAL A 1 727 ? -15.454 14.921 -24.180 1.00 94.44 727 VAL A N 1
ATOM 6013 C CA . VAL A 1 727 ? -14.742 15.637 -23.104 1.00 94.44 727 VAL A CA 1
ATOM 6014 C C . VAL A 1 727 ? -14.010 14.671 -22.162 1.00 94.44 727 VAL A C 1
ATOM 6016 O O . VAL A 1 727 ? -12.911 14.979 -21.693 1.00 94.44 727 VAL A O 1
ATOM 6019 N N . PHE A 1 728 ? -14.586 13.498 -21.876 1.00 95.75 728 PHE A N 1
ATOM 6020 C CA . PHE A 1 728 ? -13.909 12.484 -21.068 1.00 95.75 728 PHE A CA 1
ATOM 6021 C C . PHE A 1 728 ? -12.757 11.844 -21.838 1.00 95.75 728 PHE A C 1
ATOM 6023 O O . PHE A 1 728 ? -11.701 11.626 -21.249 1.00 95.75 728 PHE A O 1
ATOM 6030 N N . ASP A 1 729 ? -12.918 11.612 -23.140 1.00 92.12 729 ASP A N 1
ATOM 6031 C CA . ASP A 1 729 ? -11.860 11.063 -23.995 1.00 92.12 729 ASP A CA 1
ATOM 6032 C C . ASP A 1 729 ? -10.678 12.036 -24.125 1.00 92.12 729 ASP A C 1
ATOM 6034 O O . ASP A 1 729 ? -9.514 11.635 -24.030 1.00 92.12 729 ASP A O 1
ATOM 6038 N N . GLU A 1 730 ? -10.956 13.337 -24.259 1.00 91.44 730 GLU A N 1
ATOM 6039 C CA . GLU A 1 730 ? -9.938 14.390 -24.238 1.00 91.44 730 GLU A CA 1
ATOM 6040 C C . GLU A 1 730 ? -9.207 14.425 -22.886 1.00 91.44 730 GLU A C 1
ATOM 6042 O O . GLU A 1 730 ? -7.972 14.461 -22.836 1.00 91.44 730 GLU A O 1
ATOM 6047 N N . CYS A 1 731 ? -9.953 14.364 -21.776 1.00 90.69 731 CYS A N 1
ATOM 6048 C CA . CYS A 1 731 ? -9.375 14.350 -20.435 1.00 90.69 731 CYS A CA 1
ATOM 6049 C C . CYS A 1 731 ? -8.505 13.108 -20.202 1.00 90.69 731 CYS A C 1
ATOM 6051 O O . CYS A 1 731 ? -7.390 13.218 -19.687 1.00 90.69 731 CYS A O 1
ATOM 6053 N N . GLU A 1 732 ? -8.967 11.937 -20.633 1.00 92.06 732 GLU A N 1
ATOM 6054 C CA . GLU A 1 732 ? -8.229 10.686 -20.527 1.00 92.06 732 GLU A CA 1
ATOM 6055 C C . GLU A 1 732 ? -6.965 10.708 -21.392 1.00 92.06 732 GLU A C 1
ATOM 6057 O O . GLU A 1 732 ? -5.889 10.330 -20.927 1.00 92.06 732 GLU A O 1
ATOM 6062 N N . SER A 1 733 ? -7.054 11.216 -22.624 1.00 91.56 733 SER A N 1
ATOM 6063 C CA . SER A 1 733 ? -5.899 11.440 -23.501 1.00 91.56 733 SER A CA 1
ATOM 6064 C C . SER A 1 733 ? -4.862 12.345 -22.829 1.00 91.56 733 SER A C 1
ATOM 6066 O O . SER A 1 733 ? -3.668 12.027 -22.805 1.00 91.56 733 SER A O 1
ATOM 6068 N N . ARG A 1 734 ? -5.316 13.430 -22.191 1.00 90.19 734 ARG A N 1
ATOM 6069 C CA . ARG A 1 734 ? -4.462 14.339 -21.420 1.00 90.19 734 ARG A CA 1
ATOM 6070 C C . ARG A 1 734 ? -3.805 13.632 -20.232 1.00 90.19 734 ARG A C 1
ATOM 6072 O O . ARG A 1 734 ? -2.590 13.720 -20.080 1.00 90.19 734 ARG A O 1
ATOM 6079 N N . LEU A 1 735 ? -4.563 12.880 -19.433 1.00 89.19 735 LEU A N 1
ATOM 6080 C CA . LEU A 1 735 ? -4.037 12.109 -18.299 1.00 89.19 735 LEU A CA 1
ATOM 6081 C C . LEU A 1 735 ? -3.037 11.034 -18.741 1.00 89.19 735 LEU A C 1
ATOM 6083 O O . LEU A 1 735 ? -2.027 10.825 -18.073 1.00 89.19 735 LEU A O 1
ATOM 6087 N N . ARG A 1 736 ? -3.264 10.376 -19.884 1.00 90.38 736 ARG A N 1
ATOM 6088 C CA . ARG A 1 736 ? -2.313 9.414 -20.463 1.00 90.38 736 ARG A CA 1
ATOM 6089 C C . ARG A 1 736 ? -0.996 10.091 -20.845 1.00 90.38 736 ARG A C 1
ATOM 6091 O O . ARG A 1 736 ? 0.056 9.513 -20.579 1.00 90.38 736 ARG A O 1
ATOM 6098 N N . LYS A 1 737 ? -1.031 11.297 -21.427 1.00 93.50 737 LYS A N 1
ATOM 6099 C CA . LYS A 1 737 ? 0.181 12.088 -21.724 1.00 93.50 737 LYS A CA 1
ATOM 6100 C C . LYS A 1 737 ? 0.940 12.443 -20.444 1.00 93.50 737 LYS A C 1
ATOM 6102 O O . LYS A 1 737 ? 2.139 12.186 -20.385 1.00 93.50 737 LYS A O 1
ATOM 6107 N N . ILE A 1 738 ? 0.232 12.889 -19.404 1.00 90.31 738 ILE A N 1
ATOM 6108 C CA . ILE A 1 738 ? 0.816 13.192 -18.086 1.00 90.31 738 ILE A CA 1
ATOM 6109 C C . ILE A 1 738 ? 1.466 11.945 -17.485 1.00 90.31 738 ILE A C 1
ATOM 6111 O O . ILE A 1 738 ? 2.647 11.966 -17.172 1.00 90.31 738 ILE A O 1
ATOM 6115 N N . LYS A 1 739 ? 0.749 10.816 -17.416 1.00 90.31 739 LYS A N 1
ATOM 6116 C CA . LYS A 1 739 ? 1.284 9.553 -16.877 1.00 90.31 739 LYS A CA 1
ATOM 6117 C C . LYS A 1 739 ? 2.483 9.033 -17.671 1.00 90.31 739 LYS A C 1
ATOM 6119 O O . LYS A 1 739 ? 3.372 8.421 -17.089 1.00 90.31 739 LYS A O 1
ATOM 6124 N N . ARG A 1 740 ? 2.511 9.224 -18.997 1.00 91.19 740 ARG A N 1
ATOM 6125 C CA . ARG A 1 740 ? 3.679 8.881 -19.829 1.00 91.19 740 ARG A CA 1
ATOM 6126 C C . ARG A 1 740 ? 4.864 9.776 -19.498 1.00 91.19 740 ARG A C 1
ATOM 6128 O O . ARG A 1 740 ? 5.955 9.252 -19.316 1.00 91.19 740 ARG A O 1
ATOM 6135 N N . PHE A 1 741 ? 4.636 11.081 -19.389 1.00 90.88 741 PHE A N 1
ATOM 6136 C CA . PHE A 1 741 ? 5.666 12.035 -19.007 1.00 90.88 741 PHE A CA 1
ATOM 6137 C C . PHE A 1 741 ? 6.197 11.744 -17.598 1.00 90.88 741 PHE A C 1
ATOM 6139 O O . PHE A 1 741 ? 7.403 11.648 -17.419 1.00 90.88 741 PHE A O 1
ATOM 6146 N N . ASP A 1 742 ? 5.327 11.488 -16.619 1.00 90.50 742 ASP A N 1
ATOM 6147 C CA . ASP A 1 742 ? 5.703 11.228 -15.225 1.00 90.50 742 ASP A CA 1
ATOM 6148 C C . ASP A 1 742 ? 6.553 9.972 -15.028 1.00 90.50 742 ASP A C 1
ATOM 6150 O O . ASP A 1 742 ? 7.368 9.944 -14.107 1.00 90.50 742 ASP A O 1
ATOM 6154 N N . LYS A 1 743 ? 6.395 8.971 -15.904 1.00 92.69 743 LYS A N 1
ATOM 6155 C CA . LYS A 1 743 ? 7.192 7.734 -15.914 1.00 92.69 743 LYS A CA 1
ATOM 6156 C C . LYS A 1 743 ? 8.622 7.919 -16.422 1.00 92.69 743 LYS A C 1
ATOM 6158 O O . LYS A 1 743 ? 9.434 7.024 -16.208 1.00 92.69 743 LYS A O 1
ATOM 6163 N N . LEU A 1 744 ? 8.920 9.014 -17.121 1.00 92.44 744 LEU A N 1
ATOM 6164 C CA . LEU A 1 744 ? 10.278 9.310 -17.569 1.00 92.44 744 LEU A CA 1
ATOM 6165 C C . LEU A 1 744 ? 11.163 9.647 -16.359 1.00 92.44 744 LEU A C 1
ATOM 6167 O O . LEU A 1 744 ? 10.694 10.252 -15.388 1.00 92.44 744 LEU A O 1
ATOM 6171 N N . SER A 1 745 ? 12.445 9.278 -16.424 1.00 93.44 745 SER A N 1
ATOM 6172 C CA . SER A 1 745 ? 13.425 9.727 -15.432 1.00 93.44 745 SER A CA 1
ATOM 6173 C C . SER A 1 745 ? 13.549 11.256 -15.461 1.00 93.44 745 SER A C 1
ATOM 6175 O O . SER A 1 745 ? 13.141 11.910 -16.425 1.00 93.44 745 SER A O 1
ATOM 6177 N N . HIS A 1 746 ? 14.106 11.848 -14.406 1.00 93.94 746 HIS A N 1
ATOM 6178 C CA . HIS A 1 746 ? 14.296 13.301 -14.336 1.00 93.94 746 HIS A CA 1
ATOM 6179 C C . HIS A 1 746 ? 15.077 13.846 -15.545 1.00 93.94 746 HIS A C 1
ATOM 6181 O O . HIS A 1 746 ? 14.665 14.830 -16.164 1.00 93.94 746 HIS A O 1
ATOM 6187 N N . ASP A 1 747 ? 16.145 13.151 -15.940 1.00 93.69 747 ASP A N 1
ATOM 6188 C CA . ASP A 1 747 ? 16.974 13.524 -17.087 1.00 93.69 747 ASP A CA 1
ATOM 6189 C C . ASP A 1 747 ? 16.261 13.292 -18.424 1.00 93.69 747 ASP A C 1
ATOM 6191 O O . ASP A 1 747 ? 16.347 14.134 -19.319 1.00 93.69 747 ASP A O 1
ATOM 6195 N N . ASP A 1 748 ? 15.483 12.215 -18.558 1.00 95.12 748 ASP A N 1
ATOM 6196 C CA . ASP A 1 748 ? 14.700 11.953 -19.773 1.00 95.12 748 ASP A CA 1
ATOM 6197 C C . ASP A 1 748 ? 13.593 12.993 -19.974 1.00 95.12 748 ASP A C 1
ATOM 6199 O O . ASP A 1 748 ? 13.397 13.477 -21.092 1.00 95.12 748 ASP A O 1
ATOM 6203 N N . LYS A 1 749 ? 12.901 13.397 -18.896 1.00 96.00 749 LYS A N 1
ATOM 6204 C CA . LYS A 1 749 ? 11.917 14.492 -18.936 1.00 96.00 749 LYS A CA 1
ATOM 6205 C C . LYS A 1 749 ? 12.577 15.776 -19.426 1.00 96.00 749 LYS A C 1
ATOM 6207 O O . LYS A 1 749 ? 12.032 16.465 -20.290 1.00 96.00 749 LYS A O 1
ATOM 6212 N N . LYS A 1 750 ? 13.752 16.097 -18.870 1.00 97.06 750 LYS A N 1
ATOM 6213 C CA . LYS A 1 750 ? 14.518 17.288 -19.243 1.00 97.06 750 LYS A CA 1
ATOM 6214 C C . LYS A 1 750 ? 14.908 17.233 -20.716 1.00 97.06 750 LYS A C 1
ATOM 6216 O O . LYS A 1 750 ? 14.630 18.179 -21.450 1.00 97.06 750 LYS A O 1
ATOM 6221 N N . ASN A 1 751 ? 15.482 16.120 -21.162 1.00 95.94 751 ASN A N 1
ATOM 6222 C CA . ASN A 1 751 ? 15.912 15.929 -22.542 1.00 95.94 751 ASN A CA 1
ATOM 6223 C C . ASN A 1 751 ? 14.746 16.010 -23.533 1.00 95.94 751 ASN A C 1
ATOM 6225 O O . ASN A 1 751 ? 14.877 16.678 -24.559 1.00 95.94 751 ASN A O 1
ATOM 6229 N N . ASP A 1 752 ? 13.589 15.412 -23.240 1.00 96.19 752 ASP A N 1
ATOM 6230 C CA . ASP A 1 752 ? 12.439 15.491 -24.147 1.00 96.19 752 ASP A CA 1
ATOM 6231 C C . ASP A 1 752 ? 11.871 16.919 -24.259 1.00 96.19 752 ASP A C 1
ATOM 6233 O O . ASP A 1 752 ? 11.490 17.342 -25.357 1.00 96.19 752 ASP A O 1
ATOM 6237 N N . ILE A 1 753 ? 11.880 17.702 -23.169 1.00 97.00 753 ILE A N 1
ATOM 6238 C CA . ILE A 1 753 ? 11.523 19.132 -23.217 1.00 97.00 753 ILE A CA 1
ATOM 6239 C C . ILE A 1 753 ? 12.533 19.912 -24.059 1.00 97.00 753 ILE A C 1
ATOM 6241 O O . ILE A 1 753 ? 12.136 20.720 -24.898 1.00 97.00 753 ILE A O 1
ATOM 6245 N N . VAL A 1 754 ? 13.832 19.651 -23.905 1.00 97.06 754 VAL A N 1
ATOM 6246 C CA . VAL A 1 754 ? 14.871 20.289 -24.730 1.00 97.06 754 VAL A CA 1
ATOM 6247 C C . VAL A 1 754 ? 14.664 19.985 -26.209 1.00 97.06 754 VAL A C 1
ATOM 6249 O O . VAL A 1 754 ? 14.702 20.897 -27.037 1.00 97.06 754 VAL A O 1
ATOM 6252 N N . GLN A 1 755 ? 14.395 18.725 -26.555 1.00 96.88 755 GLN A N 1
ATOM 6253 C CA . GLN A 1 755 ? 14.115 18.333 -27.935 1.00 96.88 755 GLN A CA 1
ATOM 6254 C C . GLN A 1 755 ? 12.836 18.988 -28.464 1.00 96.88 755 GLN A C 1
ATOM 6256 O O . GLN A 1 755 ? 12.795 19.420 -29.615 1.00 96.88 755 GLN A O 1
ATOM 6261 N N . PHE A 1 756 ? 11.804 19.128 -27.628 1.00 97.50 756 PHE A N 1
ATOM 6262 C CA . PHE A 1 756 ? 10.596 19.865 -27.988 1.00 97.50 756 PHE A CA 1
ATOM 6263 C C . PHE A 1 756 ? 10.872 21.342 -28.286 1.00 97.50 756 PHE A C 1
ATOM 6265 O O . PHE A 1 756 ? 10.417 21.842 -29.317 1.00 97.50 756 PHE A O 1
ATOM 6272 N N . LEU A 1 757 ? 11.613 22.030 -27.413 1.00 97.00 757 LEU A N 1
ATOM 6273 C CA . LEU A 1 757 ? 11.944 23.445 -27.589 1.00 97.00 757 LEU A CA 1
ATOM 6274 C C . LEU A 1 757 ? 12.765 23.653 -28.867 1.00 97.00 757 LEU A C 1
ATOM 6276 O O . LEU A 1 757 ? 12.405 24.497 -29.688 1.00 97.00 757 LEU A O 1
ATOM 6280 N N . LYS A 1 758 ? 13.786 22.816 -29.097 1.00 95.44 758 LYS A N 1
ATOM 6281 C CA . LYS A 1 758 ? 14.601 22.838 -30.323 1.00 95.44 758 LYS A CA 1
ATOM 6282 C C . LYS A 1 758 ? 13.765 22.585 -31.578 1.00 95.44 758 LYS A C 1
ATOM 6284 O O . LYS A 1 758 ? 13.829 23.368 -32.522 1.00 95.44 758 LYS A O 1
ATOM 6289 N N . LYS A 1 759 ? 12.923 21.544 -31.581 1.00 96.88 759 LYS A N 1
ATOM 6290 C CA . LYS A 1 759 ? 12.059 21.193 -32.725 1.00 96.88 759 LYS A CA 1
ATOM 6291 C C . LYS A 1 759 ? 11.125 22.336 -33.132 1.00 96.88 759 LYS A C 1
ATOM 6293 O O . LYS A 1 759 ? 10.855 22.508 -34.316 1.00 96.88 759 LYS A O 1
ATOM 6298 N N . ASN A 1 760 ? 10.651 23.121 -32.165 1.00 96.06 760 ASN A N 1
ATOM 6299 C CA . ASN A 1 760 ? 9.760 24.259 -32.400 1.00 96.06 760 ASN A CA 1
ATOM 6300 C C . ASN A 1 760 ? 10.499 25.608 -32.499 1.00 96.06 760 ASN A C 1
ATOM 6302 O O . ASN A 1 760 ? 9.859 26.656 -32.465 1.00 96.06 760 ASN A O 1
ATOM 6306 N N . LYS A 1 761 ? 11.833 25.595 -32.653 1.00 96.25 761 LYS A N 1
ATOM 6307 C CA . LYS A 1 761 ? 12.681 26.792 -32.812 1.00 96.25 761 LYS A CA 1
ATOM 6308 C C . LYS A 1 761 ? 12.591 27.782 -31.639 1.00 96.25 761 LYS A C 1
ATOM 6310 O O . LYS A 1 761 ? 12.758 28.988 -31.819 1.00 96.25 761 LYS A O 1
ATOM 6315 N N . TYR A 1 762 ? 12.346 27.288 -30.425 1.00 96.75 762 TYR A N 1
ATOM 6316 C CA . TYR A 1 762 ? 12.443 28.066 -29.186 1.00 96.75 762 TYR A CA 1
ATOM 6317 C C . TYR A 1 762 ? 13.876 28.019 -28.636 1.00 96.75 762 TYR A C 1
ATOM 6319 O O . TYR A 1 762 ? 14.124 27.511 -27.545 1.00 96.75 762 TYR A O 1
ATOM 6327 N N . GLU A 1 763 ? 14.825 28.522 -29.424 1.00 95.69 763 GLU A N 1
ATOM 6328 C CA . GLU A 1 763 ? 16.227 28.702 -29.020 1.00 95.69 763 GLU A CA 1
ATOM 6329 C C . GLU A 1 763 ? 16.356 29.791 -27.944 1.00 95.69 763 GLU A C 1
ATOM 6331 O O . GLU A 1 763 ? 15.410 30.549 -27.710 1.00 95.69 763 GLU A O 1
ATOM 6336 N N . ALA A 1 764 ? 17.510 29.886 -27.278 1.00 95.88 764 ALA A N 1
ATOM 6337 C CA . ALA A 1 764 ? 17.697 30.768 -26.125 1.00 95.88 764 ALA A CA 1
ATOM 6338 C C . ALA A 1 764 ? 17.347 32.237 -26.442 1.00 95.88 764 ALA A C 1
ATOM 6340 O O . ALA A 1 764 ? 16.618 32.883 -25.686 1.00 95.88 764 ALA A O 1
ATOM 6341 N N . GLU A 1 765 ? 17.786 32.759 -27.591 1.00 95.00 765 GLU A N 1
ATOM 6342 C CA . GLU A 1 765 ? 17.473 34.116 -28.045 1.00 95.00 765 GLU A CA 1
ATOM 6343 C C . GLU A 1 765 ? 15.987 34.287 -28.341 1.00 95.00 765 GLU A C 1
ATOM 6345 O O . GLU A 1 765 ? 15.389 35.306 -27.985 1.00 95.00 765 GLU A O 1
ATOM 6350 N N . ARG A 1 766 ? 15.369 33.296 -28.988 1.00 96.19 766 ARG A N 1
ATOM 6351 C CA . ARG A 1 766 ? 13.948 33.351 -29.332 1.00 96.19 766 ARG A CA 1
ATOM 6352 C C . ARG A 1 766 ? 13.079 33.299 -28.081 1.00 96.19 766 ARG A C 1
ATOM 6354 O O . ARG A 1 766 ? 12.132 34.076 -27.985 1.00 96.19 766 ARG A O 1
ATOM 6361 N N . LEU A 1 767 ? 13.423 32.439 -27.124 1.00 95.38 767 LEU A N 1
ATOM 6362 C CA . LEU A 1 767 ? 12.710 32.246 -25.862 1.00 95.38 767 LEU A CA 1
ATOM 6363 C C . LEU A 1 767 ? 12.678 33.536 -25.025 1.00 95.38 767 LEU A C 1
ATOM 6365 O O . LEU A 1 767 ? 11.623 33.917 -24.513 1.00 95.38 767 LEU A O 1
ATOM 6369 N N . MET A 1 768 ? 13.803 34.258 -24.956 1.00 94.88 768 MET A N 1
ATOM 6370 C CA . MET A 1 768 ? 13.892 35.539 -24.239 1.00 94.88 768 MET A CA 1
ATOM 6371 C C . MET A 1 768 ? 13.148 36.689 -24.929 1.00 94.88 768 MET A C 1
ATOM 6373 O O . MET A 1 768 ? 12.798 37.672 -24.274 1.00 94.88 768 MET A O 1
ATOM 6377 N N . ASN A 1 769 ? 12.858 36.557 -26.225 1.00 93.62 769 ASN A N 1
ATOM 6378 C CA . ASN A 1 769 ? 12.193 37.577 -27.037 1.00 93.62 769 ASN A CA 1
ATOM 6379 C C . ASN A 1 769 ? 10.721 37.261 -27.359 1.00 93.62 769 ASN A C 1
ATOM 6381 O O . ASN A 1 769 ? 10.121 37.944 -28.191 1.00 93.62 769 ASN A O 1
ATOM 6385 N N . LEU A 1 770 ? 10.116 36.254 -26.717 1.00 93.69 770 LEU A N 1
ATOM 6386 C CA . LEU A 1 770 ? 8.709 35.918 -26.948 1.00 93.69 770 LEU A CA 1
ATOM 6387 C C . LEU A 1 770 ? 7.770 37.043 -26.490 1.00 93.69 770 LEU A C 1
ATOM 6389 O O . LEU A 1 770 ? 7.756 37.460 -25.327 1.00 93.69 770 LEU A O 1
ATOM 6393 N N . THR A 1 771 ? 6.901 37.472 -27.400 1.00 93.69 771 THR A N 1
ATOM 6394 C CA . THR A 1 771 ? 5.763 38.348 -27.114 1.00 93.69 771 THR A CA 1
ATOM 6395 C C . THR A 1 771 ? 4.711 37.629 -26.263 1.00 93.69 771 THR A C 1
ATOM 6397 O O . THR A 1 771 ? 4.647 36.403 -26.205 1.00 93.69 771 THR A O 1
ATOM 6400 N N . GLY A 1 772 ? 3.794 38.375 -25.638 1.00 91.75 772 GLY A N 1
ATOM 6401 C CA . GLY A 1 772 ? 2.708 37.775 -24.846 1.00 91.75 772 GLY A CA 1
ATOM 6402 C C . GLY A 1 772 ? 1.748 36.873 -25.644 1.00 91.75 772 GLY A C 1
ATOM 6403 O O . GLY A 1 772 ? 1.046 36.053 -25.054 1.00 91.75 772 GLY A O 1
ATOM 6404 N N . LYS A 1 773 ? 1.685 37.006 -26.978 1.00 94.19 773 LYS A N 1
ATOM 6405 C CA . LYS A 1 773 ? 0.939 36.077 -27.844 1.00 94.19 773 LYS A CA 1
ATOM 6406 C C . LYS A 1 773 ? 1.730 34.783 -28.046 1.00 94.19 773 LYS A C 1
ATOM 6408 O O . LYS A 1 773 ? 1.185 33.712 -27.812 1.00 94.19 773 LYS A O 1
ATOM 6413 N N . GLU A 1 774 ? 3.014 34.892 -28.372 1.00 95.56 774 GLU A N 1
ATOM 6414 C CA . GLU A 1 774 ? 3.892 33.736 -28.600 1.00 95.56 774 GLU A CA 1
ATOM 6415 C C . GLU A 1 774 ? 4.141 32.930 -27.316 1.00 95.56 774 GLU A C 1
ATOM 6417 O O . GLU A 1 774 ? 4.229 31.710 -27.365 1.00 95.56 774 GLU A O 1
ATOM 6422 N N . LYS A 1 775 ? 4.174 33.577 -26.143 1.00 95.25 775 LYS A N 1
ATOM 6423 C CA . LYS A 1 775 ? 4.216 32.884 -24.844 1.00 95.25 775 LYS A CA 1
ATOM 6424 C C . LYS A 1 775 ? 2.978 32.009 -24.610 1.00 95.25 775 LYS A C 1
ATOM 6426 O O . LYS A 1 775 ? 3.102 30.892 -24.122 1.00 95.25 775 LYS A O 1
ATOM 6431 N N . ARG A 1 776 ? 1.785 32.502 -24.971 1.00 93.31 776 ARG A N 1
ATOM 6432 C CA . ARG A 1 776 ? 0.530 31.730 -24.880 1.00 93.31 776 ARG A CA 1
ATOM 6433 C C . ARG A 1 776 ? 0.494 30.578 -25.882 1.00 93.31 776 ARG A C 1
ATOM 6435 O O . ARG A 1 776 ? -0.057 29.528 -25.583 1.00 93.31 776 ARG A O 1
ATOM 6442 N N . GLU A 1 777 ? 1.088 30.775 -27.052 1.00 96.25 777 GLU A N 1
ATOM 6443 C CA . GLU A 1 777 ? 1.248 29.726 -28.057 1.00 96.25 777 GLU A CA 1
ATOM 6444 C C . GLU A 1 777 ? 2.224 28.635 -27.595 1.00 96.25 777 GLU A C 1
ATOM 6446 O O . GLU A 1 777 ? 1.893 27.458 -27.682 1.00 96.25 777 GLU A O 1
ATOM 6451 N N . LEU A 1 778 ? 3.365 29.009 -27.002 1.00 95.31 778 LEU A N 1
ATOM 6452 C CA . LEU A 1 778 ? 4.292 28.064 -26.372 1.00 95.31 778 LEU A CA 1
ATOM 6453 C C . LEU A 1 778 ? 3.599 27.240 -25.274 1.00 95.31 778 LEU A C 1
ATOM 6455 O O . LEU A 1 778 ? 3.723 26.018 -25.267 1.00 95.31 778 LEU A O 1
ATOM 6459 N N . GLU A 1 779 ? 2.843 27.894 -24.384 1.00 95.56 779 GLU A N 1
ATOM 6460 C CA . GLU A 1 779 ? 2.059 27.226 -23.334 1.00 95.56 779 GLU A CA 1
ATOM 6461 C C . GLU A 1 779 ? 1.085 26.201 -23.924 1.00 95.56 779 GLU A C 1
ATOM 6463 O O . GLU A 1 779 ? 1.052 25.052 -23.485 1.00 95.56 779 GLU A O 1
ATOM 6468 N N . LYS A 1 780 ? 0.333 26.597 -24.958 1.00 94.69 780 LYS A N 1
ATOM 6469 C CA . LYS A 1 780 ? -0.612 25.718 -25.652 1.00 94.69 780 LYS A CA 1
ATOM 6470 C C . LYS A 1 780 ? 0.099 24.517 -26.283 1.00 94.69 780 LYS A C 1
ATOM 6472 O O . LYS A 1 780 ? -0.336 23.390 -26.075 1.00 94.69 780 LYS A O 1
ATOM 6477 N N . ASN A 1 781 ? 1.211 24.731 -26.986 1.00 95.50 781 ASN A N 1
ATOM 6478 C CA . ASN A 1 781 ? 1.967 23.658 -27.639 1.00 95.50 781 ASN A CA 1
ATOM 6479 C C . ASN A 1 781 ? 2.559 22.670 -26.614 1.00 95.50 781 ASN A C 1
ATOM 6481 O O . ASN A 1 781 ? 2.572 21.458 -26.840 1.00 95.50 781 ASN A O 1
ATOM 6485 N N . ILE A 1 782 ? 3.020 23.177 -25.465 1.00 95.06 782 ILE A N 1
ATOM 6486 C CA . ILE A 1 782 ? 3.483 22.355 -24.339 1.00 95.06 782 ILE A CA 1
ATOM 6487 C C . ILE A 1 782 ? 2.320 21.546 -23.753 1.00 95.06 782 ILE A C 1
ATOM 6489 O O . ILE A 1 782 ? 2.436 20.328 -23.604 1.00 95.06 782 ILE A O 1
ATOM 6493 N N . GLN A 1 783 ? 1.171 22.180 -23.514 1.00 93.25 783 GLN A N 1
ATOM 6494 C CA . GLN A 1 783 ? -0.023 21.505 -23.012 1.00 93.25 783 GLN A CA 1
ATOM 6495 C C . GLN A 1 783 ? -0.536 20.432 -23.980 1.00 93.25 783 GLN A C 1
ATOM 6497 O O . GLN A 1 783 ? -0.933 19.351 -23.547 1.00 93.25 783 GLN A O 1
ATOM 6502 N N . GLU A 1 784 ? -0.482 20.677 -25.286 1.00 92.50 784 GLU A N 1
ATOM 6503 C CA . GLU A 1 784 ? -0.862 19.701 -26.305 1.00 92.50 784 GLU A CA 1
ATOM 6504 C C . GLU A 1 784 ? 0.091 18.501 -26.344 1.00 92.50 784 GLU A C 1
ATOM 6506 O O . GLU A 1 784 ? -0.380 17.361 -26.432 1.00 92.50 784 GLU A O 1
ATOM 6511 N N . LYS A 1 785 ? 1.413 18.712 -26.233 1.00 95.19 785 LYS A N 1
ATOM 6512 C CA . LYS A 1 785 ? 2.393 17.610 -26.227 1.00 95.19 785 LYS A CA 1
ATOM 6513 C C . LYS A 1 785 ? 2.346 16.801 -24.928 1.00 95.19 785 LYS A C 1
ATOM 6515 O O . LYS A 1 785 ? 2.308 15.573 -24.981 1.00 95.19 785 LYS A O 1
ATOM 6520 N N . TYR A 1 786 ? 2.333 17.473 -23.780 1.00 93.69 786 TYR A N 1
ATOM 6521 C CA . TYR A 1 786 ? 2.575 16.854 -22.470 1.00 93.69 786 TYR A CA 1
ATOM 6522 C C . TYR A 1 786 ? 1.321 16.655 -21.621 1.00 93.69 786 TYR A C 1
ATOM 6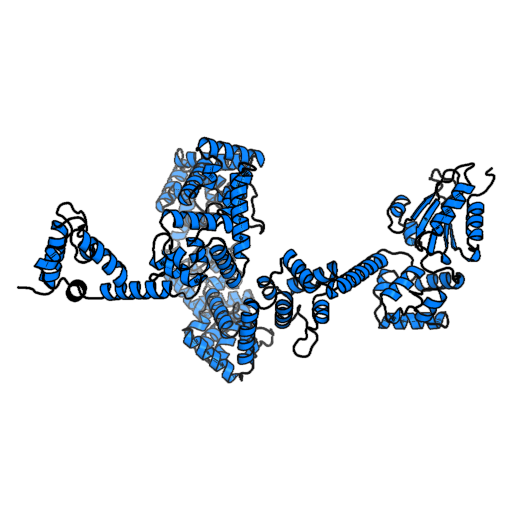524 O O . TYR A 1 786 ? 1.334 15.902 -20.652 1.00 93.69 786 TYR A O 1
ATOM 6532 N N . GLY A 1 787 ? 0.223 17.319 -21.974 1.00 91.69 787 GLY A N 1
ATOM 6533 C CA . GLY A 1 787 ? -0.993 17.371 -21.166 1.00 91.69 787 GLY A CA 1
ATOM 6534 C C . GLY A 1 787 ? -0.926 18.342 -19.982 1.00 91.69 787 GLY A C 1
ATOM 6535 O O . GLY A 1 787 ? -1.920 18.493 -19.274 1.00 91.69 787 GLY A O 1
ATOM 6536 N N . VAL A 1 788 ? 0.206 19.023 -19.788 1.00 92.38 788 VAL A N 1
ATOM 6537 C CA . VAL A 1 788 ? 0.486 19.970 -18.697 1.00 92.38 788 VAL A CA 1
ATOM 6538 C C . VAL A 1 788 ? 1.097 21.254 -19.240 1.00 92.38 788 VAL A C 1
ATOM 6540 O O . VAL A 1 788 ? 1.767 21.220 -20.264 1.00 92.38 788 VAL A O 1
ATOM 6543 N N . GLY A 1 789 ? 0.858 22.374 -18.560 1.00 94.69 789 GLY A N 1
ATOM 6544 C CA . GLY A 1 789 ? 1.413 23.686 -18.909 1.00 94.69 789 GLY A CA 1
ATOM 6545 C C . GLY A 1 789 ? 2.823 23.935 -18.356 1.00 94.69 789 GLY A C 1
ATOM 6546 O O . GLY A 1 789 ? 3.320 23.162 -17.533 1.00 94.69 789 GLY A O 1
ATOM 6547 N N . ILE A 1 790 ? 3.454 25.049 -18.743 1.00 95.31 790 ILE A N 1
ATOM 6548 C CA . ILE A 1 790 ? 4.823 25.421 -18.340 1.00 95.31 790 ILE A CA 1
ATOM 6549 C C . ILE A 1 790 ? 4.954 25.540 -16.821 1.00 95.31 790 ILE A C 1
ATOM 6551 O O . ILE A 1 790 ? 5.934 25.060 -16.261 1.00 95.31 790 ILE A O 1
ATOM 6555 N N . MET A 1 791 ? 3.969 26.126 -16.131 1.00 93.06 791 MET A N 1
ATOM 6556 C CA . MET A 1 791 ? 4.025 26.247 -14.665 1.00 93.06 791 MET A CA 1
ATOM 6557 C C . MET A 1 791 ? 4.082 24.880 -13.974 1.00 93.06 791 MET A C 1
ATOM 6559 O O . MET A 1 791 ? 4.819 24.707 -13.008 1.00 93.06 791 MET A O 1
ATOM 6563 N N . PHE A 1 792 ? 3.336 23.896 -14.486 1.00 91.75 792 PHE A N 1
ATOM 6564 C CA . PHE A 1 792 ? 3.373 22.538 -13.949 1.00 91.75 792 PHE A CA 1
ATOM 6565 C C . PHE A 1 792 ? 4.726 21.878 -14.222 1.00 91.75 792 PHE A C 1
ATOM 6567 O O . PHE A 1 792 ? 5.262 21.219 -13.336 1.00 91.75 792 PHE A O 1
ATOM 6574 N N . LEU A 1 793 ? 5.313 22.096 -15.407 1.00 93.12 793 LEU A N 1
ATOM 6575 C CA . LEU A 1 793 ? 6.680 21.653 -15.683 1.00 93.12 793 LEU A CA 1
ATOM 6576 C C . LEU A 1 793 ? 7.659 22.269 -14.674 1.00 93.12 793 LEU A C 1
ATOM 6578 O O . LEU A 1 793 ? 8.427 21.539 -14.060 1.00 93.12 793 LEU A O 1
ATOM 6582 N N . CYS A 1 794 ? 7.585 23.576 -14.409 1.00 94.81 794 CYS A N 1
ATOM 6583 C CA . CYS A 1 794 ? 8.414 24.212 -13.383 1.00 94.81 794 CYS A CA 1
ATOM 6584 C C . CYS A 1 794 ? 8.248 23.553 -12.004 1.00 94.81 794 CYS A C 1
ATOM 6586 O O . CYS A 1 794 ? 9.252 23.295 -11.345 1.00 94.81 794 CYS A O 1
ATOM 6588 N N . SER A 1 795 ? 7.020 23.226 -11.581 1.00 90.38 795 SER A N 1
ATOM 6589 C CA . SER A 1 795 ? 6.787 22.475 -10.337 1.00 90.38 795 SER A CA 1
ATOM 6590 C C . SER A 1 795 ? 7.415 21.081 -10.366 1.00 90.38 795 SER A C 1
ATOM 6592 O O . SER A 1 795 ? 8.040 20.688 -9.386 1.00 90.38 795 SER A O 1
ATOM 6594 N N . ALA A 1 796 ? 7.267 20.347 -11.471 1.00 90.44 796 ALA A N 1
ATOM 6595 C CA . ALA A 1 796 ? 7.771 18.981 -11.620 1.00 90.44 796 ALA A CA 1
ATOM 6596 C C . ALA A 1 796 ? 9.306 18.896 -11.567 1.00 90.44 796 ALA A C 1
ATOM 6598 O O . ALA A 1 796 ? 9.842 17.869 -11.164 1.00 90.44 796 ALA A O 1
ATOM 6599 N N . PHE A 1 797 ? 10.001 19.973 -11.941 1.00 93.69 797 PHE A N 1
ATOM 6600 C CA . PHE A 1 797 ? 11.460 20.104 -11.846 1.00 93.69 797 PHE A CA 1
ATOM 6601 C C . PHE A 1 797 ? 11.925 20.892 -10.611 1.00 93.69 797 PHE A C 1
ATOM 6603 O O . PHE A 1 797 ? 13.092 21.268 -10.531 1.00 93.69 797 PHE A O 1
ATOM 6610 N N . GLU A 1 798 ? 11.016 21.172 -9.671 1.00 93.81 798 GLU A N 1
ATOM 6611 C CA . GLU A 1 798 ? 11.270 21.956 -8.456 1.00 93.81 798 GLU A CA 1
ATOM 6612 C C . GLU A 1 798 ? 11.894 23.338 -8.711 1.00 93.81 798 GLU A C 1
ATOM 6614 O O . GLU A 1 798 ? 12.588 23.899 -7.860 1.00 93.81 798 GLU A O 1
ATOM 6619 N N . LEU A 1 799 ? 11.606 23.931 -9.871 1.00 93.12 799 LEU A N 1
ATOM 6620 C CA . LEU A 1 799 ? 12.081 25.262 -10.216 1.00 93.12 799 LEU A CA 1
ATOM 6621 C C . LEU A 1 799 ? 11.299 26.291 -9.398 1.00 93.12 799 LEU A C 1
ATOM 6623 O O . LEU A 1 799 ? 10.100 26.526 -9.606 1.00 93.12 799 LEU A O 1
ATOM 6627 N N . LYS A 1 800 ? 11.993 26.887 -8.430 1.00 91.12 800 LYS A N 1
ATOM 6628 C CA . LYS A 1 800 ? 11.454 27.875 -7.497 1.00 91.12 800 LYS A CA 1
ATOM 6629 C C . LYS A 1 800 ? 12.134 29.218 -7.714 1.00 91.12 800 LYS A C 1
ATOM 6631 O O . LYS A 1 800 ? 13.354 29.283 -7.816 1.00 91.12 800 LYS A O 1
ATOM 6636 N N . GLY A 1 801 ? 11.343 30.287 -7.712 1.00 87.31 801 GLY A N 1
ATOM 6637 C CA . GLY A 1 801 ? 11.867 31.651 -7.702 1.00 87.31 801 GLY A CA 1
ATOM 6638 C C . GLY A 1 801 ? 12.424 32.038 -6.326 1.00 87.31 801 GLY A C 1
ATOM 6639 O O . GLY A 1 801 ? 12.310 31.288 -5.353 1.00 87.31 801 GLY A O 1
ATOM 6640 N N . LYS A 1 802 ? 12.949 33.267 -6.205 1.00 77.12 802 LYS A N 1
ATOM 6641 C CA . LYS A 1 802 ? 13.606 33.800 -4.985 1.00 77.12 802 LYS A CA 1
ATOM 6642 C C . LYS A 1 802 ? 12.809 33.679 -3.671 1.00 77.12 802 LYS A C 1
ATOM 6644 O O . LYS A 1 802 ? 13.399 33.740 -2.600 1.00 77.12 802 LYS A O 1
ATOM 6649 N N . HIS A 1 803 ? 11.488 33.507 -3.730 1.00 81.44 803 HIS A N 1
ATOM 6650 C CA . HIS A 1 803 ? 10.614 33.371 -2.553 1.00 81.44 803 HIS A CA 1
ATOM 6651 C C . HIS A 1 803 ? 10.073 31.946 -2.343 1.00 81.44 803 HIS A C 1
ATOM 6653 O O . HIS A 1 803 ? 9.060 31.770 -1.669 1.00 81.44 803 HIS A O 1
ATOM 6659 N N . GLY A 1 804 ? 10.672 30.932 -2.975 1.00 83.38 804 GLY A N 1
ATOM 6660 C CA . GLY A 1 804 ? 10.237 29.535 -2.861 1.00 83.38 804 GLY A CA 1
ATOM 6661 C C . GLY A 1 804 ? 8.932 29.204 -3.599 1.00 83.38 804 GLY A C 1
ATOM 6662 O O . GLY A 1 804 ? 8.494 28.055 -3.574 1.00 83.38 804 GLY A O 1
ATOM 6663 N N . ARG A 1 805 ? 8.312 30.187 -4.268 1.00 88.69 805 ARG A N 1
ATOM 6664 C CA . ARG A 1 805 ? 7.143 29.984 -5.136 1.00 88.69 805 ARG A CA 1
ATOM 6665 C C . ARG A 1 805 ? 7.579 29.329 -6.445 1.00 88.69 805 ARG A C 1
ATOM 6667 O O . ARG A 1 805 ? 8.667 29.617 -6.937 1.00 88.69 805 ARG A O 1
ATOM 6674 N N . THR A 1 806 ? 6.724 28.484 -7.013 1.00 88.88 806 THR A N 1
ATOM 6675 C CA . THR A 1 806 ? 6.920 27.932 -8.360 1.00 88.88 806 THR A CA 1
ATOM 6676 C C . THR A 1 806 ? 7.075 29.058 -9.377 1.00 88.88 806 THR A C 1
ATOM 6678 O O . THR A 1 806 ? 6.340 30.045 -9.312 1.00 88.88 806 THR A O 1
ATOM 6681 N N . LEU A 1 807 ? 8.016 28.899 -10.310 1.00 91.19 807 LEU A N 1
ATOM 6682 C CA . LEU A 1 807 ? 8.193 29.843 -11.411 1.00 91.19 807 LEU A CA 1
ATOM 6683 C C . LEU A 1 807 ? 6.919 29.984 -12.256 1.00 91.19 807 LEU A C 1
ATOM 6685 O O . LEU A 1 807 ? 6.253 29.002 -12.584 1.00 91.19 807 LEU A O 1
ATOM 6689 N N . SER A 1 808 ? 6.649 31.208 -12.701 1.00 91.81 808 SER A N 1
ATOM 6690 C CA . SER A 1 808 ? 5.642 31.563 -13.699 1.00 91.81 808 SER A CA 1
ATOM 6691 C C . SER A 1 808 ? 6.301 32.275 -14.901 1.00 91.81 808 SER A C 1
ATOM 6693 O O . SER A 1 808 ? 6.132 33.487 -15.113 1.00 91.81 808 SER A O 1
ATOM 6695 N N . PRO A 1 809 ? 7.028 31.525 -15.761 1.00 90.81 809 PRO A N 1
ATOM 6696 C CA . PRO A 1 809 ? 7.767 32.071 -16.912 1.00 90.81 809 PRO A CA 1
ATOM 6697 C C . PRO A 1 809 ? 6.925 32.940 -17.859 1.00 90.81 809 PRO A C 1
ATOM 6699 O O . PRO A 1 809 ? 7.407 33.876 -18.508 1.00 90.81 809 PRO A O 1
ATOM 6702 N N . LEU A 1 810 ? 5.623 32.659 -17.938 1.00 90.69 810 LEU A N 1
ATOM 6703 C CA . LEU A 1 810 ? 4.704 33.398 -18.797 1.00 90.69 810 LEU A CA 1
ATOM 6704 C C . LEU A 1 810 ? 4.532 34.857 -18.349 1.00 90.69 810 LEU A C 1
ATOM 6706 O O . LEU A 1 810 ? 4.445 35.745 -19.202 1.00 90.69 810 LEU A O 1
ATOM 6710 N N . SER A 1 811 ? 4.543 35.118 -17.038 1.00 88.06 811 SER A N 1
ATOM 6711 C CA . SER A 1 811 ? 4.326 36.450 -16.454 1.00 88.06 811 SER A CA 1
ATOM 6712 C C . SER A 1 811 ? 5.607 37.217 -16.141 1.00 88.06 811 SER A C 1
ATOM 6714 O O . SER A 1 811 ? 5.566 38.442 -16.056 1.00 88.06 811 SER A O 1
ATOM 6716 N N . SER A 1 812 ? 6.742 36.533 -15.984 1.00 91.75 812 SER A N 1
ATOM 6717 C CA . SER A 1 812 ? 8.003 37.154 -15.569 1.00 91.75 812 SER A CA 1
ATOM 6718 C C . SER A 1 812 ? 9.137 36.813 -16.527 1.00 91.75 812 SER A C 1
ATOM 6720 O O . SER A 1 812 ? 9.433 35.649 -16.779 1.00 91.75 812 SER A O 1
ATOM 6722 N N . LEU A 1 813 ? 9.809 37.841 -17.053 1.00 90.56 813 LEU A N 1
ATOM 6723 C CA . LEU A 1 813 ? 10.991 37.649 -17.898 1.00 90.56 813 LEU A CA 1
ATOM 6724 C C . LEU A 1 813 ? 12.159 37.026 -17.116 1.00 90.56 813 LEU A C 1
ATOM 6726 O O . LEU A 1 813 ? 12.913 36.244 -17.681 1.00 90.56 813 LEU A O 1
ATOM 6730 N N . LYS A 1 814 ? 12.274 37.335 -15.817 1.00 92.25 814 LYS A N 1
ATOM 6731 C CA . LYS A 1 814 ? 13.284 36.751 -14.921 1.00 92.25 814 LYS A CA 1
ATOM 6732 C C . LYS A 1 814 ? 13.036 35.259 -14.693 1.00 92.25 814 LYS A C 1
ATOM 6734 O O . LYS A 1 814 ? 13.960 34.467 -14.746 1.00 92.25 814 LYS A O 1
ATOM 6739 N N . GLU A 1 815 ? 11.779 34.859 -14.536 1.00 94.50 815 GLU A N 1
ATOM 6740 C CA . GLU A 1 815 ? 11.431 33.439 -14.377 1.00 94.50 815 GLU A CA 1
ATOM 6741 C C . GLU A 1 815 ? 11.499 32.685 -15.719 1.00 94.50 815 GLU A C 1
ATOM 6743 O O . GLU A 1 815 ? 11.805 31.498 -15.742 1.00 94.50 815 GLU A O 1
ATOM 6748 N N . MET A 1 816 ? 11.279 33.370 -16.853 1.00 95.56 816 MET A N 1
ATOM 6749 C CA . MET A 1 816 ? 11.544 32.820 -18.191 1.00 95.56 816 MET A CA 1
ATOM 6750 C C . MET A 1 816 ? 13.037 32.582 -18.435 1.00 95.56 816 MET A C 1
ATOM 6752 O O . MET A 1 816 ? 13.390 31.578 -19.044 1.00 95.56 816 MET A O 1
ATOM 6756 N N . LEU A 1 817 ? 13.902 33.469 -17.935 1.00 95.12 817 LEU A N 1
ATOM 6757 C CA . LEU A 1 817 ? 15.350 33.268 -17.937 1.00 95.12 817 LEU A CA 1
ATOM 6758 C C . LEU A 1 817 ? 15.724 31.998 -17.162 1.00 95.12 817 LEU A C 1
ATOM 6760 O O . LEU A 1 817 ? 16.411 31.144 -17.709 1.00 95.12 817 LEU A O 1
ATOM 6764 N N . GLU A 1 818 ? 15.235 31.853 -15.928 1.00 95.25 818 GLU A N 1
ATOM 6765 C CA . GLU A 1 818 ? 15.518 30.686 -15.077 1.00 95.25 818 GLU A CA 1
ATOM 6766 C C . GLU A 1 818 ? 14.998 29.377 -15.704 1.00 95.25 818 GLU A C 1
ATOM 6768 O O . GLU A 1 818 ? 15.697 28.363 -15.712 1.00 95.25 818 GLU A O 1
ATOM 6773 N N . PHE A 1 819 ? 13.805 29.406 -16.310 1.00 96.44 819 PHE A N 1
ATOM 6774 C CA . PHE A 1 819 ? 13.274 28.288 -17.094 1.00 96.44 819 PHE A CA 1
ATOM 6775 C C . PHE A 1 819 ? 14.164 27.956 -18.303 1.00 96.44 819 PHE A C 1
ATOM 6777 O O . PHE A 1 819 ? 14.498 26.793 -18.532 1.00 96.44 819 PHE A O 1
ATOM 6784 N N . GLY A 1 820 ? 14.568 28.972 -19.069 1.00 96.56 820 GLY A N 1
ATOM 6785 C CA . GLY A 1 820 ? 15.420 28.819 -20.244 1.00 96.56 820 GLY A CA 1
ATOM 6786 C C . GLY A 1 820 ? 16.792 28.243 -19.910 1.00 96.56 820 GLY A C 1
ATOM 6787 O O . GLY A 1 820 ? 17.204 27.277 -20.543 1.00 96.56 820 GLY A O 1
ATOM 6788 N N . GLU A 1 821 ? 17.465 28.779 -18.892 1.00 96.06 821 GLU A N 1
ATOM 6789 C CA . GLU A 1 821 ? 18.788 28.329 -18.440 1.00 96.06 821 GLU A CA 1
ATOM 6790 C C . GLU A 1 821 ? 18.747 26.875 -17.950 1.00 96.06 821 GLU A C 1
ATOM 6792 O O . GLU A 1 821 ? 19.639 26.083 -18.260 1.00 96.06 821 GLU A O 1
ATOM 6797 N N . TYR A 1 822 ? 17.672 26.481 -17.256 1.00 96.94 822 TYR A N 1
ATOM 6798 C CA . TYR A 1 822 ? 17.521 25.111 -16.777 1.00 96.94 822 TYR A CA 1
ATOM 6799 C C . TYR A 1 822 ? 17.472 24.084 -17.915 1.00 96.94 822 TYR A C 1
ATOM 6801 O O . TYR A 1 822 ? 18.168 23.064 -17.858 1.00 96.94 822 TYR A O 1
ATOM 6809 N N . PHE A 1 823 ? 16.650 24.335 -18.941 1.00 96.81 823 PHE A N 1
ATOM 6810 C CA . PHE A 1 823 ? 16.458 23.392 -20.045 1.00 96.81 823 PHE A CA 1
ATOM 6811 C C . PHE A 1 823 ? 17.523 23.542 -21.132 1.00 96.81 823 PHE A C 1
ATOM 6813 O O . PHE A 1 823 ? 18.115 22.551 -21.545 1.00 96.81 823 PHE A O 1
ATOM 6820 N N . LEU A 1 824 ? 17.804 24.759 -21.588 1.00 96.44 824 LEU A N 1
ATOM 6821 C CA . LEU A 1 824 ? 18.701 25.007 -22.720 1.00 96.44 824 LEU A CA 1
ATOM 6822 C C . LEU A 1 824 ? 20.179 25.128 -22.312 1.00 96.44 824 LEU A C 1
ATOM 6824 O O . LEU A 1 824 ? 21.038 25.178 -23.191 1.00 96.44 824 LEU A O 1
ATOM 6828 N N . GLY A 1 825 ? 20.481 25.109 -21.009 1.00 94.75 825 GLY A N 1
ATOM 6829 C CA . GLY A 1 825 ? 21.835 25.237 -20.478 1.00 94.75 825 GLY A CA 1
ATOM 6830 C C . GLY A 1 825 ? 22.323 26.685 -20.450 1.00 94.75 825 GLY A C 1
ATOM 6831 O O . GLY A 1 825 ? 21.557 27.631 -20.642 1.00 94.75 825 GLY A O 1
ATOM 6832 N N . SER A 1 826 ? 23.620 26.867 -20.201 1.00 93.25 826 SER A N 1
ATOM 6833 C CA . SER A 1 826 ? 24.239 28.189 -20.231 1.00 93.25 826 SER A CA 1
ATOM 6834 C C . SER A 1 826 ? 24.266 28.738 -21.660 1.00 93.25 826 SER A C 1
ATOM 6836 O O . SER A 1 826 ? 24.694 28.077 -22.604 1.00 93.25 826 SER A O 1
ATOM 6838 N N . HIS A 1 827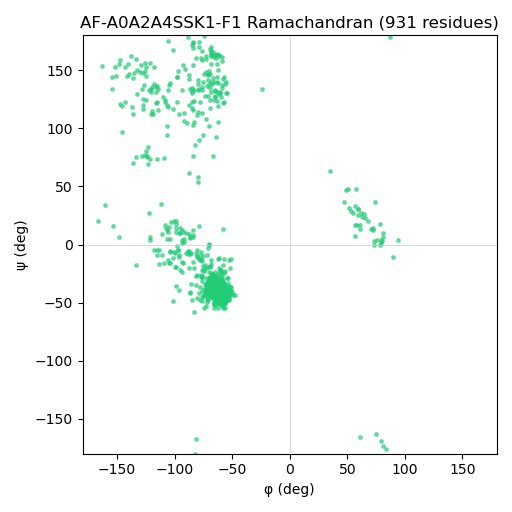 ? 23.817 29.981 -21.819 1.00 96.56 827 HIS A N 1
ATOM 6839 C CA . HIS A 1 827 ? 23.830 30.695 -23.092 1.00 96.56 827 HIS A CA 1
ATOM 6840 C C . HIS A 1 827 ? 24.239 32.149 -22.858 1.00 96.56 827 HIS A C 1
ATOM 6842 O O . HIS A 1 827 ? 23.876 32.727 -21.832 1.00 96.56 827 HIS A O 1
ATOM 6848 N N . GLN A 1 828 ? 24.947 32.772 -23.808 1.00 94.44 828 GLN A N 1
ATOM 6849 C CA . GLN A 1 828 ? 25.406 34.160 -23.657 1.00 94.44 828 GLN A CA 1
ATOM 6850 C C . GLN A 1 828 ? 24.239 35.115 -23.367 1.00 94.44 828 GLN A C 1
ATOM 6852 O O . GLN A 1 828 ? 24.324 35.936 -22.459 1.00 94.44 828 GLN A O 1
ATOM 6857 N N . ILE A 1 829 ? 23.112 34.935 -24.066 1.00 93.31 829 ILE A N 1
ATOM 6858 C CA . ILE A 1 829 ? 21.901 35.733 -23.837 1.00 93.31 829 ILE A CA 1
ATOM 6859 C C . ILE A 1 829 ? 21.400 35.620 -22.389 1.00 93.31 829 ILE A C 1
ATOM 6861 O O . ILE A 1 829 ? 21.024 36.627 -21.796 1.00 93.31 829 ILE A O 1
ATOM 6865 N N . PHE A 1 830 ? 21.442 34.428 -21.782 1.00 95.44 830 PHE A N 1
ATOM 6866 C CA . PHE A 1 830 ? 21.014 34.235 -20.398 1.00 95.44 830 PHE A CA 1
ATOM 6867 C C . PHE A 1 830 ? 21.962 34.939 -19.429 1.00 95.44 830 PHE A C 1
ATOM 6869 O O . PHE A 1 830 ? 21.503 35.662 -18.546 1.00 95.44 830 PHE A O 1
ATOM 6876 N N . THR A 1 831 ? 23.272 34.821 -19.654 1.00 92.56 831 THR A N 1
ATOM 6877 C CA . THR A 1 831 ? 24.301 35.548 -18.898 1.00 92.56 831 THR A CA 1
ATOM 6878 C C . THR A 1 831 ? 24.093 37.061 -18.973 1.00 92.56 831 THR A C 1
ATOM 6880 O O . THR A 1 831 ? 24.172 37.748 -17.953 1.00 92.56 831 THR A O 1
ATOM 6883 N N . ASP A 1 832 ? 23.781 37.591 -20.156 1.00 90.94 832 ASP A N 1
ATOM 6884 C CA . ASP A 1 832 ? 23.537 39.020 -20.352 1.00 90.94 832 ASP A CA 1
ATOM 6885 C C . ASP A 1 832 ? 22.289 39.483 -19.592 1.00 90.94 832 ASP A C 1
ATOM 6887 O O . ASP A 1 832 ? 22.342 40.484 -18.876 1.00 90.94 832 ASP A O 1
ATOM 6891 N N . TYR A 1 833 ? 21.176 38.747 -19.680 1.00 92.00 833 TYR A N 1
ATOM 6892 C CA . TYR A 1 833 ? 19.968 39.061 -18.910 1.00 92.00 833 TYR A CA 1
ATOM 6893 C C . TYR A 1 833 ? 20.194 38.937 -17.400 1.00 92.00 833 TYR A C 1
ATOM 6895 O O . TYR A 1 833 ? 19.728 39.796 -16.650 1.00 92.00 833 TYR A O 1
ATOM 6903 N N . LYS A 1 834 ? 20.943 37.927 -16.946 1.00 91.81 834 LYS A N 1
ATOM 6904 C CA . LYS A 1 834 ? 21.285 37.738 -15.532 1.00 91.81 834 LYS A CA 1
ATOM 6905 C C . LYS A 1 834 ? 22.067 38.928 -14.984 1.00 91.81 834 LYS A C 1
ATOM 6907 O O . LYS A 1 834 ? 21.641 39.499 -13.986 1.00 91.81 834 LYS A O 1
ATOM 6912 N N . LYS A 1 835 ? 23.103 39.389 -15.696 1.00 90.81 835 LYS A N 1
ATOM 6913 C CA . LYS A 1 835 ? 23.859 40.605 -15.336 1.00 90.81 835 LYS A CA 1
ATOM 6914 C C . LYS A 1 835 ? 22.961 41.836 -15.235 1.00 90.81 835 LYS A C 1
ATOM 6916 O O . LYS A 1 835 ? 23.105 42.635 -14.313 1.00 90.81 835 LYS A O 1
ATOM 6921 N N . ARG A 1 836 ? 22.005 41.994 -16.158 1.00 87.88 836 ARG A N 1
ATOM 6922 C CA . ARG A 1 836 ? 21.054 43.116 -16.105 1.00 87.88 836 ARG A CA 1
ATOM 6923 C C . ARG A 1 836 ? 20.116 43.018 -14.900 1.00 87.88 836 ARG A C 1
ATOM 6925 O O . ARG A 1 836 ? 19.847 44.037 -14.273 1.00 87.88 836 ARG A O 1
ATOM 6932 N N . PHE A 1 837 ? 19.636 41.821 -14.554 1.00 89.38 837 PHE A N 1
ATOM 6933 C CA . PHE A 1 837 ? 18.808 41.615 -13.361 1.00 89.38 837 PHE A CA 1
ATOM 6934 C C . PHE A 1 837 ? 19.594 41.773 -12.057 1.00 89.38 837 PHE A C 1
ATOM 6936 O O . PHE A 1 837 ? 19.057 42.342 -11.116 1.00 89.38 837 PHE A O 1
ATOM 6943 N N . GLU A 1 838 ? 20.847 41.323 -11.997 1.00 89.31 838 GLU A N 1
ATOM 6944 C CA . GLU A 1 838 ? 21.743 41.548 -10.854 1.00 89.31 838 GLU A CA 1
ATOM 6945 C C . GLU A 1 838 ? 21.999 43.042 -10.652 1.00 89.31 838 GLU A C 1
ATOM 6947 O O . GLU A 1 838 ? 21.913 43.531 -9.531 1.00 89.31 838 GLU A O 1
ATOM 6952 N N . LYS A 1 839 ? 22.209 43.795 -11.738 1.00 88.81 839 LYS A N 1
ATOM 6953 C CA . LYS A 1 839 ? 22.328 45.257 -11.684 1.00 88.81 839 LYS A CA 1
ATOM 6954 C C . LYS A 1 839 ? 21.020 45.937 -11.262 1.00 88.81 839 LYS A C 1
ATOM 6956 O O . LYS A 1 839 ? 21.056 46.921 -10.529 1.00 88.81 839 LYS A O 1
ATOM 6961 N N . ALA A 1 840 ? 19.868 45.404 -11.672 1.00 89.19 840 ALA A N 1
ATOM 6962 C CA . ALA A 1 840 ? 18.557 45.869 -11.216 1.00 89.19 840 ALA A CA 1
ATOM 6963 C C . ALA A 1 840 ? 18.340 45.619 -9.715 1.00 89.19 840 ALA A C 1
ATOM 6965 O O . ALA A 1 840 ? 17.826 46.489 -9.016 1.00 89.19 840 ALA A O 1
ATOM 6966 N N . ASP A 1 841 ? 18.706 44.428 -9.234 1.00 88.44 841 ASP A N 1
ATOM 6967 C CA . ASP A 1 841 ? 18.603 44.034 -7.828 1.00 88.44 841 ASP A CA 1
ATOM 6968 C C . ASP A 1 841 ? 19.559 44.891 -6.978 1.00 88.44 841 ASP A C 1
ATOM 6970 O O . ASP A 1 841 ? 19.106 45.532 -6.036 1.00 88.44 841 ASP A O 1
ATOM 6974 N N . TRP A 1 842 ? 20.823 45.036 -7.398 1.00 93.12 842 TRP A N 1
ATOM 6975 C CA . TRP A 1 842 ? 21.795 45.949 -6.784 1.00 93.12 842 TRP A CA 1
ATOM 6976 C C . TRP A 1 842 ? 21.259 47.377 -6.680 1.00 93.12 842 TRP A C 1
ATOM 6978 O O . TRP A 1 842 ? 21.346 47.990 -5.621 1.00 93.12 842 TRP A O 1
ATOM 6988 N N . PHE A 1 843 ? 20.659 47.900 -7.755 1.00 91.38 843 PHE A N 1
ATOM 6989 C CA . PHE A 1 843 ? 20.051 49.228 -7.741 1.00 91.38 843 PHE A CA 1
ATOM 6990 C C . PHE A 1 843 ? 18.929 49.332 -6.694 1.00 91.38 843 PHE A C 1
ATOM 6992 O O . PHE A 1 843 ? 18.797 50.359 -6.034 1.00 91.38 843 PHE A O 1
ATOM 6999 N N . ASN A 1 844 ? 18.125 48.282 -6.508 1.00 88.69 844 ASN A N 1
ATOM 7000 C CA . ASN A 1 844 ? 17.047 48.274 -5.513 1.00 88.69 844 ASN A CA 1
ATOM 7001 C C . ASN A 1 844 ? 17.561 48.257 -4.072 1.00 88.69 844 ASN A C 1
ATOM 7003 O O . ASN A 1 844 ? 16.877 48.785 -3.201 1.00 88.69 844 ASN A O 1
ATOM 7007 N N . ASP A 1 845 ? 18.748 47.697 -3.847 1.00 90.25 845 ASP A N 1
ATOM 7008 C CA . ASP A 1 845 ? 19.385 47.627 -2.529 1.00 90.25 845 ASP A CA 1
ATOM 7009 C C . ASP A 1 845 ? 20.091 48.944 -2.140 1.00 90.25 845 ASP A C 1
ATOM 7011 O O . ASP A 1 845 ? 20.515 49.126 -0.996 1.00 90.25 845 ASP A O 1
ATOM 7015 N N . LEU A 1 846 ? 20.218 49.891 -3.077 1.00 92.00 846 LEU A N 1
ATOM 7016 C CA . LEU A 1 846 ? 20.730 51.233 -2.803 1.00 92.00 846 LEU A CA 1
ATOM 7017 C C . LEU A 1 846 ? 19.708 52.079 -2.025 1.00 92.00 846 LEU A C 1
ATOM 7019 O O . LEU A 1 846 ? 18.501 51.988 -2.235 1.00 92.00 846 LEU A O 1
ATOM 7023 N N . THR A 1 847 ? 20.206 52.983 -1.176 1.00 93.31 847 THR A N 1
ATOM 7024 C CA . THR A 1 847 ? 19.380 54.029 -0.550 1.00 93.31 847 THR A CA 1
ATOM 7025 C C . THR A 1 847 ? 18.799 54.969 -1.610 1.00 93.31 847 THR A C 1
ATOM 7027 O O . THR A 1 847 ? 19.402 55.131 -2.669 1.00 93.31 847 THR A O 1
ATOM 7030 N N . GLU A 1 848 ? 17.676 55.642 -1.323 1.00 93.69 848 GLU A N 1
ATOM 7031 C CA . GLU A 1 848 ? 17.033 56.590 -2.260 1.00 93.69 848 GLU A CA 1
ATOM 7032 C C . GLU A 1 848 ? 18.038 57.629 -2.810 1.00 93.69 848 GLU A C 1
ATOM 7034 O O . GLU A 1 848 ? 18.061 57.906 -4.008 1.00 93.69 848 GLU A O 1
ATOM 7039 N N . GLU A 1 849 ? 18.954 58.124 -1.969 1.00 94.00 849 GLU A N 1
ATOM 7040 C CA . GLU A 1 849 ? 20.033 59.037 -2.374 1.00 94.00 849 GLU A CA 1
ATOM 7041 C C . GLU A 1 849 ? 21.034 58.402 -3.352 1.00 94.00 849 GLU A C 1
ATOM 7043 O O . GLU A 1 849 ? 21.407 59.008 -4.358 1.00 94.00 849 GLU A O 1
ATOM 7048 N N . LYS A 1 850 ? 21.466 57.164 -3.085 1.00 94.38 850 LYS A N 1
ATOM 7049 C CA . LYS A 1 850 ? 22.393 56.433 -3.960 1.00 94.38 850 LYS A CA 1
ATOM 7050 C C . LYS A 1 850 ? 21.725 56.026 -5.273 1.00 94.38 850 LYS A C 1
ATOM 7052 O O . LYS A 1 850 ? 22.368 56.100 -6.315 1.00 94.38 850 LYS A O 1
ATOM 7057 N N . GLN A 1 851 ? 20.443 55.660 -5.240 1.00 94.62 851 GLN A N 1
ATOM 7058 C CA . GLN A 1 851 ? 19.631 55.429 -6.437 1.00 94.62 851 GLN A CA 1
ATOM 7059 C C . GLN A 1 851 ? 19.567 56.694 -7.290 1.00 94.62 851 GLN A C 1
ATOM 7061 O O . GLN A 1 851 ? 19.811 56.635 -8.492 1.00 94.62 851 GLN A O 1
ATOM 7066 N N . ALA A 1 852 ? 19.290 57.845 -6.674 1.00 93.19 852 ALA A N 1
ATOM 7067 C CA . ALA A 1 852 ? 19.239 59.121 -7.375 1.00 93.19 852 ALA A CA 1
ATOM 7068 C C . ALA A 1 852 ? 20.600 59.470 -8.005 1.00 93.19 852 ALA A C 1
ATOM 7070 O O . ALA A 1 852 ? 20.651 59.783 -9.195 1.00 93.19 852 ALA A O 1
ATOM 7071 N N . LYS A 1 853 ? 21.705 59.304 -7.260 1.00 94.44 853 LYS A N 1
ATOM 7072 C CA . LYS A 1 853 ? 23.075 59.516 -7.764 1.00 94.44 853 LYS A CA 1
ATOM 7073 C C . LYS A 1 853 ? 23.401 58.608 -8.948 1.00 94.44 853 LYS A C 1
ATOM 7075 O O . LYS A 1 853 ? 23.966 59.075 -9.932 1.00 94.44 853 LYS A O 1
ATOM 7080 N N . GLU A 1 854 ? 23.001 57.339 -8.895 1.00 95.69 854 GLU A N 1
ATOM 7081 C CA . GLU A 1 854 ? 23.220 56.395 -9.994 1.00 95.69 854 GLU A CA 1
ATOM 7082 C C . GLU A 1 854 ? 22.403 56.757 -11.244 1.00 95.69 854 GLU A C 1
ATOM 7084 O O . GLU A 1 854 ? 22.918 56.673 -12.359 1.00 95.69 854 GLU A O 1
ATOM 7089 N N . ILE A 1 855 ? 21.157 57.221 -11.085 1.00 95.38 855 ILE A N 1
ATOM 7090 C CA . ILE A 1 855 ? 20.353 57.698 -12.220 1.00 95.38 855 ILE A CA 1
ATOM 7091 C C . ILE A 1 855 ? 20.944 58.984 -12.823 1.00 95.38 855 ILE A C 1
ATOM 7093 O O . ILE A 1 855 ? 20.966 59.117 -14.048 1.00 95.38 855 ILE A O 1
ATOM 7097 N N . ILE A 1 856 ? 21.468 59.910 -12.011 1.00 93.81 856 ILE A N 1
ATOM 7098 C CA . ILE A 1 856 ? 22.191 61.090 -12.522 1.00 93.81 856 ILE A CA 1
ATOM 7099 C C . ILE A 1 856 ? 23.434 60.650 -13.295 1.00 93.81 856 ILE A C 1
ATOM 7101 O O . ILE A 1 856 ? 23.609 61.063 -14.440 1.00 93.81 856 ILE A O 1
ATOM 7105 N N . ALA A 1 857 ? 24.237 59.747 -12.729 1.00 94.12 857 ALA A N 1
ATOM 7106 C CA . ALA A 1 857 ? 25.419 59.214 -13.395 1.00 94.12 857 ALA A CA 1
ATOM 7107 C C . ALA A 1 857 ? 25.063 58.524 -14.727 1.00 94.12 857 ALA A C 1
ATOM 7109 O O . ALA A 1 857 ? 25.779 58.680 -15.717 1.00 94.12 857 ALA A O 1
ATOM 7110 N N . PHE A 1 858 ? 23.934 57.808 -14.798 1.00 95.75 858 PHE A N 1
ATOM 7111 C CA . PHE A 1 858 ? 23.411 57.249 -16.048 1.00 95.75 858 PHE A CA 1
ATOM 7112 C C . PHE A 1 858 ? 23.138 58.335 -17.101 1.00 95.75 858 PHE A C 1
ATOM 7114 O O . PHE A 1 858 ? 23.558 58.203 -18.255 1.00 95.75 858 PHE A O 1
ATOM 7121 N N . PHE A 1 859 ? 22.461 59.423 -16.733 1.00 94.81 859 PHE A N 1
ATOM 7122 C CA . PHE A 1 859 ? 22.187 60.521 -17.662 1.00 94.81 859 PHE A CA 1
ATOM 7123 C C . PHE A 1 859 ? 23.458 61.282 -18.069 1.00 94.81 859 PHE A C 1
ATOM 7125 O O . PHE A 1 859 ? 23.606 61.633 -19.242 1.00 94.81 859 PHE A O 1
ATOM 7132 N N . GLU A 1 860 ? 24.400 61.480 -17.146 1.00 94.06 860 GLU A N 1
ATOM 7133 C CA . GLU A 1 860 ? 25.700 62.107 -17.404 1.00 94.06 860 GLU A CA 1
ATOM 7134 C C . GLU A 1 860 ? 26.519 61.324 -18.430 1.00 94.06 860 GLU A C 1
ATOM 7136 O O . GLU A 1 860 ? 27.008 61.912 -19.400 1.00 94.06 860 GLU A O 1
ATOM 7141 N N . ARG A 1 861 ? 26.610 59.994 -18.262 1.00 95.50 861 ARG A N 1
ATOM 7142 C CA . ARG A 1 861 ? 27.270 59.088 -19.219 1.00 95.50 861 ARG A CA 1
ATOM 7143 C C . ARG A 1 861 ? 26.641 59.157 -20.610 1.00 95.50 861 ARG A C 1
ATOM 7145 O O . ARG A 1 861 ? 27.333 58.966 -21.603 1.00 95.50 861 ARG A O 1
ATOM 7152 N N . ASN A 1 862 ? 25.355 59.491 -20.684 1.00 95.12 862 ASN A N 1
ATOM 7153 C CA . ASN A 1 862 ? 24.618 59.655 -21.933 1.00 95.12 862 ASN A CA 1
ATOM 7154 C C . ASN A 1 862 ? 24.569 61.102 -22.460 1.00 95.12 862 ASN A C 1
ATOM 7156 O O . ASN A 1 862 ? 23.806 61.382 -23.386 1.00 95.12 862 ASN A O 1
ATOM 7160 N N . GLY A 1 863 ? 25.385 62.010 -21.910 1.00 92.75 863 GLY A N 1
ATOM 7161 C CA . GLY A 1 863 ? 25.569 63.378 -22.411 1.00 92.75 863 GLY A CA 1
ATOM 7162 C C . GLY A 1 863 ? 24.689 64.450 -21.755 1.00 92.75 863 GLY A C 1
ATOM 7163 O O . GLY A 1 863 ? 24.765 65.623 -22.132 1.00 92.75 863 GLY A O 1
ATOM 7164 N N . HIS A 1 864 ? 23.888 64.098 -20.747 1.00 93.69 864 HIS A N 1
ATOM 7165 C CA . HIS A 1 864 ? 22.922 64.993 -20.103 1.00 93.69 864 HIS A CA 1
ATOM 7166 C C . HIS A 1 864 ? 23.376 65.368 -18.684 1.00 93.69 864 HIS A C 1
ATOM 7168 O O . HIS A 1 864 ? 22.849 64.873 -17.695 1.00 93.69 864 HIS A O 1
ATOM 7174 N N . LYS A 1 865 ? 24.385 66.249 -18.600 1.00 90.50 865 LYS A N 1
ATOM 7175 C CA . LYS A 1 865 ? 25.108 66.567 -17.350 1.00 90.50 865 LYS A CA 1
ATOM 7176 C C . LYS A 1 865 ? 24.436 67.557 -16.392 1.00 90.50 865 LYS A C 1
ATOM 7178 O O . LYS A 1 865 ? 24.936 67.756 -15.295 1.00 90.50 865 LYS A O 1
ATOM 7183 N N . THR A 1 866 ? 23.368 68.236 -16.802 1.00 90.75 866 THR A N 1
ATOM 7184 C CA . THR A 1 866 ? 22.705 69.240 -15.953 1.00 90.75 866 THR A CA 1
ATOM 7185 C C . THR A 1 866 ? 21.224 68.939 -15.816 1.00 90.75 866 THR A C 1
ATOM 7187 O O . THR A 1 866 ? 20.624 68.305 -16.692 1.00 90.75 866 THR A O 1
ATOM 7190 N N . LYS A 1 867 ? 20.623 69.435 -14.731 1.00 92.25 867 LYS A N 1
ATOM 7191 C CA . LYS A 1 867 ? 19.185 69.336 -14.470 1.00 92.25 867 LYS A CA 1
ATOM 7192 C C . LYS A 1 867 ? 18.370 69.857 -15.652 1.00 92.25 867 LYS A C 1
ATOM 7194 O O . LYS A 1 867 ? 17.464 69.177 -16.125 1.00 92.25 867 LYS A O 1
ATOM 7199 N N . GLU A 1 868 ? 18.748 71.008 -16.199 1.00 92.56 868 GLU A N 1
ATOM 7200 C CA . GLU A 1 868 ? 18.075 71.662 -17.326 1.00 92.56 868 GLU A CA 1
ATOM 7201 C C . GLU A 1 868 ? 18.129 70.787 -18.580 1.00 92.56 868 GLU A C 1
ATOM 7203 O O . GLU A 1 868 ? 17.125 70.651 -19.275 1.00 92.56 868 GLU A O 1
ATOM 7208 N N . LYS A 1 869 ? 19.268 70.127 -18.841 1.00 92.25 869 LYS A N 1
ATOM 7209 C CA . LYS A 1 869 ? 19.423 69.218 -19.986 1.00 92.25 869 LYS A CA 1
ATOM 7210 C C . LYS A 1 869 ? 18.578 67.952 -19.860 1.00 92.25 869 LYS A C 1
ATOM 7212 O O . LYS A 1 869 ? 18.085 67.472 -20.876 1.00 92.25 869 LYS A O 1
ATOM 7217 N N . ILE A 1 870 ? 18.397 67.416 -18.651 1.00 89.88 870 ILE A N 1
ATOM 7218 C CA . ILE A 1 870 ? 17.529 66.249 -18.417 1.00 89.88 870 ILE A CA 1
ATOM 7219 C C . ILE A 1 870 ? 16.050 66.638 -18.563 1.00 89.88 870 ILE A C 1
ATOM 7221 O O . ILE A 1 870 ? 15.264 65.910 -19.169 1.00 89.88 870 ILE A O 1
ATOM 7225 N N . ILE A 1 871 ? 15.662 67.811 -18.057 1.00 91.69 871 ILE A N 1
ATOM 7226 C CA . ILE A 1 871 ? 14.289 68.322 -18.169 1.00 91.69 871 ILE A CA 1
ATOM 7227 C C . ILE A 1 871 ? 13.942 68.665 -19.631 1.00 91.69 871 ILE A C 1
ATOM 7229 O O . ILE A 1 871 ? 12.813 68.430 -20.068 1.00 91.69 871 ILE A O 1
ATOM 7233 N N . ALA A 1 872 ? 14.911 69.172 -20.399 1.00 92.31 872 ALA A N 1
ATOM 7234 C CA . ALA A 1 872 ? 14.743 69.598 -21.790 1.00 92.31 872 ALA A CA 1
ATOM 7235 C C . ALA A 1 872 ? 14.853 68.468 -22.835 1.00 92.31 872 ALA A C 1
ATOM 7237 O O . ALA A 1 872 ? 14.834 68.754 -24.033 1.00 92.31 872 ALA A O 1
ATOM 7238 N N . LEU A 1 873 ? 14.948 67.197 -22.419 1.00 93.12 873 LEU A N 1
ATOM 7239 C CA . LEU A 1 873 ? 15.026 66.063 -23.346 1.00 93.12 873 LEU A CA 1
ATOM 7240 C C . LEU A 1 873 ? 13.855 66.058 -24.336 1.00 93.12 873 LEU A C 1
ATOM 7242 O O . LEU A 1 873 ? 12.680 66.092 -23.947 1.00 93.12 873 LEU A O 1
ATOM 7246 N N . ASN A 1 874 ? 14.160 65.926 -25.625 1.00 94.25 874 ASN A N 1
ATOM 7247 C CA . ASN A 1 874 ? 13.126 65.765 -26.639 1.00 94.25 874 ASN A CA 1
ATOM 7248 C C . ASN A 1 874 ? 12.587 64.321 -26.672 1.00 94.25 874 ASN A C 1
ATOM 7250 O O . ASN A 1 874 ? 13.126 63.390 -26.069 1.00 94.25 874 ASN A O 1
ATOM 7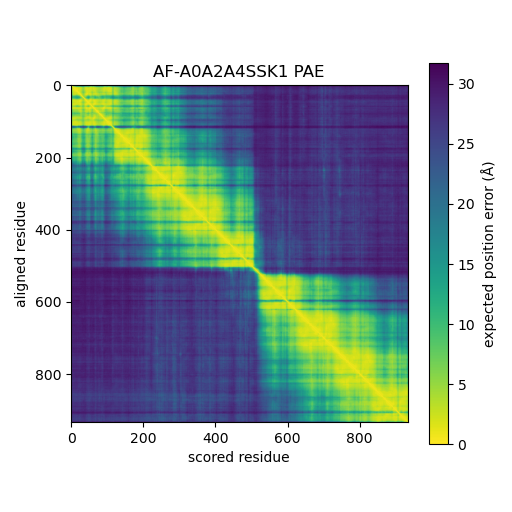254 N N . GLN A 1 875 ? 11.498 64.103 -27.411 1.00 92.62 875 GLN A N 1
ATOM 7255 C CA . GLN A 1 875 ? 10.806 62.811 -27.438 1.00 92.62 875 GLN A CA 1
ATOM 7256 C C . GLN A 1 875 ? 11.658 61.654 -27.989 1.00 92.62 875 GLN A C 1
ATOM 7258 O O . GLN A 1 875 ? 11.505 60.506 -27.561 1.00 92.62 875 GLN A O 1
ATOM 7263 N N . LYS A 1 876 ? 12.560 61.935 -28.935 1.00 93.94 876 LYS A N 1
ATOM 7264 C CA . LYS A 1 876 ? 13.465 60.936 -29.519 1.00 93.94 876 LYS A CA 1
ATOM 7265 C C . LYS A 1 876 ? 14.535 60.529 -28.507 1.00 93.94 876 LYS A C 1
ATOM 7267 O O . LYS A 1 876 ? 14.786 59.335 -28.344 1.00 93.94 876 LYS A O 1
ATOM 7272 N N . GLU A 1 877 ? 15.107 61.498 -27.798 1.00 94.12 877 GLU A N 1
ATOM 7273 C CA . GLU A 1 877 ? 16.104 61.269 -26.749 1.00 94.12 877 GLU A CA 1
ATOM 7274 C C . GLU A 1 877 ? 15.511 60.506 -25.567 1.00 94.12 877 GLU A C 1
ATOM 7276 O O . GLU A 1 877 ? 16.083 59.502 -25.157 1.00 94.12 877 GLU A O 1
ATOM 7281 N N . LYS A 1 878 ? 14.309 60.878 -25.104 1.00 95.31 878 LYS A N 1
ATOM 7282 C CA . LYS A 1 878 ? 13.580 60.133 -24.065 1.00 95.31 878 LYS A CA 1
ATOM 7283 C C . LYS A 1 878 ? 13.419 58.658 -24.427 1.00 95.31 878 LYS A C 1
ATOM 7285 O O . LYS A 1 878 ? 13.713 57.784 -23.624 1.00 95.31 878 LYS A O 1
ATOM 7290 N N . ARG A 1 879 ? 12.990 58.346 -25.654 1.00 92.75 879 ARG A N 1
ATOM 7291 C CA . ARG A 1 879 ? 12.838 56.949 -26.108 1.00 92.75 879 ARG A CA 1
ATOM 7292 C C . ARG A 1 879 ? 14.173 56.218 -26.252 1.00 92.75 879 ARG A C 1
ATOM 7294 O O . ARG A 1 879 ? 14.213 55.000 -26.085 1.00 92.75 879 ARG A O 1
ATOM 7301 N N . ARG A 1 880 ? 15.249 56.921 -26.619 1.00 95.06 880 ARG A N 1
ATOM 7302 C CA . ARG A 1 880 ? 16.606 56.355 -26.661 1.00 95.06 880 ARG A CA 1
ATOM 7303 C C . ARG A 1 880 ? 17.067 55.991 -25.248 1.00 95.06 880 ARG A C 1
ATOM 7305 O O . ARG A 1 880 ? 17.339 54.820 -25.009 1.00 95.06 880 ARG A O 1
ATOM 7312 N N . LEU A 1 881 ? 17.026 56.950 -24.327 1.00 94.06 881 LEU A N 1
ATOM 7313 C CA . LEU A 1 881 ? 17.433 56.779 -22.932 1.00 94.06 881 LEU A CA 1
ATOM 7314 C C . LEU A 1 881 ? 16.571 55.743 -22.202 1.00 94.06 881 LEU A C 1
ATOM 7316 O O . LEU A 1 881 ? 17.096 54.979 -21.408 1.00 94.06 881 LEU A O 1
ATOM 7320 N N . ASP A 1 882 ? 15.270 55.642 -22.504 1.00 93.69 882 ASP A N 1
ATOM 7321 C CA . ASP A 1 882 ? 14.400 54.606 -21.922 1.00 93.69 882 ASP A CA 1
ATOM 7322 C C . ASP A 1 882 ? 14.864 53.196 -22.314 1.00 93.69 882 ASP A C 1
ATOM 7324 O O . ASP A 1 882 ? 14.831 52.271 -21.504 1.00 93.69 882 ASP A O 1
ATOM 7328 N N . ARG A 1 883 ? 15.321 53.031 -23.565 1.00 91.25 883 ARG A N 1
ATOM 7329 C CA . ARG A 1 883 ? 15.867 51.763 -24.066 1.00 91.25 883 ARG A CA 1
ATOM 7330 C C . ARG A 1 883 ? 17.243 51.472 -23.483 1.00 91.25 883 ARG A C 1
ATOM 7332 O O . ARG A 1 883 ? 17.489 50.335 -23.103 1.00 91.25 883 ARG A O 1
ATOM 7339 N N . GLU A 1 884 ? 18.115 52.470 -23.392 1.00 93.06 884 GLU A N 1
ATOM 7340 C CA . GLU A 1 884 ? 19.438 52.324 -22.772 1.00 93.06 884 GLU A CA 1
ATOM 7341 C C . GLU A 1 884 ? 19.323 51.990 -21.285 1.00 93.06 884 GLU A C 1
ATOM 7343 O O . GLU A 1 884 ? 19.963 51.050 -20.829 1.00 93.06 884 GLU A O 1
ATOM 7348 N N . MET A 1 885 ? 18.420 52.653 -20.560 1.00 92.69 885 MET A N 1
ATOM 7349 C CA . MET A 1 885 ? 18.134 52.360 -19.156 1.00 92.69 885 MET A CA 1
ATOM 7350 C C . MET A 1 885 ? 17.588 50.938 -18.984 1.00 92.69 885 MET A C 1
ATOM 7352 O O . MET A 1 885 ? 18.032 50.213 -18.096 1.00 92.69 885 MET A O 1
ATOM 7356 N N . TYR A 1 886 ? 16.696 50.491 -19.875 1.00 89.88 886 TYR A N 1
ATOM 7357 C CA . TYR A 1 886 ? 16.223 49.105 -19.872 1.00 89.88 886 TYR A CA 1
ATOM 7358 C C . TYR A 1 886 ? 17.346 48.102 -20.168 1.00 89.88 886 TYR A C 1
ATOM 7360 O O . TYR A 1 886 ? 17.423 47.053 -19.531 1.00 89.88 886 TYR A O 1
ATOM 7368 N N . ASN A 1 887 ? 18.241 48.421 -21.101 1.00 86.56 887 ASN A N 1
ATOM 7369 C CA . ASN A 1 887 ? 19.382 47.570 -21.423 1.00 86.56 887 ASN A CA 1
ATOM 7370 C C . ASN A 1 887 ? 20.404 47.513 -20.280 1.00 86.56 887 ASN A C 1
ATOM 7372 O O . ASN A 1 887 ? 21.018 46.469 -20.085 1.00 86.56 887 ASN A O 1
ATOM 7376 N N . GLU A 1 888 ? 20.577 48.601 -19.530 1.00 88.00 888 GLU A N 1
ATOM 7377 C CA . GLU A 1 888 ? 21.567 48.704 -18.459 1.00 88.00 888 GLU A CA 1
ATOM 7378 C C . GLU A 1 888 ? 21.050 48.172 -17.112 1.00 88.00 888 GLU A C 1
ATOM 7380 O O . GLU A 1 888 ? 21.777 47.453 -16.431 1.00 88.00 888 GLU A O 1
ATOM 7385 N N . TYR A 1 889 ? 19.799 48.464 -16.742 1.00 87.19 889 TYR A N 1
ATOM 7386 C CA . TYR A 1 889 ? 19.237 48.141 -15.422 1.00 87.19 889 TYR A CA 1
ATOM 7387 C C . TYR A 1 889 ? 17.994 47.244 -15.463 1.00 87.19 889 TYR A C 1
ATOM 7389 O O . TYR A 1 889 ? 17.376 47.011 -14.429 1.00 87.19 889 TYR A O 1
ATOM 7397 N N . SER A 1 890 ? 17.554 46.763 -16.633 1.00 86.25 890 SER A N 1
ATOM 7398 C CA . SER A 1 890 ? 16.316 45.967 -16.777 1.00 86.25 890 SER A CA 1
ATOM 7399 C C . SER A 1 890 ? 15.031 46.639 -16.273 1.00 86.25 890 SER A C 1
ATOM 7401 O O . SER A 1 890 ? 13.995 45.985 -16.132 1.00 86.25 890 SER A O 1
ATOM 7403 N N . PHE A 1 891 ? 15.048 47.958 -16.078 1.00 89.62 891 PHE A N 1
ATOM 7404 C CA . PHE A 1 891 ? 13.867 48.770 -15.814 1.00 89.62 891 PHE A CA 1
ATOM 7405 C C . PHE A 1 891 ? 13.871 50.036 -16.673 1.00 89.62 891 PHE A C 1
ATOM 7407 O O . PHE A 1 891 ? 14.893 50.448 -17.209 1.00 89.62 891 PHE A O 1
ATOM 7414 N N . ARG A 1 892 ? 12.692 50.629 -16.850 1.00 93.00 892 ARG A N 1
ATOM 7415 C CA . ARG A 1 892 ? 12.475 51.807 -17.704 1.00 93.00 892 ARG A CA 1
ATOM 7416 C C . ARG A 1 892 ? 12.387 53.078 -16.869 1.00 93.00 892 ARG A C 1
ATOM 7418 O O . ARG A 1 892 ? 12.165 52.993 -15.662 1.00 93.00 892 ARG A O 1
ATOM 7425 N N . MET A 1 893 ? 12.440 54.254 -17.497 1.00 92.19 893 MET A N 1
ATOM 7426 C CA . MET A 1 893 ? 12.303 55.533 -16.776 1.00 92.19 893 MET A CA 1
ATOM 7427 C C . MET A 1 893 ? 10.982 55.629 -16.004 1.00 92.19 893 MET A C 1
ATOM 7429 O O . MET A 1 893 ? 10.924 56.193 -14.917 1.00 92.19 893 MET A O 1
ATOM 7433 N N . PHE A 1 894 ? 9.923 55.008 -16.526 1.00 91.19 894 PHE A N 1
ATOM 7434 C CA . PHE A 1 894 ? 8.658 54.852 -15.808 1.00 91.19 894 PHE A CA 1
ATOM 7435 C C . PHE A 1 894 ? 8.829 54.159 -14.443 1.00 91.19 894 PHE A C 1
ATOM 7437 O O . PHE A 1 894 ? 8.282 54.608 -13.440 1.00 91.19 894 PHE A O 1
ATOM 7444 N N . SER A 1 895 ? 9.616 53.081 -14.389 1.00 90.44 895 SER A N 1
ATOM 7445 C CA . SER A 1 895 ? 9.883 52.338 -13.155 1.00 90.44 895 SER A CA 1
ATOM 7446 C C . SER A 1 895 ? 10.666 53.174 -12.144 1.00 90.44 895 SER A C 1
ATOM 7448 O O . SER A 1 895 ? 10.459 53.013 -10.946 1.00 90.44 895 SER A O 1
ATOM 7450 N N . VAL A 1 896 ? 11.526 54.080 -12.619 1.00 90.62 896 VAL A N 1
ATOM 7451 C CA . VAL A 1 896 ? 12.238 55.043 -11.770 1.00 90.62 896 VAL A CA 1
ATOM 7452 C C . VAL A 1 896 ? 11.240 55.978 -11.084 1.00 90.62 896 VAL A C 1
ATOM 7454 O O . VAL A 1 896 ? 11.289 56.114 -9.866 1.00 90.62 896 VAL A O 1
ATOM 7457 N N . CYS A 1 897 ? 10.259 56.523 -11.815 1.00 89.94 897 CYS A N 1
ATOM 7458 C CA . CYS A 1 897 ? 9.191 57.328 -11.209 1.00 89.94 897 CYS A CA 1
ATOM 7459 C C . CYS A 1 897 ? 8.447 56.574 -10.100 1.00 89.94 897 CYS A C 1
ATOM 7461 O O . CYS A 1 897 ? 8.241 57.124 -9.021 1.00 89.94 897 CYS A O 1
ATOM 7463 N N . THR A 1 898 ? 8.072 55.312 -10.340 1.00 87.62 898 THR A N 1
ATOM 7464 C CA . THR A 1 898 ? 7.389 54.487 -9.331 1.00 87.62 898 THR A CA 1
ATOM 7465 C C . THR A 1 898 ? 8.250 54.278 -8.084 1.00 87.62 898 THR A C 1
ATOM 7467 O O . THR A 1 898 ? 7.726 54.337 -6.976 1.00 87.62 898 THR A O 1
ATOM 7470 N N . LYS A 1 899 ? 9.563 54.071 -8.245 1.00 88.75 899 LYS A N 1
ATOM 7471 C CA . LYS A 1 899 ? 10.498 53.871 -7.125 1.00 88.75 899 LYS A CA 1
ATOM 7472 C C . LYS A 1 899 ? 10.649 55.112 -6.249 1.00 88.75 899 LYS A C 1
ATOM 7474 O O . LYS A 1 899 ? 10.684 54.977 -5.035 1.00 88.75 899 LYS A O 1
ATOM 7479 N N . PHE A 1 900 ? 10.643 56.303 -6.845 1.00 89.69 900 PHE A N 1
ATOM 7480 C CA . PHE A 1 900 ? 10.662 57.576 -6.112 1.00 89.69 900 PHE A CA 1
ATOM 7481 C C . PHE A 1 900 ? 9.268 58.051 -5.656 1.00 89.69 900 PHE A C 1
ATOM 7483 O O . PHE A 1 900 ? 9.107 59.213 -5.280 1.00 89.69 900 PHE A O 1
ATOM 7490 N N . GLY A 1 901 ? 8.246 57.185 -5.721 1.00 88.38 901 GLY A N 1
ATOM 7491 C CA . GLY A 1 901 ? 6.885 57.499 -5.271 1.00 88.38 901 GLY A CA 1
ATOM 7492 C C . GLY A 1 901 ? 6.184 58.588 -6.088 1.00 88.38 901 GLY A C 1
ATOM 7493 O O . GLY A 1 901 ? 5.268 59.238 -5.591 1.00 88.38 901 GLY A O 1
ATOM 7494 N N . LEU A 1 902 ? 6.608 58.822 -7.333 1.00 88.50 902 LEU A N 1
ATOM 7495 C CA . LEU A 1 902 ? 6.108 59.926 -8.141 1.00 88.50 902 LEU A CA 1
ATOM 7496 C C . LEU A 1 902 ? 4.800 59.565 -8.861 1.00 88.50 902 LEU A C 1
ATOM 7498 O O . LEU A 1 902 ? 4.771 58.719 -9.761 1.00 88.50 902 LEU A O 1
ATOM 7502 N N . GLN A 1 903 ? 3.723 60.262 -8.502 1.00 85.12 903 GLN A N 1
ATOM 7503 C CA . GLN A 1 903 ? 2.404 60.158 -9.129 1.00 85.12 903 GLN A CA 1
ATOM 7504 C C . GLN A 1 903 ? 1.877 61.546 -9.513 1.00 85.12 903 GLN A C 1
ATOM 7506 O O . GLN A 1 903 ? 2.253 62.557 -8.926 1.00 85.12 903 GLN A O 1
ATOM 7511 N N . THR A 1 904 ? 0.995 61.600 -10.510 1.00 76.56 904 THR A N 1
ATOM 7512 C CA . THR A 1 904 ? 0.210 62.811 -10.802 1.00 76.56 904 THR A CA 1
ATOM 7513 C C . THR A 1 904 ? -0.880 63.024 -9.746 1.00 76.56 904 THR A C 1
ATOM 7515 O O . THR A 1 904 ? -1.313 62.071 -9.098 1.00 76.56 904 THR A O 1
ATOM 7518 N N . ASN A 1 905 ? -1.427 64.242 -9.658 1.00 72.25 905 ASN A N 1
ATOM 7519 C CA . ASN A 1 905 ? -2.563 64.582 -8.780 1.00 72.25 905 ASN A CA 1
ATOM 7520 C C . ASN A 1 905 ? -3.831 63.730 -9.023 1.00 72.25 905 ASN A C 1
ATOM 7522 O O . ASN A 1 905 ? -4.749 63.756 -8.214 1.00 72.25 905 ASN A O 1
ATOM 7526 N N . GLN A 1 906 ? -3.899 62.974 -10.127 1.00 72.62 906 GLN A N 1
ATOM 7527 C CA . GLN A 1 906 ? -4.985 62.034 -10.442 1.00 72.62 906 GLN A CA 1
ATOM 7528 C C . GLN A 1 906 ? -4.638 60.572 -10.101 1.00 72.62 906 GLN A C 1
ATOM 7530 O O . GLN A 1 906 ? -5.230 59.656 -10.673 1.00 72.62 906 GLN A O 1
ATOM 7535 N N . SER A 1 907 ? -3.625 60.330 -9.262 1.00 64.31 907 SER A N 1
ATOM 7536 C CA . SER A 1 907 ? -3.130 58.986 -8.909 1.00 64.31 907 SER A CA 1
ATOM 7537 C C . SER A 1 907 ? -2.657 58.153 -10.112 1.00 64.31 907 SER A C 1
ATOM 7539 O O . SER A 1 907 ? -2.501 56.935 -10.020 1.00 64.31 907 SER A O 1
ATOM 7541 N N . LYS A 1 908 ? -2.407 58.787 -11.268 1.00 75.44 908 LYS A N 1
ATOM 7542 C CA . LYS A 1 908 ? -1.807 58.127 -12.434 1.00 75.44 908 LYS A CA 1
ATOM 7543 C C . LYS A 1 908 ? -0.291 58.186 -12.312 1.00 75.44 908 LYS A C 1
ATOM 7545 O O . LYS A 1 908 ? 0.265 59.253 -12.042 1.00 75.44 908 LYS A O 1
ATOM 7550 N N . ASN A 1 909 ? 0.364 57.054 -12.551 1.00 81.44 909 ASN A N 1
ATOM 7551 C CA . ASN A 1 909 ? 1.820 56.960 -12.609 1.00 81.44 909 ASN A CA 1
ATOM 7552 C C . ASN A 1 909 ? 2.384 57.891 -13.697 1.00 81.44 909 ASN A C 1
ATOM 7554 O O . ASN A 1 909 ? 1.839 57.944 -14.802 1.00 81.44 909 ASN A O 1
ATOM 7558 N N . LEU A 1 910 ? 3.482 58.588 -13.392 1.00 88.50 910 LEU A N 1
ATOM 7559 C CA . LEU A 1 910 ? 4.160 59.471 -14.345 1.00 88.50 910 LEU A CA 1
ATOM 7560 C C . LEU A 1 910 ? 4.694 58.694 -15.553 1.00 88.50 910 LEU A C 1
ATOM 7562 O O . LEU A 1 910 ? 5.296 57.635 -15.400 1.00 88.50 910 LEU A O 1
ATOM 7566 N N . ALA A 1 911 ? 4.552 59.258 -16.749 1.00 89.56 911 ALA A N 1
ATOM 7567 C CA . ALA A 1 911 ? 5.084 58.728 -17.997 1.00 89.56 911 ALA A CA 1
ATOM 7568 C C . ALA A 1 911 ? 6.147 59.685 -18.575 1.00 89.56 911 ALA A C 1
ATOM 7570 O O . ALA A 1 911 ? 5.897 60.326 -19.600 1.00 89.56 911 ALA A O 1
ATOM 7571 N N . PRO A 1 912 ? 7.361 59.752 -17.987 1.00 88.94 912 PRO A N 1
ATOM 7572 C CA . PRO A 1 912 ? 8.408 60.718 -18.362 1.00 88.94 912 PRO A CA 1
ATOM 7573 C C . PRO A 1 912 ? 8.840 60.608 -19.832 1.00 88.94 912 PRO A C 1
ATOM 7575 O O . PRO A 1 912 ? 9.274 61.579 -20.446 1.00 88.94 912 PRO A O 1
ATOM 7578 N N . VAL A 1 913 ? 8.651 59.431 -20.439 1.00 91.31 913 VAL A N 1
ATOM 7579 C CA . VAL A 1 913 ? 8.913 59.190 -21.863 1.00 91.31 913 VAL A CA 1
ATOM 7580 C C . VAL A 1 913 ? 7.848 59.811 -22.770 1.00 91.31 913 VAL A C 1
ATOM 7582 O O . VAL A 1 913 ? 8.111 60.006 -23.947 1.00 91.31 913 VAL A O 1
ATOM 7585 N N . ARG A 1 914 ? 6.629 60.079 -22.285 1.00 89.62 914 ARG A N 1
ATOM 7586 C CA . ARG A 1 914 ? 5.500 60.576 -23.095 1.00 89.62 914 ARG A CA 1
ATOM 7587 C C . ARG A 1 914 ? 5.303 62.082 -22.989 1.00 89.62 914 ARG A C 1
ATOM 7589 O O . ARG A 1 914 ? 4.925 62.687 -23.986 1.00 89.62 914 ARG A O 1
ATOM 7596 N N . THR A 1 915 ? 5.543 62.674 -21.823 1.00 90.12 915 THR A N 1
ATOM 7597 C CA . THR A 1 915 ? 5.275 64.097 -21.570 1.00 90.12 915 THR A CA 1
ATOM 7598 C C . THR A 1 915 ? 6.518 64.792 -21.018 1.00 90.12 915 THR A C 1
ATOM 7600 O O . THR A 1 915 ? 7.362 64.190 -20.352 1.00 90.12 915 THR A O 1
ATOM 7603 N N . SER A 1 916 ? 6.699 66.073 -21.340 1.00 90.38 916 SER A N 1
ATOM 7604 C CA . SER A 1 916 ? 7.801 66.868 -20.772 1.00 90.38 916 SER A CA 1
ATOM 7605 C C . SER A 1 916 ? 7.529 67.307 -19.338 1.00 90.38 916 SER A C 1
ATOM 7607 O O . SER A 1 916 ? 8.477 67.438 -18.574 1.00 90.38 916 SER A O 1
ATOM 7609 N N . SER A 1 917 ? 6.259 67.430 -18.941 1.00 91.25 917 SER A N 1
ATOM 7610 C CA . SER A 1 917 ? 5.862 67.673 -17.549 1.00 91.25 917 SER A CA 1
ATOM 7611 C C . SER A 1 917 ? 6.350 66.568 -16.612 1.00 91.25 917 SER A C 1
ATOM 7613 O O . SER A 1 917 ? 6.956 66.852 -15.587 1.00 91.25 917 SER A O 1
ATOM 7615 N N . ASP A 1 918 ? 6.156 65.304 -16.983 1.00 92.38 918 ASP A N 1
ATOM 7616 C CA . ASP A 1 918 ? 6.480 64.170 -16.114 1.00 92.38 918 ASP A CA 1
ATOM 7617 C C . ASP A 1 918 ? 7.994 63.954 -16.037 1.00 92.38 918 ASP A C 1
ATOM 7619 O O . ASP A 1 918 ? 8.524 63.602 -14.985 1.00 92.38 918 ASP A O 1
ATOM 7623 N N . MET A 1 919 ? 8.702 64.223 -17.142 1.00 93.06 919 MET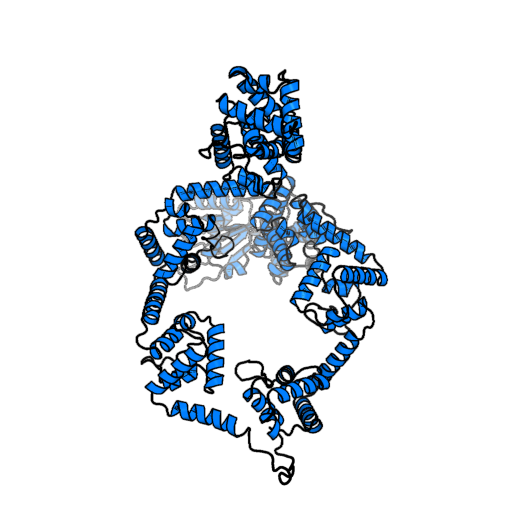 A N 1
ATOM 7624 C CA . MET A 1 919 ? 10.166 64.246 -17.160 1.00 93.06 919 MET A CA 1
ATOM 7625 C C . MET A 1 919 ? 10.718 65.366 -16.276 1.00 93.06 919 MET A C 1
ATOM 7627 O O . MET A 1 919 ? 11.703 65.153 -15.574 1.00 93.06 919 MET A O 1
ATOM 7631 N N . LYS A 1 920 ? 10.068 66.540 -16.277 1.00 92.75 920 LYS A N 1
ATOM 7632 C CA . LYS A 1 920 ? 10.429 67.652 -15.396 1.00 92.75 920 LYS A CA 1
ATOM 7633 C C . LYS A 1 920 ? 10.318 67.246 -13.928 1.00 92.75 920 LYS A C 1
ATOM 7635 O O . LYS A 1 920 ? 11.283 67.416 -13.193 1.00 92.75 920 LYS A O 1
ATOM 7640 N N . ILE A 1 921 ? 9.194 66.641 -13.541 1.00 92.44 921 ILE A N 1
ATOM 7641 C CA . ILE A 1 921 ? 8.958 66.169 -12.168 1.00 92.44 921 ILE A CA 1
ATOM 7642 C C . ILE A 1 921 ? 10.003 65.120 -11.758 1.00 92.44 921 ILE A C 1
ATOM 7644 O O . ILE A 1 921 ? 10.569 65.207 -10.669 1.00 92.44 921 ILE A O 1
ATOM 7648 N N . LEU A 1 922 ? 10.303 64.155 -12.636 1.00 92.75 922 LEU A N 1
ATOM 7649 C CA . LEU A 1 922 ? 11.343 63.152 -12.387 1.00 92.75 922 LEU A CA 1
ATOM 7650 C C . LEU A 1 922 ? 12.728 63.796 -12.211 1.00 92.75 922 LEU A C 1
ATOM 7652 O O . LEU A 1 922 ? 13.436 63.476 -11.258 1.00 92.75 922 LEU A O 1
ATOM 7656 N N . GLY A 1 923 ? 13.101 64.710 -13.110 1.00 90.69 923 GLY A N 1
ATOM 7657 C CA . GLY A 1 923 ? 14.377 65.422 -13.057 1.00 90.69 923 GLY A CA 1
ATOM 7658 C C . GLY A 1 923 ? 14.519 66.260 -11.786 1.00 90.69 923 GLY A C 1
ATOM 7659 O O . GLY A 1 923 ? 15.541 66.184 -11.114 1.00 90.69 923 GLY A O 1
ATOM 7660 N N . GLU A 1 924 ? 13.484 67.010 -11.407 1.00 92.50 924 GLU A N 1
ATOM 7661 C CA . GLU A 1 924 ? 13.475 67.802 -10.172 1.00 92.50 924 GLU A CA 1
ATOM 7662 C C . GLU A 1 924 ? 13.608 66.930 -8.925 1.00 92.50 924 GLU A C 1
ATOM 7664 O O . GLU A 1 924 ? 14.454 67.219 -8.082 1.00 92.50 924 GLU A O 1
ATOM 7669 N N . LYS A 1 925 ? 12.842 65.836 -8.826 1.00 92.81 925 LYS A N 1
ATOM 7670 C CA . LYS A 1 925 ? 12.910 64.923 -7.677 1.00 92.81 925 LYS A CA 1
ATOM 7671 C C . LYS A 1 925 ? 14.308 64.329 -7.509 1.00 92.81 925 LYS A C 1
ATOM 7673 O O . LYS A 1 925 ? 14.845 64.378 -6.408 1.00 92.81 925 LYS A O 1
ATOM 7678 N N . ILE A 1 926 ? 14.899 63.796 -8.579 1.00 91.94 926 ILE A N 1
ATOM 7679 C CA . ILE A 1 926 ? 16.208 63.131 -8.511 1.00 91.94 926 ILE A CA 1
ATOM 7680 C C . ILE A 1 926 ? 17.319 64.136 -8.166 1.00 91.94 926 ILE A C 1
ATOM 7682 O O . ILE A 1 926 ? 18.140 63.852 -7.297 1.00 91.94 926 ILE A O 1
ATOM 7686 N N . PHE A 1 927 ? 17.326 65.329 -8.774 1.00 91.12 927 PHE A N 1
ATOM 7687 C CA . PHE A 1 927 ? 18.331 66.350 -8.449 1.00 91.12 927 PHE A CA 1
ATOM 7688 C C . PHE A 1 927 ? 18.185 66.894 -7.030 1.00 91.12 927 PHE A C 1
ATOM 7690 O O . PHE A 1 927 ? 19.194 67.052 -6.354 1.00 91.12 927 PHE A O 1
ATOM 7697 N N . ASN A 1 928 ? 16.961 67.141 -6.559 1.00 91.44 928 ASN A N 1
ATOM 7698 C CA . ASN A 1 928 ? 16.743 67.657 -5.206 1.00 91.44 928 ASN A CA 1
ATOM 7699 C C . ASN A 1 928 ? 17.168 66.644 -4.126 1.00 91.44 928 ASN A C 1
ATOM 7701 O O . ASN A 1 928 ? 17.570 67.049 -3.042 1.00 91.44 928 ASN A O 1
ATOM 7705 N N . ILE A 1 929 ? 17.101 65.338 -4.415 1.00 90.31 929 ILE A N 1
ATOM 7706 C CA . ILE A 1 929 ? 17.621 64.292 -3.520 1.00 90.31 929 ILE A CA 1
ATOM 7707 C C . ILE A 1 929 ? 19.156 64.320 -3.471 1.00 90.31 929 ILE A C 1
ATOM 7709 O O . ILE A 1 929 ? 19.736 64.151 -2.403 1.00 90.31 929 ILE A O 1
ATOM 7713 N N . CYS A 1 930 ? 19.828 64.512 -4.611 1.00 87.00 930 CYS A N 1
ATOM 7714 C CA . CYS A 1 930 ? 21.294 64.502 -4.674 1.00 87.00 930 CYS A CA 1
ATOM 7715 C C . CYS A 1 930 ? 21.947 65.818 -4.238 1.00 87.00 930 CYS A C 1
ATOM 7717 O O . CYS A 1 930 ? 23.099 65.801 -3.806 1.00 87.00 930 CYS A O 1
ATOM 7719 N N . PHE A 1 931 ? 21.229 66.933 -4.371 1.00 88.00 931 PHE A N 1
ATOM 7720 C CA . PHE A 1 931 ? 21.703 68.286 -4.094 1.00 88.00 931 PHE A CA 1
ATOM 7721 C C . PHE A 1 931 ? 20.630 69.060 -3.305 1.00 88.00 931 PHE A C 1
ATOM 7723 O O . PHE A 1 931 ? 19.967 69.934 -3.874 1.00 88.00 931 PHE A O 1
ATOM 7730 N N . PRO A 1 932 ? 20.391 68.711 -2.025 1.00 76.00 932 PRO A N 1
ATOM 7731 C CA . PRO A 1 932 ? 19.503 69.489 -1.169 1.00 76.00 932 PRO A CA 1
ATOM 7732 C C . PRO A 1 932 ? 20.093 70.895 -0.978 1.00 76.00 932 PRO A C 1
ATOM 7734 O O . PRO A 1 932 ? 21.289 71.033 -0.726 1.00 76.00 932 PRO A O 1
ATOM 7737 N N . SER A 1 933 ? 19.256 71.916 -1.182 1.00 61.84 933 SER A N 1
ATOM 7738 C CA . SER A 1 933 ? 19.599 73.346 -1.109 1.00 61.84 933 SER A CA 1
ATOM 7739 C C . SER A 1 933 ? 20.093 73.791 0.257 1.00 61.84 933 SER A C 1
ATOM 7741 O O . SER A 1 933 ? 19.454 73.346 1.241 1.00 61.84 933 SER A O 1
#

Secondary structure (DSSP, 8-state):
--SS-HHHHHHHHHHTTT--GGG-EEEE----TTSS-SSPPEEEEEGGGTEEEEE--STTPPEEEEESPPPHHHHHH--HHHHHTSTTEEEEE---TT-HHHHHHHHHHHHTTT--S--SPP-HHHHHHHHHHHTT--HHHHHH--HHHHHHHHHHHHHHHSS-HHHHHHHTT-EETTEE--TTT-HHHHHHHHHHHH-S-HHHHHHHHHHHHHHHHHHHHHHHHHHHHHHHHHHTT--HHHHTT--HHHHHHHHHHHHHHHS--HHHHHHHTT-B-SSSB--TTT-HHHHHHHHHHHH-S-HHHHHHHHHHHHHHHHHTS-HHHHHHHHHHHHHHTT--HHHHTT--HHHHHHHHHHHHHHHSS-HHHHHHHTT--BTTBSS--TTT-HHHHHHHHHHHH-S-HHHHHHHHHHHHHHHHHTS-HHHHHHHHHHHHHHTT--TTTGGG--HHHHHHHHHHHHHHHSS-HHHHHHHTT-B-TTSPBP-TTT-HHHHHHHHHHHHTTGGG----GGG--S--SSSHHHHHHHHHHHHHHHHS-HHHHHHHHHHHHHHTT--HHHHHT--HHHHHHHHHHHHHHHSS-HHHHHHHTT---TT-PPP-TTT-HHHHHHHHHHHSTT-HHHHHHHHHHHHHHHHHTS-HHHHHHHHHHHHHHTT--HHHHHH--HHHHHHHHHHHHHHHSS-HHHHHHHTT-B-TTSPBP-TTT-HHHHHHHHHHHH-S-HHHHHHHHHHHHHHHHHTS-HHHHHHHHHHHHHHTT--HHHHHT--HHHHHHHHHHHHHHHSS-HHHHHHHTT-B-TTSPBP-TTT-HHHHHHHHHHHH---HHHHHHHHHHHHHHHHHHS-HHHHHHHHHHHHHHTT--SHHHHHT--HHHHHHHHHHHHHHHS--HHHHHHHTT-B-TTSPBP-TTT-HHHHHHHHHHHHHHHS--

Mean predicted aligned error: 19.57 Å

Radius of gyration: 46.14 Å; Cα contacts (8 Å, |Δi|>4): 961; chains: 1; bounding box: 80×137×118 Å